Protein AF-0000000065949671 (afdb_homodimer)

pLDDT: mean 96.46, std 5.72, range [44.88, 98.94]

Nearest PDB structures (foldseek):
  2g3f-assembly1_A  TM=9.979E-01  e=2.773E-88  Bacillus subtilis
  2puz-assembly1_A  TM=9.348E-01  e=3.755E-49  Agrobacterium fabrum str. C58
  2oof-assembly1_A  TM=9.135E-01  e=3.862E-46  unidentified
  6ijm-assembly1_A  TM=6.997E-01  e=2.876E-08  Arabidopsis thaliana
  6j4t-assembly1_A  TM=5.969E-01  e=3.590E-09  Arabidopsis thaliana

Sequence (842 aa):
MPKQIDTILINIGQLLTMESSGPRAGKSMQDLHVIEDAVVGIHEQKIVFAGQKGAEAGYEADEIIDCSGRLVTPGLVDPHTHLVFGGSREKEMNLKLQGISYLDILAQGGGILSTVKDTRAASEEELLQKAHFHLQRMLSYGTTTAEVKSGYGLEKETELKQLRVAKKLHESQPVDLVSTFMGAHAIPPEYQNDPDDFLDQMLSLLPEIKEQELASFADIFTETGVFTVSQSRRYLQKAAEAGFGLKIHADEIDPLGGAELAGKLKAVSADHLVGTSDEGIKKLAEAGTIAVLLPGTTFYLGKSTYARARAMIDEGVCVSLATDFNPGSSPTENIQLIMSIAALHLKMTAEEIWHAVTVNAAYAIGKGEEAGQLKAGRSADLVIWQAPNYMYIPYHYGVNHVHQVMKNGTIVVNREGAILGMPKQIDTILINIGQLLTMESSGPRAGKSMQDLHVIEDAVVGIHEQKIVFAGQKGAEAGYEADEIIDCSGRLVTPGLVDPHTHLVFGGSREKEMNLKLQGISYLDILAQGGGILSTVKDTRAASEEELLQKAHFHLQRMLSYGTTTAEVKSGYGLEKETELKQLRVAKKLHESQPVDLVSTFMGAHAIPPEYQNDPDDFLDQMLSLLPEIKEQELASFADIFTETGVFTVSQSRRYLQKAAEAGFGLKIHADEIDPLGGAELAGKLKAVSADHLVGTSDEGIKKLAEAGTIAVLLPGTTFYLGKSTYARARAMIDEGVCVSLATDFNPGSSPTENIQLIMSIAALHLKMTAEEIWHAVTVNAAYAIGKGEEAGQLKAGRSADLVIWQAPNYMYIPYHYGVNHVHQVMKNGTIVVNREGAILG

InterPro domains:
  IPR005920 Imidazolonepropionase [MF_00372] (6-412)
  IPR005920 Imidazolonepropionase [PTHR42752] (4-414)
  IPR005920 Imidazolonepropionase [TIGR01224] (35-411)
  IPR005920 Imidazolonepropionase [cd01296] (40-409)
  IPR006680 Amidohydrolase-related [PF01979] (71-412)
  IPR011059 Metal-dependent hydrolase, composite domain superfamily [G3DSA:2.30.40.10] (29-409)
  IPR011059 Metal-dependent hydrolase, composite domain superfamily [SSF51338] (3-72)
  IPR011059 Metal-dependent hydrolase, composite domain superfamily [SSF51338] (355-415)
  IPR032466 Metal-dependent hydrolase [SSF51556] (74-372)

Solvent-accessible surface area (backbone atoms only — not comparable to full-atom values): 40038 Å² total; per-residue (Å²): 129,62,44,78,33,48,35,30,42,35,52,21,29,25,34,39,35,56,78,68,96,62,70,42,33,32,72,56,25,57,66,65,68,76,36,60,49,15,33,38,34,30,39,93,30,15,23,63,43,71,39,44,61,68,69,58,67,61,53,43,55,77,36,80,44,78,45,79,39,15,21,35,34,33,18,28,22,32,48,37,25,41,58,48,58,26,81,76,46,42,79,49,52,60,47,47,59,71,65,52,46,73,69,54,35,39,73,71,57,30,59,67,52,47,34,21,54,35,28,58,70,44,49,65,66,55,33,37,54,52,30,49,54,53,50,38,25,24,36,36,51,32,35,42,31,34,28,35,29,37,31,39,36,64,42,71,70,39,30,51,45,36,29,50,37,50,53,51,44,36,75,70,48,88,44,43,62,41,35,28,43,16,47,48,52,61,69,49,81,94,28,67,91,38,56,65,60,47,52,50,55,50,56,68,44,49,64,58,34,53,76,66,65,41,40,57,30,36,36,38,38,34,39,90,94,58,33,49,62,69,56,46,50,57,53,50,52,54,39,43,73,72,67,33,46,39,37,33,41,13,6,61,76,52,62,74,50,34,38,37,50,30,16,75,68,50,15,47,24,35,27,41,36,37,29,52,48,73,66,18,45,51,32,18,24,74,48,64,15,24,39,35,33,32,62,40,32,36,54,60,67,57,51,87,71,56,35,58,47,48,62,32,27,74,64,37,18,27,49,21,38,24,28,41,22,26,68,78,48,16,35,25,62,39,48,49,34,37,42,19,47,35,38,57,65,29,54,40,52,61,44,34,46,54,37,8,28,10,33,27,11,15,45,44,62,76,30,50,90,66,39,21,37,53,43,65,74,32,56,27,36,28,25,40,33,67,33,64,40,80,47,39,54,43,47,46,31,42,53,62,49,54,34,32,28,29,52,55,61,36,77,76,39,76,43,77,90,47,76,53,61,128,63,45,80,34,48,35,31,40,33,52,21,29,25,32,40,33,56,78,70,96,60,71,41,34,33,71,54,26,58,66,66,68,76,35,59,50,15,31,37,33,30,38,92,31,15,24,64,43,70,39,44,63,68,70,58,68,60,52,41,55,77,36,78,44,77,46,78,38,15,20,33,34,33,19,28,21,32,49,36,25,42,58,49,58,24,79,78,48,41,79,49,53,62,45,46,59,71,64,52,47,72,68,56,36,38,73,72,58,30,58,65,52,47,36,20,55,32,28,58,70,45,49,66,65,54,32,36,54,53,29,49,54,52,49,39,23,23,36,36,49,32,34,42,32,34,28,36,28,36,31,39,34,62,42,71,69,39,30,51,44,35,29,49,39,50,53,51,46,37,75,70,47,87,44,44,60,42,35,29,44,16,47,48,51,60,71,49,80,94,29,68,92,38,57,65,61,48,53,51,55,50,55,68,44,49,65,59,34,53,74,67,66,40,40,57,29,38,35,37,39,34,38,90,96,59,32,49,62,69,56,45,50,56,52,50,52,54,39,44,73,72,68,32,47,41,37,33,41,12,7,62,77,51,63,75,50,34,38,38,49,30,16,74,68,49,15,45,24,34,27,40,37,36,29,51,48,72,66,17,46,51,31,18,24,76,46,64,14,23,38,36,32,31,63,39,31,36,56,59,68,57,50,88,70,55,35,59,48,49,60,32,27,73,64,37,18,28,50,21,38,24,31,41,24,26,67,78,51,15,36,26,62,39,49,49,33,36,42,18,47,35,38,57,65,29,53,39,50,60,41,34,46,55,37,8,29,10,35,26,11,15,45,46,61,76,31,50,91,64,39,20,36,54,44,65,74,32,54,27,34,28,26,40,32,67,35,66,40,79,48,40,53,42,49,44,29,43,52,64,48,54,33,30,27,29,52,54,62,35,80,75,38,76,43,78,90,46,75,52,62

Radius of gyration: 26.97 Å; Cα contacts (8 Å, |Δi|>4): 2179; chains: 2; bounding box: 63×76×69 Å

Structure (mmCIF, N/CA/C/O backbone):
data_AF-0000000065949671-model_v1
#
loop_
_entity.id
_entity.type
_entity.pdbx_description
1 polymer Imidazolonepropionase
#
loop_
_atom_site.group_PDB
_atom_site.id
_atom_site.type_symbol
_atom_site.label_atom_id
_atom_site.label_alt_id
_atom_site.label_comp_id
_atom_site.label_asym_id
_atom_site.label_entity_id
_atom_site.label_seq_id
_atom_site.pdbx_PDB_ins_code
_atom_site.Cartn_x
_atom_site.Cartn_y
_atom_site.Cartn_z
_atom_site.occupancy
_atom_site.B_iso_or_equiv
_atom_site.auth_seq_id
_atom_site.auth_comp_id
_atom_site.auth_asym_id
_atom_site.auth_atom_id
_atom_site.pdbx_PDB_model_num
ATOM 1 N N . MET A 1 1 ? 31.812 13.422 35.625 1 80.94 1 MET A N 1
ATOM 2 C CA . MET A 1 1 ? 30.922 12.266 35.625 1 80.94 1 MET A CA 1
ATOM 3 C C . MET A 1 1 ? 29.984 12.32 34.406 1 80.94 1 MET A C 1
ATOM 5 O O . MET A 1 1 ? 29.531 13.398 34.031 1 80.94 1 MET A O 1
ATOM 9 N N . PRO A 1 2 ? 29.844 11.125 33.812 1 88.12 2 PRO A N 1
ATOM 10 C CA . PRO A 1 2 ? 28.938 11.172 32.656 1 88.12 2 PRO A CA 1
ATOM 11 C C . PRO A 1 2 ? 27.516 11.562 33.031 1 88.12 2 PRO A C 1
ATOM 13 O O . PRO A 1 2 ? 27.078 11.289 34.156 1 88.12 2 PRO A O 1
ATOM 16 N N . LYS A 1 3 ? 26.938 12.383 32.188 1 94.88 3 LYS A N 1
ATOM 17 C CA . LYS A 1 3 ? 25.531 12.742 32.375 1 94.88 3 LYS A CA 1
ATOM 18 C C . LYS A 1 3 ? 24.625 11.562 32.062 1 94.88 3 LYS A C 1
ATOM 20 O O . LYS A 1 3 ? 24.781 10.898 31.047 1 94.88 3 LYS A O 1
ATOM 25 N N . GLN A 1 4 ? 23.688 11.359 32.938 1 96.56 4 GLN A N 1
ATOM 26 C CA . GLN A 1 4 ? 22.766 10.227 32.781 1 96.56 4 GLN A CA 1
ATOM 27 C C . GLN A 1 4 ? 21.578 10.594 31.906 1 96.56 4 GLN A C 1
ATOM 29 O O . GLN A 1 4 ? 20.984 11.656 32.062 1 96.56 4 GLN A O 1
ATOM 34 N N . ILE A 1 5 ? 21.312 9.711 30.953 1 98.19 5 ILE A N 1
ATOM 35 C CA . ILE A 1 5 ? 20.109 9.867 30.141 1 98.19 5 ILE A CA 1
ATOM 36 C C . ILE A 1 5 ? 19.328 8.562 30.141 1 98.19 5 ILE A C 1
ATOM 38 O O . ILE A 1 5 ? 19.797 7.539 30.641 1 98.19 5 ILE A O 1
ATOM 42 N N . ASP A 1 6 ? 18.125 8.594 29.656 1 98.38 6 ASP A N 1
ATOM 43 C CA . ASP A 1 6 ? 17.219 7.449 29.75 1 98.38 6 ASP A CA 1
ATOM 44 C C . ASP A 1 6 ? 17.547 6.406 28.688 1 98.38 6 ASP A C 1
ATOM 46 O O . ASP A 1 6 ? 17.672 5.219 29 1 98.38 6 ASP A O 1
ATOM 50 N N . THR A 1 7 ? 17.641 6.836 27.453 1 98.62 7 THR A N 1
ATOM 51 C CA . THR A 1 7 ? 17.781 5.918 26.328 1 98.62 7 THR A CA 1
ATOM 52 C C . THR A 1 7 ? 18.781 6.453 25.312 1 98.62 7 THR A C 1
ATOM 54 O O . THR A 1 7 ? 18.859 7.664 25.078 1 98.62 7 THR A O 1
ATOM 57 N N . ILE A 1 8 ? 19.609 5.594 24.766 1 98.69 8 ILE A N 1
ATOM 58 C CA . ILE A 1 8 ? 20.453 5.961 23.625 1 98.69 8 ILE A CA 1
ATOM 59 C C . ILE A 1 8 ? 20.234 4.988 22.484 1 98.69 8 ILE A C 1
ATOM 61 O O . ILE A 1 8 ? 20.109 3.777 22.688 1 98.69 8 ILE A O 1
ATOM 65 N N . LEU A 1 9 ? 19.953 5.504 21.297 1 98.88 9 LEU A N 1
ATOM 66 C CA . LEU A 1 9 ? 19.969 4.719 20.062 1 98.88 9 LEU A CA 1
ATOM 67 C C . LEU A 1 9 ? 21.375 4.684 19.453 1 98.88 9 LEU A C 1
ATOM 69 O O . LEU A 1 9 ? 21.969 5.73 19.219 1 98.88 9 LEU A O 1
ATOM 73 N N . ILE A 1 10 ? 21.859 3.494 19.188 1 98.69 10 ILE A N 1
ATOM 74 C CA . ILE A 1 10 ? 23.203 3.354 18.609 1 98.69 10 ILE A CA 1
ATOM 75 C C . ILE A 1 10 ? 23.125 2.578 17.297 1 98.69 10 ILE A C 1
ATOM 77 O O . ILE A 1 10 ? 22.094 1.985 16.984 1 98.69 10 ILE A O 1
ATOM 81 N N . ASN A 1 11 ? 24.266 2.607 16.516 1 98.62 11 ASN A N 1
ATOM 82 C CA . ASN A 1 11 ? 24.391 1.899 15.25 1 98.62 11 ASN A CA 1
ATOM 83 C C . ASN A 1 11 ? 23.281 2.305 14.266 1 98.62 11 ASN A C 1
ATOM 85 O O . ASN A 1 11 ? 22.703 1.453 13.594 1 98.62 11 ASN A O 1
ATOM 89 N N . ILE A 1 12 ? 22.922 3.574 14.352 1 98.88 12 ILE A N 1
ATOM 90 C CA . ILE A 1 12 ? 22.047 4.121 13.32 1 98.88 12 ILE A CA 1
ATOM 91 C C . ILE A 1 12 ? 22.797 4.211 11.992 1 98.88 12 ILE A C 1
ATOM 93 O O . ILE A 1 12 ? 23.859 4.848 11.906 1 98.88 12 ILE A O 1
ATOM 97 N N . GLY A 1 13 ? 22.297 3.537 10.945 1 98.81 13 GLY A N 1
ATOM 98 C CA . GLY A 1 13 ? 22.938 3.629 9.648 1 98.81 13 GLY A CA 1
ATOM 99 C C . GLY A 1 13 ? 22.844 5.016 9.031 1 98.81 13 GLY A C 1
ATOM 100 O O . GLY A 1 13 ? 23.875 5.633 8.742 1 98.81 13 GLY A O 1
ATOM 101 N N . GLN A 1 14 ? 21.656 5.48 8.836 1 98.88 14 GLN A N 1
ATOM 102 C CA . GLN A 1 14 ? 21.375 6.844 8.398 1 98.88 14 GLN A CA 1
ATOM 103 C C . GLN A 1 14 ? 20.406 7.535 9.352 1 98.88 14 GLN A C 1
ATOM 105 O O . GLN A 1 14 ? 19.422 6.938 9.789 1 98.88 14 GLN A O 1
ATOM 110 N N . LEU A 1 15 ? 20.766 8.75 9.695 1 98.88 15 LEU A N 1
ATOM 111 C CA . LEU A 1 15 ? 19.906 9.594 10.516 1 98.88 15 LEU A CA 1
ATOM 112 C C . LEU A 1 15 ? 19.5 10.844 9.758 1 98.88 15 LEU A C 1
ATOM 114 O O . LEU A 1 15 ? 20.344 11.562 9.219 1 98.88 15 LEU A O 1
ATOM 118 N N . LEU A 1 16 ? 18.219 11.055 9.641 1 98.94 16 LEU A N 1
ATOM 119 C CA . LEU A 1 16 ? 17.672 12.336 9.18 1 98.94 16 LEU A CA 1
ATOM 120 C C . LEU A 1 16 ? 17.125 13.148 10.359 1 98.94 16 LEU A C 1
ATOM 122 O O . LEU A 1 16 ? 16.141 12.758 10.977 1 98.94 16 LEU A O 1
ATOM 126 N N . THR A 1 17 ? 17.734 14.25 10.633 1 98.69 17 THR A N 1
ATOM 127 C CA . THR A 1 17 ? 17.219 15.086 11.711 1 98.69 17 THR A CA 1
ATOM 128 C C . THR A 1 17 ? 16.156 16.047 11.195 1 98.69 17 THR A C 1
ATOM 130 O O . THR A 1 17 ? 15.344 16.562 11.969 1 98.69 17 THR A O 1
ATOM 133 N N . MET A 1 18 ? 16.219 16.406 9.938 1 98.5 18 MET A N 1
ATOM 134 C CA . MET A 1 18 ? 15.305 17.297 9.234 1 98.5 18 MET A CA 1
ATOM 135 C C . MET A 1 18 ? 15.328 18.703 9.836 1 98.5 18 MET A C 1
ATOM 137 O O . MET A 1 18 ? 14.289 19.359 9.938 1 98.5 18 MET A O 1
ATOM 141 N N . GLU A 1 19 ? 16.375 19.078 10.266 1 95.44 19 GLU A N 1
ATOM 142 C CA . GLU A 1 19 ? 16.484 20.375 10.922 1 95.44 19 GLU A CA 1
ATOM 143 C C . GLU A 1 19 ? 16.125 21.516 9.969 1 95.44 19 GLU A C 1
ATOM 145 O O . GLU A 1 19 ? 16.625 21.578 8.844 1 95.44 19 GLU A O 1
ATOM 150 N N . SER A 1 20 ? 15.258 22.375 10.438 1 96.06 20 SER A N 1
ATOM 151 C CA . SER A 1 20 ? 14.797 23.516 9.648 1 96.06 20 SER A CA 1
ATOM 152 C C . SER A 1 20 ? 14.25 24.625 10.539 1 96.06 20 SER A C 1
ATOM 154 O O . SER A 1 20 ? 13.672 24.344 11.594 1 96.06 20 SER A O 1
ATOM 156 N N . SER A 1 21 ? 14.414 25.859 10.141 1 95.62 21 SER A N 1
ATOM 157 C CA . SER A 1 21 ? 13.906 27 10.891 1 95.62 21 SER A CA 1
ATOM 158 C C . SER A 1 21 ? 12.539 27.453 10.375 1 95.62 21 SER A C 1
ATOM 160 O O . SER A 1 21 ? 11.922 28.359 10.938 1 95.62 21 SER A O 1
ATOM 162 N N . GLY A 1 22 ? 12.023 26.859 9.398 1 97.5 22 GLY A N 1
ATOM 163 C CA . GLY A 1 22 ? 10.742 27.141 8.766 1 97.5 22 GLY A CA 1
ATOM 164 C C . GLY A 1 22 ? 10.398 26.141 7.664 1 97.5 22 GLY A C 1
ATOM 165 O O . GLY A 1 22 ? 11.156 25.203 7.414 1 97.5 22 GLY A O 1
ATOM 166 N N . PRO A 1 23 ? 9.234 26.344 7.051 1 98.19 23 PRO A N 1
ATOM 167 C CA . PRO A 1 23 ? 8.914 25.484 5.914 1 98.19 23 PRO A CA 1
ATOM 168 C C . PRO A 1 23 ? 9.938 25.594 4.781 1 98.19 23 PRO A C 1
ATOM 170 O O . PRO A 1 23 ? 10.516 26.672 4.582 1 98.19 23 PRO A O 1
ATOM 173 N N . ARG A 1 24 ? 10.133 24.516 4.078 1 98.38 24 ARG A N 1
ATOM 174 C CA . ARG A 1 24 ? 11.117 24.469 2.998 1 98.38 24 ARG A CA 1
ATOM 175 C C . ARG A 1 24 ? 10.438 24.609 1.64 1 98.38 24 ARG A C 1
ATOM 177 O O . ARG A 1 24 ? 9.359 24.047 1.416 1 98.38 24 ARG A O 1
ATOM 184 N N . ALA A 1 25 ? 11.094 25.406 0.73 1 98 25 ALA A N 1
ATOM 185 C CA . ALA A 1 25 ? 10.57 25.641 -0.611 1 98 25 ALA A CA 1
ATOM 186 C C . ALA A 1 25 ? 11.68 25.562 -1.657 1 98 25 ALA A C 1
ATOM 188 O O . ALA A 1 25 ? 12.859 25.719 -1.334 1 98 25 ALA A O 1
ATOM 189 N N . GLY A 1 26 ? 11.289 25.281 -2.896 1 95.75 26 GLY A N 1
ATOM 190 C CA . GLY A 1 26 ? 12.25 25.297 -3.99 1 95.75 26 GLY A CA 1
ATOM 191 C C . GLY A 1 26 ? 13.422 24.375 -3.766 1 95.75 26 GLY A C 1
ATOM 192 O O . GLY A 1 26 ? 13.242 23.219 -3.354 1 95.75 26 GLY A O 1
ATOM 193 N N . LYS A 1 27 ? 14.562 24.875 -3.963 1 95.69 27 LYS A N 1
ATOM 194 C CA . LYS A 1 27 ? 15.781 24.078 -3.902 1 95.69 27 LYS A CA 1
ATOM 195 C C . LYS A 1 27 ? 16.047 23.594 -2.48 1 95.69 27 LYS A C 1
ATOM 197 O O . LYS A 1 27 ? 16.672 22.547 -2.285 1 95.69 27 LYS A O 1
ATOM 202 N N . SER A 1 28 ? 15.539 24.375 -1.555 1 97.19 28 SER A N 1
ATOM 203 C CA . SER A 1 28 ? 15.797 23.984 -0.169 1 97.19 28 SER A CA 1
ATOM 204 C C . SER A 1 28 ? 15.117 22.672 0.178 1 97.19 28 SER A C 1
ATOM 206 O O . SER A 1 28 ? 15.523 21.984 1.112 1 97.19 28 SER A O 1
ATOM 208 N N . MET A 1 29 ? 14.109 22.344 -0.52 1 97.44 29 MET A N 1
ATOM 209 C CA . MET A 1 29 ? 13.445 21.078 -0.282 1 97.44 29 MET A CA 1
ATOM 210 C C . MET A 1 29 ? 14.344 19.906 -0.688 1 97.44 29 MET A C 1
ATOM 212 O O . MET A 1 29 ? 14.109 18.766 -0.286 1 97.44 29 MET A O 1
ATOM 216 N N . GLN A 1 30 ? 15.352 20.141 -1.486 1 95.44 30 GLN A N 1
ATOM 217 C CA . GLN A 1 30 ? 16.266 19.094 -1.93 1 95.44 30 GLN A CA 1
ATOM 218 C C . GLN A 1 30 ? 17.469 18.984 -1.006 1 95.44 30 GLN A C 1
ATOM 220 O O . GLN A 1 30 ? 18.25 18.031 -1.091 1 95.44 30 GLN A O 1
ATOM 225 N N . ASP A 1 31 ? 17.562 19.922 -0.109 1 96.5 31 ASP A N 1
ATOM 226 C CA . ASP A 1 31 ? 18.688 19.953 0.822 1 96.5 31 ASP A CA 1
ATOM 227 C C . ASP A 1 31 ? 18.422 19.047 2.023 1 96.5 31 ASP A C 1
ATOM 229 O O . ASP A 1 31 ? 17.938 19.5 3.057 1 96.5 31 ASP A O 1
ATOM 233 N N . LEU A 1 32 ? 18.828 17.781 1.865 1 97.06 32 LEU A N 1
ATOM 234 C CA . LEU A 1 32 ? 18.641 16.797 2.924 1 97.06 32 LEU A CA 1
ATOM 235 C C . LEU A 1 32 ? 19.969 16.438 3.576 1 97.06 32 LEU A C 1
ATOM 237 O O . LEU A 1 32 ? 20.875 15.906 2.918 1 97.06 32 LEU A O 1
ATOM 241 N N . HIS A 1 33 ? 20.125 16.766 4.789 1 97.12 33 HIS A N 1
ATOM 242 C CA . HIS A 1 33 ? 21.328 16.406 5.539 1 97.12 33 HIS A CA 1
ATOM 243 C C . HIS A 1 33 ? 21.234 14.992 6.094 1 97.12 33 HIS A C 1
ATOM 245 O O . HIS A 1 33 ? 20.438 14.727 7 1 97.12 33 HIS A O 1
ATOM 251 N N . VAL A 1 34 ? 22.078 14.102 5.566 1 98.5 34 VAL A N 1
ATOM 252 C CA . VAL A 1 34 ? 22.109 12.703 5.98 1 98.5 34 VAL A CA 1
ATOM 253 C C . VAL A 1 34 ? 23.328 12.438 6.863 1 98.5 34 VAL A C 1
ATOM 255 O O . VAL A 1 34 ? 24.469 12.68 6.449 1 98.5 34 VAL A O 1
ATOM 258 N N . ILE A 1 35 ? 23.078 11.969 8.102 1 98.69 35 ILE A N 1
ATOM 259 C CA . ILE A 1 35 ? 24.172 11.648 9.008 1 98.69 35 ILE A CA 1
ATOM 260 C C . ILE A 1 35 ? 24.406 10.141 9.023 1 98.69 35 ILE A C 1
ATOM 262 O O . ILE A 1 35 ? 23.5 9.375 9.391 1 98.69 35 ILE A O 1
ATOM 266 N N . GLU A 1 36 ? 25.578 9.68 8.648 1 98.5 36 GLU A N 1
ATOM 267 C CA . GLU A 1 36 ? 25.938 8.266 8.688 1 98.5 36 GLU A CA 1
ATOM 268 C C . GLU A 1 36 ? 26.5 7.879 10.055 1 98.5 36 GLU A C 1
ATOM 270 O O . GLU A 1 36 ? 27.141 8.695 10.719 1 98.5 36 GLU A O 1
ATOM 275 N N . ASP A 1 37 ? 26.266 6.629 10.422 1 98.38 37 ASP A N 1
ATOM 276 C CA . ASP A 1 37 ? 26.812 6.121 11.68 1 98.38 37 ASP A CA 1
ATOM 277 C C . ASP A 1 37 ? 26.5 7.07 12.836 1 98.38 37 ASP A C 1
ATOM 279 O O . ASP A 1 37 ? 27.422 7.645 13.438 1 98.38 37 ASP A O 1
ATOM 283 N N . ALA A 1 38 ? 25.188 7.094 13.195 1 98.81 38 ALA A N 1
ATOM 284 C CA . ALA A 1 38 ? 24.703 8.156 14.062 1 98.81 38 ALA A CA 1
ATOM 285 C C . ALA A 1 38 ? 24.203 7.59 15.398 1 98.81 38 ALA A C 1
ATOM 287 O O . ALA A 1 38 ? 24.156 6.375 15.578 1 98.81 38 ALA A O 1
ATOM 288 N N . VAL A 1 39 ? 24 8.453 16.359 1 98.81 39 VAL A N 1
ATOM 289 C CA . VAL A 1 39 ? 23.438 8.164 17.672 1 98.81 39 VAL A CA 1
ATOM 290 C C . VAL A 1 39 ? 22.406 9.227 18.031 1 98.81 39 VAL A C 1
ATOM 292 O O . VAL A 1 39 ? 22.453 10.352 17.531 1 98.81 39 VAL A O 1
ATOM 295 N N . VAL A 1 40 ? 21.438 8.883 18.859 1 98.88 40 VAL A N 1
ATOM 296 C CA . VAL A 1 40 ? 20.438 9.789 19.422 1 98.88 40 VAL A CA 1
ATOM 297 C C . VAL A 1 40 ? 20.297 9.523 20.922 1 98.88 40 VAL A C 1
ATOM 299 O O . VAL A 1 40 ? 20.188 8.367 21.344 1 98.88 40 VAL A O 1
ATOM 302 N N . GLY A 1 41 ? 20.359 10.562 21.719 1 98.81 41 GLY A N 1
ATOM 303 C CA . GLY A 1 41 ? 20.156 10.461 23.156 1 98.81 41 GLY A CA 1
ATOM 304 C C . GLY A 1 41 ? 18.859 11.094 23.609 1 98.81 41 GLY A C 1
ATOM 305 O O . GLY A 1 41 ? 18.484 12.172 23.141 1 98.81 41 GLY A O 1
ATOM 306 N N . ILE A 1 42 ? 18.156 10.398 24.5 1 98.81 42 ILE A N 1
ATOM 307 C CA . ILE A 1 42 ? 16.844 10.836 24.969 1 98.81 42 ILE A CA 1
ATOM 308 C C . ILE A 1 42 ? 16.828 10.867 26.5 1 98.81 42 ILE A C 1
ATOM 310 O O . ILE A 1 42 ? 17.312 9.938 27.156 1 98.81 42 ILE A O 1
ATOM 314 N N . HIS A 1 43 ? 16.312 11.93 27.016 1 98.5 43 HIS A N 1
ATOM 315 C CA . HIS A 1 43 ? 16.141 12.078 28.453 1 98.5 43 HIS A CA 1
ATOM 316 C C . HIS A 1 43 ? 14.852 12.805 28.797 1 98.5 43 HIS A C 1
ATOM 318 O O . HIS A 1 43 ? 14.562 13.859 28.219 1 98.5 43 HIS A O 1
ATOM 324 N N . GLU A 1 44 ? 14.109 12.227 29.672 1 98 44 GLU A N 1
ATOM 325 C CA . GLU A 1 44 ? 12.859 12.836 30.109 1 98 44 GLU A CA 1
ATOM 326 C C . GLU A 1 44 ? 11.984 13.219 28.922 1 98 44 GLU A C 1
ATOM 328 O O . GLU A 1 44 ? 11.555 14.375 28.812 1 98 44 GLU A O 1
ATOM 333 N N . GLN A 1 45 ? 11.852 12.344 27.969 1 98.12 45 GLN A N 1
ATOM 334 C CA . GLN A 1 45 ? 10.93 12.391 26.828 1 98.12 45 GLN A CA 1
ATOM 335 C C . GLN A 1 45 ? 11.469 13.281 25.719 1 98.12 45 GLN A C 1
ATOM 337 O O . GLN A 1 45 ? 10.844 13.406 24.656 1 98.12 45 GLN A O 1
ATOM 342 N N . LYS A 1 46 ? 12.664 13.828 25.938 1 98.38 46 LYS A N 1
ATOM 343 C CA . LYS A 1 46 ? 13.18 14.812 25 1 98.38 46 LYS A CA 1
ATOM 344 C C . LYS A 1 46 ? 14.492 14.336 24.375 1 98.38 46 LYS A C 1
ATOM 346 O O . LYS A 1 46 ? 15.234 13.57 24.984 1 98.38 46 LYS A O 1
ATOM 351 N N . ILE A 1 47 ? 14.75 14.82 23.219 1 98.5 47 ILE A N 1
ATOM 352 C CA . ILE A 1 47 ? 16.031 14.594 22.562 1 98.5 47 ILE A CA 1
ATOM 353 C C . ILE A 1 47 ? 17.109 15.414 23.25 1 98.5 47 ILE A C 1
ATOM 355 O O . ILE A 1 47 ? 16.953 16.625 23.469 1 98.5 47 ILE A O 1
ATOM 359 N N . VAL A 1 48 ? 18.141 14.789 23.594 1 98.44 48 VAL A N 1
ATOM 360 C CA . VAL A 1 48 ? 19.281 15.477 24.203 1 98.44 48 VAL A CA 1
ATOM 361 C C . VAL A 1 48 ? 20.328 15.773 23.141 1 98.44 48 VAL A C 1
ATOM 363 O O . VAL A 1 48 ? 20.891 16.875 23.109 1 98.44 48 VAL A O 1
ATOM 366 N N . PHE A 1 49 ? 20.625 14.82 22.297 1 98 49 PHE A N 1
ATOM 367 C CA . PHE A 1 49 ? 21.484 14.984 21.125 1 98 49 PHE A CA 1
ATOM 368 C C . PHE A 1 49 ? 21.094 14.031 20.016 1 98 49 PHE A C 1
ATOM 370 O O . PHE A 1 49 ? 20.469 12.992 20.266 1 98 49 PHE A O 1
ATOM 377 N N . ALA A 1 50 ? 21.359 14.406 18.828 1 98.5 50 ALA A N 1
ATOM 378 C CA . ALA A 1 50 ? 21.219 13.625 17.594 1 98.5 50 ALA A CA 1
ATOM 379 C C . ALA A 1 50 ? 22.328 13.961 16.609 1 98.5 50 ALA A C 1
ATOM 381 O O . ALA A 1 50 ? 22.406 15.094 16.109 1 98.5 50 ALA A O 1
ATOM 382 N N . GLY A 1 51 ? 23.172 13.047 16.438 1 98 51 GLY A N 1
ATOM 383 C CA . GLY A 1 51 ? 24.312 13.352 15.586 1 98 51 GLY A CA 1
ATOM 384 C C . GLY A 1 51 ? 25.188 12.141 15.312 1 98 51 GLY A C 1
ATOM 385 O O . GLY A 1 51 ? 24.781 11 15.523 1 98 51 GLY A O 1
ATOM 386 N N . GLN A 1 52 ? 26.312 12.414 14.734 1 98 52 GLN A N 1
ATOM 387 C CA . GLN A 1 52 ? 27.266 11.359 14.398 1 98 52 GLN A CA 1
ATOM 388 C C . GLN A 1 52 ? 27.781 10.656 15.648 1 98 52 GLN A C 1
ATOM 390 O O . GLN A 1 52 ? 27.844 11.258 16.719 1 98 52 GLN A O 1
ATOM 395 N N . LYS A 1 53 ? 28.094 9.383 15.445 1 97.5 53 LYS A N 1
ATOM 396 C CA . LYS A 1 53 ? 28.75 8.641 16.531 1 97.5 53 LYS A CA 1
ATOM 397 C C . LYS A 1 53 ? 29.812 9.492 17.219 1 97.5 53 LYS A C 1
ATOM 399 O O . LYS A 1 53 ? 30.609 10.156 16.547 1 97.5 53 LYS A O 1
ATOM 404 N N . GLY A 1 54 ? 29.859 9.516 18.453 1 96.62 54 GLY A N 1
ATOM 405 C CA . GLY A 1 54 ? 30.734 10.383 19.234 1 96.62 54 GLY A CA 1
ATOM 406 C C . GLY A 1 54 ? 29.969 11.469 19.984 1 96.62 54 GLY A C 1
ATOM 407 O O . GLY A 1 54 ? 30.438 11.945 21.016 1 96.62 54 GLY A O 1
ATOM 408 N N . ALA A 1 55 ? 28.797 11.82 19.422 1 94.5 55 ALA A N 1
ATOM 409 C CA . ALA A 1 55 ? 27.969 12.852 20.047 1 94.5 55 ALA A CA 1
ATOM 410 C C . ALA A 1 55 ? 27.562 12.445 21.453 1 94.5 55 ALA A C 1
ATOM 412 O O . ALA A 1 55 ? 27.188 13.289 22.266 1 94.5 55 ALA A O 1
ATOM 413 N N . GLU A 1 56 ? 27.594 11.164 21.781 1 94.88 56 GLU A N 1
ATOM 414 C CA . GLU A 1 56 ? 27.156 10.641 23.078 1 94.88 56 GLU A CA 1
ATOM 415 C C . GLU A 1 56 ? 28.266 10.773 24.125 1 94.88 56 GLU A C 1
ATOM 417 O O . GLU A 1 56 ? 28.047 10.422 25.297 1 94.88 56 GLU A O 1
ATOM 422 N N . ALA A 1 57 ? 29.391 11.273 23.688 1 94.88 57 ALA A N 1
ATOM 423 C CA . ALA A 1 57 ? 30.484 11.398 24.641 1 94.88 57 ALA A CA 1
ATOM 424 C C . ALA A 1 57 ? 30.047 12.109 25.906 1 94.88 57 ALA A C 1
ATOM 426 O O . ALA A 1 57 ? 29.391 13.156 25.844 1 94.88 57 ALA A O 1
ATOM 427 N N . GLY A 1 58 ? 30.359 11.57 27.016 1 95.5 58 GLY A N 1
ATOM 428 C CA . GLY A 1 58 ? 30.047 12.188 28.281 1 95.5 58 GLY A CA 1
ATOM 429 C C . GLY A 1 58 ? 28.688 11.766 28.828 1 95.5 58 GLY A C 1
ATOM 430 O O . GLY A 1 58 ? 28.281 12.219 29.891 1 95.5 58 GLY A O 1
ATOM 431 N N . TYR A 1 59 ? 28 10.922 28.078 1 96.69 59 TYR A N 1
ATOM 432 C CA . TYR A 1 59 ? 26.688 10.477 28.531 1 96.69 59 TYR A CA 1
ATOM 433 C C . TYR A 1 59 ? 26.688 8.977 28.812 1 96.69 59 TYR A C 1
ATOM 435 O O . TYR A 1 59 ? 27.484 8.234 28.234 1 96.69 59 TYR A O 1
ATOM 443 N N . GLU A 1 60 ? 25.812 8.617 29.734 1 97 60 GLU A N 1
ATOM 444 C CA . GLU A 1 60 ? 25.469 7.23 30.016 1 97 60 GLU A CA 1
ATOM 445 C C . GLU A 1 60 ? 23.953 7.02 29.984 1 97 60 GLU A C 1
ATOM 447 O O . GLU A 1 60 ? 23.203 7.871 30.469 1 97 60 GLU A O 1
ATOM 452 N N . ALA A 1 61 ? 23.594 5.914 29.406 1 97.62 61 ALA A N 1
ATOM 453 C CA . ALA A 1 61 ? 22.156 5.699 29.25 1 97.62 61 ALA A CA 1
ATOM 454 C C . ALA A 1 61 ? 21.688 4.48 30.047 1 97.62 61 ALA A C 1
ATOM 456 O O . ALA A 1 61 ? 22.422 3.494 30.156 1 97.62 61 ALA A O 1
ATOM 457 N N . ASP A 1 62 ? 20.5 4.559 30.531 1 97.69 62 ASP A N 1
ATOM 458 C CA . ASP A 1 62 ? 19.891 3.428 31.219 1 97.69 62 ASP A CA 1
ATOM 459 C C . ASP A 1 62 ? 19.516 2.316 30.234 1 97.69 62 ASP A C 1
ATOM 461 O O . ASP A 1 62 ? 19.625 1.133 30.562 1 97.69 62 ASP A O 1
ATOM 465 N N . GLU A 1 63 ? 19.047 2.672 29.125 1 97.88 63 GLU A N 1
ATOM 466 C CA . GLU A 1 63 ? 18.625 1.733 28.078 1 97.88 63 GLU A CA 1
ATOM 467 C C . GLU A 1 63 ? 19.359 2.002 26.766 1 97.88 63 GLU A C 1
ATOM 469 O O . GLU A 1 63 ? 19.547 3.158 26.375 1 97.88 63 GLU A O 1
ATOM 474 N N . ILE A 1 64 ? 19.797 0.942 26.156 1 98.19 64 ILE A N 1
ATOM 475 C CA . ILE A 1 64 ? 20.453 1.041 24.859 1 98.19 64 ILE A CA 1
ATOM 476 C C . ILE A 1 64 ? 19.609 0.346 23.797 1 98.19 64 ILE A C 1
ATOM 478 O O . ILE A 1 64 ? 19.234 -0.817 23.953 1 98.19 64 ILE A O 1
ATOM 482 N N . ILE A 1 65 ? 19.25 1.031 22.75 1 98.12 65 ILE A N 1
ATOM 483 C CA . ILE A 1 65 ? 18.562 0.463 21.594 1 98.12 65 ILE A CA 1
ATOM 484 C C . ILE A 1 65 ? 19.531 0.358 20.422 1 98.12 65 ILE A C 1
ATOM 486 O O . ILE A 1 65 ? 20.062 1.371 19.938 1 98.12 65 ILE A O 1
ATOM 490 N N . ASP A 1 66 ? 19.859 -0.813 19.938 1 98.25 66 ASP A N 1
ATOM 491 C CA . ASP A 1 66 ? 20.688 -1.055 18.766 1 98.25 66 ASP A CA 1
ATOM 492 C C . ASP A 1 66 ? 19.859 -0.984 17.484 1 98.25 66 ASP A C 1
ATOM 494 O O . ASP A 1 66 ? 19.031 -1.854 17.234 1 98.25 66 ASP A O 1
ATOM 498 N N . CYS A 1 67 ? 20.172 -0.047 16.625 1 98.31 67 CYS A N 1
ATOM 499 C CA . CYS A 1 67 ? 19.375 0.175 15.414 1 98.31 67 CYS A CA 1
ATOM 500 C C . CYS A 1 67 ? 19.875 -0.688 14.266 1 98.31 67 CYS A C 1
ATOM 502 O O . CYS A 1 67 ? 19.266 -0.728 13.195 1 98.31 67 CYS A O 1
ATOM 504 N N . SER A 1 68 ? 20.969 -1.337 14.414 1 97.81 68 SER A N 1
ATOM 505 C CA . SER A 1 68 ? 21.469 -2.357 13.5 1 97.81 68 SER A CA 1
ATOM 506 C C . SER A 1 68 ? 21.625 -1.805 12.086 1 97.81 68 SER A C 1
ATOM 508 O O . SER A 1 68 ? 21.266 -2.469 11.109 1 97.81 68 SER A O 1
ATOM 510 N N . GLY A 1 69 ? 22.078 -0.54 11.961 1 98.44 69 GLY A N 1
ATOM 511 C CA . GLY A 1 69 ? 22.391 0.051 10.672 1 98.44 69 GLY A CA 1
ATOM 512 C C . GLY A 1 69 ? 21.156 0.603 9.969 1 98.44 69 GLY A C 1
ATOM 513 O O . GLY A 1 69 ? 21.234 0.982 8.797 1 98.44 69 GLY A O 1
ATOM 514 N N . ARG A 1 70 ? 20.078 0.775 10.633 1 98.44 70 ARG A N 1
ATOM 515 C CA . ARG A 1 70 ? 18.797 1.146 10.031 1 98.44 70 ARG A CA 1
ATOM 516 C C . ARG A 1 70 ? 18.656 2.66 9.93 1 98.44 70 ARG A C 1
ATOM 518 O O . ARG A 1 70 ? 19.406 3.402 10.57 1 98.44 70 ARG A O 1
ATOM 525 N N . LEU A 1 71 ? 17.734 3.043 9.094 1 98.88 71 LEU A N 1
ATOM 526 C CA . LEU A 1 71 ? 17.328 4.438 8.961 1 98.88 71 LEU A CA 1
ATOM 527 C C . LEU A 1 71 ? 16.516 4.887 10.172 1 98.88 71 LEU A C 1
ATOM 529 O O . LEU A 1 71 ? 15.641 4.152 10.641 1 98.88 71 LEU A O 1
ATOM 533 N N . VAL A 1 72 ? 16.828 6.086 10.703 1 98.94 72 VAL A N 1
ATOM 534 C CA . VAL A 1 72 ? 16.062 6.711 11.766 1 98.94 72 VAL A CA 1
ATOM 535 C C . VAL A 1 72 ? 15.656 8.125 11.352 1 98.94 72 VAL A C 1
ATOM 537 O O . VAL A 1 72 ? 16.484 8.883 10.828 1 98.94 72 VAL A O 1
ATOM 540 N N . THR A 1 73 ? 14.43 8.5 11.516 1 98.94 73 THR A N 1
ATOM 541 C CA . THR A 1 73 ? 13.883 9.805 11.148 1 98.94 73 THR A CA 1
ATOM 542 C C . THR A 1 73 ? 12.93 10.32 12.219 1 98.94 73 THR A C 1
ATOM 544 O O . THR A 1 73 ? 12.57 9.586 13.141 1 98.94 73 THR A O 1
ATOM 547 N N . PRO A 1 74 ? 12.555 11.656 12.125 1 98.94 74 PRO A N 1
ATOM 548 C CA . PRO A 1 74 ? 11.414 12.07 12.945 1 98.94 74 PRO A CA 1
ATOM 549 C C . PRO A 1 74 ? 10.148 11.273 12.641 1 98.94 74 PRO A C 1
ATOM 551 O O . PRO A 1 74 ? 10.023 10.703 11.555 1 98.94 74 PRO A O 1
ATOM 554 N N . GLY A 1 75 ? 9.266 11.195 13.633 1 98.88 75 GLY A N 1
ATOM 555 C CA . GLY A 1 75 ? 7.93 10.703 13.312 1 98.88 75 GLY A CA 1
ATOM 556 C C . GLY A 1 75 ? 7.281 11.453 12.164 1 98.88 75 GLY A C 1
ATOM 557 O O . GLY A 1 75 ? 7.449 12.664 12.031 1 98.88 75 GLY A O 1
ATOM 558 N N . LEU A 1 76 ? 6.539 10.766 11.352 1 98.94 76 LEU A N 1
ATOM 559 C CA . LEU A 1 76 ? 5.895 11.391 10.203 1 98.94 76 LEU A CA 1
ATOM 560 C C . LEU A 1 76 ? 4.695 12.227 10.641 1 98.94 76 LEU A C 1
ATOM 562 O O . LEU A 1 76 ? 4.117 11.977 11.695 1 98.94 76 LEU A O 1
ATOM 566 N N . VAL A 1 77 ? 4.402 13.227 9.867 1 98.94 77 VAL A N 1
ATOM 567 C CA . VAL A 1 77 ? 3.24 14.094 10.07 1 98.94 77 VAL A CA 1
ATOM 568 C C . VAL A 1 77 ? 2.268 13.938 8.906 1 98.94 77 VAL A C 1
ATOM 570 O O . VAL A 1 77 ? 2.662 14.039 7.742 1 98.94 77 VAL A O 1
ATOM 573 N N . ASP A 1 78 ? 1.027 13.578 9.188 1 98.94 78 ASP A N 1
ATOM 574 C CA . ASP A 1 78 ? -0.042 13.547 8.195 1 98.94 78 ASP A CA 1
ATOM 575 C C . ASP A 1 78 ? -0.938 14.781 8.32 1 98.94 78 ASP A C 1
ATOM 577 O O . ASP A 1 78 ? -1.854 14.805 9.148 1 98.94 78 ASP A O 1
ATOM 581 N N . PRO A 1 79 ? -0.773 15.734 7.438 1 98.94 79 PRO A N 1
ATOM 582 C CA . PRO A 1 79 ? -1.389 17.031 7.691 1 98.94 79 PRO A CA 1
ATOM 583 C C . PRO A 1 79 ? -2.787 17.156 7.09 1 98.94 79 PRO A C 1
ATOM 585 O O . PRO A 1 79 ? -3.34 18.25 7.02 1 98.94 79 PRO A O 1
ATOM 588 N N . HIS A 1 80 ? -3.406 16.062 6.637 1 98.94 80 HIS A N 1
ATOM 589 C CA . HIS A 1 80 ? -4.746 16.109 6.062 1 98.94 80 HIS A CA 1
ATOM 590 C C . HIS A 1 80 ? -5.422 14.734 6.137 1 98.94 80 HIS A C 1
ATOM 592 O O . HIS A 1 80 ? -5.184 13.875 5.293 1 98.94 80 HIS A O 1
ATOM 598 N N . THR A 1 81 ? -6.34 14.539 7.113 1 98.94 81 THR A N 1
ATOM 599 C CA . THR A 1 81 ? -7.152 13.336 7.203 1 98.94 81 THR A CA 1
ATOM 600 C C . THR A 1 81 ? -8.586 13.68 7.602 1 98.94 81 THR A C 1
ATOM 602 O O . THR A 1 81 ? -8.836 14.727 8.195 1 98.94 81 THR A O 1
ATOM 605 N N . HIS A 1 82 ? -9.477 12.883 7.191 1 98.88 82 HIS A N 1
ATOM 606 C CA . HIS A 1 82 ? -10.852 12.852 7.668 1 98.88 82 HIS A CA 1
ATOM 607 C C . HIS A 1 82 ? -11.117 11.602 8.516 1 98.88 82 HIS A C 1
ATOM 609 O O . HIS A 1 82 ? -11.883 10.727 8.109 1 98.88 82 HIS A O 1
ATOM 615 N N . LEU A 1 83 ? -10.594 11.609 9.75 1 98.81 83 LEU A N 1
ATOM 616 C CA . LEU A 1 83 ? -10.398 10.406 10.555 1 98.81 83 LEU A CA 1
ATOM 617 C C . LEU A 1 83 ? -11.719 9.945 11.172 1 98.81 83 LEU A C 1
ATOM 619 O O . LEU A 1 83 ? -11.938 8.742 11.336 1 98.81 83 LEU A O 1
ATOM 623 N N . VAL A 1 84 ? -12.594 10.898 11.516 1 98.94 84 VAL A N 1
ATOM 624 C CA . VAL A 1 84 ? -13.766 10.578 12.312 1 98.94 84 VAL A CA 1
ATOM 625 C C . VAL A 1 84 ? -15 10.5 11.414 1 98.94 84 VAL A C 1
ATOM 627 O O . VAL A 1 84 ? -15.555 11.531 11.016 1 98.94 84 VAL A O 1
ATOM 630 N N . PHE A 1 85 ? -15.469 9.312 11.117 1 98.88 85 PHE A N 1
ATOM 631 C CA . PHE A 1 85 ? -16.656 9.109 10.281 1 98.88 85 PHE A CA 1
ATOM 632 C C . PHE A 1 85 ? -17.312 7.777 10.594 1 98.88 85 PHE A C 1
ATOM 634 O O . PHE A 1 85 ? -16.703 6.898 11.203 1 98.88 85 PHE A O 1
ATOM 641 N N . GLY A 1 86 ? -18.594 7.68 10.266 1 98.62 86 GLY A N 1
ATOM 642 C CA . GLY A 1 86 ? -19.328 6.43 10.367 1 98.62 86 GLY A CA 1
ATOM 643 C C . GLY A 1 86 ? -19.422 5.676 9.055 1 98.62 86 GLY A C 1
ATOM 644 O O . GLY A 1 86 ? -19.25 6.266 7.984 1 98.62 86 GLY A O 1
ATOM 645 N N . GLY A 1 87 ? -19.547 4.402 9.141 1 97.12 87 GLY A N 1
ATOM 646 C CA . GLY A 1 87 ? -19.797 3.566 7.98 1 97.12 87 GLY A CA 1
ATOM 647 C C . GLY A 1 87 ? -18.578 3.375 7.102 1 97.12 87 GLY A C 1
ATOM 648 O O . GLY A 1 87 ? -17.438 3.521 7.566 1 97.12 87 GLY A O 1
ATOM 649 N N . SER A 1 88 ? -18.703 2.783 5.945 1 96.56 88 SER A N 1
ATOM 650 C CA . SER A 1 88 ? -17.734 2.559 4.887 1 96.56 88 SER A CA 1
ATOM 651 C C . SER A 1 88 ? -18.391 2.553 3.514 1 96.56 88 SER A C 1
ATOM 653 O O . SER A 1 88 ? -19.625 2.582 3.414 1 96.56 88 SER A O 1
ATOM 655 N N . ARG A 1 89 ? -17.625 2.646 2.508 1 95.94 89 ARG A N 1
ATOM 656 C CA . ARG A 1 89 ? -18.234 2.885 1.202 1 95.94 89 ARG A CA 1
ATOM 657 C C . ARG A 1 89 ? -17.781 1.847 0.186 1 95.94 89 ARG A C 1
ATOM 659 O O . ARG A 1 89 ? -17.672 2.141 -1.008 1 95.94 89 ARG A O 1
ATOM 666 N N . GLU A 1 90 ? -17.359 0.605 0.599 1 95.25 90 GLU A N 1
ATOM 667 C CA . GLU A 1 90 ? -16.859 -0.408 -0.321 1 95.25 90 GLU A CA 1
ATOM 668 C C . GLU A 1 90 ? -17.922 -0.821 -1.331 1 95.25 90 GLU A C 1
ATOM 670 O O . GLU A 1 90 ? -17.594 -1.261 -2.438 1 95.25 90 GLU A O 1
ATOM 675 N N . LYS A 1 91 ? -19.188 -0.614 -1.02 1 90.81 91 LYS A N 1
ATOM 676 C CA . LYS A 1 91 ? -20.266 -1.017 -1.923 1 90.81 91 LYS A CA 1
ATOM 677 C C . LYS A 1 91 ? -20.359 -0.077 -3.121 1 90.81 91 LYS A C 1
ATOM 679 O O . LYS A 1 91 ? -20.969 -0.413 -4.133 1 90.81 91 LYS A O 1
ATOM 684 N N . GLU A 1 92 ? -19.719 1.073 -2.975 1 91 92 GLU A N 1
ATOM 685 C CA . GLU A 1 92 ? -19.734 2.041 -4.07 1 91 92 GLU A CA 1
ATOM 686 C C . GLU A 1 92 ? -18.734 1.664 -5.152 1 91 92 GLU A C 1
ATOM 688 O O . GLU A 1 92 ? -18.766 2.211 -6.258 1 91 92 GLU A O 1
ATOM 693 N N . MET A 1 93 ? -17.812 0.723 -4.906 1 87.44 93 MET A N 1
ATOM 694 C CA . MET A 1 93 ? -16.781 0.36 -5.863 1 87.44 93 MET A CA 1
ATOM 695 C C . MET A 1 93 ? -17.391 -0.11 -7.18 1 87.44 93 MET A C 1
ATOM 697 O O . MET A 1 93 ? -16.844 0.155 -8.25 1 87.44 93 MET A O 1
ATOM 701 N N . ASN A 1 94 ? -18.531 -0.775 -7.031 1 83.06 94 ASN A N 1
ATOM 702 C CA . ASN A 1 94 ? -19.203 -1.259 -8.234 1 83.06 94 ASN A CA 1
ATOM 703 C C . ASN A 1 94 ? -19.688 -0.106 -9.102 1 83.06 94 ASN A C 1
ATOM 705 O O . ASN A 1 94 ? -19.703 -0.21 -10.336 1 83.06 94 ASN A O 1
ATOM 709 N N . LEU A 1 95 ? -20.109 0.969 -8.461 1 82.88 95 LEU A N 1
ATOM 710 C CA . LEU A 1 95 ? -20.531 2.15 -9.203 1 82.88 95 LEU A CA 1
ATOM 711 C C . LEU A 1 95 ? -19.359 2.77 -9.961 1 82.88 95 LEU A C 1
ATOM 713 O O . LEU A 1 95 ? -19.5 3.158 -11.117 1 82.88 95 LEU A O 1
ATOM 717 N N . LYS A 1 96 ? -18.297 2.76 -9.383 1 82.88 96 LYS A N 1
ATOM 718 C CA . LYS A 1 96 ? -17.078 3.277 -10.008 1 82.88 96 LYS A CA 1
ATOM 719 C C . LYS A 1 96 ? -16.672 2.428 -11.211 1 82.88 96 LYS A C 1
ATOM 721 O O . LYS A 1 96 ? -16.25 2.959 -12.234 1 82.88 96 LYS A O 1
ATOM 726 N N . LEU A 1 97 ? -16.875 1.178 -11.062 1 83.5 97 LEU A N 1
ATOM 727 C CA . LEU A 1 97 ? -16.562 0.243 -12.141 1 83.5 97 LEU A CA 1
ATOM 728 C C . LEU A 1 97 ? -17.438 0.519 -13.367 1 83.5 97 LEU A C 1
ATOM 730 O O . LEU A 1 97 ? -17 0.29 -14.5 1 83.5 97 LEU A O 1
ATOM 734 N N . GLN A 1 98 ? -18.578 1.04 -13.031 1 82.5 98 GLN A N 1
ATOM 735 C CA . GLN A 1 98 ? -19.516 1.336 -14.109 1 82.5 98 GLN A CA 1
ATOM 736 C C . GLN A 1 98 ? -19.234 2.701 -14.734 1 82.5 98 GLN A C 1
ATOM 738 O O . GLN A 1 98 ? -19.922 3.127 -15.656 1 82.5 98 GLN A O 1
ATOM 743 N N . GLY A 1 99 ? -18.281 3.371 -14.219 1 82.25 99 GLY A N 1
ATOM 744 C CA . GLY A 1 99 ? -17.844 4.625 -14.82 1 82.25 99 GLY A CA 1
ATOM 745 C C . GLY A 1 99 ? -18.578 5.832 -14.258 1 82.25 99 GLY A C 1
ATOM 746 O O . GLY A 1 99 ? -18.453 6.938 -14.797 1 82.25 99 GLY A O 1
ATOM 747 N N . ILE A 1 100 ? -19.312 5.629 -13.211 1 84.5 100 ILE A N 1
ATOM 748 C CA . ILE A 1 100 ? -19.984 6.77 -12.594 1 84.5 100 ILE A CA 1
ATOM 749 C C . ILE A 1 100 ? -18.969 7.59 -11.797 1 84.5 100 ILE A C 1
ATOM 751 O O . ILE A 1 100 ? -18.25 7.051 -10.953 1 84.5 100 ILE A O 1
ATOM 755 N N . SER A 1 101 ? -18.938 8.859 -12.125 1 82.81 101 SER A N 1
ATOM 756 C CA . SER A 1 101 ? -17.906 9.711 -11.516 1 82.81 101 SER A CA 1
ATOM 757 C C . SER A 1 101 ? -18.25 10.031 -10.07 1 82.81 101 SER A C 1
ATOM 759 O O . SER A 1 101 ? -19.406 9.883 -9.641 1 82.81 101 SER A O 1
ATOM 761 N N . TYR A 1 102 ? -17.25 10.539 -9.352 1 83.12 102 TYR A N 1
ATOM 762 C CA . TYR A 1 102 ? -17.391 10.953 -7.957 1 83.12 102 TYR A CA 1
ATOM 763 C C . TYR A 1 102 ? -18.484 11.992 -7.805 1 83.12 102 TYR A C 1
ATOM 765 O O . TYR A 1 102 ? -19.344 11.867 -6.93 1 83.12 102 TYR A O 1
ATOM 773 N N . LEU A 1 103 ? -18.5 12.953 -8.617 1 82 103 LEU A N 1
ATOM 774 C CA . LEU A 1 103 ? -19.469 14.039 -8.531 1 82 103 LEU A CA 1
ATOM 775 C C . LEU A 1 103 ? -20.859 13.555 -8.922 1 82 103 LEU A C 1
ATOM 777 O O . LEU A 1 103 ? -21.859 14.023 -8.375 1 82 103 LEU A O 1
ATOM 781 N N . ASP A 1 104 ? -20.891 12.539 -9.828 1 84.75 104 ASP A N 1
ATOM 782 C CA . ASP A 1 104 ? -22.172 11.961 -10.211 1 84.75 104 ASP A CA 1
ATOM 783 C C . ASP A 1 104 ? -22.766 11.148 -9.062 1 84.75 104 ASP A C 1
ATOM 785 O O . ASP A 1 104 ? -23.984 11.203 -8.812 1 84.75 104 ASP A O 1
ATOM 789 N N . ILE A 1 105 ? -21.906 10.477 -8.398 1 84.31 105 ILE A N 1
ATOM 790 C CA . ILE A 1 105 ? -22.359 9.688 -7.258 1 84.31 105 ILE A CA 1
ATOM 791 C C . ILE A 1 105 ? -22.906 10.617 -6.172 1 84.31 105 ILE A C 1
ATOM 793 O O . ILE A 1 105 ? -23.953 10.344 -5.582 1 84.31 105 ILE A O 1
ATOM 797 N N . LEU A 1 106 ? -22.25 11.711 -5.949 1 81.56 106 LEU A N 1
ATOM 798 C CA . LEU A 1 106 ? -22.703 12.711 -4.984 1 81.56 106 LEU A CA 1
ATOM 799 C C . LEU A 1 106 ? -24.047 13.289 -5.387 1 81.56 106 LEU A C 1
ATOM 801 O O . LEU A 1 106 ? -24.953 13.398 -4.555 1 81.56 106 LEU A O 1
ATOM 805 N N . ALA A 1 107 ? -24.25 13.531 -6.617 1 82 107 ALA A N 1
ATOM 806 C CA . ALA A 1 107 ? -25.469 14.141 -7.129 1 82 107 ALA A CA 1
ATOM 807 C C . ALA A 1 107 ? -26.656 13.195 -6.996 1 82 107 ALA A C 1
ATOM 809 O O . ALA A 1 107 ? -27.797 13.633 -6.859 1 82 107 ALA A O 1
ATOM 810 N N . GLN A 1 108 ? -26.266 11.906 -6.93 1 81.69 108 GLN A N 1
ATOM 811 C CA . GLN A 1 108 ? -27.312 10.891 -6.84 1 81.69 108 GLN A CA 1
ATOM 812 C C . GLN A 1 108 ? -27.641 10.57 -5.387 1 81.69 108 GLN A C 1
ATOM 814 O O . GLN A 1 108 ? -28.453 9.688 -5.109 1 81.69 108 GLN A O 1
ATOM 819 N N . GLY A 1 109 ? -27 11.242 -4.57 1 78.31 109 GLY A N 1
ATOM 820 C CA . GLY A 1 109 ? -27.297 11.078 -3.158 1 78.31 109 GLY A CA 1
ATOM 821 C C . GLY A 1 109 ? -26.406 10.047 -2.48 1 78.31 109 GLY A C 1
ATOM 822 O O . GLY A 1 109 ? -26.656 9.664 -1.336 1 78.31 109 GLY A O 1
ATOM 823 N N . GLY A 1 110 ? -25.469 9.641 -3.178 1 85.31 110 GLY A N 1
ATOM 824 C CA . GLY A 1 110 ? -24.469 8.734 -2.617 1 85.31 110 GLY A CA 1
ATOM 825 C C . GLY A 1 110 ? -23.188 9.43 -2.211 1 85.31 110 GLY A C 1
ATOM 826 O O . GLY A 1 110 ? -23.219 10.555 -1.713 1 85.31 110 GLY A O 1
ATOM 827 N N . GLY A 1 111 ? -22.125 8.734 -2.221 1 91.12 111 GLY A N 1
ATOM 828 C CA . GLY A 1 111 ? -20.828 9.336 -1.903 1 91.12 111 GLY A CA 1
ATOM 829 C C . GLY A 1 111 ? -20.766 9.883 -0.489 1 91.12 111 GLY A C 1
ATOM 830 O O . GLY A 1 111 ? -21.078 9.172 0.47 1 91.12 111 GLY A O 1
ATOM 831 N N . ILE A 1 112 ? -20.453 11.086 -0.388 1 93.75 112 ILE A N 1
ATOM 832 C CA . ILE A 1 112 ? -20.219 11.695 0.917 1 93.75 112 ILE A CA 1
ATOM 833 C C . ILE A 1 112 ? -21.516 11.711 1.721 1 93.75 112 ILE A C 1
ATOM 835 O O . ILE A 1 112 ? -21.484 11.609 2.949 1 93.75 112 ILE A O 1
ATOM 839 N N . LEU A 1 113 ? -22.672 11.805 1.068 1 95.19 113 LEU A N 1
ATOM 840 C CA . LEU A 1 113 ? -23.938 11.867 1.777 1 95.19 113 LEU A CA 1
ATOM 841 C C . LEU A 1 113 ? -24.25 10.547 2.465 1 95.19 113 LEU A C 1
ATOM 843 O O . LEU A 1 113 ? -24.891 10.523 3.514 1 95.19 113 LEU A O 1
ATOM 847 N N . SER A 1 114 ? -23.75 9.477 1.853 1 95.25 114 SER A N 1
ATOM 848 C CA . SER A 1 114 ? -23.859 8.188 2.531 1 95.25 114 SER A CA 1
ATOM 849 C C . SER A 1 114 ? -23.062 8.172 3.826 1 95.25 114 SER A C 1
ATOM 851 O O . SER A 1 114 ? -23.547 7.711 4.859 1 95.25 114 SER A O 1
ATOM 853 N N . THR A 1 115 ? -21.891 8.688 3.832 1 98 115 THR A N 1
ATOM 854 C CA . THR A 1 115 ? -21.047 8.781 5.02 1 98 115 THR A CA 1
ATOM 855 C C . THR A 1 115 ? -21.672 9.719 6.051 1 98 115 THR A C 1
ATOM 857 O O . THR A 1 115 ? -21.594 9.469 7.254 1 98 115 THR A O 1
ATOM 860 N N . VAL A 1 116 ? -22.25 10.805 5.535 1 98.19 116 VAL A N 1
ATOM 861 C CA . VAL A 1 116 ? -22.906 11.758 6.414 1 98.19 116 VAL A CA 1
ATOM 862 C C . VAL A 1 116 ? -24.031 11.062 7.18 1 98.19 116 VAL A C 1
ATOM 864 O O . VAL A 1 116 ? -24.141 11.195 8.398 1 98.19 116 VAL A O 1
ATOM 867 N N . LYS A 1 117 ? -24.844 10.32 6.434 1 97.62 117 LYS A N 1
ATOM 868 C CA . LYS A 1 117 ? -25.953 9.594 7.059 1 97.62 117 LYS A CA 1
ATOM 869 C C . LYS A 1 117 ? -25.438 8.633 8.133 1 97.62 117 LYS A C 1
ATOM 871 O O . LYS A 1 117 ? -25.969 8.594 9.242 1 97.62 117 LYS A O 1
ATOM 876 N N . ASP A 1 118 ? -24.406 7.914 7.859 1 98.38 118 ASP A N 1
ATOM 877 C CA . ASP A 1 118 ? -23.828 6.941 8.789 1 98.38 118 ASP A CA 1
ATOM 878 C C . ASP A 1 118 ? -23.203 7.641 9.992 1 98.38 118 ASP A C 1
ATOM 880 O O . ASP A 1 118 ? -23.281 7.133 11.117 1 98.38 118 ASP A O 1
ATOM 884 N N . THR A 1 119 ? -22.562 8.766 9.789 1 98.88 119 THR A N 1
ATOM 885 C CA . THR A 1 119 ? -21.906 9.5 10.867 1 98.88 119 THR A CA 1
ATOM 886 C C . THR A 1 119 ? -22.953 10.094 11.82 1 98.88 119 THR A C 1
ATOM 888 O O . THR A 1 119 ? -22.781 10.047 13.039 1 98.88 119 THR A O 1
ATOM 891 N N . ARG A 1 120 ? -24.031 10.68 11.242 1 98.62 120 ARG A N 1
ATOM 892 C CA . ARG A 1 120 ? -25.125 11.203 12.062 1 98.62 120 ARG A CA 1
ATOM 893 C C . ARG A 1 120 ? -25.734 10.109 12.93 1 98.62 120 ARG A C 1
ATOM 895 O O . ARG A 1 120 ? -26.094 10.352 14.078 1 98.62 120 ARG A O 1
ATOM 902 N N . ALA A 1 121 ? -25.812 8.922 12.414 1 98.62 121 ALA A N 1
ATOM 903 C CA . ALA A 1 121 ? -26.484 7.816 13.086 1 98.62 121 ALA A CA 1
ATOM 904 C C . ALA A 1 121 ? -25.594 7.195 14.148 1 98.62 121 ALA A C 1
ATOM 906 O O . ALA A 1 121 ? -26.078 6.574 15.102 1 98.62 121 ALA A O 1
ATOM 907 N N . ALA A 1 122 ? -24.297 7.312 14.078 1 98.75 122 ALA A N 1
ATOM 908 C CA . ALA A 1 122 ? -23.344 6.684 15 1 98.75 122 ALA A CA 1
ATOM 909 C C . ALA A 1 122 ? -23.281 7.441 16.328 1 98.75 122 ALA A C 1
ATOM 911 O O . ALA A 1 122 ? -23.344 8.672 16.344 1 98.75 122 ALA A O 1
ATOM 912 N N . SER A 1 123 ? -23.094 6.727 17.406 1 98.75 123 SER A N 1
ATOM 913 C CA . SER A 1 123 ? -22.844 7.352 18.703 1 98.75 123 SER A CA 1
ATOM 914 C C . SER A 1 123 ? -21.422 7.891 18.797 1 98.75 123 SER A C 1
ATOM 916 O O . SER A 1 123 ? -20.562 7.535 17.984 1 98.75 123 SER A O 1
ATOM 918 N N . GLU A 1 124 ? -21.25 8.789 19.719 1 98.69 124 GLU A N 1
ATOM 919 C CA . GLU A 1 124 ? -19.922 9.312 19.969 1 98.69 124 GLU A CA 1
ATOM 920 C C . GLU A 1 124 ? -18.938 8.195 20.281 1 98.69 124 GLU A C 1
ATOM 922 O O . GLU A 1 124 ? -17.797 8.219 19.812 1 98.69 124 GLU A O 1
ATOM 927 N N . GLU A 1 125 ? -19.391 7.199 21 1 98.69 125 GLU A N 1
ATOM 928 C CA . GLU A 1 125 ? -18.547 6.074 21.375 1 98.69 125 GLU A CA 1
ATOM 929 C C . GLU A 1 125 ? -18.172 5.227 20.156 1 98.69 125 GLU A C 1
ATOM 931 O O . GLU A 1 125 ? -17.031 4.77 20.031 1 98.69 125 GLU A O 1
ATOM 936 N N . GLU A 1 126 ? -19.125 5.02 19.312 1 98.69 126 GLU A N 1
ATOM 937 C CA . GLU A 1 126 ? -18.859 4.266 18.094 1 98.69 126 GLU A CA 1
ATOM 938 C C . GLU A 1 126 ? -17.828 4.977 17.219 1 98.69 126 GLU A C 1
ATOM 940 O O . GLU A 1 126 ? -16.922 4.344 16.688 1 98.69 126 GLU A O 1
ATOM 945 N N . LEU A 1 127 ? -17.969 6.266 17.078 1 98.94 127 LEU A N 1
ATOM 946 C CA . LEU A 1 127 ? -17.016 7.051 16.297 1 98.94 127 LEU A CA 1
ATOM 947 C C . LEU A 1 127 ? -15.641 7.023 16.938 1 98.94 127 LEU A C 1
ATOM 949 O O . LEU A 1 127 ? -14.625 6.949 16.234 1 98.94 127 LEU A O 1
ATOM 953 N N . LEU A 1 128 ? -15.641 7.074 18.266 1 98.81 128 LEU A N 1
ATOM 954 C CA . LEU A 1 128 ? -14.391 7.051 19 1 98.81 128 LEU A CA 1
ATOM 955 C C . LEU A 1 128 ? -13.641 5.742 18.766 1 98.81 128 LEU A C 1
ATOM 957 O O . LEU A 1 128 ? -12.445 5.746 18.484 1 98.81 128 LEU A O 1
ATOM 961 N N . GLN A 1 129 ? -14.312 4.652 18.844 1 98.12 129 GLN A N 1
ATOM 962 C CA . GLN A 1 129 ? -13.703 3.338 18.688 1 98.12 129 GLN A CA 1
ATOM 963 C C . GLN A 1 129 ? -13.18 3.146 17.266 1 98.12 129 GLN A C 1
ATOM 965 O O . GLN A 1 129 ? -12.07 2.652 17.062 1 98.12 129 GLN A O 1
ATOM 970 N N . LYS A 1 130 ? -13.977 3.535 16.344 1 98.19 130 LYS A N 1
ATOM 971 C CA . LYS A 1 130 ? -13.57 3.385 14.953 1 98.19 130 LYS A CA 1
ATOM 972 C C . LYS A 1 130 ? -12.367 4.266 14.633 1 98.19 130 LYS A C 1
ATOM 974 O O . LYS A 1 130 ? -11.414 3.811 13.992 1 98.19 130 LYS A O 1
ATOM 979 N N . ALA A 1 131 ? -12.445 5.52 15.031 1 98.75 131 ALA A N 1
ATOM 980 C CA . ALA A 1 131 ? -11.344 6.445 14.789 1 98.75 131 ALA A CA 1
ATOM 981 C C . ALA A 1 131 ? -10.062 5.98 15.477 1 98.75 131 ALA A C 1
ATOM 983 O O . ALA A 1 131 ? -8.969 6.125 14.938 1 98.75 131 ALA A O 1
ATOM 984 N N . HIS A 1 132 ? -10.219 5.441 16.672 1 98 132 HIS A N 1
ATOM 985 C CA . HIS A 1 132 ? -9.07 4.934 17.406 1 98 132 HIS A CA 1
ATOM 986 C C . HIS A 1 132 ? -8.383 3.805 16.641 1 98 132 HIS A C 1
ATOM 988 O O . HIS A 1 132 ? -7.152 3.748 16.578 1 98 132 HIS A O 1
ATOM 994 N N . PHE A 1 133 ? -9.133 2.949 16.094 1 96.5 133 PHE A N 1
ATOM 995 C CA . PHE A 1 133 ? -8.602 1.852 15.289 1 96.5 133 PHE A CA 1
ATOM 996 C C . PHE A 1 133 ? -7.754 2.381 14.141 1 96.5 133 PHE A C 1
ATOM 998 O O . PHE A 1 133 ? -6.621 1.938 13.938 1 96.5 133 PHE A O 1
ATOM 1005 N N . HIS A 1 134 ? -8.305 3.322 13.398 1 97.81 134 HIS A N 1
ATOM 1006 C CA . HIS A 1 134 ? -7.594 3.871 12.25 1 97.81 134 HIS A CA 1
ATOM 1007 C C . HIS A 1 134 ? -6.367 4.66 12.688 1 97.81 134 HIS A C 1
ATOM 1009 O O . HIS A 1 134 ? -5.344 4.66 12 1 97.81 134 HIS A O 1
ATOM 1015 N N . LEU A 1 135 ? -6.488 5.32 13.789 1 97.81 135 LEU A N 1
ATOM 1016 C CA . LEU A 1 135 ? -5.367 6.098 14.305 1 97.81 135 LEU A CA 1
ATOM 1017 C C . LEU A 1 135 ? -4.215 5.184 14.703 1 97.81 135 LEU A C 1
ATOM 1019 O O . LEU A 1 135 ? -3.047 5.52 14.484 1 97.81 135 LEU A O 1
ATOM 1023 N N . GLN A 1 136 ? -4.5 4.051 15.297 1 96.81 136 GLN A N 1
ATOM 1024 C CA . GLN A 1 136 ? -3.477 3.062 15.617 1 96.81 136 GLN A CA 1
ATOM 1025 C C . GLN A 1 136 ? -2.787 2.555 14.352 1 96.81 136 GLN A C 1
ATOM 1027 O O . GLN A 1 136 ? -1.575 2.328 14.344 1 96.81 136 GLN A O 1
ATOM 1032 N N . ARG A 1 137 ? -3.537 2.391 13.344 1 97 137 ARG A N 1
ATOM 1033 C CA . ARG A 1 137 ? -2.943 1.982 12.07 1 97 137 ARG A CA 1
ATOM 1034 C C . ARG A 1 137 ? -2.031 3.072 11.516 1 97 137 ARG A C 1
ATOM 1036 O O . ARG A 1 137 ? -0.936 2.787 11.031 1 97 137 ARG A O 1
ATOM 1043 N N . MET A 1 138 ? -2.51 4.344 11.539 1 98.31 138 MET A N 1
ATOM 1044 C CA . MET A 1 138 ? -1.656 5.453 11.117 1 98.31 138 MET A CA 1
ATOM 1045 C C . MET A 1 138 ? -0.333 5.438 11.875 1 98.31 138 MET A C 1
ATOM 1047 O O . MET A 1 138 ? 0.733 5.59 11.273 1 98.31 138 MET A O 1
ATOM 1051 N N . LEU A 1 139 ? -0.424 5.207 13.156 1 98.12 139 LEU A N 1
ATOM 1052 C CA . LEU A 1 139 ? 0.754 5.152 14.016 1 98.12 139 LEU A CA 1
ATOM 1053 C C . LEU A 1 139 ? 1.683 4.02 13.594 1 98.12 139 LEU A C 1
ATOM 1055 O O . LEU A 1 139 ? 2.904 4.188 13.57 1 98.12 139 LEU A O 1
ATOM 1059 N N . SER A 1 140 ? 1.14 2.9 13.25 1 96.69 140 SER A N 1
ATOM 1060 C CA . SER A 1 140 ? 1.927 1.739 12.852 1 96.69 140 SER A CA 1
ATOM 1061 C C . SER A 1 140 ? 2.686 2.006 11.555 1 96.69 140 SER A C 1
ATOM 1063 O O . SER A 1 140 ? 3.662 1.315 11.25 1 96.69 140 SER A O 1
ATOM 1065 N N . TYR A 1 141 ? 2.254 3.016 10.812 1 97.75 141 TYR A N 1
ATOM 1066 C CA . TYR A 1 141 ? 2.949 3.396 9.594 1 97.75 141 TYR A CA 1
ATOM 1067 C C . TYR A 1 141 ? 3.912 4.551 9.844 1 97.75 141 TYR A C 1
ATOM 1069 O O . TYR A 1 141 ? 4.52 5.078 8.914 1 97.75 141 TYR A O 1
ATOM 1077 N N . GLY A 1 142 ? 4.023 5.012 11.094 1 98.38 142 GLY A N 1
ATOM 1078 C CA . GLY A 1 142 ? 5.062 5.961 11.461 1 98.38 142 GLY A CA 1
ATOM 1079 C C . GLY A 1 142 ? 4.531 7.359 11.711 1 98.38 142 GLY A C 1
ATOM 1080 O O . GLY A 1 142 ? 5.301 8.273 12.023 1 98.38 142 GLY A O 1
ATOM 1081 N N . THR A 1 143 ? 3.188 7.562 11.586 1 98.81 143 THR A N 1
ATOM 1082 C CA . THR A 1 143 ? 2.6 8.875 11.828 1 98.81 143 THR A CA 1
ATOM 1083 C C . THR A 1 143 ? 2.498 9.156 13.32 1 98.81 143 THR A C 1
ATOM 1085 O O . THR A 1 143 ? 1.827 8.43 14.055 1 98.81 143 THR A O 1
ATOM 1088 N N . THR A 1 144 ? 3.148 10.195 13.773 1 98.81 144 THR A N 1
ATOM 1089 C CA . THR A 1 144 ? 3.102 10.531 15.188 1 98.81 144 THR A CA 1
ATOM 1090 C C . THR A 1 144 ? 2.299 11.805 15.414 1 98.81 144 THR A C 1
ATOM 1092 O O . THR A 1 144 ? 1.938 12.125 16.547 1 98.81 144 THR A O 1
ATOM 1095 N N . THR A 1 145 ? 2.031 12.547 14.375 1 98.94 145 THR A N 1
ATOM 1096 C CA . THR A 1 145 ? 1.214 13.758 14.406 1 98.94 145 THR A CA 1
ATOM 1097 C C . THR A 1 145 ? 0.301 13.82 13.188 1 98.94 145 THR A C 1
ATOM 1099 O O . THR A 1 145 ? 0.717 13.484 12.07 1 98.94 145 THR A O 1
ATOM 1102 N N . ALA A 1 146 ? -0.979 14.234 13.406 1 98.94 146 ALA A N 1
ATOM 1103 C CA . ALA A 1 146 ? -1.89 14.266 12.266 1 98.94 146 ALA A CA 1
ATOM 1104 C C . ALA A 1 146 ? -2.938 15.367 12.438 1 98.94 146 ALA A C 1
ATOM 1106 O O . ALA A 1 146 ? -3.229 15.781 13.562 1 98.94 146 ALA A O 1
ATOM 1107 N N . GLU A 1 147 ? -3.375 15.828 11.312 1 98.94 147 GLU A N 1
ATOM 1108 C CA . GLU A 1 147 ? -4.562 16.688 11.289 1 98.94 147 GLU A CA 1
ATOM 1109 C C . GLU A 1 147 ? -5.824 15.859 11.055 1 98.94 147 GLU A C 1
ATOM 1111 O O . GLU A 1 147 ? -5.836 14.945 10.227 1 98.94 147 GLU A O 1
ATOM 1116 N N . VAL A 1 148 ? -6.859 16.203 11.789 1 98.81 148 VAL A N 1
ATOM 1117 C CA . VAL A 1 148 ? -8.156 15.555 11.656 1 98.81 148 VAL A CA 1
ATOM 1118 C C . VAL A 1 148 ? -9.234 16.594 11.367 1 98.81 148 VAL A C 1
ATOM 1120 O O . VAL A 1 148 ? -9.352 17.594 12.094 1 98.81 148 VAL A O 1
ATOM 1123 N N . LYS A 1 149 ? -9.977 16.359 10.328 1 98.88 149 LYS A N 1
ATOM 1124 C CA . LYS A 1 149 ? -11.039 17.297 9.953 1 98.88 149 LYS A CA 1
ATOM 1125 C C . LYS A 1 149 ? -12.414 16.688 10.242 1 98.88 149 LYS A C 1
ATOM 1127 O O . LYS A 1 149 ? -12.641 15.5 10.031 1 98.88 149 LYS A O 1
ATOM 1132 N N . SER A 1 150 ? -13.336 17.578 10.773 1 98.88 150 SER A N 1
ATOM 1133 C CA . SER A 1 150 ? -14.742 17.188 10.742 1 98.88 150 SER A CA 1
ATOM 1134 C C . SER A 1 150 ? -15.297 17.266 9.32 1 98.88 150 SER A C 1
ATOM 1136 O O . SER A 1 150 ? -14.539 17.234 8.352 1 98.88 150 SER A O 1
ATOM 1138 N N . GLY A 1 151 ? -16.562 17.297 9.172 1 98.69 151 GLY A N 1
ATOM 1139 C CA . GLY A 1 151 ? -17.078 17.547 7.836 1 98.69 151 GLY A CA 1
ATOM 1140 C C . GLY A 1 151 ? -18 16.438 7.344 1 98.69 151 GLY A C 1
ATOM 1141 O O . GLY A 1 151 ? -18.531 16.516 6.238 1 98.69 151 GLY A O 1
ATOM 1142 N N . TYR A 1 152 ? -18.219 15.438 8.227 1 98.62 152 TYR A N 1
ATOM 1143 C CA . TYR A 1 152 ? -19.141 14.375 7.82 1 98.62 152 TYR A CA 1
ATOM 1144 C C . TYR A 1 152 ? -20.438 14.445 8.625 1 98.62 152 TYR A C 1
ATOM 1146 O O . TYR A 1 152 ? -21.219 13.5 8.617 1 98.62 152 TYR A O 1
ATOM 1154 N N . GLY A 1 153 ? -20.641 15.5 9.367 1 98.56 153 GLY A N 1
ATOM 1155 C CA . GLY A 1 153 ? -21.906 15.766 10.023 1 98.56 153 GLY A CA 1
ATOM 1156 C C . GLY A 1 153 ? -22.828 16.656 9.219 1 98.56 153 GLY A C 1
ATOM 1157 O O . GLY A 1 153 ? -24 16.328 9.016 1 98.56 153 GLY A O 1
ATOM 1158 N N . LEU A 1 154 ? -22.359 17.797 8.82 1 98.25 154 LEU A N 1
ATOM 1159 C CA . LEU A 1 154 ? -23.047 18.844 8.07 1 98.25 154 LEU A CA 1
ATOM 1160 C C . LEU A 1 154 ? -24.219 19.391 8.852 1 98.25 154 LEU A C 1
ATOM 1162 O O . LEU A 1 154 ? -25.188 19.875 8.258 1 98.25 154 LEU A O 1
ATOM 1166 N N . GLU A 1 155 ? -24.219 19.219 10.023 1 98.06 155 GLU A N 1
ATOM 1167 C CA . GLU A 1 155 ? -25.125 19.812 11.008 1 98.06 155 GLU A CA 1
ATOM 1168 C C . GLU A 1 155 ? -24.438 19.984 12.352 1 98.06 155 GLU A C 1
ATOM 1170 O O . GLU A 1 155 ? -23.422 19.344 12.625 1 98.06 155 GLU A O 1
ATOM 1175 N N . LYS A 1 156 ? -24.969 20.875 13.148 1 98.31 156 LYS A N 1
ATOM 1176 C CA . LYS A 1 156 ? -24.328 21.312 14.383 1 98.31 156 LYS A CA 1
ATOM 1177 C C . LYS A 1 156 ? -23.953 20.125 15.266 1 98.31 156 LYS A C 1
ATOM 1179 O O . LYS A 1 156 ? -22.781 19.938 15.602 1 98.31 156 LYS A O 1
ATOM 1184 N N . GLU A 1 157 ? -24.859 19.297 15.594 1 98.5 157 GLU A N 1
ATOM 1185 C CA . GLU A 1 157 ? -24.672 18.234 16.578 1 98.5 157 GLU A CA 1
ATOM 1186 C C . GLU A 1 157 ? -23.578 17.266 16.156 1 98.5 157 GLU A C 1
ATOM 1188 O O . GLU A 1 157 ? -22.688 16.953 16.953 1 98.5 157 GLU A O 1
ATOM 1193 N N . THR A 1 158 ? -23.594 16.859 14.984 1 98.75 158 THR A N 1
ATOM 1194 C CA . THR A 1 158 ? -22.672 15.844 14.516 1 98.75 158 THR A CA 1
ATOM 1195 C C . THR A 1 158 ? -21.297 16.438 14.25 1 98.75 158 THR A C 1
ATOM 1197 O O . THR A 1 158 ? -20.266 15.789 14.477 1 98.75 158 THR A O 1
ATOM 1200 N N . GLU A 1 159 ? -21.234 17.672 13.719 1 98.88 159 GLU A N 1
ATOM 1201 C CA . GLU A 1 159 ? -19.938 18.328 13.555 1 98.88 159 GLU A CA 1
ATOM 1202 C C . GLU A 1 159 ? -19.219 18.469 14.891 1 98.88 159 GLU A C 1
ATOM 1204 O O . GLU A 1 159 ? -18.031 18.156 15 1 98.88 159 GLU A O 1
ATOM 1209 N N . LEU A 1 160 ? -19.984 18.922 15.883 1 98.88 160 LEU A N 1
ATOM 1210 C CA . LEU A 1 160 ? -19.391 19.062 17.203 1 98.88 160 LEU A CA 1
ATOM 1211 C C . LEU A 1 160 ? -19 17.703 17.781 1 98.88 160 LEU A C 1
ATOM 1213 O O . LEU A 1 160 ? -17.969 17.578 18.438 1 98.88 160 LEU A O 1
ATOM 1217 N N . LYS A 1 161 ? -19.844 16.703 17.547 1 98.88 161 LYS A N 1
ATOM 1218 C CA . LYS A 1 161 ? -19.547 15.336 17.969 1 98.88 161 LYS A CA 1
ATOM 1219 C C . LYS A 1 161 ? -18.219 14.852 17.391 1 98.88 161 LYS A C 1
ATOM 1221 O O . LYS A 1 161 ? -17.406 14.258 18.109 1 98.88 161 LYS A O 1
ATOM 1226 N N . GLN A 1 162 ? -17.938 15.086 16.141 1 98.94 162 GLN A N 1
ATOM 1227 C CA . GLN A 1 162 ? -16.688 14.695 15.508 1 98.94 162 GLN A CA 1
ATOM 1228 C C . GLN A 1 162 ? -15.5 15.383 16.172 1 98.94 162 GLN A C 1
ATOM 1230 O O . GLN A 1 162 ? -14.469 14.75 16.406 1 98.94 162 GLN A O 1
ATOM 1235 N N . LEU A 1 163 ? -15.672 16.672 16.406 1 98.94 163 LEU A N 1
ATOM 1236 C CA . LEU A 1 163 ? -14.578 17.438 16.984 1 98.94 163 LEU A CA 1
ATOM 1237 C C . LEU A 1 163 ? -14.305 17 18.422 1 98.94 163 LEU A C 1
ATOM 1239 O O . LEU A 1 163 ? -13.156 16.953 18.859 1 98.94 163 LEU A O 1
ATOM 1243 N N . ARG A 1 164 ? -15.344 16.641 19.156 1 98.88 164 ARG A N 1
ATOM 1244 C CA . ARG A 1 164 ? -15.164 16.109 20.516 1 98.88 164 ARG A CA 1
ATOM 1245 C C . ARG A 1 164 ? -14.445 14.773 20.484 1 98.88 164 ARG A C 1
ATOM 1247 O O . ARG A 1 164 ? -13.594 14.508 21.344 1 98.88 164 ARG A O 1
ATOM 1254 N N . VAL A 1 165 ? -14.75 13.945 19.562 1 98.94 165 VAL A N 1
ATOM 1255 C CA . VAL A 1 165 ? -14.078 12.656 19.406 1 98.94 165 VAL A CA 1
ATOM 1256 C C . VAL A 1 165 ? -12.594 12.883 19.125 1 98.94 165 VAL A C 1
ATOM 1258 O O . VAL A 1 165 ? -11.742 12.227 19.734 1 98.94 165 VAL A O 1
ATOM 1261 N N . ALA A 1 166 ? -12.305 13.805 18.266 1 98.88 166 ALA A N 1
ATOM 1262 C CA . ALA A 1 166 ? -10.914 14.117 17.953 1 98.88 166 ALA A CA 1
ATOM 1263 C C . ALA A 1 166 ? -10.172 14.594 19.203 1 98.88 166 ALA A C 1
ATOM 1265 O O . ALA A 1 166 ? -9.031 14.195 19.438 1 98.88 166 ALA A O 1
ATOM 1266 N N . LYS A 1 167 ? -10.805 15.445 19.938 1 98.81 167 LYS A N 1
ATOM 1267 C CA . LYS A 1 167 ? -10.203 15.953 21.156 1 98.81 167 LYS A CA 1
ATOM 1268 C C . LYS A 1 167 ? -9.945 14.828 22.156 1 98.81 167 LYS A C 1
ATOM 1270 O O . LYS A 1 167 ? -8.867 14.75 22.75 1 98.81 167 LYS A O 1
ATOM 1275 N N . LYS A 1 168 ? -10.938 13.961 22.328 1 98.75 168 LYS A N 1
ATOM 1276 C CA . LYS A 1 168 ? -10.781 12.82 23.219 1 98.75 168 LYS A CA 1
ATOM 1277 C C . LYS A 1 168 ? -9.625 11.93 22.781 1 98.75 168 LYS A C 1
ATOM 1279 O O . LYS A 1 168 ? -8.852 11.453 23.625 1 98.75 168 LYS A O 1
ATOM 1284 N N . LEU A 1 169 ? -9.484 11.695 21.531 1 98.75 169 LEU A N 1
ATOM 1285 C CA . LEU A 1 169 ? -8.406 10.875 21.016 1 98.75 169 LEU A CA 1
ATOM 1286 C C . LEU A 1 169 ? -7.051 11.539 21.25 1 98.75 169 LEU A C 1
ATOM 1288 O O . LEU A 1 169 ? -6.082 10.875 21.609 1 98.75 169 LEU A O 1
ATOM 1292 N N . HIS A 1 170 ? -6.996 12.812 21.016 1 98.38 170 HIS A N 1
ATOM 1293 C CA . HIS A 1 170 ? -5.762 13.547 21.266 1 98.38 170 HIS A CA 1
ATOM 1294 C C . HIS A 1 170 ? -5.277 13.336 22.703 1 98.38 170 HIS A C 1
ATOM 1296 O O . HIS A 1 170 ? -4.074 13.227 22.938 1 98.38 170 HIS A O 1
ATOM 1302 N N . GLU A 1 171 ? -6.18 13.188 23.578 1 97.69 171 GLU A N 1
ATOM 1303 C CA . GLU A 1 171 ? -5.867 13.141 25.016 1 97.69 171 GLU A CA 1
ATOM 1304 C C . GLU A 1 171 ? -5.664 11.703 25.484 1 97.69 171 GLU A C 1
ATOM 1306 O O . GLU A 1 171 ? -5.105 11.469 26.562 1 97.69 171 GLU A O 1
ATOM 1311 N N . SER A 1 172 ? -6.02 10.703 24.625 1 97.06 172 SER A N 1
ATOM 1312 C CA . SER A 1 172 ? -6.133 9.359 25.188 1 97.06 172 SER A CA 1
ATOM 1313 C C . SER A 1 172 ? -5.184 8.391 24.5 1 97.06 172 SER A C 1
ATOM 1315 O O . SER A 1 172 ? -5.078 7.227 24.906 1 97.06 172 SER A O 1
ATOM 1317 N N . GLN A 1 173 ? -4.539 8.789 23.516 1 96.38 173 GLN A N 1
ATOM 1318 C CA . GLN A 1 173 ? -3.627 7.938 22.766 1 96.38 173 GLN A CA 1
ATOM 1319 C C . GLN A 1 173 ? -2.408 8.719 22.281 1 96.38 173 GLN A C 1
ATOM 1321 O O . GLN A 1 173 ? -2.371 9.945 22.391 1 96.38 173 GLN A O 1
ATOM 1326 N N . PRO A 1 174 ? -1.354 8.109 21.781 1 96.44 174 PRO A N 1
ATOM 1327 C CA . PRO A 1 174 ? -0.035 8.727 21.641 1 96.44 174 PRO A CA 1
ATOM 1328 C C . PRO A 1 174 ? 0.021 9.734 20.5 1 96.44 174 PRO A C 1
ATOM 1330 O O . PRO A 1 174 ? 0.79 10.695 20.547 1 96.44 174 PRO A O 1
ATOM 1333 N N . VAL A 1 175 ? -0.719 9.625 19.438 1 98.38 175 VAL A N 1
ATOM 1334 C CA . VAL A 1 175 ? -0.599 10.492 18.266 1 98.38 175 VAL A CA 1
ATOM 1335 C C . VAL A 1 175 ? -1.134 11.883 18.594 1 98.38 175 VAL A C 1
ATOM 1337 O O . VAL A 1 175 ? -2.246 12.023 19.109 1 98.38 175 VAL A O 1
ATOM 1340 N N . ASP A 1 176 ? -0.38 12.891 18.344 1 98.75 176 ASP A N 1
ATOM 1341 C CA . ASP A 1 176 ? -0.857 14.266 18.516 1 98.75 176 ASP A CA 1
ATOM 1342 C C . ASP A 1 176 ? -1.802 14.656 17.391 1 98.75 176 ASP A C 1
ATOM 1344 O O . ASP A 1 176 ? -1.478 14.477 16.219 1 98.75 176 ASP A O 1
ATOM 1348 N N . LEU A 1 177 ? -2.941 15.195 17.812 1 98.88 177 LEU A N 1
ATOM 1349 C CA . LEU A 1 177 ? -3.93 15.547 16.797 1 98.88 177 LEU A CA 1
ATOM 1350 C C . LEU A 1 177 ? -4.188 17.047 16.781 1 98.88 177 LEU A C 1
ATOM 1352 O O . LEU A 1 177 ? -4.246 17.672 17.844 1 98.88 177 LEU A O 1
ATOM 1356 N N . VAL A 1 178 ? -4.207 17.609 15.586 1 98.88 178 VAL A N 1
ATOM 1357 C CA . VAL A 1 178 ? -4.688 18.969 15.352 1 98.88 178 VAL A CA 1
ATOM 1358 C C . VAL A 1 178 ? -6.031 18.922 14.625 1 98.88 178 VAL A C 1
ATOM 1360 O O . VAL A 1 178 ? -6.148 18.297 13.57 1 98.88 178 VAL A O 1
ATOM 1363 N N . SER A 1 179 ? -7.027 19.594 15.172 1 98.88 179 SER A N 1
ATOM 1364 C CA . SER A 1 179 ? -8.367 19.5 14.609 1 98.88 179 SER A CA 1
ATOM 1365 C C . SER A 1 179 ? -8.688 20.688 13.719 1 98.88 179 SER A C 1
ATOM 1367 O O . SER A 1 179 ? -8.312 21.828 14.031 1 98.88 179 SER A O 1
ATOM 1369 N N . THR A 1 180 ? -9.336 20.422 12.641 1 98.94 180 THR A N 1
ATOM 1370 C CA . THR A 1 180 ? -9.844 21.406 11.703 1 98.94 180 THR A CA 1
ATOM 1371 C C . THR A 1 180 ? -11.359 21.281 11.547 1 98.94 180 THR A C 1
ATOM 1373 O O . THR A 1 180 ? -11.867 20.188 11.328 1 98.94 180 THR A O 1
ATOM 1376 N N . PHE A 1 181 ? -12.094 22.391 11.758 1 98.94 181 PHE A N 1
ATOM 1377 C CA . PHE A 1 181 ? -13.523 22.422 11.492 1 98.94 181 PHE A CA 1
ATOM 1378 C C . PHE A 1 181 ? -13.797 22.562 10 1 98.94 181 PHE A C 1
ATOM 1380 O O . PHE A 1 181 ? -13.445 23.578 9.391 1 98.94 181 PHE A O 1
ATOM 1387 N N . MET A 1 182 ? -14.406 21.5 9.43 1 98.88 182 MET A N 1
ATOM 1388 C CA . MET A 1 182 ? -14.758 21.531 8.008 1 98.88 182 MET A CA 1
ATOM 1389 C C . MET A 1 182 ? -16.234 21.266 7.805 1 98.88 182 MET A C 1
ATOM 1391 O O . MET A 1 182 ? -16.625 20.406 7.008 1 98.88 182 MET A O 1
ATOM 1395 N N . GLY A 1 183 ? -17 22.031 8.555 1 98.62 183 GLY A N 1
ATOM 1396 C CA . GLY A 1 183 ? -18.438 21.922 8.352 1 98.62 183 GLY A CA 1
ATOM 1397 C C . GLY A 1 183 ? -18.859 22.172 6.914 1 98.62 183 GLY A C 1
ATOM 1398 O O . GLY A 1 183 ? -19.844 21.609 6.445 1 98.62 183 GLY A O 1
ATOM 1399 N N . ALA A 1 184 ? -18.141 23 6.199 1 98.56 184 ALA A N 1
ATOM 1400 C CA . ALA A 1 184 ? -18.406 23.344 4.805 1 98.56 184 ALA A CA 1
ATOM 1401 C C . ALA A 1 184 ? -17.766 22.328 3.863 1 98.56 184 ALA A C 1
ATOM 1403 O O . ALA A 1 184 ? -17.016 22.703 2.953 1 98.56 184 ALA A O 1
ATOM 1404 N N . HIS A 1 185 ? -18.094 21.062 4.039 1 98.06 185 HIS A N 1
ATOM 1405 C CA . HIS A 1 185 ? -17.5 19.969 3.271 1 98.06 185 HIS A CA 1
ATOM 1406 C C . HIS A 1 185 ? -18.359 19.609 2.068 1 98.06 185 HIS A C 1
ATOM 1408 O O . HIS A 1 185 ? -17.844 19.188 1.033 1 98.06 185 HIS A O 1
ATOM 1414 N N . ALA A 1 186 ? -19.672 19.703 2.174 1 96.56 186 ALA A N 1
ATOM 1415 C CA . ALA A 1 186 ? -20.703 19.469 1.158 1 96.56 186 ALA A CA 1
ATOM 1416 C C . ALA A 1 186 ? -22 20.188 1.512 1 96.56 186 ALA A C 1
ATOM 1418 O O . ALA A 1 186 ? -22.156 20.688 2.625 1 96.56 186 ALA A O 1
ATOM 1419 N N . ILE A 1 187 ? -22.859 20.281 0.533 1 96.25 187 ILE A N 1
ATOM 1420 C CA . ILE A 1 187 ? -24.172 20.844 0.791 1 96.25 187 ILE A CA 1
ATOM 1421 C C . ILE A 1 187 ? -25.156 19.734 1.141 1 96.25 187 ILE A C 1
ATOM 1423 O O . ILE A 1 187 ? -25.438 18.859 0.315 1 96.25 187 ILE A O 1
ATOM 1427 N N . PRO A 1 188 ? -25.625 19.719 2.4 1 95.62 188 PRO A N 1
ATOM 1428 C CA . PRO A 1 188 ? -26.609 18.688 2.727 1 95.62 188 PRO A CA 1
ATOM 1429 C C . PRO A 1 188 ? -27.922 18.859 1.981 1 95.62 188 PRO A C 1
ATOM 1431 O O . PRO A 1 188 ? -28.25 19.969 1.558 1 95.62 188 PRO A O 1
ATOM 1434 N N . PRO A 1 189 ? -28.703 17.797 1.871 1 92.62 189 PRO A N 1
ATOM 1435 C CA . PRO A 1 189 ? -29.938 17.844 1.085 1 92.62 189 PRO A CA 1
ATOM 1436 C C . PRO A 1 189 ? -30.891 18.938 1.563 1 92.62 189 PRO A C 1
ATOM 1438 O O . PRO A 1 189 ? -31.547 19.594 0.747 1 92.62 189 PRO A O 1
ATOM 1441 N N . GLU A 1 190 ? -30.938 19.141 2.754 1 94.25 190 GLU A N 1
ATOM 1442 C CA . GLU A 1 190 ? -31.891 20.094 3.332 1 94.25 190 GLU A CA 1
ATOM 1443 C C . GLU 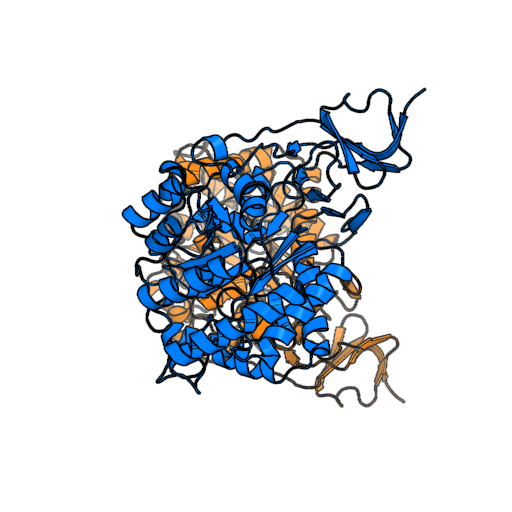A 1 190 ? -31.531 21.531 2.949 1 94.25 190 GLU A C 1
ATOM 1445 O O . GLU A 1 190 ? -32.375 22.422 3.088 1 94.25 190 GLU A O 1
ATOM 1450 N N . TYR A 1 191 ? -30.312 21.766 2.4 1 95.56 191 TYR A N 1
ATOM 1451 C CA . TYR A 1 191 ? -29.875 23.125 2.055 1 95.56 191 TYR A CA 1
ATOM 1452 C C . TYR A 1 191 ? -29.5 23.203 0.582 1 95.56 191 TYR A C 1
ATOM 1454 O O . TYR A 1 191 ? -28.828 24.156 0.166 1 95.56 191 TYR A O 1
ATOM 1462 N N . GLN A 1 192 ? -29.891 22.312 -0.227 1 91.44 192 GLN A N 1
ATOM 1463 C CA . GLN A 1 192 ? -29.516 22.234 -1.635 1 91.44 192 GLN A CA 1
ATOM 1464 C C . GLN A 1 192 ? -29.891 23.516 -2.375 1 91.44 192 GLN A C 1
ATOM 1466 O O . GLN A 1 192 ? -29.188 23.922 -3.301 1 91.44 192 GLN A O 1
ATOM 1471 N N . ASN A 1 193 ? -30.953 24.172 -1.946 1 93.75 193 ASN A N 1
ATOM 1472 C CA . ASN A 1 193 ? -31.453 25.359 -2.631 1 93.75 193 ASN A CA 1
ATOM 1473 C C . ASN A 1 193 ? -31 26.641 -1.931 1 93.75 193 ASN A C 1
ATOM 1475 O O . ASN A 1 193 ? -31.344 27.734 -2.352 1 93.75 193 ASN A O 1
ATOM 1479 N N . ASP A 1 194 ? -30.219 26.484 -0.909 1 96.12 194 ASP A N 1
ATOM 1480 C CA . ASP A 1 194 ? -29.75 27.656 -0.179 1 96.12 194 ASP A CA 1
ATOM 1481 C C . ASP A 1 194 ? -28.406 27.391 0.482 1 96.12 194 ASP A C 1
ATOM 1483 O O . ASP A 1 194 ? -28.281 27.422 1.709 1 96.12 194 ASP A O 1
ATOM 1487 N N . PRO A 1 195 ? -27.406 27.266 -0.255 1 97.31 195 PRO A N 1
ATOM 1488 C CA . PRO A 1 195 ? -26.078 26.969 0.288 1 97.31 195 PRO A CA 1
ATOM 1489 C C . PRO A 1 195 ? -25.531 28.094 1.171 1 97.31 195 PRO A C 1
ATOM 1491 O O . PRO A 1 195 ? -24.766 27.828 2.105 1 97.31 195 PRO A O 1
ATOM 1494 N N . ASP A 1 196 ? -25.969 29.297 0.954 1 98.06 196 ASP A N 1
ATOM 1495 C CA . ASP A 1 196 ? -25.5 30.422 1.749 1 98.06 196 ASP A CA 1
ATOM 1496 C C . ASP A 1 196 ? -26.016 30.344 3.184 1 98.06 196 ASP A C 1
ATOM 1498 O O . ASP A 1 196 ? -25.281 30.641 4.129 1 98.06 196 ASP A O 1
ATOM 1502 N N . ASP A 1 197 ? -27.266 29.953 3.289 1 98.12 197 ASP A N 1
ATOM 1503 C CA . ASP A 1 197 ? -27.812 29.766 4.625 1 98.12 197 ASP A CA 1
ATOM 1504 C C . ASP A 1 197 ? -27.094 28.656 5.375 1 98.12 197 ASP A C 1
ATOM 1506 O O . ASP A 1 197 ? -26.875 28.75 6.582 1 98.12 197 ASP A O 1
ATOM 1510 N N . PHE A 1 198 ? -26.766 27.656 4.707 1 98.38 198 PHE A N 1
ATOM 1511 C CA . PHE A 1 198 ? -26 26.547 5.285 1 98.38 198 PHE A CA 1
ATOM 1512 C C . PHE A 1 198 ? -24.656 27.047 5.793 1 98.38 198 PHE A C 1
ATOM 1514 O O . PHE A 1 198 ? -24.266 26.734 6.922 1 98.38 198 PHE A O 1
ATOM 1521 N N . LEU A 1 199 ? -23.922 27.797 4.98 1 98.75 199 LEU A N 1
ATOM 1522 C CA . LEU A 1 199 ? -22.625 28.328 5.363 1 98.75 199 LEU A CA 1
ATOM 1523 C C . LEU A 1 199 ? -22.734 29.219 6.594 1 98.75 199 LEU A C 1
ATOM 1525 O O . LEU A 1 199 ? -21.859 29.203 7.465 1 98.75 199 LEU A O 1
ATOM 1529 N N . ASP A 1 200 ? -23.844 29.969 6.641 1 98.44 200 ASP A N 1
ATOM 1530 C CA . ASP A 1 200 ? -24.078 30.812 7.805 1 98.44 200 ASP A CA 1
ATOM 1531 C C . ASP A 1 200 ? -24.281 29.969 9.062 1 98.44 200 ASP A C 1
ATOM 1533 O O . ASP A 1 200 ? -23.812 30.344 10.148 1 98.44 200 ASP A O 1
ATOM 1537 N N . GLN A 1 201 ? -24.984 28.922 8.914 1 98.31 201 GLN A N 1
ATOM 1538 C CA . GLN A 1 201 ? -25.172 28.016 10.039 1 98.31 201 GLN A CA 1
ATOM 1539 C C . GLN A 1 201 ? -23.844 27.438 10.516 1 98.31 201 GLN A C 1
ATOM 1541 O O . GLN A 1 201 ? -23.594 27.344 11.719 1 98.31 201 GLN A O 1
ATOM 1546 N N . MET A 1 202 ? -23.031 27.031 9.617 1 98.75 202 MET A N 1
ATOM 1547 C CA . MET A 1 202 ? -21.719 26.5 9.984 1 98.75 202 MET A CA 1
ATOM 1548 C C . MET A 1 202 ? -20.875 27.562 10.672 1 98.75 202 MET A C 1
ATOM 1550 O O . MET A 1 202 ? -20.188 27.281 11.664 1 98.75 202 MET A O 1
ATOM 1554 N N . LEU A 1 203 ? -20.953 28.781 10.141 1 98.75 203 LEU A N 1
ATOM 1555 C CA . LEU A 1 203 ? -20.188 29.875 10.719 1 98.75 203 LEU A CA 1
ATOM 1556 C C . LEU A 1 203 ? -20.656 30.156 12.148 1 98.75 203 LEU A C 1
ATOM 1558 O O . LEU A 1 203 ? -19.844 30.547 13 1 98.75 203 LEU A O 1
ATOM 1562 N N . SER A 1 204 ? -21.906 29.969 12.391 1 98.62 204 SER A N 1
ATOM 1563 C CA . SER A 1 204 ? -22.484 30.25 13.711 1 98.62 204 SER A CA 1
ATOM 1564 C C . SER A 1 204 ? -21.922 29.312 14.766 1 98.62 204 SER A C 1
ATOM 1566 O O . SER A 1 204 ? -22.047 29.578 15.969 1 98.62 204 SER A O 1
ATOM 1568 N N . LEU A 1 205 ? -21.203 28.219 14.367 1 98.75 205 LEU A N 1
ATOM 1569 C CA . LEU A 1 205 ? -20.641 27.25 15.297 1 98.75 205 LEU A CA 1
ATOM 1570 C C . LEU A 1 205 ? -19.266 27.703 15.789 1 98.75 205 LEU A C 1
ATOM 1572 O O . LEU A 1 205 ? -18.75 27.156 16.781 1 98.75 205 LEU A O 1
ATOM 1576 N N . LEU A 1 206 ? -18.625 28.656 15.125 1 98.75 206 LEU A N 1
ATOM 1577 C CA . LEU A 1 206 ? -17.219 28.984 15.336 1 98.75 206 LEU A CA 1
ATOM 1578 C C . LEU A 1 206 ? -17 29.484 16.766 1 98.75 206 LEU A C 1
ATOM 1580 O O . LEU A 1 206 ? -16.016 29.094 17.406 1 98.75 206 LEU A O 1
ATOM 1584 N N . PRO A 1 207 ? -17.922 30.312 17.344 1 98.38 207 PRO A N 1
ATOM 1585 C CA . PRO A 1 207 ? -17.688 30.75 18.734 1 98.38 207 PRO A CA 1
ATOM 1586 C C . PRO A 1 207 ? -17.672 29.594 19.719 1 98.38 207 PRO A C 1
ATOM 1588 O O . PRO A 1 207 ? -16.812 29.547 20.609 1 98.38 207 PRO A O 1
ATOM 1591 N N . GLU A 1 208 ? -18.562 28.672 19.562 1 98.56 208 GLU A N 1
ATOM 1592 C CA . GLU A 1 208 ? -18.609 27.5 20.453 1 98.56 208 GLU A CA 1
ATOM 1593 C C . GLU A 1 208 ? -17.375 26.625 20.266 1 98.56 208 GLU A C 1
ATOM 1595 O O . GLU A 1 208 ? -16.812 26.125 21.25 1 98.56 208 GLU A O 1
ATOM 1600 N N . ILE A 1 209 ? -16.938 26.422 19.078 1 98.88 209 ILE A N 1
ATOM 1601 C CA . ILE A 1 209 ? -15.758 25.609 18.766 1 98.88 209 ILE A CA 1
ATOM 1602 C C . ILE A 1 209 ? -14.516 26.25 19.391 1 98.88 209 ILE A C 1
ATOM 1604 O O . ILE A 1 209 ? -13.688 25.547 19.969 1 98.88 209 ILE A O 1
ATOM 1608 N N . LYS A 1 210 ? -14.445 27.562 19.281 1 98.19 210 LYS A N 1
ATOM 1609 C CA . LYS A 1 210 ? -13.32 28.281 19.859 1 98.19 210 LYS A CA 1
ATOM 1610 C C . LYS A 1 210 ? -13.336 28.203 21.391 1 98.19 210 LYS A C 1
ATOM 1612 O O . LYS A 1 210 ? -12.312 27.922 22.016 1 98.19 210 LYS A O 1
ATOM 1617 N N . GLU A 1 211 ? -14.508 28.422 21.953 1 98.06 211 GLU A N 1
ATOM 1618 C CA . GLU A 1 211 ? -14.664 28.406 23.406 1 98.06 211 GLU A CA 1
ATOM 1619 C C . GLU A 1 211 ? -14.281 27.047 24 1 98.06 211 GLU A C 1
ATOM 1621 O O . GLU A 1 211 ? -13.617 26.984 25.031 1 98.06 211 GLU A O 1
ATOM 1626 N N . GLN A 1 212 ? -14.633 26.047 23.281 1 98.31 212 GLN A N 1
ATOM 1627 C CA . GLN A 1 212 ? -14.398 24.688 23.781 1 98.31 212 GLN A CA 1
ATOM 1628 C C . GLN A 1 212 ? -13.062 24.156 23.281 1 98.31 212 GLN A C 1
ATOM 1630 O O . GLN A 1 212 ? -12.711 23 23.547 1 98.31 212 GLN A O 1
ATOM 1635 N N . GLU A 1 213 ? -12.312 24.906 22.516 1 98.12 213 GLU A N 1
ATOM 1636 C CA . GLU A 1 213 ? -11 24.547 21.984 1 98.12 213 GLU A CA 1
ATOM 1637 C C . GLU A 1 213 ? -11.07 23.25 21.188 1 98.12 213 GLU A C 1
ATOM 1639 O O . GLU A 1 213 ? -10.266 22.344 21.391 1 98.12 213 GLU A O 1
ATOM 1644 N N . LEU A 1 214 ? -12.039 23.203 20.281 1 98.81 214 LEU A N 1
ATOM 1645 C CA . LEU A 1 214 ? -12.297 21.984 19.531 1 98.81 214 LEU A CA 1
ATOM 1646 C C . LEU A 1 214 ? -11.531 21.969 18.219 1 98.81 214 LEU A C 1
ATOM 1648 O O . LEU A 1 214 ? -11.312 20.891 17.641 1 98.81 214 LEU A O 1
ATOM 1652 N N . ALA A 1 215 ? -11.125 23.125 17.734 1 98.81 215 ALA A N 1
ATOM 1653 C CA . ALA A 1 215 ? -10.391 23.188 16.469 1 98.81 215 ALA A CA 1
ATOM 1654 C C . ALA A 1 215 ? -9.547 24.438 16.391 1 98.81 215 ALA A C 1
ATOM 1656 O O . ALA A 1 215 ? -9.891 25.469 16.984 1 98.81 215 ALA A O 1
ATOM 1657 N N . SER A 1 216 ? -8.484 24.312 15.625 1 98.44 216 SER A N 1
ATOM 1658 C CA . SER A 1 216 ? -7.578 25.438 15.445 1 98.44 216 SER A CA 1
ATOM 1659 C C . SER A 1 216 ? -7.75 26.078 14.062 1 98.44 216 SER A C 1
ATOM 1661 O O . SER A 1 216 ? -7.355 27.219 13.844 1 98.44 216 SER A O 1
ATOM 1663 N N . PHE A 1 217 ? -8.32 25.312 13.141 1 98.88 217 PHE A N 1
ATOM 1664 C CA . PHE A 1 217 ? -8.438 25.75 11.758 1 98.88 217 PHE A CA 1
ATOM 1665 C C . PHE A 1 217 ? -9.875 25.609 11.266 1 98.88 217 PHE A C 1
ATOM 1667 O O . PHE A 1 217 ? -10.656 24.859 11.844 1 98.88 217 PHE A O 1
ATOM 1674 N N . ALA A 1 218 ? -10.258 26.375 10.305 1 98.94 218 ALA A N 1
ATOM 1675 C CA . ALA A 1 218 ? -11.484 26.234 9.523 1 98.94 218 ALA A CA 1
ATOM 1676 C C . ALA A 1 218 ? -11.18 25.984 8.055 1 98.94 218 ALA A C 1
ATOM 1678 O O . ALA A 1 218 ? -10.234 26.547 7.5 1 98.94 218 ALA A O 1
ATOM 1679 N N . ASP A 1 219 ? -11.945 25.125 7.418 1 98.94 219 ASP A N 1
ATOM 1680 C CA . ASP A 1 219 ? -11.727 24.672 6.047 1 98.94 219 ASP A CA 1
ATOM 1681 C C . ASP A 1 219 ? -13.023 24.688 5.242 1 98.94 219 ASP A C 1
ATOM 1683 O O . ASP A 1 219 ? -14.117 24.75 5.816 1 98.94 219 ASP A O 1
ATOM 1687 N N . ILE A 1 220 ? -12.922 24.734 3.941 1 98.81 220 ILE A N 1
ATOM 1688 C CA . ILE A 1 220 ? -14.078 24.719 3.051 1 98.81 220 ILE A CA 1
ATOM 1689 C C . ILE A 1 220 ? -13.719 24 1.752 1 98.81 220 ILE A C 1
ATOM 1691 O O . ILE A 1 220 ? -12.602 24.141 1.247 1 98.81 220 ILE A O 1
ATOM 1695 N N . PHE A 1 221 ? -14.641 23.203 1.239 1 97.94 221 PHE A N 1
ATOM 1696 C CA . PHE A 1 221 ? -14.469 22.516 -0.034 1 97.94 221 PHE A CA 1
ATOM 1697 C C . PHE A 1 221 ? -14.945 23.391 -1.19 1 97.94 221 PHE A C 1
ATOM 1699 O O . PHE A 1 221 ? -16.141 23.469 -1.458 1 97.94 221 PHE A O 1
ATOM 1706 N N . THR A 1 222 ? -14.047 23.984 -1.937 1 97.81 222 THR A N 1
ATOM 1707 C CA . THR A 1 222 ? -14.336 24.859 -3.07 1 97.81 222 THR A CA 1
ATOM 1708 C C . THR A 1 222 ? -14.25 24.078 -4.383 1 97.81 222 THR A C 1
ATOM 1710 O O . THR A 1 222 ? -13.156 23.875 -4.918 1 97.81 222 THR A O 1
ATOM 1713 N N . GLU A 1 223 ? -15.336 23.719 -4.902 1 93.44 223 GLU A N 1
ATOM 1714 C CA . GLU A 1 223 ? -15.398 22.859 -6.078 1 93.44 223 GLU A CA 1
ATOM 1715 C C . GLU A 1 223 ? -16.703 23.047 -6.84 1 93.44 223 GLU A C 1
ATOM 1717 O O . GLU A 1 223 ? -17.703 23.484 -6.258 1 93.44 223 GLU A O 1
ATOM 1722 N N . THR A 1 224 ? -16.625 22.75 -8.148 1 90.75 224 THR A N 1
ATOM 1723 C CA . THR A 1 224 ? -17.844 22.781 -8.953 1 90.75 224 THR A CA 1
ATOM 1724 C C . THR A 1 224 ? -18.938 21.906 -8.336 1 90.75 224 THR A C 1
ATOM 1726 O O . THR A 1 224 ? -18.688 20.734 -8.031 1 90.75 224 THR A O 1
ATOM 1729 N N . GLY A 1 225 ? -20.016 22.484 -8.141 1 87.12 225 GLY A N 1
ATOM 1730 C CA . GLY A 1 225 ? -21.141 21.719 -7.625 1 87.12 225 GLY A CA 1
ATOM 1731 C C . GLY A 1 225 ? -21.219 21.734 -6.109 1 87.12 225 GLY A C 1
ATOM 1732 O O . GLY A 1 225 ? -22.156 21.172 -5.531 1 87.12 225 GLY A O 1
ATOM 1733 N N . VAL A 1 226 ? -20.25 22.391 -5.445 1 93.94 226 VAL A N 1
ATOM 1734 C CA . VAL A 1 226 ? -20.281 22.484 -3.992 1 93.94 226 VAL A CA 1
ATOM 1735 C C . VAL A 1 226 ? -20.297 23.953 -3.578 1 93.94 226 VAL A C 1
ATOM 1737 O O . VAL A 1 226 ? -21.312 24.641 -3.684 1 93.94 226 VAL A O 1
ATOM 1740 N N . PHE A 1 227 ? -19.156 24.547 -3.285 1 97.44 227 PHE A N 1
ATOM 1741 C CA . PHE A 1 227 ? -19.156 25.953 -2.943 1 97.44 227 PHE A CA 1
ATOM 1742 C C . PHE A 1 227 ? -18.312 26.75 -3.941 1 97.44 227 PHE A C 1
ATOM 1744 O O . PHE A 1 227 ? -17.25 26.297 -4.363 1 97.44 227 PHE A O 1
ATOM 1751 N N . THR A 1 228 ? -18.797 27.922 -4.348 1 97.25 228 THR A N 1
ATOM 1752 C CA . THR A 1 228 ? -18.094 28.781 -5.297 1 97.25 228 THR A CA 1
ATOM 1753 C C . THR A 1 228 ? -16.938 29.516 -4.617 1 97.25 228 THR A C 1
ATOM 1755 O O . THR A 1 228 ? -16.859 29.531 -3.387 1 97.25 228 THR A O 1
ATOM 1758 N N . VAL A 1 229 ? -16.078 30.094 -5.441 1 98.12 229 VAL A N 1
ATOM 1759 C CA . VAL A 1 229 ? -14.961 30.875 -4.93 1 98.12 229 VAL A CA 1
ATOM 1760 C C . VAL A 1 229 ? -15.477 32.062 -4.105 1 98.12 229 VAL A C 1
ATOM 1762 O O . VAL A 1 229 ? -14.914 32.375 -3.062 1 98.12 229 VAL A O 1
ATOM 1765 N N . SER A 1 230 ? -16.562 32.656 -4.543 1 98.12 230 SER A N 1
ATOM 1766 C CA . SER A 1 230 ? -17.141 33.781 -3.832 1 98.12 230 SER A CA 1
ATOM 1767 C C . SER A 1 230 ? -17.688 33.375 -2.471 1 98.12 230 SER A C 1
ATOM 1769 O O . SER A 1 230 ? -17.484 34.062 -1.473 1 98.12 230 SER A O 1
ATOM 1771 N N . GLN A 1 231 ? -18.359 32.281 -2.434 1 98.44 231 GLN A N 1
ATOM 1772 C CA . GLN A 1 231 ? -18.875 31.75 -1.177 1 98.44 231 GLN A CA 1
ATOM 1773 C C . GLN A 1 231 ? -17.734 31.391 -0.23 1 98.44 231 GLN A C 1
ATOM 1775 O O . GLN A 1 231 ? -17.797 31.688 0.965 1 98.44 231 GLN A O 1
ATOM 1780 N N . SER A 1 232 ? -16.75 30.781 -0.76 1 98.81 232 SER A N 1
ATOM 1781 C CA . SER A 1 232 ? -15.586 30.391 0.022 1 98.81 232 SER A CA 1
ATOM 1782 C C . SER A 1 232 ? -14.867 31.594 0.601 1 98.81 232 SER A C 1
ATOM 1784 O O . SER A 1 232 ? -14.422 31.578 1.751 1 98.81 232 SER A O 1
ATOM 1786 N N . ARG A 1 233 ? -14.727 32.625 -0.219 1 98.75 233 ARG A N 1
ATOM 1787 C CA . ARG A 1 233 ? -14.094 33.844 0.244 1 98.75 233 ARG A CA 1
ATOM 1788 C C . ARG A 1 233 ? -14.82 34.438 1.458 1 98.75 233 ARG A C 1
ATOM 1790 O O . ARG A 1 233 ? -14.195 34.75 2.475 1 98.75 233 ARG A O 1
ATOM 1797 N N . ARG A 1 234 ? -16.109 34.531 1.349 1 98.62 234 ARG A N 1
ATOM 1798 C CA . ARG A 1 234 ? -16.922 35.062 2.441 1 98.62 234 ARG A CA 1
ATOM 1799 C C . ARG A 1 234 ? -16.781 34.219 3.689 1 98.62 234 ARG A C 1
ATOM 1801 O O . ARG A 1 234 ? -16.594 34.719 4.793 1 98.62 234 ARG A O 1
ATOM 1808 N N . TYR A 1 235 ? -16.891 32.938 3.5 1 98.81 235 TYR A N 1
ATOM 1809 C CA . TYR A 1 235 ? -16.828 31.969 4.598 1 98.81 235 TYR A CA 1
ATOM 1810 C C . TYR A 1 235 ? -15.492 32.062 5.316 1 98.81 235 TYR A C 1
ATOM 1812 O O . TYR A 1 235 ? -15.445 32.156 6.543 1 98.81 235 TYR A O 1
ATOM 1820 N N . LEU A 1 236 ? -14.383 32.062 4.59 1 98.88 236 LEU A N 1
ATOM 1821 C CA . LEU A 1 236 ? -13.039 32.031 5.16 1 98.88 236 LEU A CA 1
ATOM 1822 C C . LEU A 1 236 ? -12.695 33.344 5.824 1 98.88 236 LEU A C 1
ATOM 1824 O O . LEU A 1 236 ? -12.008 33.375 6.844 1 98.88 236 LEU A O 1
ATOM 1828 N N . GLN A 1 237 ? -13.156 34.438 5.27 1 98.81 237 GLN A N 1
ATOM 1829 C CA . GLN A 1 237 ? -12.922 35.719 5.895 1 98.81 237 GLN A CA 1
ATOM 1830 C C . GLN A 1 237 ? -13.578 35.781 7.273 1 98.81 237 GLN A C 1
ATOM 1832 O O . GLN A 1 237 ? -12.977 36.281 8.227 1 98.81 237 GLN A O 1
ATOM 1837 N N . LYS A 1 238 ? -14.812 35.281 7.336 1 98.75 238 LYS A N 1
ATOM 1838 C CA . LYS A 1 238 ? -15.516 35.281 8.617 1 98.75 238 LYS A CA 1
ATOM 1839 C C . LYS A 1 238 ? -14.82 34.344 9.609 1 98.75 238 LYS A C 1
ATOM 1841 O O . LYS A 1 238 ? -14.75 34.625 10.805 1 98.75 238 LYS A O 1
ATOM 1846 N N . ALA A 1 239 ? -14.32 33.219 9.148 1 98.81 239 ALA A N 1
ATOM 1847 C CA . ALA A 1 239 ? -13.57 32.312 10.008 1 98.81 239 ALA A CA 1
ATOM 1848 C C . ALA A 1 239 ? -12.305 32.969 10.539 1 98.81 239 ALA A C 1
ATOM 1850 O O . ALA A 1 239 ? -11.945 32.812 11.703 1 98.81 239 ALA A O 1
ATOM 1851 N N . ALA A 1 240 ? -11.625 33.719 9.68 1 98.69 240 ALA A N 1
ATOM 1852 C CA . ALA A 1 240 ? -10.438 34.469 10.094 1 98.69 240 ALA A CA 1
ATOM 1853 C C . ALA A 1 240 ? -10.766 35.469 11.188 1 98.69 240 ALA A C 1
ATOM 1855 O O . ALA A 1 240 ? -10.023 35.594 12.164 1 98.69 240 ALA A O 1
ATOM 1856 N N . GLU A 1 241 ? -11.859 36.188 10.961 1 98.31 241 GLU A N 1
ATOM 1857 C CA . GLU A 1 241 ? -12.305 37.156 11.945 1 98.31 241 GLU A CA 1
ATOM 1858 C C . GLU A 1 241 ? -12.578 36.5 13.297 1 98.31 241 GLU A C 1
ATOM 1860 O O . GLU A 1 241 ? -12.383 37.125 14.344 1 98.31 241 GLU A O 1
ATOM 1865 N N . ALA A 1 242 ? -12.984 35.281 13.234 1 98.25 242 ALA A N 1
ATOM 1866 C CA . ALA A 1 242 ? -13.297 34.531 14.453 1 98.25 242 ALA A CA 1
ATOM 1867 C C . ALA A 1 242 ? -12.031 33.938 15.078 1 98.25 242 ALA A C 1
ATOM 1869 O O . ALA A 1 242 ? -12.078 33.344 16.156 1 98.25 242 ALA A O 1
ATOM 1870 N N . GLY A 1 243 ? -10.875 34.031 14.414 1 97.94 243 GLY A N 1
ATOM 1871 C CA . GLY A 1 243 ? -9.602 33.688 15.008 1 97.94 243 GLY A CA 1
ATOM 1872 C C . GLY A 1 243 ? -9.102 32.312 14.578 1 97.94 243 GLY A C 1
ATOM 1873 O O . GLY A 1 243 ? -8.164 31.781 15.172 1 97.94 243 GLY A O 1
ATOM 1874 N N . PHE A 1 244 ? -9.633 31.75 13.578 1 98.75 244 PHE A N 1
ATOM 1875 C CA . PHE A 1 244 ? -9.211 30.438 13.102 1 98.75 244 PHE A CA 1
ATOM 1876 C C . PHE A 1 244 ? -8.148 30.562 12.016 1 98.75 244 PHE A C 1
ATOM 1878 O O . PHE A 1 244 ? -8.164 31.531 11.242 1 98.75 244 PHE A O 1
ATOM 1885 N N . GLY A 1 245 ? -7.129 29.656 12.031 1 98.75 245 GLY A N 1
ATOM 1886 C CA . GLY A 1 245 ? -6.32 29.5 10.828 1 98.75 245 GLY A CA 1
ATOM 1887 C C . GLY A 1 245 ? -7.121 29.016 9.633 1 98.75 245 GLY A C 1
ATOM 1888 O O . GLY A 1 245 ? -8.109 28.297 9.789 1 98.75 245 GLY A O 1
ATOM 1889 N N . LEU A 1 246 ? -6.723 29.406 8.445 1 98.88 246 LEU A N 1
ATOM 1890 C CA . LEU A 1 246 ? -7.531 29.141 7.262 1 98.88 246 LEU A CA 1
ATOM 1891 C C . LEU A 1 246 ? -6.922 28 6.434 1 98.88 246 LEU A C 1
ATOM 1893 O O . LEU A 1 246 ? -5.707 27.953 6.246 1 98.88 246 LEU A O 1
ATOM 1897 N N . LYS A 1 247 ? -7.754 27.109 6.008 1 98.88 247 LYS A N 1
ATOM 1898 C CA . LYS A 1 247 ? -7.441 26.062 5.027 1 98.88 247 LYS A CA 1
ATOM 1899 C C . LYS A 1 247 ? -8.508 26 3.936 1 98.88 247 LYS A C 1
ATOM 1901 O O . LYS A 1 247 ? -9.633 26.453 4.133 1 98.88 247 LYS A O 1
ATOM 1906 N N . ILE A 1 248 ? -8.125 25.453 2.779 1 98.88 248 ILE A N 1
ATOM 1907 C CA . ILE A 1 248 ? -9.094 25.391 1.687 1 98.88 248 ILE A CA 1
ATOM 1908 C C . ILE A 1 248 ? -8.812 24.156 0.83 1 98.88 248 ILE A C 1
ATOM 1910 O O . ILE A 1 248 ? -7.668 23.891 0.455 1 98.88 248 ILE A O 1
ATOM 1914 N N . HIS A 1 249 ? -9.805 23.25 0.671 1 98.62 249 HIS A N 1
ATOM 1915 C CA . HIS A 1 249 ? -9.781 22.297 -0.426 1 98.62 249 HIS A CA 1
ATOM 1916 C C . HIS A 1 249 ? -9.984 22.984 -1.77 1 98.62 249 HIS A C 1
ATOM 1918 O O . HIS A 1 249 ? -11.078 23.469 -2.062 1 98.62 249 HIS A O 1
ATOM 1924 N N . ALA A 1 250 ? -8.961 22.938 -2.566 1 97 250 ALA A N 1
ATOM 1925 C CA . ALA A 1 250 ? -8.977 23.781 -3.754 1 97 250 ALA A CA 1
ATOM 1926 C C . ALA A 1 250 ? -8.625 22.984 -5.004 1 97 250 ALA A C 1
ATOM 1928 O O . ALA A 1 250 ? -7.723 22.141 -4.98 1 97 250 ALA A O 1
ATOM 1929 N N . ASP A 1 251 ? -9.375 23.203 -6.105 1 95.69 251 ASP A N 1
ATOM 1930 C CA . ASP A 1 251 ? -9.016 22.781 -7.457 1 95.69 251 ASP A CA 1
ATOM 1931 C C . ASP A 1 251 ? -8.742 21.281 -7.516 1 95.69 251 ASP A C 1
ATOM 1933 O O . ASP A 1 251 ? -7.738 20.844 -8.086 1 95.69 251 ASP A O 1
ATOM 1937 N N . GLU A 1 252 ? -9.531 20.516 -6.824 1 90.88 252 GLU A N 1
ATOM 1938 C CA . GLU A 1 252 ? -9.344 19.062 -6.805 1 90.88 252 GLU A CA 1
ATOM 1939 C C . GLU A 1 252 ? -9.625 18.453 -8.172 1 90.88 252 GLU A C 1
ATOM 1941 O O . GLU A 1 252 ? -8.883 17.594 -8.641 1 90.88 252 GLU A O 1
ATOM 1946 N N . ILE A 1 253 ? -10.672 18.891 -8.711 1 83.94 253 ILE A N 1
ATOM 1947 C CA . ILE A 1 253 ? -11.094 18.359 -10 1 83.94 253 ILE A CA 1
ATOM 1948 C C . ILE A 1 253 ? -11.039 19.453 -11.062 1 83.94 253 ILE A C 1
ATOM 1950 O O . ILE A 1 253 ? -10.367 19.312 -12.086 1 83.94 253 ILE A O 1
ATOM 1954 N N . ASP A 1 254 ? -11.695 20.594 -10.742 1 86.19 254 ASP A N 1
ATOM 1955 C CA . ASP A 1 254 ? -11.773 21.719 -11.672 1 86.19 254 ASP A CA 1
ATOM 1956 C C . ASP A 1 254 ? -10.93 22.891 -11.188 1 86.19 254 ASP A C 1
ATOM 1958 O O . ASP A 1 254 ? -10.828 23.141 -9.984 1 86.19 254 ASP A O 1
ATOM 1962 N N . PRO A 1 255 ? -10.359 23.594 -12.086 1 92.31 255 PRO A N 1
ATOM 1963 C CA . PRO A 1 255 ? -9.625 24.812 -11.727 1 92.31 255 PRO A CA 1
ATOM 1964 C C . PRO A 1 255 ? -10.539 26 -11.469 1 92.31 255 PRO A C 1
ATOM 1966 O O . PRO A 1 255 ? -10.68 26.875 -12.328 1 92.31 255 PRO A O 1
ATOM 1969 N N . LEU A 1 256 ? -11.055 26.25 -10.312 1 94.62 256 LEU A N 1
ATOM 1970 C CA . LEU A 1 256 ? -12.047 27.266 -10 1 94.62 256 LEU A CA 1
ATOM 1971 C C . LEU A 1 256 ? -11.375 28.547 -9.523 1 94.62 256 LEU A C 1
ATOM 1973 O O . LEU A 1 256 ? -12 29.609 -9.5 1 94.62 256 LEU A O 1
ATOM 1977 N N . GLY A 1 257 ? -10.133 28.406 -9.133 1 97.25 257 GLY A N 1
ATOM 1978 C CA . GLY A 1 257 ? -9.469 29.562 -8.57 1 97.25 257 GLY A CA 1
ATOM 1979 C C . GLY A 1 257 ? -9.281 29.469 -7.062 1 97.25 257 GLY A C 1
ATOM 1980 O O . GLY A 1 257 ? -9.008 30.484 -6.406 1 97.25 257 GLY A O 1
ATOM 1981 N N . GLY A 1 258 ? -9.453 28.312 -6.547 1 98.12 258 GLY A N 1
ATOM 1982 C CA . GLY A 1 258 ? -9.289 28.109 -5.117 1 98.12 258 GLY A CA 1
ATOM 1983 C C . GLY A 1 258 ? -7.887 28.406 -4.625 1 98.12 258 GLY A C 1
ATOM 1984 O O . GLY A 1 258 ? -7.707 28.938 -3.529 1 98.12 258 GLY A O 1
ATOM 1985 N N . ALA A 1 259 ? -6.91 28.062 -5.391 1 98.5 259 ALA A N 1
ATOM 1986 C CA . ALA A 1 259 ? -5.523 28.328 -5.02 1 98.5 259 ALA A CA 1
ATOM 1987 C C . ALA A 1 259 ? -5.25 29.828 -4.953 1 98.5 259 ALA A C 1
ATOM 1989 O O . ALA A 1 259 ? -4.551 30.297 -4.051 1 98.5 259 ALA A O 1
ATOM 1990 N N . GLU A 1 260 ? -5.777 30.578 -5.938 1 98.5 260 GLU A N 1
ATOM 1991 C CA . GLU A 1 260 ? -5.648 32.031 -5.926 1 98.5 260 GLU A CA 1
ATOM 1992 C C . GLU A 1 260 ? -6.262 32.625 -4.66 1 98.5 260 GLU A C 1
ATOM 1994 O O . GLU A 1 260 ? -5.66 33.5 -4.023 1 98.5 260 GLU A O 1
ATOM 1999 N N . LEU A 1 261 ? -7.414 32.125 -4.332 1 98.75 261 LEU A N 1
ATOM 2000 C CA . LEU A 1 261 ? -8.094 32.594 -3.135 1 98.75 261 LEU A CA 1
ATOM 2001 C C . LEU A 1 261 ? -7.281 32.281 -1.885 1 98.75 261 LEU A C 1
ATOM 2003 O O . LEU A 1 261 ? -7.168 33.125 -0.989 1 98.75 261 LEU A O 1
ATOM 2007 N N . ALA A 1 262 ? -6.715 31.078 -1.801 1 98.81 262 ALA A N 1
ATOM 2008 C CA . ALA A 1 262 ? -5.891 30.672 -0.663 1 98.81 262 ALA A CA 1
ATOM 2009 C C . ALA A 1 262 ? -4.719 31.641 -0.468 1 98.81 262 ALA A C 1
ATOM 2011 O O . ALA A 1 262 ? -4.43 32.062 0.657 1 98.81 262 ALA A O 1
ATOM 2012 N N . GLY A 1 263 ? -4.059 31.922 -1.554 1 98.56 263 GLY A N 1
ATOM 2013 C CA . GLY A 1 263 ? -2.965 32.875 -1.485 1 98.56 263 GLY A CA 1
ATOM 2014 C C . GLY A 1 263 ? -3.4 34.25 -1.017 1 98.56 263 GLY A C 1
ATOM 2015 O O . GLY A 1 263 ? -2.752 34.875 -0.159 1 98.56 263 GLY A O 1
ATOM 2016 N N . LYS A 1 264 ? -4.484 34.719 -1.594 1 98.25 264 LYS A N 1
ATOM 2017 C CA . LYS A 1 264 ? -4.984 36.031 -1.285 1 98.25 264 LYS A CA 1
ATOM 2018 C C . LYS A 1 264 ? -5.332 36.156 0.196 1 98.25 264 LYS A C 1
ATOM 2020 O O . LYS A 1 264 ? -5.09 37.219 0.808 1 98.25 264 LYS A O 1
ATOM 2025 N N . LEU A 1 265 ? -5.887 35.125 0.758 1 98.69 265 LEU A N 1
ATOM 2026 C CA . LEU A 1 265 ? -6.336 35.156 2.146 1 98.69 265 LEU A CA 1
ATOM 2027 C C . LEU A 1 265 ? -5.227 34.688 3.086 1 98.69 265 LEU A C 1
ATOM 2029 O O . LEU A 1 265 ? -5.418 34.656 4.305 1 98.69 265 LEU A O 1
ATOM 2033 N N . LYS A 1 266 ? -4.094 34.312 2.518 1 98.19 266 LYS A N 1
ATOM 2034 C CA . LYS A 1 266 ? -2.955 33.812 3.287 1 98.19 266 LYS A CA 1
ATOM 2035 C C . LYS A 1 266 ? -3.348 32.625 4.141 1 98.19 266 LYS A C 1
ATOM 2037 O O . LYS A 1 266 ? -3.066 32.594 5.34 1 98.19 266 LYS A O 1
ATOM 2042 N N . ALA A 1 267 ? -4.074 31.734 3.48 1 98.81 267 ALA A N 1
ATOM 2043 C CA . ALA A 1 267 ? -4.391 30.484 4.148 1 98.81 267 ALA A CA 1
ATOM 2044 C C . ALA A 1 267 ? -3.121 29.734 4.547 1 98.81 267 ALA A C 1
ATOM 2046 O O . ALA A 1 267 ? -2.086 29.859 3.885 1 98.81 267 ALA A O 1
ATOM 2047 N N . VAL A 1 268 ? -3.209 29 5.633 1 98.75 268 VAL A N 1
ATOM 2048 C CA . VAL A 1 268 ? -2.074 28.203 6.078 1 98.75 268 VAL A CA 1
ATOM 2049 C C . VAL A 1 268 ? -1.755 27.125 5.035 1 98.75 268 VAL A C 1
ATOM 2051 O O . VAL A 1 268 ? -0.586 26.891 4.727 1 98.75 268 VAL A O 1
ATOM 2054 N N . SER A 1 269 ? -2.84 26.484 4.523 1 98.88 269 SER A N 1
ATOM 2055 C CA . SER A 1 269 ? -2.631 25.484 3.492 1 98.88 269 SER A CA 1
ATOM 2056 C C . SER A 1 269 ? -3.762 25.5 2.467 1 98.88 269 SER A C 1
ATOM 2058 O O . SER A 1 269 ? -4.867 25.953 2.764 1 98.88 269 SER A O 1
ATOM 2060 N N . ALA A 1 270 ? -3.463 25.125 1.283 1 98.88 270 ALA A N 1
ATOM 2061 C CA . ALA A 1 270 ? -4.387 24.734 0.224 1 98.88 270 ALA A CA 1
ATOM 2062 C C . ALA A 1 270 ? -4.176 23.266 -0.165 1 98.88 270 ALA A C 1
ATOM 2064 O O . ALA A 1 270 ? -3.039 22.812 -0.294 1 98.88 270 ALA A O 1
ATOM 2065 N N . ASP A 1 271 ? -5.262 22.578 -0.327 1 98.81 271 ASP A N 1
ATOM 2066 C CA . ASP A 1 271 ? -5.145 21.125 -0.404 1 98.81 271 ASP A CA 1
ATOM 2067 C C . ASP A 1 271 ? -5.656 20.609 -1.746 1 98.81 271 ASP A C 1
ATOM 2069 O O . ASP A 1 271 ? -6.484 21.25 -2.395 1 98.81 271 ASP A O 1
ATOM 2073 N N . HIS A 1 272 ? -5.223 19.422 -2.223 1 98.5 272 HIS A N 1
ATOM 2074 C CA . HIS A 1 272 ? -5.461 18.734 -3.484 1 98.5 272 HIS A CA 1
ATOM 2075 C C . HIS A 1 272 ? -4.695 19.391 -4.625 1 98.5 272 HIS A C 1
ATOM 2077 O O . HIS A 1 272 ? -3.645 18.906 -5.039 1 98.5 272 HIS A O 1
ATOM 2083 N N . LEU A 1 273 ? -5.25 20.453 -5.184 1 98.56 273 LEU A N 1
ATOM 2084 C CA . LEU A 1 273 ? -4.574 21.375 -6.082 1 98.56 273 LEU A CA 1
ATOM 2085 C C . LEU A 1 273 ? -4.262 20.719 -7.418 1 98.56 273 LEU A C 1
ATOM 2087 O O . LEU A 1 273 ? -3.281 21.062 -8.078 1 98.56 273 LEU A O 1
ATOM 2091 N N . VAL A 1 274 ? -4.98 19.734 -7.855 1 97.88 274 VAL A N 1
ATOM 2092 C CA . VAL A 1 274 ? -4.75 19 -9.094 1 97.88 274 VAL A CA 1
ATOM 2093 C C . VAL A 1 274 ? -4.98 19.922 -10.289 1 97.88 274 VAL A C 1
ATOM 2095 O O . VAL A 1 274 ? -4.195 19.922 -11.242 1 97.88 274 VAL A O 1
ATOM 2098 N N . GLY A 1 275 ? -5.992 20.781 -10.234 1 96.5 275 GLY A N 1
ATOM 2099 C CA . GLY A 1 275 ? -6.348 21.656 -11.344 1 96.5 275 GLY A CA 1
ATOM 2100 C C . GLY A 1 275 ? -5.863 23.078 -11.156 1 96.5 275 GLY A C 1
ATOM 2101 O O . GLY A 1 275 ? -6.375 24 -11.797 1 96.5 275 GLY A O 1
ATOM 2102 N N . THR A 1 276 ? -4.91 23.281 -10.336 1 97.31 276 THR A N 1
ATOM 2103 C CA . THR A 1 276 ? -4.477 24.625 -10.008 1 97.31 276 THR A CA 1
ATOM 2104 C C . THR A 1 276 ? -3.816 25.297 -11.211 1 97.31 276 THR A C 1
ATOM 2106 O O . THR A 1 276 ? -3.047 24.656 -11.93 1 97.31 276 THR A O 1
ATOM 2109 N N . SER A 1 277 ? -4.117 26.562 -11.461 1 96.94 277 SER A N 1
ATOM 2110 C CA . SER A 1 277 ? -3.549 27.344 -12.555 1 96.94 277 SER A CA 1
ATOM 2111 C C . SER A 1 277 ? -2.133 27.812 -12.234 1 96.94 277 SER A C 1
ATOM 2113 O O . SER A 1 277 ? -1.693 27.719 -11.086 1 96.94 277 SER A O 1
ATOM 2115 N N . ASP A 1 278 ? -1.43 28.312 -13.289 1 97.81 278 ASP A N 1
ATOM 2116 C CA . ASP A 1 278 ? -0.118 28.906 -13.078 1 97.81 278 ASP A CA 1
ATOM 2117 C C . ASP A 1 278 ? -0.21 30.109 -12.125 1 97.81 278 ASP A C 1
ATOM 2119 O O . ASP A 1 278 ? 0.661 30.297 -11.273 1 97.81 278 ASP A O 1
ATOM 2123 N N . GLU A 1 279 ? -1.213 30.859 -12.336 1 97.88 279 GLU A N 1
ATOM 2124 C CA . GLU A 1 279 ? -1.423 31.984 -11.438 1 97.88 279 GLU A CA 1
ATOM 2125 C C . GLU A 1 279 ? -1.651 31.531 -10 1 97.88 279 GLU A C 1
ATOM 2127 O O . GLU A 1 279 ? -1.152 32.156 -9.062 1 97.88 279 GLU A O 1
ATOM 2132 N N . GLY A 1 280 ? -2.416 30.516 -9.805 1 98.31 280 GLY A N 1
ATOM 2133 C CA . GLY A 1 280 ? -2.619 29.953 -8.477 1 98.31 280 GLY A CA 1
ATOM 2134 C C . GLY A 1 280 ? -1.327 29.516 -7.812 1 98.31 280 GLY A C 1
ATOM 2135 O O . GLY A 1 280 ? -1.114 29.781 -6.629 1 98.31 280 GLY A O 1
ATOM 2136 N N . ILE A 1 281 ? -0.512 28.859 -8.562 1 98.56 281 ILE A N 1
ATOM 2137 C CA . ILE A 1 281 ? 0.781 28.406 -8.055 1 98.56 281 ILE A CA 1
ATOM 2138 C C . ILE A 1 281 ? 1.602 29.609 -7.598 1 98.56 281 ILE A C 1
ATOM 2140 O O . ILE A 1 281 ? 2.184 29.594 -6.512 1 98.56 281 ILE A O 1
ATOM 2144 N N . LYS A 1 282 ? 1.634 30.625 -8.398 1 98.38 282 LYS A N 1
ATOM 2145 C CA . LYS A 1 282 ? 2.375 31.844 -8.07 1 98.38 282 LYS A CA 1
ATOM 2146 C C . LYS A 1 282 ? 1.843 32.469 -6.793 1 98.38 282 LYS A C 1
ATOM 2148 O O . LYS A 1 282 ? 2.619 32.938 -5.945 1 98.38 282 LYS A O 1
ATOM 2153 N N . LYS A 1 283 ? 0.555 32.531 -6.664 1 98.44 283 LYS A N 1
ATOM 2154 C CA . LYS A 1 283 ? -0.067 33.156 -5.5 1 98.44 283 LYS A CA 1
ATOM 2155 C C . LYS A 1 283 ? 0.243 32.375 -4.227 1 98.44 283 LYS A C 1
ATOM 2157 O O . LYS A 1 283 ? 0.441 32.969 -3.162 1 98.44 283 LYS A O 1
ATOM 2162 N N . LEU A 1 284 ? 0.219 31.047 -4.297 1 98.75 284 LEU A N 1
ATOM 2163 C CA . LEU A 1 284 ? 0.59 30.234 -3.148 1 98.75 284 LEU A CA 1
ATOM 2164 C C . LEU A 1 284 ? 2.021 30.531 -2.711 1 98.75 284 LEU A C 1
ATOM 2166 O O . LEU A 1 284 ? 2.291 30.688 -1.519 1 98.75 284 LEU A O 1
ATOM 2170 N N . ALA A 1 285 ? 2.916 30.594 -3.686 1 98.56 285 ALA A N 1
ATOM 2171 C CA . ALA A 1 285 ? 4.324 30.844 -3.398 1 98.56 285 ALA A CA 1
ATOM 2172 C C . ALA A 1 285 ? 4.508 32.219 -2.725 1 98.56 285 ALA A C 1
ATOM 2174 O O . ALA A 1 285 ? 5.215 32.312 -1.722 1 98.56 285 ALA A O 1
ATOM 2175 N N . GLU A 1 286 ? 3.871 33.188 -3.266 1 98.31 286 GLU A N 1
ATOM 2176 C CA . GLU A 1 286 ? 3.994 34.562 -2.766 1 98.31 286 GLU A CA 1
ATOM 2177 C C . GLU A 1 286 ? 3.48 34.656 -1.332 1 98.31 286 GLU A C 1
ATOM 2179 O O . GLU A 1 286 ? 4.059 35.375 -0.516 1 98.31 286 GLU A O 1
ATOM 2184 N N . ALA A 1 287 ? 2.422 33.938 -1.038 1 98.38 287 ALA A N 1
ATOM 2185 C CA . ALA A 1 287 ? 1.752 34.062 0.255 1 98.38 287 ALA A CA 1
ATOM 2186 C C . ALA A 1 287 ? 2.436 33.188 1.306 1 98.38 287 ALA A C 1
ATOM 2188 O O . ALA A 1 287 ? 2.232 33.375 2.506 1 98.38 287 ALA A O 1
ATOM 2189 N N . GLY A 1 288 ? 3.186 32.188 0.851 1 98.19 288 GLY A N 1
ATOM 2190 C CA . GLY A 1 288 ? 3.75 31.219 1.774 1 98.19 288 GLY A CA 1
ATOM 2191 C C . GLY A 1 288 ? 2.758 30.156 2.201 1 98.19 288 GLY A C 1
ATOM 2192 O O . GLY A 1 288 ? 2.977 29.469 3.193 1 98.19 288 GLY A O 1
ATOM 2193 N N . THR A 1 289 ? 1.631 30.109 1.472 1 98.81 289 THR A N 1
ATOM 2194 C CA . THR A 1 289 ? 0.652 29.047 1.709 1 98.81 289 THR A CA 1
ATOM 2195 C C . THR A 1 289 ? 1.227 27.688 1.337 1 98.81 289 THR A C 1
ATOM 2197 O O . THR A 1 289 ? 1.785 27.516 0.251 1 98.81 289 THR A O 1
ATOM 2200 N N . ILE A 1 290 ? 1.138 26.734 2.232 1 98.94 290 ILE A N 1
ATOM 2201 C CA . ILE A 1 290 ? 1.694 25.406 1.985 1 98.94 290 ILE A CA 1
ATOM 2202 C C . ILE A 1 290 ? 0.736 24.594 1.112 1 98.94 290 ILE A C 1
ATOM 2204 O O . ILE A 1 290 ? -0.461 24.516 1.398 1 98.94 290 ILE A O 1
ATOM 2208 N N . ALA A 1 291 ? 1.212 24.078 -0.003 1 98.94 291 ALA A N 1
ATOM 2209 C CA . ALA A 1 291 ? 0.442 23.156 -0.841 1 98.94 291 ALA A CA 1
ATOM 2210 C C . ALA A 1 291 ? 0.457 21.734 -0.268 1 98.94 291 ALA A C 1
ATOM 2212 O O . ALA A 1 291 ? 1.498 21.078 -0.257 1 98.94 291 ALA A O 1
ATOM 2213 N N . VAL A 1 292 ? -0.647 21.266 0.256 1 98.94 292 VAL A N 1
ATOM 2214 C CA . VAL A 1 292 ? -0.772 19.891 0.714 1 98.94 292 VAL A CA 1
ATOM 2215 C C . VAL A 1 292 ? -1.356 19.031 -0.401 1 98.94 292 VAL A C 1
ATOM 2217 O O . VAL A 1 292 ? -2.562 19.062 -0.654 1 98.94 292 VAL A O 1
ATOM 2220 N N . LEU A 1 293 ? -0.5 18.297 -1.024 1 98.94 293 LEU A N 1
ATOM 2221 C CA . LEU A 1 293 ? -0.916 17.469 -2.148 1 98.94 293 LEU A CA 1
ATOM 2222 C C . LEU A 1 293 ? -1.403 16.109 -1.667 1 98.94 293 LEU A C 1
ATOM 2224 O O . LEU A 1 293 ? -0.856 15.547 -0.713 1 98.94 293 LEU A O 1
ATOM 2228 N N . LEU A 1 294 ? -2.43 15.633 -2.301 1 98.88 294 LEU A N 1
ATOM 2229 C CA . LEU A 1 294 ? -3.127 14.414 -1.903 1 98.88 294 LEU A CA 1
ATOM 2230 C C . LEU A 1 294 ? -3.172 13.414 -3.053 1 98.88 294 LEU A C 1
ATOM 2232 O O . LEU A 1 294 ? -4.25 13.078 -3.551 1 98.88 294 LEU A O 1
ATOM 2236 N N . PRO A 1 295 ? -2.023 12.852 -3.406 1 98.62 295 PRO A N 1
ATOM 2237 C CA . PRO A 1 295 ? -1.965 12.016 -4.609 1 98.62 295 PRO A CA 1
ATOM 2238 C C . PRO A 1 295 ? -2.715 10.695 -4.453 1 98.62 295 PRO A C 1
ATOM 2240 O O . PRO A 1 295 ? -3.092 10.078 -5.453 1 98.62 295 PRO A O 1
ATOM 2243 N N . GLY A 1 296 ? -2.916 10.219 -3.213 1 98.44 296 GLY A N 1
ATOM 2244 C CA . GLY A 1 296 ? -3.738 9.039 -3.01 1 98.44 296 GLY A CA 1
ATOM 2245 C C . GLY A 1 296 ? -5.152 9.195 -3.539 1 98.44 296 GLY A C 1
ATOM 2246 O O . GLY A 1 296 ? -5.738 8.234 -4.047 1 98.44 296 GLY A O 1
ATOM 2247 N N . THR A 1 297 ? -5.73 10.383 -3.412 1 97.81 297 THR A N 1
ATOM 2248 C CA . THR A 1 297 ? -7.059 10.68 -3.936 1 97.81 297 THR A CA 1
ATOM 2249 C C . THR A 1 297 ? -7.09 10.531 -5.453 1 97.81 297 THR A C 1
ATOM 2251 O O . THR A 1 297 ? -7.984 9.875 -6 1 97.81 297 THR A O 1
ATOM 2254 N N . THR A 1 298 ? -6.117 11.164 -6.105 1 96.19 298 THR A N 1
ATOM 2255 C CA . THR A 1 298 ? -6.027 11.086 -7.559 1 96.19 298 THR A CA 1
ATOM 2256 C C . THR A 1 298 ? -5.91 9.633 -8.016 1 96.19 298 THR A C 1
ATOM 2258 O O . THR A 1 298 ? -6.617 9.211 -8.93 1 96.19 298 THR A O 1
ATOM 2261 N N . PHE A 1 299 ? -5.051 8.875 -7.348 1 96.31 299 PHE A N 1
ATOM 2262 C CA . PHE A 1 299 ? -4.844 7.461 -7.641 1 96.31 299 PHE A CA 1
ATOM 2263 C C . PHE A 1 299 ? -6.148 6.684 -7.508 1 96.31 299 PHE A C 1
ATOM 2265 O O . PHE A 1 299 ? -6.523 5.934 -8.414 1 96.31 299 PHE A O 1
ATOM 2272 N N . TYR A 1 300 ? -6.824 6.879 -6.422 1 96.12 300 TYR A N 1
ATOM 2273 C CA . TYR A 1 300 ? -7.996 6.086 -6.066 1 96.12 300 TYR A CA 1
ATOM 2274 C C . TYR A 1 300 ? -9.18 6.43 -6.965 1 96.12 300 TYR A C 1
ATOM 2276 O O . TYR A 1 300 ? -10.008 5.57 -7.258 1 96.12 300 TYR A O 1
ATOM 2284 N N . LEU A 1 301 ? -9.211 7.676 -7.418 1 92.94 301 LEU A N 1
ATOM 2285 C CA . LEU A 1 301 ? -10.312 8.109 -8.281 1 92.94 301 LEU A CA 1
ATOM 2286 C C . LEU A 1 301 ? -10.039 7.738 -9.734 1 92.94 301 LEU A C 1
ATOM 2288 O O . LEU A 1 301 ? -10.836 8.047 -10.617 1 92.94 301 LEU A O 1
ATOM 2292 N N . GLY A 1 302 ? -8.891 7.125 -9.984 1 89.38 302 GLY A N 1
ATOM 2293 C CA . GLY A 1 302 ? -8.578 6.609 -11.312 1 89.38 302 GLY A CA 1
ATOM 2294 C C . GLY A 1 302 ? -8.172 7.691 -12.289 1 89.38 302 GLY A C 1
ATOM 2295 O O . GLY A 1 302 ? -8.344 7.535 -13.5 1 89.38 302 GLY A O 1
ATOM 2296 N N . LYS A 1 303 ? -7.668 8.766 -11.758 1 88.44 303 LYS A N 1
ATOM 2297 C CA . LYS A 1 303 ? -7.246 9.867 -12.617 1 88.44 303 LYS A CA 1
ATOM 2298 C C . LYS A 1 303 ? -5.773 9.734 -12.992 1 88.44 303 LYS A C 1
ATOM 2300 O O . LYS A 1 303 ? -4.973 9.203 -12.227 1 88.44 303 LYS A O 1
ATOM 2305 N N . SER A 1 304 ? -5.434 10.219 -14.172 1 87.56 304 SER A N 1
ATOM 2306 C CA . SER A 1 304 ? -4.059 10.109 -14.656 1 87.56 304 SER A CA 1
ATOM 2307 C C . SER A 1 304 ? -3.316 11.438 -14.523 1 87.56 304 SER A C 1
ATOM 2309 O O . SER A 1 304 ? -2.098 11.484 -14.695 1 87.56 304 SER A O 1
ATOM 2311 N N . THR A 1 305 ? -4.055 12.477 -14.242 1 92.62 305 THR A N 1
ATOM 2312 C CA . THR A 1 305 ? -3.422 13.773 -14.055 1 92.62 305 THR A CA 1
ATOM 2313 C C . THR A 1 305 ? -3.301 14.109 -12.57 1 92.62 305 THR A C 1
ATOM 2315 O O . THR A 1 305 ? -4.305 14.188 -11.859 1 92.62 305 THR A O 1
ATOM 2318 N N . TYR A 1 306 ? -2.107 14.305 -12.164 1 96.88 306 TYR A N 1
ATOM 2319 C CA . TYR A 1 306 ? -1.818 14.609 -10.766 1 96.88 306 TYR A CA 1
ATOM 2320 C C . TYR A 1 306 ? -1.513 16.094 -10.594 1 96.88 306 TYR A C 1
ATOM 2322 O O . TYR A 1 306 ? -1.334 16.812 -11.57 1 96.88 306 TYR A O 1
ATOM 2330 N N . ALA A 1 307 ? -1.523 16.547 -9.312 1 98.38 307 ALA A N 1
ATOM 2331 C CA . ALA A 1 307 ? -1.078 17.906 -9 1 98.38 307 ALA A CA 1
ATOM 2332 C C . ALA A 1 307 ? 0.337 18.141 -9.516 1 98.38 307 ALA A C 1
ATOM 2334 O O . ALA A 1 307 ? 1.177 17.234 -9.5 1 98.38 307 ALA A O 1
ATOM 2335 N N . ARG A 1 308 ? 0.615 19.422 -9.984 1 98 308 ARG A N 1
ATOM 2336 C CA . ARG A 1 308 ? 1.888 19.75 -10.609 1 98 308 ARG A CA 1
ATOM 2337 C C . ARG A 1 308 ? 2.938 20.109 -9.562 1 98 308 ARG A C 1
ATOM 2339 O O . ARG A 1 308 ? 3.434 21.234 -9.531 1 98 308 ARG A O 1
ATOM 2346 N N . ALA A 1 309 ? 3.346 19.078 -8.727 1 98.56 309 ALA A N 1
ATOM 2347 C CA . ALA A 1 309 ? 4.281 19.266 -7.625 1 98.56 309 ALA A CA 1
ATOM 2348 C C . ALA A 1 309 ? 5.598 19.859 -8.117 1 98.56 309 ALA A C 1
ATOM 2350 O O . ALA A 1 309 ? 6.152 20.766 -7.492 1 98.56 309 ALA A O 1
ATOM 2351 N N . ARG A 1 310 ? 6.125 19.328 -9.219 1 96.69 310 ARG A N 1
ATOM 2352 C CA . ARG A 1 310 ? 7.383 19.828 -9.773 1 96.69 310 ARG A CA 1
ATOM 2353 C C . ARG A 1 310 ? 7.297 21.312 -10.07 1 96.69 310 ARG A C 1
ATOM 2355 O O . ARG A 1 310 ? 8.188 22.078 -9.688 1 96.69 310 ARG A O 1
ATOM 2362 N N . ALA A 1 311 ? 6.246 21.734 -10.727 1 97.62 311 ALA A N 1
ATOM 2363 C CA . ALA A 1 311 ? 6.051 23.141 -11.047 1 97.62 311 ALA A CA 1
ATOM 2364 C C . ALA A 1 311 ? 5.926 23.984 -9.773 1 97.62 311 ALA A C 1
ATOM 2366 O O . ALA A 1 311 ? 6.465 25.094 -9.695 1 97.62 311 ALA A O 1
ATOM 2367 N N . MET A 1 312 ? 5.219 23.484 -8.828 1 98.81 312 MET A N 1
ATOM 2368 C CA . MET A 1 312 ? 5.023 24.203 -7.562 1 98.81 312 MET A CA 1
ATOM 2369 C C . MET A 1 312 ? 6.355 24.391 -6.844 1 98.81 312 MET A C 1
ATOM 2371 O O . MET A 1 312 ? 6.672 25.516 -6.41 1 98.81 312 MET A O 1
ATOM 2375 N N . ILE A 1 313 ? 7.098 23.312 -6.715 1 98.62 313 ILE A N 1
ATOM 2376 C CA . ILE A 1 313 ? 8.383 23.391 -6.023 1 98.62 313 ILE A CA 1
ATOM 2377 C C . ILE A 1 313 ? 9.312 24.359 -6.75 1 98.62 313 ILE A C 1
ATOM 2379 O O . ILE A 1 313 ? 9.938 25.219 -6.121 1 98.62 313 ILE A O 1
ATOM 2383 N N . ASP A 1 314 ? 9.359 24.266 -8.055 1 97.69 314 ASP A N 1
ATOM 2384 C CA . ASP A 1 314 ? 10.227 25.125 -8.859 1 97.69 314 ASP A CA 1
ATOM 2385 C C . ASP A 1 314 ? 9.836 26.594 -8.703 1 97.69 314 ASP A C 1
ATOM 2387 O O . ASP A 1 314 ? 10.688 27.484 -8.781 1 97.69 314 ASP A O 1
ATOM 2391 N N . GLU A 1 315 ? 8.547 26.844 -8.477 1 98.31 315 GLU A N 1
ATOM 2392 C CA . GLU A 1 315 ? 8.047 28.203 -8.352 1 98.31 315 GLU A CA 1
ATOM 2393 C C . GLU A 1 315 ? 8.188 28.719 -6.922 1 98.31 315 GLU A C 1
ATOM 2395 O O . GLU A 1 315 ? 7.871 29.875 -6.637 1 98.31 315 GLU A O 1
ATOM 2400 N N . GLY A 1 316 ? 8.578 27.859 -6.07 1 98.44 316 GLY A N 1
ATOM 2401 C CA . GLY A 1 316 ? 8.867 28.297 -4.719 1 98.44 316 GLY A CA 1
ATOM 2402 C C . GLY A 1 316 ? 7.746 28.031 -3.738 1 98.44 316 GLY A C 1
ATOM 2403 O O . GLY A 1 316 ? 7.711 28.594 -2.646 1 98.44 316 GLY A O 1
ATOM 2404 N N . VAL A 1 317 ? 6.824 27.234 -4.09 1 98.81 317 VAL A N 1
ATOM 2405 C CA . VAL A 1 317 ? 5.762 26.844 -3.172 1 98.81 317 VAL A CA 1
ATOM 2406 C C . VAL A 1 317 ? 6.309 25.828 -2.17 1 98.81 317 VAL A C 1
ATOM 2408 O O . VAL A 1 317 ? 7.078 24.938 -2.535 1 98.81 317 VAL A O 1
ATOM 2411 N N . CYS A 1 318 ? 6.012 25.922 -0.873 1 98.75 318 CYS A N 1
ATOM 2412 C CA . CYS A 1 318 ? 6.23 24.859 0.101 1 98.75 318 CYS A CA 1
ATOM 2413 C C . CYS A 1 318 ? 5.25 23.719 -0.109 1 98.75 318 CYS A C 1
ATOM 2415 O O . CYS A 1 318 ? 4.039 23.906 0.019 1 98.75 318 CYS A O 1
ATOM 2417 N N . VAL A 1 319 ? 5.789 22.562 -0.407 1 98.94 319 VAL A N 1
ATOM 2418 C CA . VAL A 1 319 ? 4.922 21.438 -0.763 1 98.94 319 VAL A CA 1
ATOM 2419 C C . VAL A 1 319 ? 4.926 20.406 0.358 1 98.94 319 VAL A C 1
ATOM 2421 O O . VAL A 1 319 ? 5.984 20.078 0.907 1 98.94 319 VAL A O 1
ATOM 2424 N N . SER A 1 320 ? 3.77 19.938 0.721 1 98.94 320 SER A N 1
ATOM 2425 C CA . SER A 1 320 ? 3.568 18.844 1.663 1 98.94 320 SER A CA 1
ATOM 2426 C C . SER A 1 320 ? 2.736 17.719 1.041 1 98.94 320 SER A C 1
ATOM 2428 O O . SER A 1 320 ? 2.197 17.875 -0.056 1 98.94 320 SER A O 1
ATOM 2430 N N . LEU A 1 321 ? 2.736 16.547 1.698 1 98.94 321 LEU A N 1
ATOM 2431 C CA . LEU A 1 321 ? 1.989 15.359 1.284 1 98.94 321 LEU A CA 1
ATOM 2432 C C . LEU A 1 321 ? 1.139 14.828 2.432 1 98.94 321 LEU A C 1
ATOM 2434 O O . LEU A 1 321 ? 1.532 14.914 3.596 1 98.94 321 LEU A O 1
ATOM 2438 N N . ALA A 1 322 ? 0.041 14.281 2.121 1 98.94 322 ALA A N 1
ATOM 2439 C CA . ALA A 1 322 ? -0.827 13.672 3.127 1 98.94 322 ALA A CA 1
ATOM 2440 C C . ALA A 1 322 ? -1.627 12.516 2.535 1 98.94 322 ALA A C 1
ATOM 2442 O O . ALA A 1 322 ? -1.707 12.367 1.312 1 98.94 322 ALA A O 1
ATOM 2443 N N . THR A 1 323 ? -2.205 11.727 3.408 1 98.94 323 THR A N 1
ATOM 2444 C CA . THR A 1 323 ? -2.953 10.555 2.963 1 98.94 323 THR A CA 1
ATOM 2445 C C . THR A 1 323 ? -4.328 10.961 2.441 1 98.94 323 THR A C 1
ATOM 2447 O O . THR A 1 323 ? -4.871 10.312 1.539 1 98.94 323 THR A O 1
ATOM 2450 N N . ASP A 1 324 ? -4.867 12.055 3.074 1 98.88 324 ASP A N 1
ATOM 2451 C CA . ASP A 1 324 ? -6.285 12.359 2.893 1 98.88 324 ASP A CA 1
ATOM 2452 C C . ASP A 1 324 ? -7.16 11.18 3.311 1 98.88 324 ASP A C 1
ATOM 2454 O O . ASP A 1 324 ? -8.188 10.906 2.684 1 98.88 324 ASP A O 1
ATOM 2458 N N . PHE A 1 325 ? -6.746 10.383 4.316 1 98.94 325 PHE A N 1
ATOM 2459 C CA . PHE A 1 325 ? -7.547 9.242 4.742 1 98.94 325 PHE A CA 1
ATOM 2460 C C . PHE A 1 325 ? -9 9.641 4.938 1 98.94 325 PHE A C 1
ATOM 2462 O O . PHE A 1 325 ? -9.305 10.539 5.73 1 98.94 325 PHE A O 1
ATOM 2469 N N . ASN A 1 326 ? -9.852 9.086 4.219 1 98.62 326 ASN A N 1
ATOM 2470 C CA . ASN A 1 326 ? -11.305 9.242 4.262 1 98.62 326 ASN A CA 1
ATOM 2471 C C . ASN A 1 326 ? -12.016 8.031 3.656 1 98.62 326 ASN A C 1
ATOM 2473 O O . ASN A 1 326 ? -11.375 7.176 3.041 1 98.62 326 ASN A O 1
ATOM 2477 N N . PRO A 1 327 ? -13.266 7.883 3.801 1 97.75 327 PRO A N 1
ATOM 2478 C CA . PRO A 1 327 ? -13.938 6.641 3.408 1 97.75 327 PRO A CA 1
ATOM 2479 C C . PRO A 1 327 ? -14.25 6.586 1.914 1 97.75 327 PRO A C 1
ATOM 2481 O O . PRO A 1 327 ? -14.68 5.547 1.407 1 97.75 327 PRO A O 1
ATOM 2484 N N . GLY A 1 328 ? -14.016 7.664 1.177 1 95.31 328 GLY A N 1
ATOM 2485 C CA . GLY A 1 328 ? -14.594 7.691 -0.156 1 95.31 328 GLY A CA 1
ATOM 2486 C C . GLY A 1 328 ? -13.562 7.871 -1.254 1 95.31 328 GLY A C 1
ATOM 2487 O O . GLY A 1 328 ? -13.586 7.152 -2.254 1 95.31 328 GLY A O 1
ATOM 2488 N N . SER A 1 329 ? -12.656 8.773 -1.128 1 95.31 329 SER A N 1
ATOM 2489 C CA . SER A 1 329 ? -11.758 9.125 -2.221 1 95.31 329 SER A CA 1
ATOM 2490 C C . SER A 1 329 ? -10.328 8.68 -1.919 1 95.31 329 SER A C 1
ATOM 2492 O O . SER A 1 329 ? -9.484 8.648 -2.814 1 95.31 329 SER A O 1
ATOM 2494 N N . SER A 1 330 ? -10.07 8.383 -0.68 1 97.94 330 SER A N 1
ATOM 2495 C CA . SER A 1 330 ? -8.734 7.906 -0.338 1 97.94 330 SER A CA 1
ATOM 2496 C C . SER A 1 330 ? -8.766 7.055 0.927 1 97.94 330 SER A C 1
ATOM 2498 O O . SER A 1 330 ? -8.172 7.422 1.943 1 97.94 330 SER A O 1
ATOM 2500 N N . PRO A 1 331 ? -9.367 5.902 0.909 1 98.44 331 PRO A N 1
ATOM 2501 C CA . PRO A 1 331 ? -9.406 5.031 2.086 1 98.44 331 PRO A CA 1
ATOM 2502 C C . PRO A 1 331 ? -8.086 4.316 2.338 1 98.44 331 PRO A C 1
ATOM 2504 O O . PRO A 1 331 ? -7.996 3.094 2.188 1 98.44 331 PRO A O 1
ATOM 2507 N N . THR A 1 332 ? -7.035 5.066 2.809 1 98.88 332 THR A N 1
ATOM 2508 C CA . THR A 1 332 ? -5.738 4.5 3.154 1 98.88 332 THR A CA 1
ATOM 2509 C C . THR A 1 332 ? -5.07 5.312 4.258 1 98.88 332 THR A C 1
ATOM 2511 O O . THR A 1 332 ? -5.098 6.543 4.234 1 98.88 332 THR A O 1
ATOM 2514 N N . GLU A 1 333 ? -4.551 4.625 5.258 1 98.56 333 GLU A N 1
ATOM 2515 C CA . GLU A 1 333 ? -3.766 5.242 6.32 1 98.56 333 GLU A CA 1
ATOM 2516 C C . GLU A 1 333 ? -2.273 5.188 6.008 1 98.56 333 GLU A C 1
ATOM 2518 O O . GLU A 1 333 ? -1.448 5.637 6.805 1 98.56 333 GLU A O 1
ATOM 2523 N N . ASN A 1 334 ? -1.896 4.664 4.832 1 98.69 334 ASN A N 1
ATOM 2524 C CA . ASN A 1 334 ? -0.516 4.344 4.484 1 98.69 334 ASN A CA 1
ATOM 2525 C C . ASN A 1 334 ? 0.209 5.551 3.896 1 98.69 334 ASN A C 1
ATOM 2527 O O . ASN A 1 334 ? 0.31 5.688 2.676 1 98.69 334 ASN A O 1
ATOM 2531 N N . ILE A 1 335 ? 0.815 6.34 4.758 1 98.88 335 ILE A N 1
ATOM 2532 C CA . ILE A 1 335 ? 1.513 7.551 4.344 1 98.88 335 ILE A CA 1
ATOM 2533 C C . ILE A 1 335 ? 2.758 7.18 3.539 1 98.88 335 ILE A C 1
ATOM 2535 O O . ILE A 1 335 ? 3.195 7.941 2.672 1 98.88 335 ILE A O 1
ATOM 2539 N N . GLN A 1 336 ? 3.35 5.977 3.758 1 98.88 336 GLN A N 1
ATOM 2540 C CA . GLN A 1 336 ? 4.504 5.52 2.992 1 98.88 336 GLN A CA 1
ATOM 2541 C C . GLN A 1 336 ? 4.141 5.301 1.526 1 98.88 336 GLN A C 1
ATOM 2543 O O . GLN A 1 336 ? 4.941 5.578 0.633 1 98.88 336 GLN A O 1
ATOM 2548 N N . LEU A 1 337 ? 2.916 4.797 1.307 1 98.88 337 LEU A N 1
ATOM 2549 C CA . LEU A 1 337 ? 2.453 4.645 -0.068 1 98.88 337 LEU A CA 1
ATOM 2550 C C . LEU A 1 337 ? 2.301 6.004 -0.746 1 98.88 337 LEU A C 1
ATOM 2552 O O . LEU A 1 337 ? 2.613 6.148 -1.93 1 98.88 337 LEU A O 1
ATOM 2556 N N . ILE A 1 338 ? 1.853 6.988 -0.026 1 98.94 338 ILE A N 1
ATOM 2557 C CA . ILE A 1 338 ? 1.752 8.344 -0.55 1 98.94 338 ILE A CA 1
ATOM 2558 C C . ILE A 1 338 ? 3.133 8.836 -0.98 1 98.94 338 ILE A C 1
ATOM 2560 O O . ILE A 1 338 ? 3.275 9.469 -2.031 1 98.94 338 ILE A O 1
ATOM 2564 N N . MET A 1 339 ? 4.164 8.539 -0.204 1 98.81 339 MET A N 1
ATOM 2565 C CA . MET A 1 339 ? 5.539 8.883 -0.548 1 98.81 339 MET A CA 1
ATOM 2566 C C . MET A 1 339 ? 5.941 8.258 -1.882 1 98.81 339 MET A C 1
ATOM 2568 O O . MET A 1 339 ? 6.559 8.922 -2.719 1 98.81 339 MET A O 1
ATOM 2572 N N . SER A 1 340 ? 5.57 7.012 -2.068 1 98.38 340 SER A N 1
ATOM 2573 C CA . SER A 1 340 ? 5.898 6.316 -3.309 1 98.38 340 SER A CA 1
ATOM 2574 C C . SER A 1 340 ? 5.184 6.945 -4.5 1 98.38 340 SER A C 1
ATOM 2576 O O . SER A 1 340 ? 5.785 7.141 -5.559 1 98.38 340 SER A O 1
ATOM 2578 N N . ILE A 1 341 ? 3.906 7.258 -4.32 1 98.19 341 ILE A N 1
ATOM 2579 C CA . ILE A 1 341 ? 3.139 7.863 -5.402 1 98.19 341 ILE A CA 1
ATOM 2580 C C . ILE A 1 341 ? 3.74 9.219 -5.77 1 98.19 341 ILE A C 1
ATOM 2582 O O . ILE A 1 341 ? 3.824 9.57 -6.949 1 98.19 341 ILE A O 1
ATOM 2586 N N . ALA A 1 342 ? 4.152 9.93 -4.785 1 98.31 342 ALA A N 1
ATOM 2587 C CA . ALA A 1 342 ? 4.773 11.227 -5.035 1 98.31 342 ALA A CA 1
ATOM 2588 C C . ALA A 1 342 ? 6.031 11.078 -5.883 1 98.31 342 ALA A C 1
ATOM 2590 O O . ALA A 1 342 ? 6.262 11.867 -6.805 1 98.31 342 ALA A O 1
ATOM 2591 N N . ALA A 1 343 ? 6.832 10.086 -5.57 1 97 343 ALA A N 1
ATOM 2592 C CA . ALA A 1 343 ? 8.055 9.844 -6.336 1 97 343 ALA A CA 1
ATOM 2593 C C . ALA A 1 343 ? 7.73 9.461 -7.773 1 97 343 ALA A C 1
ATOM 2595 O O . ALA A 1 343 ? 8.352 9.961 -8.711 1 97 343 ALA A O 1
ATOM 2596 N N . LEU A 1 344 ? 6.742 8.656 -7.934 1 94.81 344 LEU A N 1
ATOM 2597 C CA . LEU A 1 344 ? 6.449 8.031 -9.219 1 94.81 344 LEU A CA 1
ATOM 2598 C C . LEU A 1 344 ? 5.652 8.969 -10.109 1 94.81 344 LEU A C 1
ATOM 2600 O O . LEU A 1 344 ? 5.855 9 -11.328 1 94.81 344 LEU A O 1
ATOM 2604 N N . HIS A 1 345 ? 4.773 9.781 -9.469 1 94.19 345 HIS A N 1
ATOM 2605 C CA . HIS A 1 345 ? 3.768 10.422 -10.305 1 94.19 345 HIS A CA 1
ATOM 2606 C C . HIS A 1 345 ? 3.787 11.938 -10.133 1 94.19 345 HIS A C 1
ATOM 2608 O O . HIS A 1 345 ? 3.211 12.664 -10.945 1 94.19 345 HIS A O 1
ATOM 2614 N N . LEU A 1 346 ? 4.434 12.414 -9.102 1 96.69 346 LEU A N 1
ATOM 2615 C CA . LEU A 1 346 ? 4.504 13.852 -8.898 1 96.69 346 LEU A CA 1
ATOM 2616 C C . LEU A 1 346 ? 5.902 14.375 -9.211 1 96.69 346 LEU A C 1
ATOM 2618 O O . LEU A 1 346 ? 6.172 15.57 -9.062 1 96.69 346 LEU A O 1
ATOM 2622 N N . LYS A 1 347 ? 6.84 13.461 -9.555 1 94.44 347 LYS A N 1
ATOM 2623 C CA . LYS A 1 347 ? 8.211 13.781 -9.938 1 94.44 347 LYS A CA 1
ATOM 2624 C C . LYS A 1 347 ? 8.953 14.469 -8.797 1 94.44 347 LYS A C 1
ATOM 2626 O O . LYS A 1 347 ? 9.656 15.453 -9.023 1 94.44 347 LYS A O 1
ATOM 2631 N N . MET A 1 348 ? 8.695 14.07 -7.66 1 97.38 348 MET A N 1
ATOM 2632 C CA . MET A 1 348 ? 9.414 14.578 -6.496 1 97.38 348 MET A CA 1
ATOM 2633 C C . MET A 1 348 ? 10.609 13.695 -6.168 1 97.38 348 MET A C 1
ATOM 2635 O O . MET A 1 348 ? 10.531 12.469 -6.277 1 97.38 348 MET A O 1
ATOM 2639 N N . THR A 1 349 ? 11.703 14.273 -5.766 1 96.94 349 THR A N 1
ATOM 2640 C CA . THR A 1 349 ? 12.859 13.508 -5.305 1 96.94 349 THR A CA 1
ATOM 2641 C C . THR A 1 349 ? 12.633 12.977 -3.895 1 96.94 349 THR A C 1
ATOM 2643 O O . THR A 1 349 ? 11.742 13.445 -3.186 1 96.94 349 THR A O 1
ATOM 2646 N N . ALA A 1 350 ? 13.43 11.992 -3.523 1 97.75 350 ALA A N 1
ATOM 2647 C CA . ALA A 1 350 ? 13.328 11.445 -2.172 1 97.75 350 ALA A CA 1
ATOM 2648 C C . ALA A 1 350 ? 13.531 12.539 -1.126 1 97.75 350 ALA A C 1
ATOM 2650 O O . ALA A 1 350 ? 12.836 12.57 -0.108 1 97.75 350 ALA A O 1
ATOM 2651 N N . GLU A 1 351 ? 14.492 13.43 -1.365 1 97.88 351 GLU A N 1
ATOM 2652 C CA . GLU A 1 351 ? 14.773 14.539 -0.452 1 97.88 351 GLU A CA 1
ATOM 2653 C C . GLU A 1 351 ? 13.547 15.422 -0.258 1 97.88 351 GLU A C 1
ATOM 2655 O O . GLU A 1 351 ? 13.172 15.742 0.875 1 97.88 351 GLU A O 1
ATOM 2660 N N . GLU A 1 352 ? 12.945 15.781 -1.35 1 98.44 352 GLU A N 1
ATOM 2661 C CA . GLU A 1 352 ? 11.742 16.609 -1.314 1 98.44 352 GLU A CA 1
ATOM 2662 C C . GLU A 1 352 ? 10.609 15.922 -0.57 1 98.44 352 GLU A C 1
ATOM 2664 O O . GLU A 1 352 ? 9.891 16.547 0.203 1 98.44 352 GLU A O 1
ATOM 2669 N N . ILE A 1 353 ? 10.453 14.648 -0.776 1 98.81 353 ILE A N 1
ATOM 2670 C CA . ILE A 1 353 ? 9.375 13.859 -0.186 1 98.81 353 ILE A CA 1
ATOM 2671 C C . ILE A 1 353 ? 9.539 13.812 1.332 1 98.81 353 ILE A C 1
ATOM 2673 O O . ILE A 1 353 ? 8.57 13.969 2.072 1 98.81 353 ILE A O 1
ATOM 2677 N N . TRP A 1 354 ? 10.711 13.633 1.835 1 98.88 354 TRP A N 1
ATOM 2678 C CA . TRP A 1 354 ? 10.945 13.578 3.275 1 98.88 354 TRP A CA 1
ATOM 2679 C C . TRP A 1 354 ? 10.617 14.914 3.93 1 98.88 354 TRP A C 1
ATOM 2681 O O . TRP A 1 354 ? 10.047 14.953 5.02 1 98.88 354 TRP A O 1
ATOM 2691 N N . HIS A 1 355 ? 10.969 16.016 3.275 1 98.88 355 HIS A N 1
ATOM 2692 C CA . HIS A 1 355 ? 10.555 17.328 3.793 1 98.88 355 HIS A CA 1
ATOM 2693 C C . HIS A 1 355 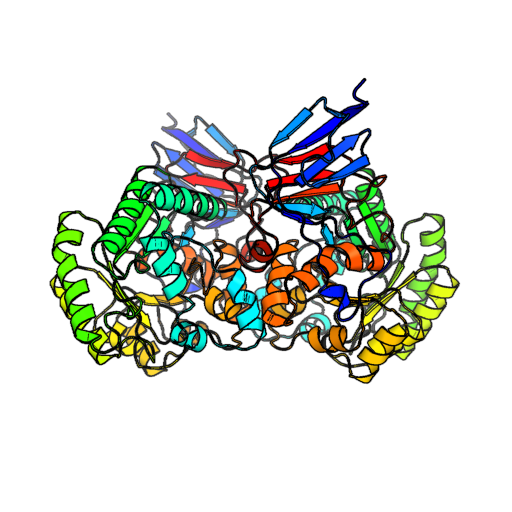? 9.031 17.453 3.775 1 98.88 355 HIS A C 1
ATOM 2695 O O . HIS A 1 355 ? 8.453 18.047 4.691 1 98.88 355 HIS A O 1
ATOM 2701 N N . ALA A 1 356 ? 8.414 16.875 2.787 1 98.94 356 ALA A N 1
ATOM 2702 C CA . ALA A 1 356 ? 6.98 17.031 2.561 1 98.94 356 ALA A CA 1
ATOM 2703 C C . ALA A 1 356 ? 6.176 16.281 3.613 1 98.94 356 ALA A C 1
ATOM 2705 O O . ALA A 1 356 ? 5.02 16.609 3.879 1 98.94 356 ALA A O 1
ATOM 2706 N N . VAL A 1 357 ? 6.77 15.242 4.266 1 98.94 357 VAL A N 1
ATOM 2707 C CA . VAL A 1 357 ? 6 14.438 5.207 1 98.94 357 VAL A CA 1
ATOM 2708 C C . VAL A 1 357 ? 6.504 14.672 6.629 1 98.94 357 VAL A C 1
ATOM 2710 O O . VAL A 1 357 ? 6.121 13.961 7.559 1 98.94 357 VAL A O 1
ATOM 2713 N N . THR A 1 358 ? 7.426 15.641 6.844 1 98.88 358 THR A N 1
ATOM 2714 C CA . THR A 1 358 ? 7.914 15.977 8.172 1 98.88 358 THR A CA 1
ATOM 2715 C C . THR A 1 358 ? 7.809 17.469 8.422 1 98.88 358 THR A C 1
ATOM 2717 O O . THR A 1 358 ? 6.766 17.969 8.859 1 98.88 358 THR A O 1
ATOM 2720 N N . VAL A 1 359 ? 8.797 18.234 7.883 1 98.81 359 VAL A N 1
ATOM 2721 C CA . VAL A 1 359 ? 8.914 19.656 8.195 1 98.81 359 VAL A CA 1
ATOM 2722 C C . VAL A 1 359 ? 7.711 20.406 7.637 1 98.81 359 VAL A C 1
ATOM 2724 O O . VAL A 1 359 ? 6.961 21.031 8.391 1 98.81 359 VAL A O 1
ATOM 2727 N N . ASN A 1 360 ? 7.543 20.297 6.305 1 98.94 360 ASN A N 1
ATOM 2728 C CA . ASN A 1 360 ? 6.465 21.062 5.68 1 98.94 360 ASN A CA 1
ATOM 2729 C C . ASN A 1 360 ? 5.098 20.625 6.191 1 98.94 360 ASN A C 1
ATOM 2731 O O . ASN A 1 360 ? 4.199 21.453 6.367 1 98.94 360 ASN A O 1
ATOM 2735 N N . ALA A 1 361 ? 4.973 19.344 6.43 1 98.94 361 ALA A N 1
ATOM 2736 C CA . ALA A 1 361 ? 3.717 18.828 6.965 1 98.94 361 ALA A CA 1
ATOM 2737 C C . ALA A 1 361 ? 3.434 19.406 8.344 1 98.94 361 ALA A C 1
ATOM 2739 O O . ALA A 1 361 ? 2.297 19.781 8.648 1 98.94 361 ALA A O 1
ATOM 2740 N N . ALA A 1 362 ? 4.41 19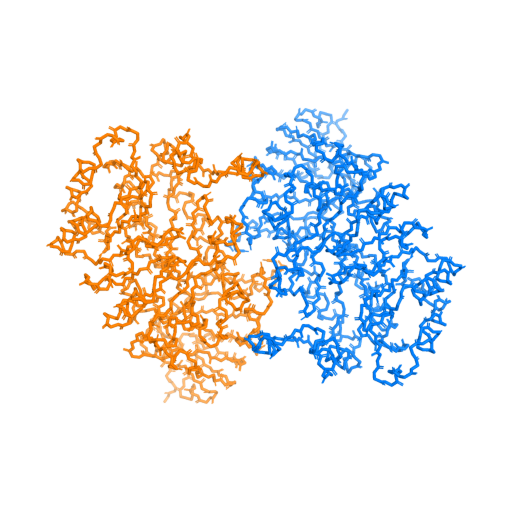.469 9.172 1 98.88 362 ALA A N 1
ATOM 2741 C CA . ALA A 1 362 ? 4.25 20.016 10.516 1 98.88 362 ALA A CA 1
ATOM 2742 C C . ALA A 1 362 ? 3.824 21.484 10.453 1 98.88 362 ALA A C 1
ATOM 2744 O O . ALA A 1 362 ? 2.898 21.906 11.156 1 98.88 362 ALA A O 1
ATOM 2745 N N . TYR A 1 363 ? 4.43 22.25 9.609 1 98.81 363 TYR A N 1
ATOM 2746 C CA . TYR A 1 363 ? 4.098 23.672 9.477 1 98.81 363 TYR A CA 1
ATOM 2747 C C . TYR A 1 363 ? 2.705 23.844 8.883 1 98.81 363 TYR A C 1
ATOM 2749 O O . TYR A 1 363 ? 2.004 24.812 9.211 1 98.81 363 TYR A O 1
ATOM 2757 N N . ALA A 1 364 ? 2.24 22.891 8.109 1 98.94 364 ALA A N 1
ATOM 2758 C CA . ALA A 1 364 ? 0.927 22.969 7.473 1 98.94 364 ALA A CA 1
ATOM 2759 C C . ALA A 1 364 ? -0.19 22.859 8.508 1 98.94 364 ALA A C 1
ATOM 2761 O O . ALA A 1 364 ? -1.345 23.188 8.219 1 98.94 364 ALA A O 1
ATOM 2762 N N . ILE A 1 365 ? 0.188 22.422 9.734 1 98.88 365 ILE A N 1
ATOM 2763 C CA . ILE A 1 365 ? -0.865 22.25 10.734 1 98.88 365 ILE A CA 1
ATOM 2764 C C . ILE A 1 365 ? -0.493 23 12.008 1 98.88 365 ILE A C 1
ATOM 2766 O O . ILE A 1 365 ? -0.984 22.688 13.094 1 98.88 365 ILE A O 1
ATOM 2770 N N . GLY A 1 366 ? 0.428 23.906 11.914 1 98.25 366 GLY A N 1
ATOM 2771 C CA . GLY A 1 366 ? 0.778 24.781 13.016 1 98.25 366 GLY A CA 1
ATOM 2772 C C . GLY A 1 366 ? 1.628 24.109 14.07 1 98.25 366 GLY A C 1
ATOM 2773 O O . GLY A 1 366 ? 1.655 24.547 15.227 1 98.25 366 GLY A O 1
ATOM 2774 N N . LYS A 1 367 ? 2.299 23.047 13.68 1 98.38 367 LYS A N 1
ATOM 2775 C CA . LYS A 1 367 ? 3.102 22.297 14.641 1 98.38 367 LYS A CA 1
ATOM 2776 C C . LYS A 1 367 ? 4.574 22.281 14.242 1 98.38 367 LYS A C 1
ATOM 2778 O O . LYS A 1 367 ? 5.332 21.406 14.656 1 98.38 367 LYS A O 1
ATOM 2783 N N . GLY A 1 368 ? 4.984 23.25 13.445 1 97.69 368 GLY A N 1
ATOM 2784 C CA . GLY A 1 368 ? 6.34 23.328 12.922 1 97.69 368 GLY A CA 1
ATOM 2785 C C . GLY A 1 368 ? 7.398 23.344 14.016 1 97.69 368 GLY A C 1
ATOM 2786 O O . GLY A 1 368 ? 8.516 22.875 13.812 1 97.69 368 GLY A O 1
ATOM 2787 N N . GLU A 1 369 ? 7.031 23.844 15.164 1 95.75 369 GLU A N 1
ATOM 2788 C CA . GLU A 1 369 ? 7.988 23.938 16.25 1 95.75 369 GLU A CA 1
ATOM 2789 C C . GLU A 1 369 ? 7.93 22.719 17.156 1 95.75 369 GLU A C 1
ATOM 2791 O O . GLU A 1 369 ? 8.742 22.578 18.078 1 95.75 369 GLU A O 1
ATOM 2796 N N . GLU A 1 370 ? 7.109 21.828 16.828 1 96.94 370 GLU A N 1
ATOM 2797 C CA . GLU A 1 370 ? 6.875 20.734 17.766 1 96.94 370 GLU A CA 1
ATOM 2798 C C . GLU A 1 370 ? 7.113 19.375 17.094 1 96.94 370 GLU A C 1
ATOM 2800 O O . GLU A 1 370 ? 7.488 18.406 17.75 1 96.94 370 GLU A O 1
ATOM 2805 N N . ALA A 1 371 ? 6.863 19.297 15.828 1 98.19 371 ALA A N 1
ATOM 2806 C CA . ALA A 1 371 ? 6.891 18.016 15.141 1 98.19 371 ALA A CA 1
ATOM 2807 C C . ALA A 1 371 ? 7.734 18.094 13.867 1 98.19 371 ALA A C 1
ATOM 2809 O O . ALA A 1 371 ? 8.047 19.188 13.391 1 98.19 371 ALA A O 1
ATOM 2810 N N . GLY A 1 372 ? 8.18 16.969 13.398 1 98.44 372 GLY A N 1
ATOM 2811 C CA . GLY A 1 372 ? 8.766 16.844 12.07 1 98.44 372 GLY A CA 1
ATOM 2812 C C . GLY A 1 372 ? 10.273 17.016 12.07 1 98.44 372 GLY A C 1
ATOM 2813 O O . GLY A 1 372 ? 10.906 16.969 11.008 1 98.44 372 GLY A O 1
ATOM 2814 N N . GLN A 1 373 ? 10.891 17.234 13.258 1 98.56 373 GLN A N 1
ATOM 2815 C CA . GLN A 1 373 ? 12.336 17.375 13.352 1 98.56 373 GLN A CA 1
ATOM 2816 C C . GLN A 1 373 ? 12.883 16.672 14.594 1 98.56 373 GLN A C 1
ATOM 2818 O O . GLN A 1 373 ? 12.188 16.531 15.594 1 98.56 373 GLN A O 1
ATOM 2823 N N . LEU A 1 374 ? 14.117 16.188 14.5 1 98.56 374 LEU A N 1
ATOM 2824 C CA . LEU A 1 374 ? 14.867 15.742 15.664 1 98.56 374 LEU A CA 1
ATOM 2825 C C . LEU A 1 374 ? 15.867 16.797 16.109 1 98.56 374 LEU A C 1
ATOM 2827 O O . LEU A 1 374 ? 16.953 16.922 15.531 1 98.56 374 LEU A O 1
ATOM 2831 N N . LYS A 1 375 ? 15.445 17.484 17.062 1 96.31 375 LYS A N 1
ATOM 2832 C CA . LYS A 1 375 ? 16.234 18.594 17.578 1 96.31 375 LYS A CA 1
ATOM 2833 C C . LYS A 1 375 ? 16.297 18.531 19.109 1 96.31 375 LYS A C 1
ATOM 2835 O O . LYS A 1 375 ? 15.32 18.188 19.766 1 96.31 375 LYS A O 1
ATOM 2840 N N . ALA A 1 376 ? 17.547 18.891 19.594 1 97.25 376 ALA A N 1
ATOM 2841 C CA . ALA A 1 376 ? 17.688 18.938 21.047 1 97.25 376 ALA A CA 1
ATOM 2842 C C . ALA A 1 376 ? 16.578 19.766 21.688 1 97.25 376 ALA A C 1
ATOM 2844 O O . ALA A 1 376 ? 16.266 20.859 21.203 1 97.25 376 ALA A O 1
ATOM 2845 N N . GLY A 1 377 ? 15.961 19.219 22.703 1 97.31 377 GLY A N 1
ATOM 2846 C CA . GLY A 1 377 ? 14.914 19.922 23.422 1 97.31 377 GLY A CA 1
ATOM 2847 C C . GLY A 1 377 ? 13.516 19.531 22.969 1 97.31 377 GLY A C 1
ATOM 2848 O O . GLY A 1 377 ? 12.547 19.734 23.703 1 97.31 377 GLY A O 1
ATOM 2849 N N . ARG A 1 378 ? 13.367 18.953 21.828 1 97.62 378 ARG A N 1
ATOM 2850 C CA . ARG A 1 378 ? 12.07 18.547 21.312 1 97.62 378 ARG A CA 1
ATOM 2851 C C . ARG A 1 378 ? 11.703 17.141 21.812 1 97.62 378 ARG A C 1
ATOM 2853 O O . ARG A 1 378 ? 12.57 16.391 22.266 1 97.62 378 ARG A O 1
ATOM 2860 N N . SER A 1 379 ? 10.422 16.906 21.781 1 97.94 379 SER A N 1
ATOM 2861 C CA . SER A 1 379 ? 9.945 15.57 22.141 1 97.94 379 SER A CA 1
ATOM 2862 C C . SER A 1 379 ? 10.586 14.5 21.266 1 97.94 379 SER A C 1
ATOM 2864 O O . SER A 1 379 ? 10.766 14.711 20.062 1 97.94 379 SER A O 1
ATOM 2866 N N . ALA A 1 380 ? 10.938 13.383 21.891 1 98.56 380 ALA A N 1
ATOM 2867 C CA . ALA A 1 380 ? 11.531 12.273 21.156 1 98.56 380 ALA A CA 1
ATOM 2868 C C . ALA A 1 380 ? 10.469 11.477 20.406 1 98.56 380 ALA A C 1
ATOM 2870 O O . ALA A 1 380 ? 10.055 10.406 20.859 1 98.56 380 ALA A O 1
ATOM 2871 N N . ASP A 1 381 ? 10.047 11.992 19.328 1 98.75 381 ASP A N 1
ATOM 2872 C CA . ASP A 1 381 ? 9.172 11.328 18.375 1 98.75 381 ASP A CA 1
ATOM 2873 C C . ASP A 1 381 ? 9.953 10.883 17.141 1 98.75 381 ASP A C 1
ATOM 2875 O O . ASP A 1 381 ? 10.289 11.703 16.281 1 98.75 381 ASP A O 1
ATOM 2879 N N . LEU A 1 382 ? 10.203 9.586 17.031 1 98.75 382 LEU A N 1
ATOM 2880 C CA . LEU A 1 382 ? 11.023 9.148 15.914 1 98.75 382 LEU A CA 1
ATOM 2881 C C . LEU A 1 382 ? 10.609 7.754 15.445 1 98.75 382 LEU A C 1
ATOM 2883 O O . LEU A 1 382 ? 9.828 7.078 16.125 1 98.75 382 LEU A O 1
ATOM 2887 N N . VAL A 1 383 ? 11.031 7.387 14.273 1 98.88 383 VAL A N 1
ATOM 2888 C CA . VAL A 1 383 ? 10.773 6.078 13.68 1 98.88 383 VAL A CA 1
ATOM 2889 C C . VAL A 1 383 ? 12.102 5.395 13.359 1 98.88 383 VAL A C 1
ATOM 2891 O O . VAL A 1 383 ? 13 6.008 12.781 1 98.88 383 VAL A O 1
ATOM 2894 N N . ILE A 1 384 ? 12.312 4.207 13.844 1 98.75 384 ILE A N 1
ATOM 2895 C CA . ILE A 1 384 ? 13.344 3.299 13.359 1 98.75 384 ILE A CA 1
ATOM 2896 C C . ILE A 1 384 ? 12.781 2.418 12.25 1 98.75 384 ILE A C 1
ATOM 2898 O O . ILE A 1 384 ? 11.836 1.659 12.469 1 98.75 384 ILE A O 1
ATOM 2902 N N . TRP A 1 385 ? 13.367 2.523 11.078 1 98.56 385 TRP A N 1
ATOM 2903 C CA . TRP A 1 385 ? 12.805 1.885 9.891 1 98.56 385 TRP A CA 1
ATOM 2904 C C . TRP A 1 385 ? 13.508 0.562 9.602 1 98.56 385 TRP A C 1
ATOM 2906 O O . TRP A 1 385 ? 14.711 0.422 9.844 1 98.56 385 TRP A O 1
ATOM 2916 N N . GLN A 1 386 ? 12.781 -0.39 9.086 1 96.88 386 GLN A N 1
ATOM 2917 C CA . GLN A 1 386 ? 13.383 -1.556 8.445 1 96.88 386 GLN A CA 1
ATOM 2918 C C . GLN A 1 386 ? 13.859 -1.222 7.035 1 96.88 386 GLN A C 1
ATOM 2920 O O . GLN A 1 386 ? 13.359 -1.771 6.055 1 96.88 386 GLN A O 1
ATOM 2925 N N . ALA A 1 387 ? 14.789 -0.334 6.918 1 97.81 387 ALA A N 1
ATOM 2926 C CA . ALA A 1 387 ? 15.367 0.174 5.676 1 97.81 387 ALA A CA 1
ATOM 2927 C C . ALA A 1 387 ? 16.797 0.67 5.895 1 97.81 387 ALA A C 1
ATOM 2929 O O . ALA A 1 387 ? 17.109 1.233 6.945 1 97.81 387 ALA A O 1
ATOM 2930 N N . PRO A 1 388 ? 17.609 0.544 4.891 1 97.5 388 PRO A N 1
ATOM 2931 C CA . PRO A 1 388 ? 19.016 0.921 5.051 1 97.5 388 PRO A CA 1
ATOM 2932 C C . PRO A 1 388 ? 19.266 2.412 4.824 1 97.5 388 PRO A C 1
ATOM 2934 O O . PRO A 1 388 ? 20.266 2.955 5.281 1 97.5 388 PRO A O 1
ATOM 2937 N N . ASN A 1 389 ? 18.375 3.07 4.082 1 98 389 ASN A N 1
ATOM 2938 C CA . ASN A 1 389 ? 18.562 4.469 3.715 1 98 389 ASN A CA 1
ATOM 2939 C C . ASN A 1 389 ? 17.25 5.141 3.367 1 98 389 ASN A C 1
ATOM 2941 O O . ASN A 1 389 ? 16.219 4.469 3.209 1 98 389 ASN A O 1
ATOM 2945 N N . TYR A 1 390 ? 17.297 6.457 3.197 1 98.12 390 TYR A N 1
ATOM 2946 C CA . TYR A 1 390 ? 16.078 7.246 3.072 1 98.12 390 TYR A CA 1
ATOM 2947 C C . TYR A 1 390 ? 15.438 7.039 1.706 1 98.12 390 TYR A C 1
ATOM 2949 O O . TYR A 1 390 ? 14.234 7.258 1.541 1 98.12 390 TYR A O 1
ATOM 2957 N N . MET A 1 391 ? 16.156 6.641 0.696 1 98.06 391 MET A N 1
ATOM 2958 C CA . MET A 1 391 ? 15.617 6.453 -0.648 1 98.06 391 MET A CA 1
ATOM 2959 C C . MET A 1 391 ? 14.805 5.168 -0.73 1 98.06 391 MET A C 1
ATOM 2961 O O . MET A 1 391 ? 13.984 5.004 -1.637 1 98.06 391 MET A O 1
ATOM 2965 N N . TYR A 1 392 ? 15.008 4.246 0.199 1 98.44 392 TYR A N 1
ATOM 2966 C CA . TYR A 1 392 ? 14.422 2.91 0.138 1 98.44 392 TYR A CA 1
ATOM 2967 C C . TYR A 1 392 ? 12.922 2.957 0.381 1 98.44 392 TYR A C 1
ATOM 2969 O O . TYR A 1 392 ? 12.164 2.191 -0.221 1 98.44 392 TYR A O 1
ATOM 2977 N N . ILE A 1 393 ? 12.477 3.867 1.178 1 98.19 393 ILE A N 1
ATOM 2978 C CA . ILE A 1 393 ? 11.086 3.91 1.605 1 98.19 393 ILE A CA 1
ATOM 2979 C C . ILE A 1 393 ? 10.188 4.25 0.415 1 98.19 393 ILE A C 1
ATOM 2981 O O . ILE A 1 393 ? 9.258 3.508 0.099 1 98.19 393 ILE A O 1
ATOM 2985 N N . PRO A 1 394 ? 10.477 5.355 -0.304 1 97.88 394 PRO A N 1
ATOM 2986 C CA . PRO A 1 394 ? 9.617 5.621 -1.462 1 97.88 394 PRO A CA 1
ATOM 2987 C C . PRO A 1 394 ? 9.812 4.602 -2.584 1 97.88 394 PRO A C 1
ATOM 2989 O O . PRO A 1 394 ? 8.93 4.434 -3.428 1 97.88 394 PRO A O 1
ATOM 2992 N N . TYR A 1 395 ? 10.914 3.873 -2.59 1 97.75 395 TYR A N 1
ATOM 2993 C CA . TYR A 1 395 ? 11.258 2.9 -3.619 1 97.75 395 TYR A CA 1
ATOM 2994 C C . TYR A 1 39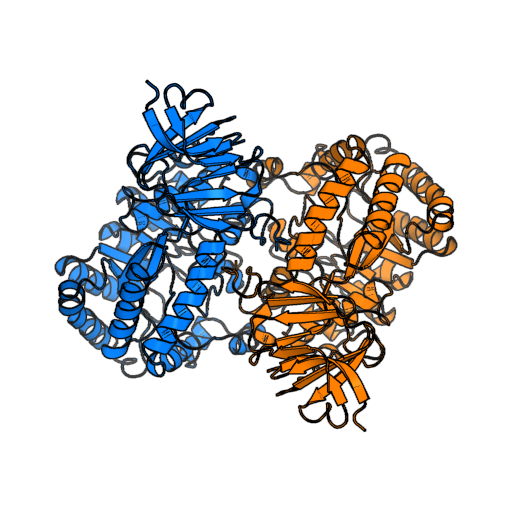5 ? 10.445 1.621 -3.455 1 97.75 395 TYR A C 1
ATOM 2996 O O . TYR A 1 395 ? 9.812 1.156 -4.402 1 97.75 395 TYR A O 1
ATOM 3004 N N . HIS A 1 396 ? 10.547 1.043 -2.289 1 98.56 396 HIS A N 1
ATOM 3005 C CA . HIS A 1 396 ? 9.844 -0.2 -1.988 1 98.56 396 HIS A CA 1
ATOM 3006 C C . HIS A 1 396 ? 8.414 0.071 -1.528 1 98.56 396 HIS A C 1
ATOM 3008 O O . HIS A 1 396 ? 8.172 0.265 -0.335 1 98.56 396 HIS A O 1
ATOM 3014 N N . TYR A 1 397 ? 7.453 -0.014 -2.451 1 98.44 397 TYR A N 1
ATOM 3015 C CA . TYR A 1 397 ? 6.176 0.675 -2.287 1 98.44 397 TYR A CA 1
ATOM 3016 C C . TYR A 1 397 ? 5.125 -0.256 -1.697 1 98.44 397 TYR A C 1
ATOM 3018 O O . TYR A 1 397 ? 5.199 -1.476 -1.867 1 98.44 397 TYR A O 1
ATOM 3026 N N . GLY A 1 398 ? 4.211 0.321 -0.996 1 98.31 398 GLY A N 1
ATOM 3027 C CA . GLY A 1 398 ? 2.963 -0.322 -0.609 1 98.31 398 GLY A CA 1
ATOM 3028 C C . GLY A 1 398 ? 3.082 -1.138 0.664 1 98.31 398 GLY A C 1
ATOM 3029 O O . GLY A 1 398 ? 2.074 -1.53 1.253 1 98.31 398 GLY A O 1
ATOM 3030 N N . VAL A 1 399 ? 4.301 -1.383 1.13 1 97.81 399 VAL A N 1
ATOM 3031 C CA . VAL A 1 399 ? 4.48 -2.182 2.338 1 97.81 399 VAL A CA 1
ATOM 3032 C C . VAL A 1 399 ? 4.812 -1.269 3.516 1 97.81 399 VAL A C 1
ATOM 3034 O O . VAL A 1 399 ? 4.965 -0.056 3.346 1 97.81 399 VAL A O 1
ATOM 3037 N N . ASN A 1 400 ? 4.789 -1.804 4.715 1 96.88 400 ASN A N 1
ATOM 3038 C CA . ASN A 1 400 ? 5.098 -1.051 5.93 1 96.88 400 ASN A CA 1
ATOM 3039 C C . ASN A 1 400 ? 6.535 -1.284 6.379 1 96.88 400 ASN A C 1
ATOM 3041 O O . ASN A 1 400 ? 6.887 -2.387 6.809 1 96.88 400 ASN A O 1
ATOM 3045 N N . HIS A 1 401 ? 7.348 -0.256 6.379 1 97.62 401 HIS A N 1
ATOM 3046 C CA . HIS A 1 401 ? 8.773 -0.379 6.66 1 97.62 401 HIS A CA 1
ATOM 3047 C C . HIS A 1 401 ? 9.078 -0.059 8.117 1 97.62 401 HIS A C 1
ATOM 3049 O O . HIS A 1 401 ? 10.242 -0.053 8.531 1 97.62 401 HIS A O 1
ATOM 3055 N N . VAL A 1 402 ? 8.078 0.197 8.914 1 97.19 402 VAL A N 1
ATOM 3056 C CA . VAL A 1 402 ? 8.328 0.573 10.297 1 97.19 402 VAL A CA 1
ATOM 3057 C C . VAL A 1 402 ? 8.883 -0.625 11.07 1 97.19 402 VAL A C 1
ATOM 3059 O O . VAL A 1 402 ? 8.32 -1.72 11.016 1 97.19 402 VAL A O 1
ATOM 3062 N N . HIS A 1 403 ? 9.977 -0.403 11.711 1 96.75 403 HIS A N 1
ATOM 3063 C CA . HIS A 1 403 ? 10.5 -1.351 12.688 1 96.75 403 HIS A CA 1
ATOM 3064 C C . HIS A 1 403 ? 10.016 -1.016 14.094 1 96.75 403 HIS A C 1
ATOM 3066 O O . HIS A 1 403 ? 9.469 -1.876 14.789 1 96.75 403 HIS A O 1
ATOM 3072 N N . GLN A 1 404 ? 10.18 0.267 14.477 1 97.06 404 GLN A N 1
ATOM 3073 C CA . GLN A 1 404 ? 9.68 0.776 15.75 1 97.06 404 GLN A CA 1
ATOM 3074 C C . GLN A 1 404 ? 9.281 2.244 15.633 1 97.06 404 GLN A C 1
ATOM 3076 O O . GLN A 1 404 ? 9.852 2.988 14.836 1 97.06 404 GLN A O 1
ATOM 3081 N N . VAL A 1 405 ? 8.312 2.643 16.484 1 98.06 405 VAL A N 1
ATOM 3082 C CA . VAL A 1 405 ? 7.945 4.047 16.641 1 98.06 405 VAL A CA 1
ATOM 3083 C C . VAL A 1 405 ? 8.117 4.473 18.094 1 98.06 405 VAL A C 1
ATOM 3085 O O . VAL A 1 405 ? 7.656 3.783 19 1 98.06 405 VAL A O 1
ATOM 3088 N N . MET A 1 406 ? 8.82 5.5 18.266 1 98.25 406 MET A N 1
ATOM 3089 C CA . MET A 1 406 ? 8.977 6.121 19.578 1 98.25 406 MET A CA 1
ATOM 3090 C C . MET A 1 406 ? 8.164 7.41 19.656 1 98.25 406 MET A C 1
ATOM 3092 O O . MET A 1 406 ? 8.211 8.242 18.75 1 98.25 406 MET A O 1
ATOM 3096 N N . LYS A 1 407 ? 7.383 7.535 20.703 1 98.25 407 LYS A N 1
ATOM 3097 C CA . LYS A 1 407 ? 6.633 8.75 21.016 1 98.25 407 LYS A CA 1
ATOM 3098 C C . LYS A 1 407 ? 6.949 9.242 22.422 1 98.25 407 LYS A C 1
ATOM 3100 O O . LYS A 1 407 ? 6.824 8.492 23.391 1 98.25 407 LYS A O 1
ATOM 3105 N N . ASN A 1 408 ? 7.406 10.492 22.5 1 97.69 408 ASN A N 1
ATOM 3106 C CA . ASN A 1 408 ? 7.777 11.055 23.797 1 97.69 408 ASN A CA 1
ATOM 3107 C C . ASN A 1 408 ? 8.781 10.172 24.531 1 97.69 408 ASN A C 1
ATOM 3109 O O . ASN A 1 408 ? 8.633 9.922 25.734 1 97.69 408 ASN A O 1
ATOM 3113 N N . GLY A 1 409 ? 9.633 9.586 23.797 1 97.88 409 GLY A N 1
ATOM 3114 C CA . GLY A 1 409 ? 10.734 8.836 24.375 1 97.88 409 GLY A CA 1
ATOM 3115 C C . GLY A 1 409 ? 10.359 7.41 24.734 1 97.88 409 GLY A C 1
ATOM 3116 O O . GLY A 1 409 ? 11.172 6.668 25.281 1 97.88 409 GLY A O 1
ATOM 3117 N N . THR A 1 410 ? 9.195 7.027 24.375 1 97.25 410 THR A N 1
ATOM 3118 C CA . THR A 1 410 ? 8.727 5.68 24.688 1 97.25 410 THR A CA 1
ATOM 3119 C C . THR A 1 410 ? 8.391 4.922 23.406 1 97.25 410 THR A C 1
ATOM 3121 O O . THR A 1 410 ? 7.723 5.457 22.516 1 97.25 410 THR A O 1
ATOM 3124 N N . ILE A 1 411 ? 8.844 3.613 23.328 1 96.44 411 ILE A N 1
ATOM 3125 C CA . ILE A 1 411 ? 8.492 2.783 22.188 1 96.44 411 ILE A CA 1
ATOM 3126 C C . ILE A 1 411 ? 7.012 2.418 22.25 1 96.44 411 ILE A C 1
ATOM 3128 O O . ILE A 1 411 ? 6.566 1.776 23.203 1 96.44 411 ILE A O 1
ATOM 3132 N N . VAL A 1 412 ? 6.273 2.828 21.234 1 96.38 412 VAL A N 1
ATOM 3133 C CA . VAL A 1 412 ? 4.832 2.609 21.25 1 96.38 412 VAL A CA 1
ATOM 3134 C C . VAL A 1 412 ? 4.441 1.618 20.156 1 96.38 412 VAL A C 1
ATOM 3136 O O . VAL A 1 412 ? 3.34 1.063 20.172 1 96.38 412 VAL A O 1
ATOM 3139 N N . VAL A 1 413 ? 5.227 1.392 19.141 1 95.62 413 VAL A N 1
ATOM 3140 C CA . VAL A 1 413 ? 5.137 0.332 18.141 1 95.62 413 VAL A CA 1
ATOM 3141 C C . VAL A 1 413 ? 6.449 -0.448 18.094 1 95.62 413 VAL A C 1
ATOM 3143 O O . VAL A 1 413 ? 7.527 0.145 18.016 1 95.62 413 VAL A O 1
ATOM 3146 N N . ASN A 1 414 ? 6.375 -1.7 18.188 1 93.75 414 ASN A N 1
ATOM 3147 C CA . ASN A 1 414 ? 7.547 -2.566 18.141 1 93.75 414 ASN A CA 1
ATOM 3148 C C . ASN A 1 414 ? 7.297 -3.805 17.297 1 93.75 414 ASN A C 1
ATOM 3150 O O . ASN A 1 414 ? 6.477 -4.652 17.641 1 93.75 414 ASN A O 1
ATOM 3154 N N . ARG A 1 415 ? 8.008 -3.947 16.219 1 89.38 415 ARG A N 1
ATOM 3155 C CA . ARG A 1 415 ? 7.812 -5.074 15.32 1 89.38 415 ARG A CA 1
ATOM 3156 C C . ARG A 1 415 ? 9 -6.031 15.367 1 89.38 415 ARG A C 1
ATOM 3158 O O . ARG A 1 415 ? 9.18 -6.859 14.477 1 89.38 415 ARG A O 1
ATOM 3165 N N . GLU A 1 416 ? 9.758 -5.879 16.344 1 79.25 416 GLU A N 1
ATOM 3166 C CA . GLU A 1 416 ? 10.867 -6.809 16.531 1 79.25 416 GLU A CA 1
ATOM 3167 C C . GLU A 1 416 ? 10.367 -8.234 16.719 1 79.25 416 GLU A C 1
ATOM 3169 O O . GLU A 1 416 ? 9.461 -8.477 17.531 1 79.25 416 GLU A O 1
ATOM 3174 N N . GLY A 1 417 ? 10.867 -9.18 15.961 1 70.56 417 GLY A N 1
ATOM 3175 C CA . GLY A 1 417 ? 10.523 -10.586 16.078 1 70.56 417 GLY A CA 1
ATOM 3176 C C . GLY A 1 417 ? 9.203 -10.938 15.438 1 70.56 417 GLY A C 1
ATOM 3177 O O . GLY A 1 417 ? 8.828 -12.109 15.367 1 70.56 417 GLY A O 1
ATOM 3178 N N . ALA A 1 418 ? 8.492 -9.867 15.078 1 68.31 418 ALA A N 1
ATOM 3179 C CA . ALA A 1 418 ? 7.191 -10.133 14.469 1 68.31 418 ALA A CA 1
ATOM 3180 C C . ALA A 1 418 ? 7.348 -10.523 13 1 68.31 418 ALA A C 1
ATOM 3182 O O . ALA A 1 418 ? 8.32 -10.133 12.352 1 68.31 418 ALA A O 1
ATOM 3183 N N . ILE A 1 419 ? 6.695 -11.656 12.656 1 53.44 419 ILE A N 1
ATOM 3184 C CA . ILE A 1 419 ? 6.59 -11.875 11.219 1 53.44 419 ILE A CA 1
ATOM 3185 C C . ILE A 1 419 ? 5.965 -10.656 10.555 1 53.44 419 ILE A C 1
ATOM 3187 O O . ILE A 1 419 ? 4.816 -10.305 10.836 1 53.44 419 ILE A O 1
ATOM 3191 N N . LEU A 1 420 ? 6.812 -9.711 10.055 1 53.12 420 LEU A N 1
ATOM 3192 C CA . LEU A 1 420 ? 6.566 -8.352 9.586 1 53.12 420 LEU A CA 1
ATOM 3193 C C . LEU A 1 420 ? 5.906 -8.367 8.211 1 53.12 420 LEU A C 1
ATOM 3195 O O . LEU A 1 420 ? 6.32 -9.117 7.328 1 53.12 420 LEU A O 1
ATOM 3199 N N . GLY A 1 421 ? 4.402 -8.211 8.023 1 44.88 421 GLY A N 1
ATOM 3200 C CA . GLY A 1 421 ? 3.84 -7.508 6.879 1 44.88 421 GLY A CA 1
ATOM 3201 C C . GLY A 1 421 ? 3.383 -6.098 7.211 1 44.88 421 GLY A C 1
ATOM 3202 O O . GLY A 1 421 ? 3.217 -5.754 8.383 1 44.88 421 GLY A O 1
ATOM 3203 N N . MET B 1 1 ? -21.125 -40.188 19.828 1 80.75 1 MET B N 1
ATOM 3204 C CA . MET B 1 1 ? -20.141 -39.312 20.438 1 80.75 1 MET B CA 1
ATOM 3205 C C . MET B 1 1 ? -19.594 -38.312 19.422 1 80.75 1 MET B C 1
ATOM 3207 O O . MET B 1 1 ? -19.438 -38.656 18.234 1 80.75 1 MET B O 1
ATOM 3211 N N . PRO B 1 2 ? -19.484 -37.062 19.891 1 88.25 2 PRO B N 1
ATOM 3212 C CA . PRO B 1 2 ? -18.969 -36.094 18.922 1 88.25 2 PRO B CA 1
ATOM 3213 C C . PRO B 1 2 ? -17.562 -36.438 18.422 1 88.25 2 PRO B C 1
ATOM 3215 O O . PRO B 1 2 ? -16.797 -37.062 19.156 1 88.25 2 PRO B O 1
ATOM 3218 N N . LYS B 1 3 ? -17.375 -36.25 17.141 1 94.81 3 LYS B N 1
ATOM 3219 C CA . LYS B 1 3 ? -16.047 -36.406 16.578 1 94.81 3 LYS B CA 1
ATOM 3220 C C . LYS B 1 3 ? -15.109 -35.312 17.016 1 94.81 3 LYS B C 1
ATOM 3222 O O . LYS B 1 3 ? -15.477 -34.125 16.953 1 94.81 3 LYS B O 1
ATOM 3227 N N . GLN B 1 4 ? -13.945 -35.688 17.406 1 96.62 4 GLN B N 1
ATOM 3228 C CA . GLN B 1 4 ? -12.969 -34.75 17.906 1 96.62 4 GLN B CA 1
ATOM 3229 C C . GLN B 1 4 ? -12.148 -34.125 16.766 1 96.62 4 GLN B C 1
ATOM 3231 O O . GLN B 1 4 ? -11.68 -34.875 15.891 1 96.62 4 GLN B O 1
ATOM 3236 N N . ILE B 1 5 ? -12.055 -32.844 16.812 1 98.19 5 ILE B N 1
ATOM 3237 C CA . ILE B 1 5 ? -11.18 -32.156 15.859 1 98.19 5 ILE B CA 1
ATOM 3238 C C . ILE B 1 5 ? -10.25 -31.203 16.609 1 98.19 5 ILE B C 1
ATOM 3240 O O . ILE B 1 5 ? -10.406 -31 17.828 1 98.19 5 ILE B O 1
ATOM 3244 N N . ASP B 1 6 ? -9.242 -30.688 15.961 1 98.44 6 ASP B N 1
ATOM 3245 C CA . ASP B 1 6 ? -8.203 -29.906 16.609 1 98.44 6 ASP B CA 1
ATOM 3246 C C . ASP B 1 6 ? -8.68 -28.484 16.875 1 98.44 6 ASP B C 1
ATOM 3248 O O . ASP B 1 6 ? -8.555 -27.969 18 1 98.44 6 ASP B O 1
ATOM 3252 N N . THR B 1 7 ? -9.195 -27.828 15.859 1 98.62 7 THR B N 1
ATOM 3253 C CA . THR B 1 7 ? -9.531 -26.406 15.938 1 98.62 7 THR B CA 1
ATOM 3254 C C . THR B 1 7 ? -10.852 -26.125 15.234 1 98.62 7 THR B C 1
ATOM 3256 O O . THR B 1 7 ? -11.156 -26.719 14.203 1 98.62 7 THR B O 1
ATOM 3259 N N . ILE B 1 8 ? -11.68 -25.266 15.797 1 98.69 8 ILE B N 1
ATOM 3260 C CA . ILE B 1 8 ? -12.859 -24.766 15.109 1 98.69 8 ILE B CA 1
ATOM 3261 C C . ILE B 1 8 ? -12.844 -23.25 15.102 1 98.69 8 ILE B C 1
ATOM 3263 O O . ILE B 1 8 ? -12.508 -22.609 16.109 1 98.69 8 ILE B O 1
ATOM 3267 N N . LEU B 1 9 ? -13 -22.641 13.945 1 98.88 9 LEU B N 1
ATOM 3268 C CA . LEU B 1 9 ? -13.266 -21.219 13.82 1 98.88 9 LEU B CA 1
ATOM 3269 C C . LEU B 1 9 ? -14.758 -20.922 13.906 1 98.88 9 LEU B C 1
ATOM 3271 O O . LEU B 1 9 ? -15.547 -21.5 13.148 1 98.88 9 LEU B O 1
ATOM 3275 N N . ILE B 1 10 ? -15.141 -20.016 14.781 1 98.69 10 ILE B N 1
ATOM 3276 C CA . ILE B 1 10 ? -16.547 -19.688 14.945 1 98.69 10 ILE B CA 1
ATOM 3277 C C . ILE B 1 10 ? -16.75 -18.188 14.75 1 98.69 10 ILE B C 1
ATOM 3279 O O . ILE B 1 10 ? -15.789 -17.422 14.695 1 98.69 10 ILE B O 1
ATOM 3283 N N . ASN B 1 11 ? -18.062 -17.781 14.594 1 98.62 11 ASN B N 1
ATOM 3284 C CA . ASN B 1 11 ? -18.453 -16.375 14.43 1 98.62 11 ASN B CA 1
ATOM 3285 C C . ASN B 1 11 ? -17.75 -15.742 13.227 1 98.62 11 ASN B C 1
ATOM 3287 O O . ASN B 1 11 ? -17.281 -14.609 13.305 1 98.62 11 ASN B O 1
ATOM 3291 N N . ILE B 1 12 ? -17.562 -16.562 12.203 1 98.88 12 ILE B N 1
ATOM 3292 C CA . ILE B 1 12 ? -17.109 -16.016 10.938 1 98.88 12 ILE B CA 1
ATOM 3293 C C . ILE B 1 12 ? -18.219 -15.172 10.312 1 98.88 12 ILE B C 1
ATOM 3295 O O . ILE B 1 12 ? -19.328 -15.664 10.086 1 98.88 12 ILE B O 1
ATOM 3299 N N . GLY B 1 13 ? -17.953 -13.875 10.07 1 98.81 13 GLY B N 1
ATOM 3300 C CA . GLY B 1 13 ? -18.953 -13.031 9.422 1 98.81 13 GLY B CA 1
ATOM 3301 C C . GLY B 1 13 ? -19.25 -13.445 7.992 1 98.81 13 GLY B C 1
ATOM 3302 O O . GLY B 1 13 ? -20.391 -13.758 7.652 1 98.81 13 GLY B O 1
ATOM 3303 N N . GLN B 1 14 ? -18.25 -13.438 7.176 1 98.88 14 GLN B N 1
ATOM 3304 C CA . GLN B 1 14 ? -18.297 -13.938 5.805 1 98.88 14 GLN B CA 1
ATOM 3305 C C . GLN B 1 14 ? -17.203 -14.969 5.559 1 98.88 14 GLN B C 1
ATOM 3307 O O . GLN B 1 14 ? -16.062 -14.781 5.977 1 98.88 14 GLN B O 1
ATOM 3312 N N . LEU B 1 15 ? -17.609 -16.047 4.949 1 98.88 15 LEU B N 1
ATOM 3313 C CA . LEU B 1 15 ? -16.672 -17.094 4.539 1 98.88 15 LEU B CA 1
ATOM 3314 C C . LEU B 1 15 ? -16.688 -17.266 3.023 1 98.88 15 LEU B C 1
ATOM 3316 O O . LEU B 1 15 ? -17.75 -17.438 2.42 1 98.88 15 LEU B O 1
ATOM 3320 N N . LEU B 1 16 ? -15.539 -17.125 2.418 1 98.94 16 LEU B N 1
ATOM 3321 C CA . LEU B 1 16 ? -15.336 -17.531 1.028 1 98.94 16 LEU B CA 1
ATOM 3322 C C . LEU B 1 16 ? -14.594 -18.859 0.947 1 98.94 16 LEU B C 1
ATOM 3324 O O . LEU B 1 16 ? -13.422 -18.953 1.322 1 98.94 16 LEU B O 1
ATOM 3328 N N . THR B 1 17 ? -15.234 -19.859 0.449 1 98.69 17 THR B N 1
ATOM 3329 C CA . THR B 1 17 ? -14.555 -21.141 0.298 1 98.69 17 THR B CA 1
ATOM 3330 C C . THR B 1 17 ? -13.836 -21.219 -1.044 1 98.69 17 THR B C 1
ATOM 3332 O O . THR B 1 17 ? -12.914 -22.016 -1.214 1 98.69 17 THR B O 1
ATOM 3335 N N . MET B 1 18 ? -14.32 -20.484 -2.029 1 98.5 18 MET B N 1
ATOM 3336 C CA . MET B 1 18 ? -13.781 -20.406 -3.385 1 98.5 18 MET B CA 1
ATOM 3337 C C . MET B 1 18 ? -13.82 -21.766 -4.078 1 98.5 18 MET B C 1
ATOM 3339 O O . MET B 1 18 ? -12.898 -22.109 -4.812 1 98.5 18 MET B O 1
ATOM 3343 N N . GLU B 1 19 ? -14.734 -22.469 -3.816 1 95.44 19 GLU B N 1
ATOM 3344 C CA . GLU B 1 19 ? -14.828 -23.812 -4.379 1 95.44 19 GLU B CA 1
ATOM 3345 C C . GLU B 1 19 ? -14.922 -23.766 -5.902 1 95.44 19 GLU B C 1
ATOM 3347 O O . GLU B 1 19 ? -15.734 -23.031 -6.461 1 95.44 19 GLU B O 1
ATOM 3352 N N . SER B 1 20 ? -14.094 -24.547 -6.535 1 96.12 20 SER B N 1
ATOM 3353 C CA . SER B 1 20 ? -14.047 -24.609 -7.992 1 96.12 20 SER B CA 1
ATOM 3354 C C . SER B 1 20 ? -13.422 -25.922 -8.469 1 96.12 20 SER B C 1
ATOM 3356 O O . SER B 1 20 ? -12.531 -26.469 -7.816 1 96.12 20 SER B O 1
ATOM 3358 N N . SER B 1 21 ? -13.859 -26.422 -9.594 1 95.56 21 SER B N 1
ATOM 3359 C CA . SER B 1 21 ? -13.328 -27.656 -10.164 1 95.56 21 SER B CA 1
ATOM 3360 C C . SER B 1 21 ? -12.25 -27.359 -11.211 1 95.56 21 SER B C 1
ATOM 3362 O O . SER B 1 21 ? -11.633 -28.281 -11.75 1 95.56 21 SER B O 1
ATOM 3364 N N . GLY B 1 22 ? -11.961 -26.188 -11.5 1 97.5 22 GLY B N 1
ATOM 3365 C CA . GLY B 1 22 ? -10.969 -25.703 -12.445 1 97.5 22 GLY B CA 1
ATOM 3366 C C . GLY B 1 22 ? -10.836 -24.188 -12.445 1 97.5 22 GLY B C 1
ATOM 3367 O O . GLY B 1 22 ? -11.477 -23.5 -11.648 1 97.5 22 GLY B O 1
ATOM 3368 N N . PRO B 1 23 ? -9.938 -23.688 -13.289 1 98.19 23 PRO B N 1
ATOM 3369 C CA . PRO B 1 23 ? -9.852 -22.234 -13.391 1 98.19 23 PRO B CA 1
ATOM 3370 C C . PRO B 1 23 ? -11.164 -21.594 -13.844 1 98.19 23 PRO B C 1
ATOM 3372 O O . PRO B 1 23 ? -11.93 -22.203 -14.594 1 98.19 23 PRO B O 1
ATOM 3375 N N . ARG B 1 24 ? -11.406 -20.406 -13.383 1 98.38 24 ARG B N 1
ATOM 3376 C CA . ARG B 1 24 ? -12.641 -19.688 -13.695 1 98.38 24 ARG B CA 1
ATOM 3377 C C . ARG B 1 24 ? -12.414 -18.641 -14.789 1 98.38 24 ARG B C 1
ATOM 3379 O O . ARG B 1 24 ? -11.383 -17.969 -14.805 1 98.38 24 ARG B O 1
ATOM 3386 N N . ALA B 1 25 ? -13.414 -18.562 -15.734 1 98.06 25 ALA B N 1
ATOM 3387 C CA . ALA B 1 25 ? -13.344 -17.625 -16.859 1 98.06 25 ALA B CA 1
ATOM 3388 C C . ALA B 1 25 ? -14.688 -16.938 -17.078 1 98.06 25 ALA B C 1
ATOM 3390 O O . ALA B 1 25 ? -15.734 -17.453 -16.656 1 98.06 25 ALA B O 1
ATOM 3391 N N . GLY B 1 26 ? -14.641 -15.781 -17.719 1 95.81 26 GLY B N 1
ATOM 3392 C CA . GLY B 1 26 ? -15.867 -15.094 -18.078 1 95.81 26 GLY B CA 1
ATOM 3393 C C . GLY B 1 26 ? -16.781 -14.828 -16.906 1 95.81 26 GLY B C 1
ATOM 3394 O O . GLY B 1 26 ? -16.344 -14.375 -15.852 1 95.81 26 GLY B O 1
ATOM 3395 N N . LYS B 1 27 ? -17.984 -15.164 -17.062 1 95.81 27 LYS B N 1
ATOM 3396 C CA . LYS B 1 27 ? -19.016 -14.867 -16.078 1 95.81 27 LYS B CA 1
ATOM 3397 C C . LYS B 1 27 ? -18.797 -15.672 -14.797 1 95.81 27 LYS B C 1
ATOM 3399 O O . LYS B 1 27 ? -19.172 -15.242 -13.703 1 95.81 27 LYS B O 1
ATOM 3404 N N . SER B 1 28 ? -18.141 -16.812 -14.984 1 97.25 28 SER B N 1
ATOM 3405 C CA . SER B 1 28 ? -17.922 -17.656 -13.812 1 97.25 28 SER B CA 1
ATOM 3406 C C . SER B 1 28 ? -17 -16.969 -12.812 1 97.25 28 SER B C 1
ATOM 3408 O O . SER B 1 28 ? -17.016 -17.297 -11.625 1 97.25 28 SER B O 1
ATOM 3410 N N . MET B 1 29 ? -16.203 -16.094 -13.273 1 97.44 29 MET B N 1
ATOM 3411 C CA . MET B 1 29 ? -15.328 -15.367 -12.359 1 97.44 29 MET B CA 1
ATOM 3412 C C . MET B 1 29 ? -16.141 -14.438 -11.461 1 97.44 29 MET B C 1
ATOM 3414 O O . MET B 1 29 ? -15.641 -13.977 -10.43 1 97.44 29 MET B O 1
ATOM 3418 N N . GLN B 1 30 ? -17.359 -14.117 -11.797 1 95.44 30 GLN B N 1
ATOM 3419 C CA . GLN B 1 30 ? -18.203 -13.234 -11 1 95.44 30 GLN B CA 1
ATOM 3420 C C . GLN B 1 30 ? -19.062 -14.031 -10.016 1 95.44 30 GLN B C 1
ATOM 3422 O O . GLN B 1 30 ? -19.688 -13.461 -9.117 1 95.44 30 GLN B O 1
ATOM 3427 N N . ASP B 1 31 ? -19.016 -15.328 -10.18 1 96.5 31 ASP B N 1
ATOM 3428 C CA . ASP B 1 31 ? -19.812 -16.203 -9.32 1 96.5 31 ASP B CA 1
ATOM 3429 C C . ASP B 1 31 ? -19.078 -16.5 -8.016 1 96.5 31 ASP B C 1
ATOM 3431 O O . ASP B 1 31 ? -18.375 -17.5 -7.902 1 96.5 31 ASP B O 1
ATOM 3435 N N . LEU B 1 32 ? -19.328 -15.633 -7.027 1 97.06 32 LEU B N 1
ATOM 3436 C CA . LEU B 1 32 ? -18.703 -15.773 -5.719 1 97.06 32 LEU B CA 1
ATOM 3437 C C . LEU B 1 32 ? -19.734 -16.219 -4.676 1 97.06 32 LEU B C 1
ATOM 3439 O O . LEU B 1 32 ? -20.703 -15.508 -4.398 1 97.06 32 LEU B O 1
ATOM 3443 N N . HIS B 1 33 ? -19.562 -17.375 -4.164 1 97.19 33 HIS B N 1
ATOM 3444 C CA . HIS B 1 33 ? -20.438 -17.875 -3.102 1 97.19 33 HIS B CA 1
ATOM 3445 C C . HIS B 1 33 ? -19.984 -17.375 -1.735 1 97.19 33 HIS B C 1
ATOM 3447 O O . HIS B 1 33 ? -18.922 -17.781 -1.241 1 97.19 33 HIS B O 1
ATOM 3453 N N . VAL B 1 34 ? -20.812 -16.531 -1.122 1 98.5 34 VAL B N 1
ATOM 3454 C CA . VAL B 1 34 ? -20.516 -15.945 0.183 1 98.5 34 VAL B CA 1
ATOM 3455 C C . VAL B 1 34 ? -21.375 -16.625 1.254 1 98.5 34 VAL B C 1
ATOM 3457 O O . VAL B 1 34 ? -22.609 -16.609 1.166 1 98.5 34 VAL B O 1
ATOM 3460 N N . ILE B 1 35 ? -20.719 -17.219 2.254 1 98.69 35 ILE B N 1
ATOM 3461 C CA . ILE B 1 35 ? -21.438 -17.859 3.352 1 98.69 35 ILE B CA 1
ATOM 3462 C C . ILE B 1 35 ? -21.438 -16.938 4.57 1 98.69 35 ILE B C 1
ATOM 3464 O O . ILE B 1 35 ? -20.375 -16.609 5.102 1 98.69 35 ILE B O 1
ATOM 3468 N N . GLU B 1 36 ? -22.594 -16.516 5.035 1 98.56 36 GLU B N 1
ATOM 3469 C CA . GLU B 1 36 ? -22.734 -15.695 6.23 1 98.56 36 GLU B CA 1
ATOM 3470 C C . GLU B 1 36 ? -22.812 -16.562 7.488 1 98.56 36 GLU B C 1
ATOM 3472 O O . GLU B 1 36 ? -23.344 -17.672 7.453 1 98.56 36 GLU B O 1
ATOM 3477 N N . ASP B 1 37 ? -22.297 -16 8.586 1 98.44 37 ASP B N 1
ATOM 3478 C CA . ASP B 1 37 ? -22.375 -16.703 9.867 1 98.44 37 ASP B CA 1
ATOM 3479 C C . ASP B 1 37 ? -21.875 -18.141 9.734 1 98.44 37 ASP B C 1
ATOM 3481 O O . ASP B 1 37 ? -22.656 -19.078 9.898 1 98.44 37 ASP B O 1
ATOM 3485 N N . ALA B 1 38 ? -20.531 -18.25 9.547 1 98.81 38 ALA B N 1
ATOM 3486 C CA . ALA B 1 38 ? -19.969 -19.531 9.109 1 98.81 38 ALA B CA 1
ATOM 3487 C C . ALA B 1 38 ? -19.031 -20.109 10.164 1 98.81 38 ALA B C 1
ATOM 3489 O O . ALA B 1 38 ? -18.766 -19.453 11.18 1 98.81 38 ALA B O 1
ATOM 3490 N N . VAL B 1 39 ? -18.672 -21.344 10.008 1 98.81 39 VAL B N 1
ATOM 3491 C CA . VAL B 1 39 ? -17.719 -22.078 10.828 1 98.81 39 VAL B CA 1
ATOM 3492 C C . VAL B 1 39 ? -16.781 -22.891 9.938 1 98.81 39 VAL B C 1
ATOM 3494 O O . VAL B 1 39 ? -17.141 -23.234 8.805 1 98.81 39 VAL B O 1
ATOM 3497 N N . VAL B 1 40 ? -15.586 -23.156 10.398 1 98.88 40 VAL B N 1
ATOM 3498 C CA . VAL B 1 40 ? -14.609 -24.031 9.75 1 98.88 40 VAL B CA 1
ATOM 3499 C C . VAL B 1 40 ? -13.992 -24.969 10.789 1 98.88 40 VAL B C 1
ATOM 3501 O O . VAL B 1 40 ? -13.602 -24.531 11.875 1 98.88 40 VAL B O 1
ATOM 3504 N N . GLY B 1 41 ? -13.977 -26.234 10.492 1 98.81 41 GLY B N 1
ATOM 3505 C CA . GLY B 1 41 ? -13.344 -27.234 11.344 1 98.81 41 GLY B CA 1
ATOM 3506 C C . GLY B 1 41 ? -12.07 -27.812 10.758 1 98.81 41 GLY B C 1
ATOM 3507 O O . GLY B 1 41 ? -12.008 -28.094 9.555 1 98.81 41 GLY B O 1
ATOM 3508 N N . ILE B 1 42 ? -11.055 -27.953 11.594 1 98.81 42 ILE B N 1
ATOM 3509 C CA . ILE B 1 42 ? -9.742 -28.406 11.156 1 98.81 42 ILE B CA 1
ATOM 3510 C C . ILE B 1 42 ? -9.281 -29.578 12.023 1 98.81 42 ILE B C 1
ATOM 3512 O O . ILE B 1 42 ? -9.414 -29.531 13.25 1 98.81 42 ILE B O 1
ATOM 3516 N N . HIS B 1 43 ? -8.781 -30.562 11.367 1 98.5 43 HIS B N 1
ATOM 3517 C CA . HIS B 1 43 ? -8.227 -31.734 12.055 1 98.5 43 HIS B CA 1
ATOM 3518 C C . HIS B 1 43 ? -7.008 -32.281 11.32 1 98.5 43 HIS B C 1
ATOM 3520 O O . HIS B 1 43 ? -7.047 -32.469 10.102 1 98.5 43 HIS B O 1
ATOM 3526 N N . GLU B 1 44 ? -5.969 -32.469 12.047 1 98 44 GLU B N 1
ATOM 3527 C CA . GLU B 1 44 ? -4.742 -33 11.477 1 98 44 GLU B CA 1
ATOM 3528 C C . GLU B 1 44 ? -4.312 -32.25 10.234 1 98 44 GLU B C 1
ATOM 3530 O O . GLU B 1 44 ? -4.105 -32.812 9.172 1 98 44 GLU B O 1
ATOM 3535 N N . GLN B 1 45 ? -4.355 -30.922 10.305 1 98.12 45 GLN B N 1
ATOM 3536 C CA . GLN B 1 45 ? -3.822 -29.969 9.344 1 98.12 45 GLN B CA 1
ATOM 3537 C C . GLN B 1 45 ? -4.781 -29.766 8.172 1 98.12 45 GLN B C 1
ATOM 3539 O O . GLN B 1 45 ? -4.52 -28.969 7.273 1 98.12 45 GLN B O 1
ATOM 3544 N N . LYS B 1 46 ? -5.93 -30.453 8.242 1 98.38 46 LYS B N 1
ATOM 3545 C CA . LYS B 1 46 ? -6.832 -30.438 7.094 1 98.38 46 LYS B CA 1
ATOM 3546 C C . LYS B 1 46 ? -8.188 -29.859 7.469 1 98.38 46 LYS B C 1
ATOM 3548 O O . LYS B 1 46 ? -8.609 -29.938 8.625 1 98.38 46 LYS B O 1
ATOM 3553 N N . ILE B 1 47 ? -8.828 -29.328 6.496 1 98.5 47 ILE B N 1
ATOM 3554 C CA . ILE B 1 47 ? -10.203 -28.859 6.656 1 98.5 47 ILE B CA 1
ATOM 3555 C C . ILE B 1 47 ? -11.141 -30.062 6.762 1 98.5 47 ILE B C 1
ATOM 3557 O O . ILE B 1 47 ? -11.094 -30.969 5.918 1 98.5 47 ILE B O 1
ATOM 3561 N N . VAL B 1 48 ? -11.914 -30.078 7.746 1 98.44 48 VAL B N 1
ATOM 3562 C CA . VAL B 1 48 ? -12.914 -31.125 7.918 1 98.44 48 VAL B CA 1
ATOM 3563 C C . VAL B 1 48 ? -14.258 -30.656 7.375 1 98.44 48 VAL B C 1
ATOM 3565 O O . VAL B 1 48 ? -14.961 -31.406 6.688 1 98.44 48 VAL B O 1
ATOM 3568 N N . PHE B 1 49 ? -14.648 -29.438 7.676 1 98 49 PHE B N 1
ATOM 3569 C CA . PHE B 1 49 ? -15.828 -28.781 7.129 1 98 49 PHE B CA 1
ATOM 3570 C C . PHE B 1 49 ? -15.641 -27.281 7.07 1 98 49 PHE B C 1
ATOM 3572 O O . PHE B 1 49 ? -14.844 -26.719 7.824 1 98 49 PHE B O 1
ATOM 3579 N N . ALA B 1 50 ? -16.297 -26.656 6.176 1 98.5 50 ALA B N 1
ATOM 3580 C CA . ALA B 1 50 ? -16.422 -25.219 6.012 1 98.5 50 ALA B CA 1
ATOM 3581 C C . ALA B 1 50 ? -17.797 -24.828 5.5 1 98.5 50 ALA B C 1
ATOM 3583 O O . ALA B 1 50 ? -18.172 -25.188 4.383 1 98.5 50 ALA B O 1
ATOM 3584 N N . GLY B 1 51 ? -18.531 -24.234 6.352 1 98 51 GLY B N 1
ATOM 3585 C CA . GLY B 1 51 ? -19.891 -23.938 5.961 1 98 51 GLY B CA 1
ATOM 3586 C C . GLY B 1 51 ? -20.641 -23.094 6.969 1 98 51 GLY B C 1
ATOM 3587 O O . GLY B 1 51 ? -20.016 -22.453 7.832 1 98 51 GLY B O 1
ATOM 3588 N N . GLN B 1 52 ? -21.906 -22.984 6.762 1 98.06 52 GLN B N 1
ATOM 3589 C CA . GLN B 1 52 ? -22.75 -22.172 7.637 1 98.06 52 GLN B CA 1
ATOM 3590 C C . GLN B 1 52 ? -22.781 -22.75 9.055 1 98.06 52 GLN B C 1
ATOM 3592 O O . GLN B 1 52 ? -22.609 -23.953 9.242 1 98.06 52 GLN B O 1
ATOM 3597 N N . LYS B 1 53 ? -22.953 -21.828 9.992 1 97.56 53 LYS B N 1
ATOM 3598 C CA . LYS B 1 53 ? -23.141 -22.266 11.367 1 97.56 53 LYS B CA 1
ATOM 3599 C C . LYS B 1 53 ? -24.078 -23.469 11.438 1 97.56 53 LYS B C 1
ATOM 3601 O O . LYS B 1 53 ? -25.109 -23.5 10.781 1 97.56 53 LYS B O 1
ATOM 3606 N N . GLY B 1 54 ? -23.766 -24.438 12.156 1 96.75 54 GLY B N 1
ATOM 3607 C CA . GLY B 1 54 ? -24.484 -25.703 12.211 1 96.75 54 GLY B CA 1
ATOM 3608 C C . GLY B 1 54 ? -23.703 -26.844 11.609 1 96.75 54 GLY B C 1
ATOM 3609 O O . GLY B 1 54 ? -23.891 -28 11.984 1 96.75 54 GLY B O 1
ATOM 3610 N N . ALA B 1 55 ? -22.797 -26.484 10.656 1 94.69 55 ALA B N 1
ATOM 3611 C CA . ALA B 1 55 ? -21.984 -27.5 10.008 1 94.69 55 ALA B CA 1
ATOM 3612 C C . ALA B 1 55 ? -21.125 -28.25 11.023 1 94.69 55 ALA B C 1
ATOM 3614 O O . ALA B 1 55 ? -20.641 -29.359 10.742 1 94.69 55 ALA B O 1
ATOM 3615 N N . GLU B 1 56 ? -20.875 -27.688 12.195 1 94.94 56 GLU B N 1
ATOM 3616 C CA . GLU B 1 56 ? -20.016 -28.266 13.219 1 94.94 56 GLU B CA 1
ATOM 3617 C C . GLU B 1 56 ? -20.766 -29.297 14.055 1 94.94 56 GLU B C 1
ATOM 3619 O O . GLU B 1 56 ? -20.188 -29.938 14.938 1 94.94 56 GLU B O 1
ATOM 3624 N N . ALA B 1 57 ? -22.031 -29.453 13.75 1 94.94 57 ALA B N 1
ATOM 3625 C CA . ALA B 1 57 ? -22.812 -30.406 14.539 1 94.94 57 ALA B CA 1
ATOM 3626 C C . ALA B 1 57 ? -22.109 -31.766 14.602 1 94.94 57 ALA B C 1
ATOM 3628 O O . ALA B 1 57 ? -21.672 -32.281 13.578 1 94.94 57 ALA B O 1
ATOM 3629 N N . GLY B 1 58 ? -22.031 -32.312 15.734 1 95.56 58 GLY B N 1
ATOM 3630 C CA . GLY B 1 58 ? -21.438 -33.625 15.914 1 95.56 58 GLY B CA 1
ATOM 3631 C C . GLY B 1 58 ? -19.938 -33.562 16.156 1 95.56 58 GLY B C 1
ATOM 3632 O O . GLY B 1 58 ? -19.297 -34.625 16.297 1 95.56 58 GLY B O 1
ATOM 3633 N N . TYR B 1 59 ? -19.375 -32.375 16.156 1 96.69 59 TYR B N 1
ATOM 3634 C CA . TYR B 1 59 ? -17.953 -32.25 16.375 1 96.69 59 TYR B CA 1
ATOM 3635 C C . TYR B 1 59 ? -17.656 -31.5 17.672 1 96.69 59 TYR B C 1
ATOM 3637 O O . TYR B 1 59 ? -18.469 -30.703 18.141 1 96.69 59 TYR B O 1
ATOM 3645 N N . GLU B 1 60 ? -16.516 -31.828 18.234 1 97 60 GLU B N 1
ATOM 3646 C CA . GLU B 1 60 ? -15.914 -31.109 19.344 1 97 60 GLU B CA 1
ATOM 3647 C C . GLU B 1 60 ? -14.461 -30.75 19.047 1 97 60 GLU B C 1
ATOM 3649 O O . GLU B 1 60 ? -13.727 -31.547 18.469 1 97 60 GLU B O 1
ATOM 3654 N N . ALA B 1 61 ? -14.125 -29.547 19.438 1 97.62 61 ALA B N 1
ATOM 3655 C CA . ALA B 1 61 ? -12.781 -29.094 19.078 1 97.62 61 ALA B CA 1
ATOM 3656 C C . ALA B 1 61 ? -11.945 -28.859 20.328 1 97.62 61 ALA B C 1
ATOM 3658 O O . ALA B 1 61 ? -12.469 -28.422 21.359 1 97.62 61 ALA B O 1
ATOM 3659 N N . ASP B 1 62 ? -10.695 -29.094 20.219 1 97.69 62 ASP B N 1
ATOM 3660 C CA . ASP B 1 62 ? -9.75 -28.812 21.297 1 97.69 62 ASP B CA 1
ATOM 3661 C C . ASP B 1 62 ? -9.547 -27.312 21.469 1 97.69 62 ASP B C 1
ATOM 3663 O O . ASP B 1 62 ? -9.383 -26.812 22.578 1 97.69 62 ASP B O 1
ATOM 3667 N N . GLU B 1 63 ? -9.461 -26.625 20.391 1 97.94 63 GLU B N 1
ATOM 3668 C CA . GLU B 1 63 ? -9.234 -25.188 20.375 1 97.94 63 GLU B CA 1
ATOM 3669 C C . GLU B 1 63 ? -10.344 -24.453 19.609 1 97.94 63 GLU B C 1
ATOM 3671 O O . GLU B 1 63 ? -10.805 -24.938 18.578 1 97.94 63 GLU B O 1
ATOM 3676 N N . ILE B 1 64 ? -10.812 -23.375 20.188 1 98.19 64 ILE B N 1
ATOM 3677 C CA . ILE B 1 64 ? -11.828 -22.547 19.547 1 98.19 64 ILE B CA 1
ATOM 3678 C C . ILE B 1 64 ? -11.242 -21.188 19.203 1 98.19 64 ILE B C 1
ATOM 3680 O O . ILE B 1 64 ? -10.672 -20.516 20.062 1 98.19 64 ILE B O 1
ATOM 3684 N N . ILE B 1 65 ? -11.289 -20.781 17.969 1 98.19 65 ILE B N 1
ATOM 3685 C CA . ILE B 1 65 ? -10.898 -19.453 17.516 1 98.19 65 ILE B CA 1
ATOM 3686 C C . ILE B 1 65 ? -12.148 -18.641 17.188 1 98.19 65 ILE B C 1
ATOM 3688 O O . ILE B 1 65 ? -12.922 -19 16.297 1 98.19 65 ILE B O 1
ATOM 3692 N N . ASP B 1 66 ? -12.422 -17.578 17.891 1 98.25 66 ASP B N 1
ATOM 3693 C CA . ASP B 1 66 ? -13.523 -16.641 17.641 1 98.25 66 ASP B CA 1
ATOM 3694 C C . ASP B 1 66 ? -13.125 -15.609 16.594 1 98.25 66 ASP B C 1
ATOM 3696 O O . ASP B 1 66 ? -12.289 -14.742 16.859 1 98.25 66 ASP B O 1
ATOM 3700 N N . CYS B 1 67 ? -13.789 -15.602 15.469 1 98.31 67 CYS B N 1
ATOM 3701 C CA . CYS B 1 67 ? -13.422 -14.719 14.359 1 98.31 67 CYS B CA 1
ATOM 3702 C C . CYS B 1 67 ? -14.117 -13.367 14.492 1 98.31 67 CYS B C 1
ATOM 3704 O O . CYS B 1 67 ? -13.852 -12.453 13.703 1 98.31 67 CYS B O 1
ATOM 3706 N N . SER B 1 68 ? -15.008 -13.195 15.383 1 97.81 68 SER B N 1
ATOM 3707 C CA . SER B 1 68 ? -15.602 -11.922 15.766 1 97.81 68 SER B CA 1
ATOM 3708 C C . SER B 1 68 ? -16.25 -11.234 14.57 1 97.81 68 SER B C 1
ATOM 3710 O O . SER B 1 68 ? -16.094 -10.016 14.391 1 97.81 68 SER B O 1
ATOM 3712 N N . GLY B 1 69 ? -16.891 -12.008 13.68 1 98.44 69 GLY B N 1
ATOM 3713 C CA . GLY B 1 69 ? -17.641 -11.453 12.57 1 98.44 69 GLY B CA 1
ATOM 3714 C C . GLY B 1 69 ? -16.766 -11.102 11.383 1 98.44 69 GLY B C 1
ATOM 3715 O O . GLY B 1 69 ? -17.219 -10.461 10.43 1 98.44 69 GLY B O 1
ATOM 3716 N N . ARG B 1 70 ? -15.57 -11.57 11.312 1 98.44 70 ARG B N 1
ATOM 3717 C CA . ARG B 1 70 ? -14.586 -11.172 10.305 1 98.44 70 ARG B CA 1
ATOM 3718 C C . ARG B 1 70 ? -14.703 -12.047 9.062 1 98.44 70 ARG B C 1
ATOM 3720 O O . ARG B 1 70 ? -15.32 -13.109 9.094 1 98.44 70 ARG B O 1
ATOM 3727 N N . LEU B 1 71 ? -14.117 -11.531 8.016 1 98.88 71 LEU B N 1
ATOM 3728 C CA . LEU B 1 71 ? -13.969 -12.266 6.766 1 98.88 71 LEU B CA 1
ATOM 3729 C C . LEU B 1 71 ? -12.906 -13.352 6.895 1 98.88 71 LEU B C 1
ATOM 3731 O O . LEU B 1 71 ? -11.844 -13.117 7.469 1 98.88 71 LEU B O 1
ATOM 3735 N N . VAL B 1 72 ? -13.227 -14.57 6.395 1 98.94 72 VAL B N 1
ATOM 3736 C CA . VAL B 1 72 ? -12.266 -15.672 6.312 1 98.94 72 VAL B CA 1
ATOM 3737 C C . VAL B 1 72 ? -12.211 -16.203 4.883 1 98.94 72 VAL B C 1
ATOM 3739 O O . VAL B 1 72 ? -13.25 -16.391 4.246 1 98.94 72 VAL B O 1
ATOM 3742 N N . THR B 1 73 ? -11.047 -16.391 4.34 1 98.94 73 THR B N 1
ATOM 3743 C CA . THR B 1 73 ? -10.828 -16.859 2.979 1 98.94 73 THR B CA 1
ATOM 3744 C C . THR B 1 73 ? -9.68 -17.875 2.939 1 98.94 73 THR B C 1
ATOM 3746 O O . THR B 1 73 ? -8.969 -18.047 3.928 1 98.94 73 THR B O 1
ATOM 3749 N N . PRO B 1 74 ? -9.547 -18.609 1.763 1 98.94 74 PRO B N 1
ATOM 3750 C CA . PRO B 1 74 ? -8.281 -19.328 1.591 1 98.94 74 PRO B CA 1
ATOM 3751 C C . PRO B 1 74 ? -7.062 -18.422 1.649 1 98.94 74 PRO B C 1
ATOM 3753 O O . PRO B 1 74 ? -7.18 -17.219 1.416 1 98.94 74 PRO B O 1
ATOM 3756 N N . GLY B 1 75 ? -5.914 -19 2.027 1 98.88 75 GLY B N 1
ATOM 3757 C CA . GLY B 1 75 ? -4.68 -18.25 1.823 1 98.88 75 GLY B CA 1
ATOM 3758 C C . GLY B 1 75 ? -4.504 -17.766 0.396 1 98.88 75 GLY B C 1
ATOM 3759 O O . GLY B 1 75 ? -4.875 -18.469 -0.551 1 98.88 75 GLY B O 1
ATOM 3760 N N . LEU B 1 76 ? -3.955 -16.609 0.217 1 98.94 76 LEU B N 1
ATOM 3761 C CA . LEU B 1 76 ? -3.768 -16.047 -1.116 1 98.94 76 LEU B CA 1
ATOM 3762 C C . LEU B 1 76 ? -2.621 -16.75 -1.844 1 98.94 76 LEU B C 1
ATOM 3764 O O . LEU B 1 76 ? -1.729 -17.312 -1.207 1 98.94 76 LEU B O 1
ATOM 3768 N N . VAL B 1 77 ? -2.709 -16.75 -3.135 1 98.94 77 VAL B N 1
ATOM 3769 C CA . VAL B 1 77 ? -1.672 -17.297 -4.004 1 98.94 77 VAL B CA 1
ATOM 3770 C C . VAL B 1 77 ? -1.071 -16.188 -4.855 1 98.94 77 VAL B C 1
ATOM 3772 O O . VAL B 1 77 ? -1.8 -15.43 -5.5 1 98.94 77 VAL B O 1
ATOM 3775 N N . ASP B 1 78 ? 0.233 -16 -4.785 1 98.94 78 ASP B N 1
ATOM 3776 C CA . ASP B 1 78 ? 0.957 -15.078 -5.66 1 98.94 78 ASP B CA 1
ATOM 3777 C C . ASP B 1 78 ? 1.668 -15.836 -6.781 1 98.94 78 ASP B C 1
ATOM 3779 O O . ASP B 1 78 ? 2.768 -16.359 -6.582 1 98.94 78 ASP B O 1
ATOM 3783 N N . PRO B 1 79 ? 1.13 -15.805 -7.969 1 98.94 79 PRO B N 1
ATOM 3784 C CA . PRO B 1 79 ? 1.605 -16.75 -8.984 1 98.94 79 PRO B CA 1
ATOM 3785 C C . PRO B 1 79 ? 2.732 -16.172 -9.836 1 98.94 79 PRO B C 1
ATOM 3787 O O . PRO B 1 79 ? 3.08 -16.734 -10.875 1 98.94 79 PRO B O 1
ATOM 3790 N N . HIS B 1 80 ? 3.344 -15.039 -9.453 1 98.94 80 HIS B N 1
ATOM 3791 C CA . HIS B 1 80 ? 4.438 -14.438 -10.211 1 98.94 80 HIS B CA 1
ATOM 3792 C C . HIS B 1 80 ? 5.289 -13.531 -9.336 1 98.94 80 HIS B C 1
ATOM 3794 O O . HIS B 1 80 ? 4.938 -12.375 -9.102 1 98.94 80 HIS B O 1
ATOM 3800 N N . THR B 1 81 ? 6.465 -14.023 -8.883 1 98.94 81 THR B N 1
ATOM 3801 C CA . THR B 1 81 ? 7.43 -13.203 -8.148 1 98.94 81 THR B CA 1
ATOM 3802 C C . THR B 1 81 ? 8.852 -13.523 -8.594 1 98.94 81 THR B C 1
ATOM 3804 O O . THR B 1 81 ? 9.117 -14.609 -9.117 1 98.94 81 THR B O 1
ATOM 3807 N N . HIS B 1 82 ? 9.688 -12.586 -8.5 1 98.88 82 HIS B N 1
ATOM 3808 C CA . HIS B 1 82 ? 11.141 -12.734 -8.602 1 98.88 82 HIS B CA 1
ATOM 3809 C C . HIS B 1 82 ? 11.805 -12.547 -7.242 1 98.88 82 HIS B C 1
ATOM 3811 O O . HIS B 1 82 ? 12.547 -11.578 -7.039 1 98.88 82 HIS B O 1
ATOM 3817 N N . LEU B 1 83 ? 11.664 -13.555 -6.363 1 98.88 83 LEU B N 1
ATOM 3818 C CA . LEU B 1 83 ? 11.883 -13.43 -4.926 1 98.88 83 LEU B CA 1
ATOM 3819 C C . LEU B 1 83 ? 13.375 -13.414 -4.602 1 98.88 83 LEU B C 1
ATOM 3821 O O . LEU B 1 83 ? 13.805 -12.742 -3.658 1 98.88 83 LEU B O 1
ATOM 3825 N N . VAL B 1 84 ? 14.172 -14.164 -5.379 1 98.94 84 VAL B N 1
ATOM 3826 C CA . VAL B 1 84 ? 15.562 -14.398 -5.012 1 98.94 84 VAL B CA 1
ATOM 3827 C C . VAL B 1 84 ? 16.469 -13.5 -5.84 1 98.94 84 VAL B C 1
ATOM 3829 O O . VAL B 1 84 ? 16.75 -13.781 -7.008 1 98.94 84 VAL B O 1
ATOM 3832 N N . PHE B 1 85 ? 17 -12.453 -5.254 1 98.88 85 PHE B N 1
ATOM 3833 C CA . PHE B 1 85 ? 17.891 -11.523 -5.938 1 98.88 85 PHE B CA 1
ATOM 3834 C C . PHE B 1 85 ? 18.812 -10.82 -4.938 1 98.88 85 PHE B C 1
ATOM 3836 O O . PHE B 1 85 ? 18.531 -10.805 -3.738 1 98.88 85 PHE B O 1
ATOM 3843 N N . GLY B 1 86 ? 19.938 -10.328 -5.434 1 98.62 86 GLY B N 1
ATOM 3844 C CA . GLY B 1 86 ? 20.828 -9.5 -4.641 1 98.62 86 GLY B CA 1
ATOM 3845 C C . GLY B 1 86 ? 20.641 -8.016 -4.871 1 98.62 86 GLY B C 1
ATOM 3846 O O . GLY B 1 86 ? 20.094 -7.605 -5.902 1 98.62 86 GLY B O 1
ATOM 3847 N N . GLY B 1 87 ? 20.953 -7.25 -3.895 1 97.12 87 GLY B N 1
ATOM 3848 C CA . GLY B 1 87 ? 20.984 -5.801 -4.023 1 97.12 87 GLY B CA 1
ATOM 3849 C C . GLY B 1 87 ? 19.594 -5.188 -4.027 1 97.12 87 GLY B C 1
ATOM 3850 O O . GLY B 1 87 ? 18.641 -5.793 -3.541 1 97.12 87 GLY B O 1
ATOM 3851 N N . SER B 1 88 ? 19.453 -3.906 -4.289 1 96.56 88 SER B N 1
ATOM 3852 C CA . SER B 1 88 ? 18.25 -3.098 -4.453 1 96.56 88 SER B CA 1
ATOM 3853 C C . SER B 1 88 ? 18.484 -1.963 -5.445 1 96.56 88 SER B C 1
ATOM 3855 O O . SER B 1 88 ? 19.609 -1.73 -5.883 1 96.56 88 SER B O 1
ATOM 3857 N N . ARG B 1 89 ? 17.453 -1.365 -5.879 1 95.94 89 ARG B N 1
ATOM 3858 C CA . ARG B 1 89 ? 17.609 -0.446 -7 1 95.94 89 ARG B CA 1
ATOM 3859 C C . ARG B 1 89 ? 17.016 0.922 -6.676 1 95.94 89 ARG B C 1
ATOM 3861 O O . ARG B 1 89 ? 16.531 1.62 -7.566 1 95.94 89 ARG B O 1
ATOM 3868 N N . GLU B 1 90 ? 16.922 1.348 -5.375 1 95.31 90 GLU B N 1
ATOM 3869 C CA . GLU B 1 90 ? 16.312 2.621 -4.996 1 95.31 90 GLU B CA 1
ATOM 3870 C C . GLU B 1 90 ? 17.094 3.797 -5.59 1 95.31 90 GLU B C 1
ATOM 3872 O O . GLU B 1 90 ? 16.516 4.871 -5.809 1 95.31 90 GLU B O 1
ATOM 3877 N N . LYS B 1 91 ? 18.344 3.604 -5.93 1 90.88 91 LYS B N 1
ATOM 3878 C CA . LYS B 1 91 ? 19.156 4.691 -6.469 1 90.88 91 LYS B CA 1
ATOM 3879 C C . LYS B 1 91 ? 18.766 5.012 -7.906 1 90.88 91 LYS B C 1
ATOM 3881 O O . LYS B 1 91 ? 19.109 6.078 -8.43 1 90.88 91 LYS B O 1
ATOM 3886 N N . GLU B 1 92 ? 18.047 4.078 -8.516 1 91.12 92 GLU B N 1
ATOM 3887 C CA . GLU B 1 92 ? 17.594 4.289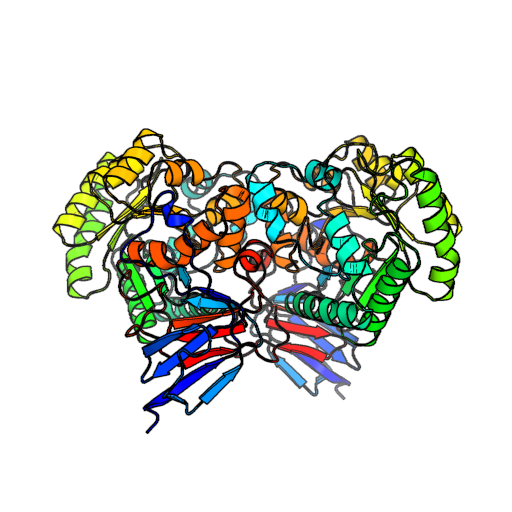 -9.891 1 91.12 92 GLU B CA 1
ATOM 3888 C C . GLU B 1 92 ? 16.391 5.211 -9.945 1 91.12 92 GLU B C 1
ATOM 3890 O O . GLU B 1 92 ? 16.016 5.695 -11.016 1 91.12 92 GLU B O 1
ATOM 3895 N N . MET B 1 93 ? 15.734 5.512 -8.812 1 87.56 93 MET B N 1
ATOM 3896 C CA . MET B 1 93 ? 14.523 6.324 -8.789 1 87.56 93 MET B CA 1
ATOM 3897 C C . MET B 1 93 ? 14.781 7.703 -9.391 1 87.56 93 MET B C 1
ATOM 3899 O O . MET B 1 93 ? 13.914 8.266 -10.055 1 87.56 93 MET B O 1
ATOM 3903 N N . ASN B 1 94 ? 15.992 8.18 -9.133 1 83.12 94 ASN B N 1
ATOM 3904 C CA . ASN B 1 94 ? 16.344 9.484 -9.672 1 83.12 94 ASN B CA 1
ATOM 3905 C C . ASN B 1 94 ? 16.391 9.477 -11.195 1 83.12 94 ASN B C 1
ATOM 3907 O O . ASN B 1 94 ? 16.047 10.469 -11.844 1 83.12 94 ASN B O 1
ATOM 3911 N N . LEU B 1 95 ? 16.828 8.359 -11.758 1 83.25 95 LEU B N 1
ATOM 3912 C CA . LEU B 1 95 ? 16.844 8.219 -13.211 1 83.25 95 LEU B CA 1
ATOM 3913 C C . LEU B 1 95 ? 15.43 8.234 -13.773 1 83.25 95 LEU B C 1
ATOM 3915 O O . LEU B 1 95 ? 15.172 8.875 -14.797 1 83.25 95 LEU B O 1
ATOM 3919 N N . LYS B 1 96 ? 14.602 7.648 -13.117 1 83.25 96 LYS B N 1
ATOM 3920 C CA . LYS B 1 96 ? 13.195 7.621 -13.523 1 83.25 96 LYS B CA 1
ATOM 3921 C C . LYS B 1 96 ? 12.586 9.016 -13.469 1 83.25 96 LYS B C 1
ATOM 3923 O O . LYS B 1 96 ? 11.805 9.391 -14.344 1 83.25 96 LYS B O 1
ATOM 3928 N N . LEU B 1 97 ? 12.984 9.742 -12.484 1 83.81 97 LEU B N 1
ATOM 3929 C CA . LEU B 1 97 ? 12.508 11.109 -12.32 1 83.81 97 LEU B CA 1
ATOM 3930 C C . LEU B 1 97 ? 12.93 11.977 -13.5 1 83.81 97 LEU B C 1
ATOM 3932 O O . LEU B 1 97 ? 12.227 12.922 -13.867 1 83.81 97 LEU B O 1
ATOM 3936 N N . GLN B 1 98 ? 14.039 11.547 -14.039 1 82.88 98 GLN B N 1
ATOM 3937 C CA . GLN B 1 98 ? 14.57 12.305 -15.172 1 82.88 98 GLN B CA 1
ATOM 3938 C C . GLN B 1 98 ? 13.93 11.859 -16.484 1 82.88 98 GLN B C 1
ATOM 3940 O O . GLN B 1 98 ? 14.25 12.383 -17.547 1 82.88 98 GLN B O 1
ATOM 3945 N N . GLY B 1 99 ? 13.086 10.906 -16.406 1 82.56 99 GLY B N 1
ATOM 3946 C CA . GLY B 1 99 ? 12.32 10.492 -17.578 1 82.56 99 GLY B CA 1
ATOM 3947 C C . GLY B 1 99 ? 13.008 9.406 -18.375 1 82.56 99 GLY B C 1
ATOM 3948 O O . GLY B 1 99 ? 12.586 9.086 -19.484 1 82.56 99 GLY B O 1
ATOM 3949 N N . ILE B 1 100 ? 14.047 8.852 -17.828 1 84.88 100 ILE B N 1
ATOM 3950 C CA . ILE B 1 100 ? 14.695 7.746 -18.516 1 84.88 100 ILE B CA 1
ATOM 3951 C C . ILE B 1 100 ? 13.852 6.48 -18.375 1 84.88 100 ILE B C 1
ATOM 3953 O O . ILE B 1 100 ? 13.492 6.082 -17.266 1 84.88 100 ILE B O 1
ATOM 3957 N N . SER B 1 101 ? 13.547 5.902 -19.516 1 83.19 101 SER B N 1
ATOM 3958 C CA . SER B 1 101 ? 12.641 4.754 -19.5 1 83.19 101 SER B CA 1
ATOM 3959 C C . SER B 1 101 ? 13.352 3.502 -18.984 1 83.19 101 SER B C 1
ATOM 3961 O O . SER B 1 101 ? 14.578 3.441 -18.969 1 83.19 101 SER B O 1
ATOM 3963 N N . TYR B 1 102 ? 12.531 2.502 -18.656 1 83.25 102 TYR B N 1
ATOM 3964 C CA . TYR B 1 102 ? 13.016 1.205 -18.203 1 83.25 102 TYR B CA 1
ATOM 3965 C C . TYR B 1 102 ? 13.961 0.576 -19.219 1 83.25 102 TYR B C 1
ATOM 3967 O O . TYR B 1 102 ? 15.047 0.11 -18.859 1 83.25 102 TYR B O 1
ATOM 3975 N N . LEU B 1 103 ? 13.602 0.574 -20.422 1 82.31 103 LEU B N 1
ATOM 3976 C CA . LEU B 1 103 ? 14.391 -0.048 -21.484 1 82.31 103 LEU B CA 1
ATOM 3977 C C . LEU B 1 103 ? 15.656 0.751 -21.75 1 82.31 103 LEU B C 1
ATOM 3979 O O . LEU B 1 103 ? 16.703 0.179 -22.078 1 82.31 103 LEU B O 1
ATOM 3983 N N . ASP B 1 104 ? 15.555 2.086 -21.531 1 85.19 104 ASP B N 1
ATOM 3984 C CA . ASP B 1 104 ? 16.734 2.922 -21.703 1 85.19 104 ASP B CA 1
ATOM 3985 C C . ASP B 1 104 ? 17.75 2.658 -20.578 1 85.19 104 ASP B C 1
ATOM 3987 O O . ASP B 1 104 ? 18.953 2.605 -20.844 1 85.19 104 ASP B O 1
ATOM 3991 N N . ILE B 1 105 ? 17.234 2.473 -19.422 1 84.56 105 ILE B N 1
ATOM 3992 C CA . ILE B 1 105 ? 18.109 2.182 -18.297 1 84.56 105 ILE B CA 1
ATOM 3993 C C . ILE B 1 105 ? 18.797 0.84 -18.516 1 84.56 105 ILE B C 1
ATOM 3995 O O . ILE B 1 105 ? 20 0.711 -18.266 1 84.56 105 ILE B O 1
ATOM 3999 N N . LEU B 1 106 ? 18.094 -0.117 -19.031 1 82.12 106 LEU B N 1
ATOM 4000 C CA . LEU B 1 106 ? 18.656 -1.425 -19.344 1 82.12 106 LEU B CA 1
ATOM 4001 C C . LEU B 1 106 ? 19.75 -1.305 -20.422 1 82.12 106 LEU B C 1
ATOM 4003 O O . LEU B 1 106 ? 20.828 -1.868 -20.266 1 82.12 106 LEU B O 1
ATOM 4007 N N . ALA B 1 107 ? 19.5 -0.535 -21.375 1 81.88 107 ALA B N 1
ATOM 4008 C CA . ALA B 1 107 ? 20.422 -0.369 -22.5 1 81.88 107 ALA B CA 1
ATOM 4009 C C . ALA B 1 107 ? 21.719 0.307 -22.047 1 81.88 107 ALA B C 1
ATOM 4011 O O . ALA B 1 107 ? 22.781 0.074 -22.625 1 81.88 107 ALA B O 1
ATOM 4012 N N . GLN B 1 108 ? 21.562 1.05 -20.938 1 82.12 108 GLN B N 1
ATOM 4013 C CA . GLN B 1 108 ? 22.719 1.778 -20.422 1 82.12 108 GLN B CA 1
ATOM 4014 C C . GLN B 1 108 ? 23.5 0.935 -19.422 1 82.12 108 GLN B C 1
ATOM 4016 O O . GLN B 1 108 ? 24.484 1.404 -18.844 1 82.12 108 GLN B O 1
ATOM 4021 N N . GLY B 1 109 ? 23.047 -0.204 -19.266 1 78.5 109 GLY B N 1
ATOM 4022 C CA . GLY B 1 109 ? 23.766 -1.124 -18.406 1 78.5 109 GLY B CA 1
ATOM 4023 C C . GLY B 1 109 ? 23.281 -1.1 -16.969 1 78.5 109 GLY B C 1
ATOM 4024 O O . GLY B 1 109 ? 23.906 -1.684 -16.078 1 78.5 109 GLY B O 1
ATOM 4025 N N . GLY B 1 110 ? 22.234 -0.442 -16.797 1 85.38 110 GLY B N 1
ATOM 4026 C CA . GLY B 1 110 ? 21.594 -0.424 -15.492 1 85.38 110 GLY B CA 1
ATOM 4027 C C . GLY B 1 110 ? 20.391 -1.35 -15.406 1 85.38 110 GLY B C 1
ATOM 4028 O O . GLY B 1 110 ? 20.406 -2.445 -15.969 1 85.38 110 GLY B O 1
ATOM 4029 N N . GLY B 1 111 ? 19.469 -1.044 -14.562 1 91.25 111 GLY B N 1
ATOM 4030 C CA . GLY B 1 111 ? 18.266 -1.845 -14.453 1 91.25 111 GLY B CA 1
ATOM 4031 C C . GLY B 1 111 ? 18.531 -3.271 -14.016 1 91.25 111 GLY B C 1
ATOM 4032 O O . GLY B 1 111 ? 19.203 -3.5 -13.008 1 91.25 111 GLY B O 1
ATOM 4033 N N . ILE B 1 112 ? 18.094 -4.16 -14.781 1 93.81 112 ILE B N 1
ATOM 4034 C CA . ILE B 1 112 ? 18.172 -5.57 -14.406 1 93.81 112 ILE B CA 1
ATOM 4035 C C . ILE B 1 112 ? 19.625 -6.012 -14.328 1 93.81 112 ILE B C 1
ATOM 4037 O O . ILE B 1 112 ? 19.969 -6.875 -13.523 1 93.81 112 ILE B O 1
ATOM 4041 N N . LEU B 1 113 ? 20.516 -5.418 -15.109 1 95.19 113 LEU B N 1
ATOM 4042 C CA . LEU B 1 113 ? 21.922 -5.82 -15.125 1 95.19 113 LEU B CA 1
ATOM 4043 C C . LEU B 1 113 ? 22.594 -5.449 -13.812 1 95.19 113 LEU B C 1
ATOM 4045 O O . LEU B 1 113 ? 23.531 -6.133 -13.367 1 95.19 113 LEU B O 1
ATOM 4049 N N . SER B 1 114 ? 22.109 -4.375 -13.219 1 95.31 114 SER B N 1
ATOM 4050 C CA . SER B 1 114 ? 22.594 -4.051 -11.875 1 95.31 114 SER B CA 1
ATOM 4051 C C . SER B 1 114 ? 22.203 -5.133 -10.875 1 95.31 114 SER B C 1
ATOM 4053 O O . SER B 1 114 ? 23.031 -5.555 -10.062 1 95.31 114 SER B O 1
ATOM 4055 N N . THR B 1 115 ? 21.031 -5.637 -10.914 1 98 115 THR B N 1
ATOM 4056 C CA . THR B 1 115 ? 20.562 -6.711 -10.047 1 98 115 THR B CA 1
ATOM 4057 C C . THR B 1 115 ? 21.328 -8.008 -10.336 1 98 115 THR B C 1
ATOM 4059 O O . THR B 1 115 ? 21.641 -8.766 -9.422 1 98 115 THR B O 1
ATOM 4062 N N . VAL B 1 116 ? 21.562 -8.227 -11.633 1 98.25 116 VAL B N 1
ATOM 4063 C CA . VAL B 1 116 ? 22.312 -9.406 -12.031 1 98.25 116 VAL B CA 1
ATOM 4064 C C . VAL B 1 116 ? 23.703 -9.391 -11.391 1 98.25 116 VAL B C 1
ATOM 4066 O O . VAL B 1 116 ? 24.141 -10.383 -10.805 1 98.25 116 VAL B O 1
ATOM 4069 N N . LYS B 1 117 ? 24.359 -8.234 -11.5 1 97.69 117 LYS B N 1
ATOM 4070 C CA . LYS B 1 117 ? 25.688 -8.086 -10.898 1 97.69 117 LYS B CA 1
ATOM 4071 C C . LYS B 1 117 ? 25.641 -8.359 -9.398 1 97.69 117 LYS B C 1
ATOM 4073 O O . LYS B 1 117 ? 26.484 -9.102 -8.875 1 97.69 117 LYS B O 1
ATOM 4078 N N . ASP B 1 118 ? 24.688 -7.84 -8.711 1 98.38 118 ASP B N 1
ATOM 4079 C CA . ASP B 1 118 ? 24.547 -8 -7.266 1 98.38 118 ASP B CA 1
ATOM 4080 C C . ASP B 1 118 ? 24.219 -9.445 -6.902 1 98.38 118 ASP B C 1
ATOM 4082 O O . ASP B 1 118 ? 24.688 -9.961 -5.887 1 98.38 118 ASP B O 1
ATOM 4086 N N . THR B 1 119 ? 23.406 -10.109 -7.684 1 98.88 119 THR B N 1
ATOM 4087 C CA . THR B 1 119 ? 23 -11.484 -7.422 1 98.88 119 THR B CA 1
ATOM 4088 C C . THR B 1 119 ? 24.172 -12.438 -7.617 1 98.88 119 THR B C 1
ATOM 4090 O O . THR B 1 119 ? 24.375 -13.352 -6.816 1 98.88 119 THR B O 1
ATOM 4093 N N . ARG B 1 120 ? 24.953 -12.219 -8.711 1 98.69 120 ARG B N 1
ATOM 4094 C CA . ARG B 1 120 ? 26.156 -13.023 -8.953 1 98.69 120 ARG B CA 1
ATOM 4095 C C . ARG B 1 120 ? 27.141 -12.891 -7.797 1 98.69 120 ARG B C 1
ATOM 4097 O O . ARG B 1 120 ? 27.781 -13.867 -7.414 1 98.69 120 ARG B O 1
ATOM 4104 N N . ALA B 1 121 ? 27.219 -11.727 -7.234 1 98.62 121 ALA B N 1
ATOM 4105 C CA . ALA B 1 121 ? 28.203 -11.43 -6.199 1 98.62 121 ALA B CA 1
ATOM 4106 C C . ALA B 1 121 ? 27.766 -11.969 -4.844 1 98.62 121 ALA B C 1
ATOM 4108 O O . ALA B 1 121 ? 28.594 -12.219 -3.965 1 98.62 121 ALA B O 1
ATOM 4109 N N . ALA B 1 122 ? 26.5 -12.18 -4.59 1 98.75 122 ALA B N 1
ATOM 4110 C CA . ALA B 1 122 ? 25.953 -12.602 -3.303 1 98.75 122 ALA B CA 1
ATOM 4111 C C . ALA B 1 122 ? 26.172 -14.102 -3.082 1 98.75 122 ALA B C 1
ATOM 4113 O O . ALA B 1 122 ? 26.078 -14.891 -4.02 1 98.75 122 ALA B O 1
ATOM 4114 N N . SER B 1 123 ? 26.406 -14.484 -1.847 1 98.75 123 SER B N 1
ATOM 4115 C CA . SER B 1 123 ? 26.469 -15.898 -1.491 1 98.75 123 SER B CA 1
ATOM 4116 C C . SER B 1 123 ? 25.078 -16.516 -1.425 1 98.75 123 SER B C 1
ATOM 4118 O O . SER B 1 123 ? 24.078 -15.797 -1.377 1 98.75 123 SER B O 1
ATOM 4120 N N . GLU B 1 124 ? 25.062 -17.828 -1.516 1 98.69 124 GLU B N 1
ATOM 4121 C CA . GLU B 1 124 ? 23.812 -18.531 -1.378 1 98.69 124 GLU B CA 1
ATOM 4122 C C . GLU B 1 124 ? 23.109 -18.188 -0.06 1 98.69 124 GLU B C 1
ATOM 4124 O O . GLU B 1 124 ? 21.906 -18 -0.019 1 98.69 124 GLU B O 1
ATOM 4129 N N . GLU B 1 125 ? 23.906 -18.031 0.976 1 98.69 125 GLU B N 1
ATOM 4130 C CA . GLU B 1 125 ? 23.359 -17.719 2.297 1 98.69 125 GLU B CA 1
ATOM 4131 C C . GLU B 1 125 ? 22.781 -16.312 2.334 1 98.69 125 GLU B C 1
ATOM 4133 O O . GLU B 1 125 ? 21.734 -16.078 2.938 1 98.69 125 GLU B O 1
ATOM 4138 N N . GLU B 1 126 ? 23.453 -15.398 1.718 1 98.69 126 GLU B N 1
ATOM 4139 C CA . GLU B 1 126 ? 22.953 -14.031 1.651 1 98.69 126 GLU B CA 1
ATOM 4140 C C . GLU B 1 126 ? 21.625 -13.969 0.901 1 98.69 126 GLU B C 1
ATOM 4142 O O . GLU B 1 126 ? 20.703 -13.289 1.335 1 98.69 126 GLU B O 1
ATOM 4147 N N . LEU B 1 127 ? 21.547 -14.656 -0.201 1 98.94 127 LEU B N 1
ATOM 4148 C CA . LEU B 1 127 ? 20.297 -14.703 -0.974 1 98.94 127 LEU B CA 1
ATOM 4149 C C . LEU B 1 127 ? 19.188 -15.359 -0.174 1 98.94 127 LEU B C 1
ATOM 4151 O O . LEU B 1 127 ? 18.031 -14.922 -0.236 1 98.94 127 LEU B O 1
ATOM 4155 N N . LEU B 1 128 ? 19.562 -16.406 0.56 1 98.81 128 LEU B N 1
ATOM 4156 C CA . LEU B 1 128 ? 18.594 -17.125 1.379 1 98.81 128 LEU B CA 1
ATOM 4157 C C . LEU B 1 128 ? 18 -16.203 2.447 1 98.81 128 LEU B C 1
ATOM 4159 O O . LEU B 1 128 ? 16.781 -16.156 2.629 1 98.81 128 LEU B O 1
ATOM 4163 N N . GLN B 1 129 ? 18.828 -15.477 3.133 1 98.12 129 GLN B N 1
ATOM 4164 C CA . GLN B 1 129 ? 18.375 -14.602 4.211 1 98.12 129 GLN B CA 1
ATOM 4165 C C . GLN B 1 129 ? 17.5 -13.469 3.676 1 98.12 129 GLN B C 1
ATOM 4167 O O . GLN B 1 129 ? 16.453 -13.156 4.258 1 98.12 129 GLN B O 1
ATOM 4172 N N . LYS B 1 130 ? 17.938 -12.922 2.617 1 98.19 130 LYS B N 1
ATOM 4173 C CA . LYS B 1 130 ? 17.172 -11.82 2.031 1 98.19 130 LYS B CA 1
ATOM 4174 C C . LYS B 1 130 ? 15.812 -12.305 1.527 1 98.19 130 LYS B C 1
ATOM 4176 O O . LYS B 1 130 ? 14.789 -11.664 1.773 1 98.19 130 LYS B O 1
ATOM 4181 N N . ALA B 1 131 ? 15.82 -13.406 0.792 1 98.75 131 ALA B N 1
ATOM 4182 C CA . ALA B 1 131 ? 14.57 -13.961 0.267 1 98.75 131 ALA B CA 1
ATOM 4183 C C . ALA B 1 131 ? 13.633 -14.367 1.398 1 98.75 131 ALA B C 1
ATOM 4185 O O . ALA B 1 131 ? 12.414 -14.195 1.293 1 98.75 131 ALA B O 1
ATOM 4186 N N . HIS B 1 132 ? 14.203 -14.906 2.447 1 98.06 132 HIS B N 1
ATOM 4187 C CA . HIS B 1 132 ? 13.398 -15.297 3.6 1 98.06 132 HIS B CA 1
ATOM 4188 C C . HIS B 1 132 ? 12.688 -14.102 4.211 1 98.06 132 HIS B C 1
ATOM 4190 O O . HIS B 1 132 ? 11.516 -14.188 4.582 1 98.06 132 HIS B O 1
ATOM 4196 N N . PHE B 1 133 ? 13.367 -13.023 4.32 1 96.62 133 PHE B N 1
ATOM 4197 C CA . PHE B 1 133 ? 12.781 -11.797 4.844 1 96.62 133 PHE B CA 1
ATOM 4198 C C . PHE B 1 133 ? 11.57 -11.383 4.02 1 96.62 133 PHE B C 1
ATOM 4200 O O . PHE B 1 133 ? 10.5 -11.102 4.57 1 96.62 133 PHE B O 1
ATOM 4207 N N . HIS B 1 134 ? 11.734 -11.344 2.711 1 97.88 134 HIS B N 1
ATOM 4208 C CA . HIS B 1 134 ? 10.648 -10.922 1.835 1 97.88 134 HIS B CA 1
ATOM 4209 C C . HIS B 1 134 ? 9.5 -11.938 1.851 1 97.88 134 HIS B C 1
ATOM 4211 O O . HIS B 1 134 ? 8.336 -11.555 1.749 1 97.88 134 HIS B O 1
ATOM 4217 N N . LEU B 1 135 ? 9.844 -13.172 1.956 1 97.88 135 LEU B N 1
ATOM 4218 C CA . LEU B 1 135 ? 8.828 -14.219 2.004 1 97.88 135 LEU B CA 1
ATOM 4219 C C . LEU B 1 135 ? 7.98 -14.094 3.264 1 97.88 135 LEU B C 1
ATOM 4221 O O . LEU B 1 135 ? 6.766 -14.297 3.221 1 97.88 135 LEU B O 1
ATOM 4225 N N . GLN B 1 136 ? 8.586 -13.773 4.379 1 96.81 136 GLN B N 1
ATOM 4226 C CA . GLN B 1 136 ? 7.848 -13.531 5.613 1 96.81 136 GLN B CA 1
ATOM 4227 C C . GLN B 1 136 ? 6.898 -12.344 5.461 1 96.81 136 GLN B C 1
ATOM 4229 O O . GLN B 1 136 ? 5.781 -12.367 5.984 1 96.81 136 GLN B O 1
ATOM 4234 N N . ARG B 1 137 ? 7.34 -11.367 4.773 1 96.94 137 ARG B N 1
ATOM 4235 C CA . ARG B 1 137 ? 6.461 -10.234 4.516 1 96.94 137 ARG B CA 1
ATOM 4236 C C . ARG B 1 137 ? 5.285 -10.633 3.635 1 96.94 137 ARG B C 1
ATOM 4238 O O . ARG B 1 137 ? 4.145 -10.242 3.893 1 96.94 137 ARG B O 1
ATOM 4245 N N . MET B 1 138 ? 5.559 -11.398 2.551 1 98.38 138 MET B N 1
ATOM 4246 C CA . MET B 1 138 ? 4.473 -11.898 1.717 1 98.38 138 MET B CA 1
ATOM 4247 C C . MET B 1 138 ? 3.445 -12.648 2.557 1 98.38 138 MET B C 1
ATOM 4249 O O . MET B 1 138 ? 2.24 -12.445 2.404 1 98.38 138 MET B O 1
ATOM 4253 N N . LEU B 1 139 ? 3.941 -13.469 3.451 1 98.12 139 LEU B N 1
ATOM 4254 C CA . LEU B 1 139 ? 3.084 -14.25 4.336 1 98.12 139 LEU B CA 1
ATOM 4255 C C . LEU B 1 139 ? 2.24 -13.336 5.223 1 98.12 139 LEU B C 1
ATOM 4257 O O . LEU B 1 139 ? 1.054 -13.586 5.43 1 98.12 139 LEU B O 1
ATOM 4261 N N . SER B 1 140 ? 2.812 -12.281 5.707 1 96.62 140 SER B N 1
ATOM 4262 C CA . SER B 1 140 ? 2.113 -11.344 6.586 1 96.62 140 SER B CA 1
ATOM 4263 C C . SER B 1 140 ? 0.982 -10.633 5.848 1 96.62 140 SER B C 1
ATOM 4265 O O . SER B 1 140 ? 0.068 -10.094 6.477 1 96.62 140 SER B O 1
ATOM 4267 N N . TYR B 1 141 ? 1.034 -10.664 4.527 1 97.75 141 TYR B N 1
ATOM 4268 C CA . TYR B 1 141 ? -0.033 -10.078 3.73 1 97.75 141 TYR B CA 1
ATOM 4269 C C . TYR B 1 141 ? -1.031 -11.141 3.285 1 97.75 141 TYR B C 1
ATOM 4271 O O . TYR B 1 141 ? -1.952 -10.852 2.516 1 97.75 141 TYR B O 1
ATOM 4279 N N . GLY B 1 142 ? -0.84 -12.391 3.695 1 98.38 142 GLY B N 1
ATOM 4280 C CA . GLY B 1 142 ? -1.85 -13.414 3.498 1 98.38 142 GLY B CA 1
ATOM 4281 C C . GLY B 1 142 ? -1.471 -14.43 2.432 1 98.38 142 GLY B C 1
ATOM 4282 O O . GLY B 1 142 ? -2.23 -15.359 2.152 1 98.38 142 GLY B O 1
ATOM 4283 N N . THR B 1 143 ? -0.271 -14.281 1.807 1 98.88 143 THR B N 1
ATOM 4284 C CA . THR B 1 143 ? 0.17 -15.219 0.781 1 98.88 143 THR B CA 1
ATOM 4285 C C . THR B 1 143 ? 0.662 -16.516 1.413 1 98.88 143 THR B C 1
ATOM 4287 O O . THR B 1 143 ? 1.607 -16.516 2.203 1 98.88 143 THR B O 1
ATOM 4290 N N . THR B 1 144 ? 0.044 -17.609 1.079 1 98.81 144 THR B N 1
ATOM 4291 C CA . THR B 1 144 ? 0.455 -18.891 1.639 1 98.81 144 THR B CA 1
ATOM 4292 C C . THR B 1 144 ? 1.099 -19.766 0.567 1 98.81 144 THR B C 1
ATOM 4294 O O . THR B 1 144 ? 1.723 -20.781 0.88 1 98.81 144 THR B O 1
ATOM 4297 N N . THR B 1 145 ? 0.943 -19.422 -0.674 1 98.94 145 THR B N 1
ATOM 4298 C CA . THR B 1 145 ? 1.556 -20.094 -1.812 1 98.94 145 THR B CA 1
ATOM 4299 C C . THR B 1 145 ? 2.055 -19.078 -2.84 1 98.94 145 THR B C 1
ATOM 4301 O O . THR B 1 145 ? 1.384 -18.078 -3.111 1 98.94 145 THR B O 1
ATOM 4304 N N . ALA B 1 146 ? 3.268 -19.328 -3.4 1 98.94 146 ALA B N 1
ATOM 4305 C CA . ALA B 1 146 ? 3.789 -18.375 -4.363 1 98.94 146 ALA B CA 1
ATOM 4306 C C . ALA B 1 146 ? 4.676 -19.047 -5.398 1 98.94 146 ALA B C 1
ATOM 4308 O O . ALA B 1 146 ? 5.223 -20.125 -5.145 1 98.94 146 ALA B O 1
ATOM 4309 N N . GLU B 1 147 ? 4.703 -18.438 -6.531 1 98.94 147 GLU B N 1
ATOM 4310 C CA . GLU B 1 147 ? 5.699 -18.797 -7.535 1 98.94 147 GLU B CA 1
ATOM 4311 C C . GLU B 1 147 ? 6.945 -17.922 -7.41 1 98.94 147 GLU B C 1
ATOM 4313 O O . GLU B 1 147 ? 6.844 -16.719 -7.207 1 98.94 147 GLU B O 1
ATOM 4318 N N . VAL B 1 148 ? 8.086 -18.562 -7.551 1 98.81 148 VAL B N 1
ATOM 4319 C CA . VAL B 1 148 ? 9.367 -17.875 -7.512 1 98.81 148 VAL B CA 1
ATOM 4320 C C . VAL B 1 148 ? 10.156 -18.172 -8.789 1 98.81 148 VAL B C 1
ATOM 4322 O O . VAL B 1 148 ? 10.336 -19.328 -9.148 1 98.81 148 VAL B O 1
ATOM 4325 N N . LYS B 1 149 ? 10.586 -17.125 -9.438 1 98.88 149 LYS B N 1
ATOM 4326 C CA . LYS B 1 149 ? 11.352 -17.281 -10.672 1 98.88 149 LYS B CA 1
ATOM 4327 C C . LYS B 1 149 ? 12.82 -16.922 -10.453 1 98.88 149 LYS B C 1
ATOM 4329 O O . LYS B 1 149 ? 13.133 -15.969 -9.734 1 98.88 149 LYS B O 1
ATOM 4334 N N . SER B 1 150 ? 13.719 -17.766 -11.062 1 98.88 150 SER B N 1
ATOM 4335 C CA . SER B 1 150 ? 15.094 -17.297 -11.219 1 98.88 150 SER B CA 1
ATOM 4336 C C . SER B 1 150 ? 15.195 -16.203 -12.266 1 98.88 150 SER B C 1
ATOM 4338 O O . SER B 1 150 ? 14.203 -15.555 -12.594 1 98.88 150 SER B O 1
ATOM 4340 N N . GLY B 1 151 ? 16.344 -15.922 -12.734 1 98.69 151 GLY B N 1
ATOM 4341 C CA . GLY B 1 151 ? 16.422 -15 -13.859 1 98.69 151 GLY B CA 1
ATOM 4342 C C . GLY B 1 151 ? 17.297 -13.797 -13.586 1 98.69 151 GLY B C 1
ATOM 4343 O O . GLY B 1 151 ? 17.469 -12.938 -14.453 1 98.69 151 GLY B O 1
ATOM 4344 N N . TYR B 1 152 ? 17.891 -13.781 -12.383 1 98.62 152 TYR B N 1
ATOM 4345 C CA . TYR B 1 152 ? 18.797 -12.672 -12.086 1 98.62 152 TYR B CA 1
ATOM 4346 C C . TYR B 1 152 ? 20.234 -13.133 -12.047 1 98.62 152 TYR B C 1
ATOM 4348 O O . TYR B 1 152 ? 21.125 -12.414 -11.57 1 98.62 152 TYR B O 1
ATOM 4356 N N . GLY B 1 153 ? 20.5 -14.352 -12.461 1 98.56 153 GLY B N 1
ATOM 4357 C CA . GLY B 1 153 ? 21.859 -14.836 -12.641 1 98.56 153 GLY B CA 1
ATOM 4358 C C . GLY B 1 153 ? 22.359 -14.672 -14.062 1 98.56 153 GLY B C 1
ATOM 4359 O O . GLY B 1 153 ? 23.469 -14.148 -14.281 1 98.56 153 GLY B O 1
ATOM 4360 N N . LEU B 1 154 ? 21.656 -15.156 -15.008 1 98.25 154 LEU B N 1
ATOM 4361 C CA . LEU B 1 154 ? 21.922 -15.164 -16.438 1 98.25 154 LEU B CA 1
ATOM 4362 C C . LEU B 1 154 ? 23.203 -15.945 -16.75 1 98.25 154 LEU B C 1
ATOM 4364 O O . LEU B 1 154 ? 23.891 -15.664 -17.734 1 98.25 154 LEU B O 1
ATOM 4368 N N . GLU B 1 155 ? 23.578 -16.719 -15.938 1 98.06 155 GLU B N 1
ATOM 4369 C CA . GLU B 1 155 ? 24.625 -17.719 -16.078 1 98.06 155 GLU B CA 1
ATOM 4370 C C . GLU B 1 155 ? 24.344 -18.938 -15.219 1 98.06 155 GLU B C 1
ATOM 4372 O O . GLU B 1 155 ? 23.562 -18.875 -14.266 1 98.06 155 GLU B O 1
ATOM 4377 N N . LYS B 1 156 ? 24.953 -20.047 -15.586 1 98.31 156 LYS B N 1
ATOM 4378 C CA . LYS B 1 156 ? 24.641 -21.359 -15.008 1 98.31 156 LYS B CA 1
ATOM 4379 C C . LYS B 1 156 ? 24.719 -21.312 -13.484 1 98.31 156 LYS B C 1
ATOM 4381 O O . LYS B 1 156 ? 23.734 -21.609 -12.797 1 98.31 156 LYS B O 1
ATOM 4386 N N . GLU B 1 157 ? 25.797 -20.906 -12.938 1 98.5 157 GLU B N 1
ATOM 4387 C CA . GLU B 1 157 ? 26.062 -21.016 -11.508 1 98.5 157 GLU B CA 1
ATOM 4388 C C . GLU B 1 157 ? 25.031 -20.219 -10.703 1 98.5 157 GLU B C 1
ATOM 4390 O O . GLU B 1 157 ? 24.469 -20.734 -9.727 1 98.5 157 GLU B O 1
ATOM 4395 N N . THR B 1 158 ? 24.766 -19.078 -11.086 1 98.81 158 THR B N 1
ATOM 4396 C CA . THR B 1 158 ? 23.906 -18.188 -10.312 1 98.81 158 THR B CA 1
ATOM 4397 C C . THR B 1 158 ? 22.438 -18.562 -10.523 1 98.81 158 THR B C 1
ATOM 4399 O O . THR B 1 158 ? 21.625 -18.469 -9.594 1 98.81 158 THR B O 1
ATOM 4402 N N . GLU B 1 159 ? 22.047 -18.953 -11.734 1 98.88 159 GLU B N 1
ATOM 4403 C CA . GLU B 1 159 ? 20.688 -19.438 -11.945 1 98.88 159 GLU B CA 1
ATOM 4404 C C . GLU B 1 159 ? 20.375 -20.641 -11.062 1 98.88 159 GLU B C 1
ATOM 4406 O O . GLU B 1 159 ? 19.328 -20.688 -10.422 1 98.88 159 GLU B O 1
ATOM 4411 N N . LEU B 1 160 ? 21.312 -21.562 -11.055 1 98.88 160 LEU B N 1
ATOM 4412 C CA . LEU B 1 160 ? 21.125 -22.734 -10.211 1 98.88 160 LEU B CA 1
ATOM 4413 C C . LEU B 1 160 ? 21.109 -22.359 -8.734 1 98.88 160 LEU B C 1
ATOM 4415 O O . LEU B 1 160 ? 20.359 -22.922 -7.949 1 98.88 160 LEU B O 1
ATOM 4419 N N . LYS B 1 161 ? 21.984 -21.422 -8.359 1 98.88 161 LYS B N 1
ATOM 4420 C CA . LYS B 1 161 ? 22.031 -20.906 -6.996 1 98.88 161 LYS B CA 1
ATOM 4421 C C . LYS B 1 161 ? 20.672 -20.344 -6.578 1 98.88 161 LYS B C 1
ATOM 4423 O O . LYS B 1 161 ? 20.188 -20.625 -5.477 1 98.88 161 LYS B O 1
ATOM 4428 N N . GLN B 1 162 ? 20 -19.594 -7.406 1 98.94 162 GLN B N 1
ATOM 4429 C CA . GLN B 1 162 ? 18.688 -19.031 -7.117 1 98.94 162 GLN B CA 1
ATOM 4430 C C . GLN B 1 162 ? 17.656 -20.141 -6.902 1 98.94 162 GLN B C 1
ATOM 4432 O O . GLN B 1 162 ? 16.844 -20.062 -5.977 1 98.94 162 GLN B O 1
ATOM 4437 N N . LEU B 1 163 ? 17.703 -21.125 -7.789 1 98.94 163 LEU B N 1
ATOM 4438 C CA . LEU B 1 163 ? 16.734 -22.203 -7.703 1 98.94 163 LEU B CA 1
ATOM 4439 C C . LEU B 1 163 ? 16.953 -23.047 -6.449 1 98.94 163 LEU B C 1
ATOM 4441 O O . LEU B 1 163 ? 16 -23.5 -5.824 1 98.94 163 LEU B O 1
ATOM 4445 N N . ARG B 1 164 ? 18.203 -23.234 -6.059 1 98.88 164 ARG B N 1
ATOM 4446 C CA . ARG B 1 164 ? 18.5 -23.938 -4.82 1 98.88 164 ARG B CA 1
ATOM 4447 C C . ARG B 1 164 ? 18 -23.172 -3.607 1 98.88 164 ARG B C 1
ATOM 4449 O O . ARG B 1 164 ? 17.484 -23.766 -2.66 1 98.88 164 ARG B O 1
ATOM 4456 N N . VAL B 1 165 ? 18.141 -21.891 -3.613 1 98.94 165 VAL B N 1
ATOM 4457 C CA . VAL B 1 165 ? 17.641 -21.047 -2.535 1 98.94 165 VAL B CA 1
ATOM 4458 C C . VAL B 1 165 ? 16.125 -21.188 -2.428 1 98.94 165 VAL B C 1
ATOM 4460 O O . VAL B 1 165 ? 15.586 -21.344 -1.329 1 98.94 165 VAL B O 1
ATOM 4463 N N . ALA B 1 166 ? 15.469 -21.172 -3.551 1 98.88 166 ALA B N 1
ATOM 4464 C CA . ALA B 1 166 ? 14.016 -21.328 -3.562 1 98.88 166 ALA B CA 1
ATOM 4465 C C . ALA B 1 166 ? 13.609 -22.672 -2.977 1 98.88 166 ALA B C 1
ATOM 4467 O O . ALA B 1 166 ? 12.656 -22.766 -2.197 1 98.88 166 ALA B O 1
ATOM 4468 N N . LYS B 1 167 ? 14.297 -23.672 -3.377 1 98.81 167 LYS B N 1
ATOM 4469 C CA . LYS B 1 167 ? 14.016 -25.016 -2.869 1 98.81 167 LYS B CA 1
ATOM 4470 C C . LYS B 1 167 ? 14.219 -25.078 -1.358 1 98.81 167 LYS B C 1
ATOM 4472 O O . LYS B 1 167 ? 13.383 -25.641 -0.642 1 98.81 167 LYS B O 1
ATOM 4477 N N . LYS B 1 168 ? 15.32 -24.531 -0.896 1 98.75 168 LYS B N 1
ATOM 4478 C CA . LYS B 1 168 ? 15.602 -24.5 0.537 1 98.75 168 LYS B CA 1
ATOM 4479 C C . LYS B 1 168 ? 14.5 -23.766 1.295 1 98.75 168 LYS B C 1
ATOM 4481 O O . LYS B 1 168 ? 14.078 -24.188 2.369 1 98.75 168 LYS B O 1
ATOM 4486 N N . LEU B 1 169 ? 14.047 -22.672 0.785 1 98.75 169 LEU B N 1
ATOM 4487 C CA . LEU B 1 169 ? 12.984 -21.906 1.415 1 98.75 169 LEU B CA 1
ATOM 4488 C C . LEU B 1 169 ? 11.68 -22.703 1.445 1 98.75 169 LEU B C 1
ATOM 4490 O O . LEU B 1 169 ? 10.961 -22.672 2.447 1 98.75 169 LEU B O 1
ATOM 4494 N N . HIS B 1 170 ? 11.383 -23.344 0.358 1 98.44 170 HIS B N 1
ATOM 4495 C CA . HIS B 1 170 ? 10.188 -24.172 0.315 1 98.44 170 HIS B CA 1
ATOM 4496 C C . HIS B 1 170 ? 10.18 -25.203 1.45 1 98.44 170 HIS B C 1
ATOM 4498 O O . HIS B 1 170 ? 9.125 -25.484 2.029 1 98.44 170 HIS B O 1
ATOM 4504 N N . GLU B 1 171 ? 11.312 -25.641 1.809 1 97.69 171 GLU B N 1
ATOM 4505 C CA . GLU B 1 171 ? 11.438 -26.734 2.771 1 97.69 171 GLU B CA 1
ATOM 4506 C C . GLU B 1 171 ? 11.586 -26.203 4.195 1 97.69 171 GLU B C 1
ATOM 4508 O O . GLU B 1 171 ? 11.398 -26.953 5.16 1 97.69 171 GLU B O 1
ATOM 4513 N N . SER B 1 172 ? 11.812 -24.875 4.355 1 97.06 172 SER B N 1
ATOM 4514 C CA . SER B 1 172 ? 12.273 -24.438 5.664 1 97.06 172 SER B CA 1
ATOM 4515 C C . SER B 1 172 ? 11.312 -23.422 6.277 1 97.06 172 SER B C 1
ATOM 4517 O O . SER B 1 172 ? 11.492 -23 7.426 1 97.06 172 SER B O 1
ATOM 4519 N N . GLN B 1 173 ? 10.359 -23.031 5.582 1 96.38 173 GLN B N 1
ATOM 4520 C CA . GLN B 1 173 ? 9.398 -22.031 6.059 1 96.38 173 GLN B CA 1
ATOM 4521 C C . GLN B 1 173 ? 7.992 -22.344 5.535 1 96.38 173 GLN B C 1
ATOM 4523 O O . GLN B 1 173 ? 7.816 -23.203 4.684 1 96.38 173 GLN B O 1
ATOM 4528 N N . PRO B 1 174 ? 6.938 -21.719 6.023 1 96.44 174 PRO B N 1
ATOM 4529 C CA . PRO B 1 174 ? 5.562 -22.188 5.852 1 96.44 174 PRO B CA 1
ATOM 4530 C C . PRO B 1 174 ? 5.031 -21.969 4.438 1 96.44 174 PRO B C 1
ATOM 4532 O O . PRO B 1 174 ? 4.184 -22.734 3.965 1 96.44 174 PRO B O 1
ATOM 4535 N N . VAL B 1 175 ? 5.43 -20.984 3.697 1 98.38 175 VAL B N 1
ATOM 4536 C CA . VAL B 1 175 ? 4.855 -20.672 2.395 1 98.38 175 VAL B CA 1
ATOM 4537 C C . VAL B 1 175 ? 5.262 -21.734 1.376 1 98.38 175 VAL B C 1
ATOM 4539 O O . VAL B 1 175 ? 6.445 -22.062 1.248 1 98.38 175 VAL B O 1
ATOM 4542 N N . ASP B 1 176 ? 4.336 -22.297 0.686 1 98.75 176 ASP B N 1
ATOM 4543 C CA . ASP B 1 176 ? 4.645 -23.234 -0.392 1 98.75 176 ASP B CA 1
ATOM 4544 C C . ASP B 1 176 ? 5.152 -22.5 -1.63 1 98.75 176 ASP B C 1
ATOM 4546 O O . ASP B 1 176 ? 4.527 -21.547 -2.086 1 98.75 176 ASP B O 1
ATOM 4550 N N . LEU B 1 177 ? 6.277 -23 -2.125 1 98.88 177 LEU B N 1
ATOM 4551 C CA . LEU B 1 177 ? 6.867 -22.328 -3.275 1 98.88 177 LEU B CA 1
ATOM 4552 C C . LEU B 1 177 ? 6.895 -23.25 -4.492 1 98.88 177 LEU B C 1
ATOM 4554 O O . LEU B 1 177 ? 7.176 -24.438 -4.363 1 98.88 177 LEU B O 1
ATOM 4558 N N . VAL B 1 178 ? 6.488 -22.703 -5.625 1 98.88 178 VAL B N 1
ATOM 4559 C CA . VAL B 1 178 ? 6.684 -23.312 -6.93 1 98.88 178 VAL B CA 1
ATOM 4560 C C . VAL B 1 178 ? 7.75 -22.547 -7.715 1 98.88 178 VAL B C 1
ATOM 4562 O O . VAL B 1 178 ? 7.641 -21.344 -7.895 1 98.88 178 VAL B O 1
ATOM 4565 N N . SER B 1 179 ? 8.75 -23.266 -8.188 1 98.88 179 SER B N 1
ATOM 4566 C CA . SER B 1 179 ? 9.875 -22.578 -8.828 1 98.88 179 SER B CA 1
ATOM 4567 C C . SER B 1 179 ? 9.75 -22.625 -10.352 1 98.88 179 SER B C 1
ATOM 4569 O O . SER B 1 179 ? 9.32 -23.641 -10.914 1 98.88 179 SER B O 1
ATOM 4571 N N . THR B 1 180 ? 10.086 -21.547 -10.969 1 98.94 180 THR B N 1
ATOM 4572 C CA . THR B 1 180 ? 10.156 -21.406 -12.414 1 98.94 180 THR B CA 1
ATOM 4573 C C . THR B 1 180 ? 11.562 -20.984 -12.844 1 98.94 180 THR B C 1
ATOM 4575 O O . THR B 1 180 ? 12.133 -20.047 -12.297 1 98.94 180 THR B O 1
ATOM 4578 N N . PHE B 1 181 ? 12.156 -21.75 -13.789 1 98.94 181 PHE B N 1
ATOM 4579 C CA . PHE B 1 181 ? 13.438 -21.375 -14.375 1 98.94 181 PHE B CA 1
ATOM 4580 C C . PHE B 1 181 ? 13.242 -20.297 -15.438 1 98.94 181 PHE B C 1
ATOM 4582 O O . PHE B 1 181 ? 12.586 -20.531 -16.453 1 98.94 181 PHE B O 1
ATOM 4589 N N . MET B 1 182 ? 13.805 -19.109 -15.141 1 98.88 182 MET B N 1
ATOM 4590 C CA . MET B 1 182 ? 13.711 -18 -16.094 1 98.88 182 MET B CA 1
ATOM 4591 C C . MET B 1 182 ? 15.094 -17.469 -16.453 1 98.88 182 MET B C 1
ATOM 4593 O O . MET B 1 182 ? 15.336 -16.266 -16.375 1 98.88 182 MET B O 1
ATOM 4597 N N . GLY B 1 183 ? 15.93 -18.422 -16.812 1 98.62 183 GLY B N 1
ATOM 4598 C CA . GLY B 1 183 ? 17.25 -18 -17.281 1 98.62 183 GLY B CA 1
ATOM 4599 C C . GLY B 1 183 ? 17.188 -17.016 -18.422 1 98.62 183 GLY B C 1
ATOM 4600 O O . GLY B 1 183 ? 18.062 -16.156 -18.562 1 98.62 183 GLY B O 1
ATOM 4601 N N . ALA B 1 184 ? 16.188 -17.094 -19.266 1 98.56 184 ALA B N 1
ATOM 4602 C CA . ALA B 1 184 ? 15.977 -16.219 -20.406 1 98.56 184 ALA B CA 1
ATOM 4603 C C . ALA B 1 184 ? 15.227 -14.953 -20 1 98.56 184 ALA B C 1
ATOM 4605 O O . ALA B 1 184 ? 14.203 -14.609 -20.594 1 98.56 184 ALA B O 1
ATOM 4606 N N . HIS B 1 185 ? 15.773 -14.227 -19.031 1 98.12 185 HIS B N 1
ATOM 4607 C CA . HIS B 1 185 ? 15.133 -13.039 -18.484 1 98.12 185 HIS B CA 1
ATOM 4608 C C . HIS B 1 185 ? 15.648 -11.773 -19.156 1 98.12 185 HIS B C 1
ATOM 4610 O O . HIS B 1 185 ? 14.914 -10.789 -19.297 1 98.12 185 HIS B O 1
ATOM 4616 N N . ALA B 1 186 ? 16.906 -11.734 -19.562 1 96.5 186 ALA B N 1
ATOM 4617 C CA . ALA B 1 186 ? 17.625 -10.672 -20.281 1 96.5 186 ALA B CA 1
ATOM 4618 C C . ALA B 1 186 ? 18.844 -11.211 -21 1 96.5 186 ALA B C 1
ATOM 4620 O O . ALA B 1 186 ? 19.25 -12.359 -20.766 1 96.5 186 ALA B O 1
ATOM 4621 N N . ILE B 1 187 ? 19.359 -10.414 -21.891 1 96.19 187 ILE B N 1
ATOM 4622 C CA . ILE B 1 187 ? 20.609 -10.789 -22.547 1 96.19 187 ILE B CA 1
ATOM 4623 C C . ILE B 1 187 ? 21.797 -10.203 -21.781 1 96.19 187 ILE B C 1
ATOM 4625 O O . ILE B 1 187 ? 21.938 -8.977 -21.688 1 96.19 187 ILE B O 1
ATOM 4629 N N . PRO B 1 188 ? 22.594 -11.086 -21.188 1 95.62 188 PRO B N 1
ATOM 4630 C CA . PRO B 1 188 ? 23.766 -10.523 -20.484 1 95.62 188 PRO B CA 1
ATOM 4631 C C . PRO B 1 188 ? 24.766 -9.891 -21.438 1 95.62 188 PRO B C 1
ATOM 4633 O O . PRO B 1 188 ? 24.797 -10.227 -22.625 1 95.62 188 PRO B O 1
ATOM 4636 N N . PRO B 1 189 ? 25.625 -9.016 -20.922 1 92.62 189 PRO B N 1
ATOM 4637 C CA . PRO B 1 189 ? 26.547 -8.281 -21.781 1 92.62 189 PRO B CA 1
ATOM 4638 C C . PRO B 1 189 ? 27.453 -9.203 -22.609 1 92.62 189 PRO B C 1
ATOM 4640 O O . PRO B 1 189 ? 27.75 -8.906 -23.766 1 92.62 189 PRO B O 1
ATOM 4643 N N . GLU B 1 190 ? 27.812 -10.227 -22.078 1 94.31 190 GLU B N 1
ATOM 4644 C CA . GLU B 1 190 ? 28.75 -11.141 -22.734 1 94.31 190 GLU B CA 1
ATOM 4645 C C . GLU B 1 190 ? 28.109 -11.82 -23.938 1 94.31 190 GLU B C 1
ATOM 4647 O O . GLU B 1 190 ? 28.797 -12.391 -24.781 1 94.31 190 GLU B O 1
ATOM 4652 N N . TYR B 1 191 ? 26.766 -11.719 -24.094 1 95.5 191 TYR B N 1
ATOM 4653 C CA . TYR B 1 191 ? 26.062 -12.383 -25.188 1 95.5 191 TYR B CA 1
ATOM 4654 C C . TYR B 1 191 ? 25.266 -11.375 -26.016 1 95.5 191 TYR B C 1
ATOM 4656 O O . TYR B 1 191 ? 24.375 -11.758 -26.781 1 95.5 191 TYR B O 1
ATOM 4664 N N . GLN B 1 192 ? 25.516 -10.141 -25.922 1 91.31 192 GLN B N 1
ATOM 4665 C CA . GLN B 1 192 ? 24.75 -9.086 -26.578 1 91.31 192 GLN B CA 1
ATOM 4666 C C . GLN B 1 192 ? 24.719 -9.289 -28.094 1 91.31 192 GLN B C 1
ATOM 4668 O O . GLN B 1 192 ? 23.734 -8.953 -28.75 1 91.31 192 GLN B O 1
ATOM 4673 N N . ASN B 1 193 ? 25.766 -9.883 -28.656 1 93.62 193 ASN B N 1
ATOM 4674 C CA . ASN B 1 193 ? 25.875 -10.055 -30.094 1 93.62 193 ASN B CA 1
ATOM 4675 C C . ASN B 1 193 ? 25.469 -11.469 -30.516 1 93.62 193 ASN B C 1
ATOM 4677 O O . ASN B 1 193 ? 25.531 -11.805 -31.703 1 93.62 193 ASN B O 1
ATOM 4681 N N . ASP B 1 194 ? 25.047 -12.25 -29.578 1 96.12 194 ASP B N 1
ATOM 4682 C CA . ASP B 1 194 ? 24.656 -13.617 -29.906 1 96.12 194 ASP B CA 1
ATOM 4683 C C . ASP B 1 194 ? 23.609 -14.141 -28.922 1 96.12 194 ASP B C 1
ATOM 4685 O O . ASP B 1 194 ? 23.859 -15.102 -28.203 1 96.12 194 ASP B O 1
ATOM 4689 N N . PRO B 1 195 ? 22.469 -13.641 -28.969 1 97.25 195 PRO B N 1
ATOM 4690 C CA . PRO B 1 195 ? 21.406 -14.047 -28.047 1 97.25 195 PRO B CA 1
ATOM 4691 C C . PRO B 1 195 ? 21 -15.5 -28.219 1 97.25 195 PRO B C 1
ATOM 4693 O O . PRO B 1 195 ? 20.578 -16.156 -27.25 1 97.25 195 PRO B O 1
ATOM 4696 N N . ASP B 1 196 ? 21.156 -16.047 -29.375 1 98.06 196 ASP B N 1
ATOM 4697 C CA . ASP B 1 196 ? 20.797 -17.438 -29.625 1 98.06 196 ASP B CA 1
ATOM 4698 C C . ASP B 1 196 ? 21.703 -18.391 -28.875 1 98.06 196 ASP B C 1
ATOM 4700 O O . ASP B 1 196 ? 21.25 -19.406 -28.328 1 98.06 196 ASP B O 1
ATOM 4704 N N . ASP B 1 197 ? 22.969 -18.062 -28.891 1 98.12 197 ASP B N 1
ATOM 4705 C CA . ASP B 1 197 ? 23.922 -18.875 -28.141 1 98.12 197 ASP B CA 1
ATOM 4706 C C . ASP B 1 197 ? 23.609 -18.828 -26.641 1 98.12 197 ASP B C 1
ATOM 4708 O O . ASP B 1 197 ? 23.75 -19.844 -25.938 1 98.12 197 ASP B O 1
ATOM 4712 N N . PHE B 1 198 ? 23.25 -17.734 -26.172 1 98.38 198 PHE B N 1
ATOM 4713 C CA . PHE B 1 198 ? 22.844 -17.578 -24.781 1 98.38 198 PHE B CA 1
ATOM 4714 C C . PHE B 1 198 ? 21.656 -18.453 -24.453 1 98.38 198 PHE B C 1
ATOM 4716 O O . PHE B 1 198 ? 21.656 -19.172 -23.453 1 98.38 198 PHE B O 1
ATOM 4723 N N . LEU B 1 199 ? 20.609 -18.422 -25.281 1 98.75 199 LEU B N 1
ATOM 4724 C CA . LEU B 1 199 ? 19.422 -19.234 -25.078 1 98.75 199 LEU B CA 1
ATOM 4725 C C . LEU B 1 199 ? 19.766 -20.719 -25.078 1 98.75 199 LEU B C 1
ATOM 4727 O O . LEU B 1 199 ? 19.188 -21.484 -24.297 1 98.75 199 LEU B O 1
ATOM 4731 N N . ASP B 1 200 ? 20.719 -21.078 -25.953 1 98.44 200 ASP B N 1
ATOM 4732 C CA . ASP B 1 200 ? 21.156 -22.469 -25.969 1 98.44 200 ASP B CA 1
ATOM 4733 C C . ASP B 1 200 ? 21.828 -22.859 -24.656 1 98.44 200 ASP B C 1
ATOM 4735 O O . ASP B 1 200 ? 21.656 -23.984 -24.172 1 98.44 200 ASP B O 1
ATOM 4739 N N . GLN B 1 201 ? 22.609 -21.969 -24.156 1 98.31 201 GLN B N 1
ATOM 4740 C CA . GLN B 1 201 ? 23.25 -22.219 -22.859 1 98.31 201 GLN B CA 1
ATOM 4741 C C . GLN B 1 201 ? 22.203 -22.391 -21.766 1 98.31 201 GLN B C 1
ATOM 4743 O O . GLN B 1 201 ? 22.344 -23.281 -20.906 1 98.31 201 GLN B O 1
ATOM 4748 N N . MET B 1 202 ? 21.234 -21.562 -21.734 1 98.75 202 MET B N 1
ATOM 4749 C CA . MET B 1 202 ? 20.172 -21.688 -20.734 1 98.75 202 MET B CA 1
ATOM 4750 C C . MET B 1 202 ? 19.422 -23 -20.891 1 98.75 202 MET B C 1
ATOM 4752 O O . MET B 1 202 ? 19.109 -23.672 -19.906 1 98.75 202 MET B O 1
ATOM 4756 N N . LEU B 1 203 ? 19.172 -23.375 -22.156 1 98.75 203 LEU B N 1
ATOM 4757 C CA . LEU B 1 203 ? 18.469 -24.625 -22.422 1 98.75 203 LEU B CA 1
ATOM 4758 C C . LEU B 1 203 ? 19.281 -25.812 -21.938 1 98.75 203 LEU B C 1
ATOM 4760 O O . LEU B 1 203 ? 18.703 -26.812 -21.484 1 98.75 203 LEU B O 1
ATOM 4764 N N . SER B 1 204 ? 20.562 -25.703 -22.016 1 98.62 204 SER B N 1
ATOM 4765 C CA . SER B 1 204 ? 21.438 -26.797 -21.625 1 98.62 204 SER B CA 1
ATOM 4766 C C . SER B 1 204 ? 21.344 -27.078 -20.141 1 98.62 204 SER B C 1
ATOM 4768 O O . SER B 1 204 ? 21.781 -28.141 -19.672 1 98.62 204 SER B O 1
ATOM 4770 N N . LEU B 1 205 ? 20.719 -26.188 -19.328 1 98.75 205 LEU B N 1
ATOM 4771 C CA . LEU B 1 205 ? 20.609 -26.344 -17.891 1 98.75 205 LEU B CA 1
ATOM 4772 C C . LEU B 1 205 ? 19.391 -27.188 -17.531 1 98.75 205 LEU B C 1
ATOM 4774 O O . LEU B 1 205 ? 19.266 -27.672 -16.406 1 98.75 205 LEU B O 1
ATOM 4778 N N . LEU B 1 206 ? 18.453 -27.391 -18.453 1 98.75 206 LEU B N 1
ATOM 4779 C CA . LEU B 1 206 ? 17.141 -27.969 -18.172 1 98.75 206 LEU B CA 1
ATOM 4780 C C . LEU B 1 206 ? 17.266 -29.391 -17.641 1 98.75 206 LEU B C 1
ATOM 4782 O O . LEU B 1 206 ? 16.578 -29.75 -16.688 1 98.75 206 LEU B O 1
ATOM 4786 N N . PRO B 1 207 ? 18.188 -30.234 -18.203 1 98.38 207 PRO B N 1
ATOM 4787 C CA . PRO B 1 207 ? 18.312 -31.578 -17.656 1 98.38 207 PRO B CA 1
ATOM 4788 C C . PRO B 1 207 ? 18.75 -31.594 -16.203 1 98.38 207 PRO B C 1
ATOM 4790 O O . PRO B 1 207 ? 18.188 -32.375 -15.398 1 98.38 207 PRO B O 1
ATOM 4793 N N . GLU B 1 208 ? 19.688 -30.766 -15.852 1 98.5 208 GLU B N 1
ATOM 4794 C CA . GLU B 1 208 ? 20.141 -30.688 -14.469 1 98.5 208 GLU B CA 1
ATOM 4795 C C . GLU B 1 208 ? 19.047 -30.156 -13.547 1 98.5 208 GLU B C 1
ATOM 4797 O O . GLU B 1 208 ? 18.875 -30.656 -12.438 1 98.5 208 GLU B O 1
ATOM 4802 N N . ILE B 1 209 ? 18.312 -29.188 -13.961 1 98.88 209 ILE B N 1
ATOM 4803 C CA . ILE B 1 209 ? 17.219 -28.594 -13.203 1 98.88 209 ILE B CA 1
ATOM 4804 C C . ILE B 1 209 ? 16.141 -29.656 -12.945 1 98.88 209 ILE B C 1
ATOM 4806 O O . ILE B 1 209 ? 15.625 -29.75 -11.836 1 98.88 209 ILE B O 1
ATOM 4810 N N . LYS B 1 210 ? 15.859 -30.422 -13.977 1 98.19 210 LYS B N 1
ATOM 4811 C CA . LYS B 1 210 ? 14.859 -31.469 -13.859 1 98.19 210 LYS B CA 1
ATOM 4812 C C . LYS B 1 210 ? 15.336 -32.562 -12.914 1 98.19 210 LYS B C 1
ATOM 4814 O O . LYS B 1 210 ? 14.594 -33 -12.031 1 98.19 210 LYS B O 1
ATOM 4819 N N . GLU B 1 211 ? 16.578 -33 -13.094 1 98.06 211 GLU B N 1
ATOM 4820 C CA . GLU B 1 211 ? 17.156 -34.062 -12.281 1 98.06 211 GLU B CA 1
ATOM 4821 C C . GLU B 1 211 ? 17.156 -33.688 -10.805 1 98.06 211 GLU B C 1
ATOM 4823 O O . GLU B 1 211 ? 16.844 -34.531 -9.945 1 98.06 211 GLU B O 1
ATOM 4828 N N . GLN B 1 212 ? 17.422 -32.438 -10.555 1 98.31 212 GLN B N 1
ATOM 4829 C CA . GLN B 1 212 ? 17.531 -32 -9.172 1 98.31 212 GLN B CA 1
ATOM 4830 C C . GLN B 1 212 ? 16.203 -31.469 -8.656 1 98.31 212 GLN B C 1
ATOM 4832 O O . GLN B 1 212 ? 16.109 -30.969 -7.527 1 98.31 212 GLN B O 1
ATOM 4837 N N . GLU B 1 213 ? 15.156 -31.469 -9.453 1 98.12 213 GLU B N 1
ATOM 4838 C CA . GLU B 1 213 ? 13.812 -31.016 -9.109 1 98.12 213 GLU B CA 1
ATOM 4839 C C . GLU B 1 213 ? 13.828 -29.578 -8.617 1 98.12 213 GLU B C 1
ATOM 4841 O O . GLU B 1 213 ? 13.25 -29.266 -7.574 1 98.12 213 GLU B O 1
ATOM 4846 N N . LEU B 1 214 ? 14.484 -28.719 -9.406 1 98.81 214 LEU B N 1
ATOM 4847 C CA . LEU B 1 214 ? 14.695 -27.344 -8.984 1 98.81 214 LEU B CA 1
ATOM 4848 C C . LEU B 1 214 ? 13.586 -26.438 -9.516 1 98.81 214 LEU B C 1
ATOM 4850 O O . LEU B 1 214 ? 13.359 -25.344 -8.992 1 98.81 214 LEU B O 1
ATOM 4854 N N . ALA B 1 215 ? 12.898 -26.875 -10.555 1 98.81 215 ALA B N 1
ATOM 4855 C CA . ALA B 1 215 ? 11.828 -26.062 -11.125 1 98.81 215 ALA B CA 1
ATOM 4856 C C . ALA B 1 215 ? 10.82 -26.922 -11.883 1 98.81 215 ALA B C 1
ATOM 4858 O O . ALA B 1 215 ? 11.18 -27.984 -12.406 1 98.81 215 ALA B O 1
ATOM 4859 N N . SER B 1 216 ? 9.617 -26.406 -11.922 1 98.44 216 SER B N 1
ATOM 4860 C CA . SER B 1 216 ? 8.547 -27.109 -12.625 1 98.44 216 SER B CA 1
ATOM 4861 C C . SER B 1 216 ? 8.219 -26.453 -13.953 1 98.44 216 SER B C 1
ATOM 4863 O O . SER B 1 216 ? 7.629 -27.078 -14.836 1 98.44 216 SER B O 1
ATOM 4865 N N . PHE B 1 217 ? 8.594 -25.188 -14.078 1 98.88 217 PHE B N 1
ATOM 4866 C CA . PHE B 1 217 ? 8.242 -24.406 -15.25 1 98.88 217 PHE B CA 1
ATOM 4867 C C . PHE B 1 217 ? 9.477 -23.75 -15.852 1 98.88 217 PHE B C 1
ATOM 4869 O O . PHE B 1 217 ? 10.492 -23.594 -15.172 1 98.88 217 PHE B O 1
ATOM 4876 N N . ALA B 1 218 ? 9.438 -23.453 -17.109 1 98.94 218 ALA B N 1
ATOM 4877 C CA . ALA B 1 218 ? 10.398 -22.609 -17.828 1 98.94 218 ALA B CA 1
ATOM 4878 C C . ALA B 1 218 ? 9.719 -21.375 -18.406 1 98.94 218 ALA B C 1
ATOM 4880 O O . ALA B 1 218 ? 8.578 -21.438 -18.875 1 98.94 218 ALA B O 1
ATOM 4881 N N . ASP B 1 219 ? 10.383 -20.25 -18.359 1 98.94 219 ASP B N 1
ATOM 4882 C CA . ASP B 1 219 ? 9.836 -18.953 -18.766 1 98.94 219 ASP B CA 1
ATOM 4883 C C . ASP B 1 219 ? 10.828 -18.172 -19.625 1 98.94 219 ASP B C 1
ATOM 4885 O O . ASP B 1 219 ? 12.016 -18.5 -19.656 1 98.94 219 ASP B O 1
ATOM 4889 N N . ILE B 1 220 ? 10.336 -17.219 -20.375 1 98.81 220 ILE B N 1
ATOM 4890 C CA . ILE B 1 220 ? 11.172 -16.375 -21.219 1 98.81 220 ILE B CA 1
ATOM 4891 C C . ILE B 1 220 ? 10.555 -14.984 -21.328 1 98.81 220 ILE B C 1
ATOM 4893 O O . ILE B 1 220 ? 9.328 -14.844 -21.406 1 98.81 220 ILE B O 1
ATOM 4897 N N . PHE B 1 221 ? 11.383 -13.953 -21.281 1 97.94 221 PHE B N 1
ATOM 4898 C CA . PHE B 1 221 ? 10.938 -12.578 -21.469 1 97.94 221 PHE B CA 1
ATOM 4899 C C . PHE B 1 221 ? 10.93 -12.195 -22.938 1 97.94 221 PHE B C 1
ATOM 4901 O O . PHE B 1 221 ? 11.977 -11.891 -23.516 1 97.94 221 PHE B O 1
ATOM 4908 N N . THR B 1 222 ? 9.789 -12.117 -23.578 1 97.81 222 THR B N 1
ATOM 4909 C CA . THR B 1 222 ? 9.609 -11.781 -24.984 1 97.81 222 THR B CA 1
ATOM 4910 C C . THR B 1 222 ? 9.25 -10.312 -25.141 1 97.81 222 THR B C 1
ATOM 4912 O O . THR B 1 222 ? 8.086 -9.93 -24.984 1 97.81 222 THR B O 1
ATOM 4915 N N . GLU B 1 223 ? 10.18 -9.531 -25.469 1 93.38 223 GLU B N 1
ATOM 4916 C CA . GLU B 1 223 ? 10.016 -8.086 -25.531 1 93.38 223 GLU B CA 1
ATOM 4917 C C . GLU B 1 223 ? 11.008 -7.453 -26.5 1 93.38 223 GLU B C 1
ATOM 4919 O O . GLU B 1 223 ? 12.062 -8.023 -26.781 1 93.38 223 GLU B O 1
ATOM 4924 N N . THR B 1 224 ? 10.602 -6.277 -27.016 1 90.75 224 THR B N 1
ATOM 4925 C CA . THR B 1 224 ? 11.508 -5.52 -27.875 1 90.75 224 THR B CA 1
ATOM 4926 C C . THR B 1 224 ? 12.836 -5.273 -27.156 1 90.75 224 THR B C 1
ATOM 4928 O O . THR B 1 224 ? 12.859 -4.793 -26.031 1 90.75 224 THR B O 1
ATOM 4931 N N . GLY B 1 225 ? 13.836 -5.648 -27.797 1 87.19 225 GLY B N 1
ATOM 4932 C CA . GLY B 1 225 ? 15.156 -5.395 -27.25 1 87.19 225 GLY B CA 1
ATOM 4933 C C . GLY B 1 225 ? 15.68 -6.535 -26.391 1 87.19 225 GLY B C 1
ATOM 4934 O O . GLY B 1 225 ? 16.812 -6.488 -25.906 1 87.19 225 GLY B O 1
ATOM 4935 N N . VAL B 1 226 ? 14.867 -7.59 -26.219 1 93.94 226 VAL B N 1
ATOM 4936 C CA . VAL B 1 226 ? 15.305 -8.75 -25.469 1 93.94 226 VAL B CA 1
ATOM 4937 C C . VAL B 1 226 ? 15.227 -10.008 -26.328 1 93.94 226 VAL B C 1
ATOM 4939 O O . VAL B 1 226 ? 16.062 -10.211 -27.203 1 93.94 226 VAL B O 1
ATOM 4942 N N . PHE B 1 227 ? 14.164 -10.75 -26.266 1 97.44 227 PHE B N 1
ATOM 4943 C CA . PHE B 1 227 ? 14.055 -11.914 -27.141 1 97.44 227 PHE B CA 1
ATOM 4944 C C . PHE B 1 227 ? 12.859 -11.773 -28.078 1 97.44 227 PHE B C 1
ATOM 4946 O O . PHE B 1 227 ? 11.797 -11.312 -27.672 1 97.44 227 PHE B O 1
ATOM 4953 N N . THR B 1 228 ? 13.023 -12.148 -29.344 1 97.25 228 THR B N 1
ATOM 4954 C CA . THR B 1 228 ? 11.969 -12.078 -30.344 1 97.25 228 THR B CA 1
ATOM 4955 C C . THR B 1 228 ? 10.977 -13.219 -30.156 1 97.25 228 THR B C 1
ATOM 4957 O O . THR B 1 228 ? 11.25 -14.172 -29.422 1 97.25 228 THR B O 1
ATOM 4960 N N . VAL B 1 229 ? 9.836 -13.094 -30.844 1 98.19 229 VAL B N 1
ATOM 4961 C CA . VAL B 1 229 ? 8.812 -14.133 -30.797 1 98.19 229 VAL B CA 1
ATOM 4962 C C . VAL B 1 229 ? 9.375 -15.438 -31.359 1 98.19 229 VAL B C 1
ATOM 4964 O O . VAL B 1 229 ? 9.102 -16.516 -30.844 1 98.19 229 VAL B O 1
ATOM 4967 N N . SER B 1 230 ? 10.188 -15.344 -32.375 1 98.12 230 SER B N 1
ATOM 4968 C CA . SER B 1 230 ? 10.789 -16.516 -33 1 98.12 230 SER B CA 1
ATOM 4969 C C . SER B 1 230 ? 11.758 -17.203 -32.031 1 98.12 230 SER B C 1
ATOM 4971 O O . SER B 1 230 ? 11.766 -18.438 -31.922 1 98.12 230 SER B O 1
ATOM 4973 N N . GLN B 1 231 ? 12.562 -16.453 -31.406 1 98.44 231 GLN B N 1
ATOM 4974 C CA . GLN B 1 231 ? 13.492 -16.984 -30.406 1 98.44 231 GLN B CA 1
ATOM 4975 C C . GLN B 1 231 ? 12.734 -17.641 -29.25 1 98.44 231 GLN B C 1
ATOM 4977 O O . GLN B 1 231 ? 13.102 -18.719 -28.797 1 98.44 231 GLN B O 1
ATOM 4982 N N . SER B 1 232 ? 11.734 -16.984 -28.812 1 98.81 232 SER B N 1
ATOM 4983 C CA . SER B 1 232 ? 10.922 -17.484 -27.719 1 98.81 232 SER B CA 1
ATOM 4984 C C . SER B 1 232 ? 10.242 -18.797 -28.094 1 98.81 232 SER B C 1
ATOM 4986 O O . SER B 1 232 ? 10.156 -19.719 -27.266 1 98.81 232 SER B O 1
ATOM 4988 N N . ARG B 1 233 ? 9.719 -18.844 -29.312 1 98.75 233 ARG B N 1
ATOM 4989 C CA . ARG B 1 233 ? 9.086 -20.078 -29.781 1 98.75 233 ARG B CA 1
ATOM 4990 C C . ARG B 1 233 ? 10.047 -21.25 -29.719 1 98.75 233 ARG B C 1
ATOM 4992 O O . ARG B 1 233 ? 9.703 -22.312 -29.172 1 98.75 233 ARG B O 1
ATOM 4999 N N . ARG B 1 234 ? 11.211 -21.062 -30.234 1 98.62 234 ARG B N 1
ATOM 5000 C CA . ARG B 1 234 ? 12.219 -22.125 -30.234 1 98.62 234 ARG B CA 1
ATOM 5001 C C . ARG B 1 234 ? 12.586 -22.531 -28.812 1 98.62 234 ARG B C 1
ATOM 5003 O O . ARG B 1 234 ? 12.656 -23.719 -28.5 1 98.62 234 ARG B O 1
ATOM 5010 N N . TYR B 1 235 ? 12.812 -21.562 -27.984 1 98.81 235 TYR B N 1
ATOM 5011 C CA . TYR B 1 235 ? 13.211 -21.781 -26.609 1 98.81 235 TYR B CA 1
ATOM 5012 C C . TYR B 1 235 ? 12.141 -22.562 -25.859 1 98.81 235 TYR B C 1
ATOM 5014 O O . TYR B 1 235 ? 12.438 -23.578 -25.203 1 98.81 235 TYR B O 1
ATOM 5022 N N . LEU B 1 236 ? 10.875 -22.172 -25.953 1 98.88 236 LEU B N 1
ATOM 5023 C CA . LEU B 1 236 ? 9.773 -22.766 -25.203 1 98.88 236 LEU B CA 1
ATOM 5024 C C . LEU B 1 236 ? 9.461 -24.172 -25.719 1 98.88 236 LEU B C 1
ATOM 5026 O O . LEU B 1 236 ? 9.102 -25.047 -24.953 1 98.88 236 LEU B O 1
ATOM 5030 N N . GLN B 1 237 ? 9.578 -24.359 -27 1 98.81 237 GLN B N 1
ATOM 5031 C CA . GLN B 1 237 ? 9.367 -25.703 -27.547 1 98.81 237 GLN B CA 1
ATOM 5032 C C . GLN B 1 237 ? 10.375 -26.688 -26.984 1 98.81 237 GLN B C 1
ATOM 5034 O O . GLN B 1 237 ? 10.008 -27.812 -26.625 1 98.81 237 GLN B O 1
ATOM 5039 N N . LYS B 1 238 ? 11.633 -26.266 -26.922 1 98.75 238 LYS B N 1
ATOM 5040 C CA . LYS B 1 238 ? 12.672 -27.109 -26.359 1 98.75 238 LYS B CA 1
ATOM 5041 C C . LYS B 1 238 ? 12.43 -27.375 -24.875 1 98.75 238 LYS B C 1
ATOM 5043 O O . LYS B 1 238 ? 12.672 -28.469 -24.391 1 98.75 238 LYS B O 1
ATOM 5048 N N . ALA B 1 239 ? 11.984 -26.375 -24.172 1 98.81 239 ALA B N 1
ATOM 5049 C CA . ALA B 1 239 ? 11.648 -26.547 -22.75 1 98.81 239 ALA B CA 1
ATOM 5050 C C . ALA B 1 239 ? 10.516 -27.547 -22.562 1 98.81 239 ALA B C 1
ATOM 5052 O O . ALA B 1 239 ? 10.547 -28.375 -21.641 1 98.81 239 ALA B O 1
ATOM 5053 N N . ALA B 1 240 ? 9.516 -27.484 -23.438 1 98.69 240 ALA B N 1
ATOM 5054 C CA . ALA B 1 240 ? 8.406 -28.422 -23.391 1 98.69 240 ALA B CA 1
ATOM 5055 C C . ALA B 1 240 ? 8.898 -29.859 -23.625 1 98.69 240 ALA B C 1
ATOM 5057 O O . ALA B 1 240 ? 8.461 -30.781 -22.938 1 98.69 240 ALA B O 1
ATOM 5058 N N . GLU B 1 241 ? 9.766 -29.984 -24.609 1 98.31 241 GLU B N 1
ATOM 5059 C CA . GLU B 1 241 ? 10.336 -31.297 -24.906 1 98.31 241 GLU B CA 1
ATOM 5060 C C . GLU B 1 241 ? 11.078 -31.859 -23.703 1 98.31 241 GLU B C 1
ATOM 5062 O O . GLU B 1 241 ? 11.109 -33.062 -23.5 1 98.31 241 GLU B O 1
ATOM 5067 N N . ALA B 1 242 ? 11.617 -30.969 -22.922 1 98.25 242 ALA B N 1
ATOM 5068 C CA . ALA B 1 242 ? 12.375 -31.375 -21.734 1 98.25 242 ALA B CA 1
ATOM 5069 C C . ALA B 1 242 ? 11.438 -31.641 -20.562 1 98.25 242 ALA B C 1
ATOM 5071 O O . ALA B 1 242 ? 11.883 -32.062 -19.5 1 98.25 242 ALA B O 1
ATOM 5072 N N . GLY B 1 243 ? 10.141 -31.375 -20.688 1 97.94 243 GLY B N 1
ATOM 5073 C CA . GLY B 1 243 ? 9.156 -31.766 -19.703 1 97.94 243 GLY B CA 1
ATOM 5074 C C . GLY B 1 243 ? 8.75 -30.641 -18.781 1 97.94 243 GLY B C 1
ATOM 5075 O O . GLY B 1 243 ? 8.117 -30.875 -17.75 1 97.94 243 GLY B O 1
ATOM 5076 N N . PHE B 1 244 ? 9.055 -29.438 -19.078 1 98.75 244 PHE B N 1
ATOM 5077 C CA . PHE B 1 244 ? 8.703 -28.297 -18.234 1 98.75 244 PHE B CA 1
ATOM 5078 C C . PHE B 1 244 ? 7.363 -27.719 -18.656 1 98.75 244 PHE B C 1
ATOM 5080 O O . PHE B 1 244 ? 7.016 -27.734 -19.844 1 98.75 244 PHE B O 1
ATOM 5087 N N . GLY B 1 245 ? 6.523 -27.281 -17.672 1 98.75 245 GLY B N 1
ATOM 5088 C CA . GLY B 1 245 ? 5.434 -26.391 -18.016 1 98.75 245 GLY B CA 1
ATOM 5089 C C . GLY B 1 245 ? 5.906 -25.062 -18.594 1 98.75 245 GLY B C 1
ATOM 5090 O O . GLY B 1 245 ? 6.988 -24.578 -18.25 1 98.75 245 GLY B O 1
ATOM 5091 N N . LEU B 1 246 ? 5.133 -24.469 -19.453 1 98.88 246 LEU B N 1
ATOM 5092 C CA . LEU B 1 246 ? 5.59 -23.281 -20.188 1 98.88 246 LEU B CA 1
ATOM 5093 C C . LEU B 1 246 ? 4.934 -22.016 -19.641 1 98.88 246 LEU B C 1
ATOM 5095 O O . LEU B 1 246 ? 3.734 -22.016 -19.344 1 98.88 246 LEU B O 1
ATOM 5099 N N . LYS B 1 247 ? 5.715 -21 -19.453 1 98.88 247 LYS B N 1
ATOM 5100 C CA . LYS B 1 247 ? 5.281 -19.641 -19.141 1 98.88 247 LYS B CA 1
ATOM 5101 C C . LYS B 1 247 ? 5.977 -18.625 -20.047 1 98.88 247 LYS B C 1
ATOM 5103 O O . LYS B 1 247 ? 7.035 -18.922 -20.609 1 98.88 247 LYS B O 1
ATOM 5108 N N . ILE B 1 248 ? 5.363 -17.453 -20.203 1 98.88 248 ILE B N 1
ATOM 5109 C CA . ILE B 1 248 ? 5.969 -16.453 -21.078 1 98.88 248 ILE B CA 1
ATOM 5110 C C . ILE B 1 248 ? 5.629 -15.055 -20.562 1 98.88 248 ILE B C 1
ATOM 5112 O O . ILE B 1 248 ? 4.469 -14.766 -20.25 1 98.88 248 ILE B O 1
ATOM 5116 N N . HIS B 1 249 ? 6.641 -14.227 -20.266 1 98.62 249 HIS B N 1
ATOM 5117 C CA . HIS B 1 249 ? 6.438 -12.781 -20.172 1 98.62 249 HIS B CA 1
ATOM 5118 C C . HIS B 1 249 ? 6.145 -12.18 -21.531 1 98.62 249 HIS B C 1
ATOM 5120 O O . HIS B 1 249 ? 7.031 -12.109 -22.391 1 98.62 249 HIS B O 1
ATOM 5126 N N . ALA B 1 250 ? 4.953 -11.688 -21.656 1 97 250 ALA B N 1
ATOM 5127 C CA . ALA B 1 250 ? 4.504 -11.328 -23 1 97 250 ALA B CA 1
ATOM 5128 C C . ALA B 1 250 ? 3.916 -9.922 -23.031 1 97 250 ALA B C 1
ATOM 5130 O O . ALA B 1 250 ? 3.182 -9.531 -22.109 1 97 250 ALA B O 1
ATOM 5131 N N . ASP B 1 251 ? 4.27 -9.125 -24.062 1 95.69 251 ASP B N 1
ATOM 5132 C CA . ASP B 1 251 ? 3.592 -7.887 -24.422 1 95.69 251 ASP B CA 1
ATOM 5133 C C . ASP B 1 251 ? 3.523 -6.918 -23.25 1 95.69 251 ASP B C 1
ATOM 5135 O O . ASP B 1 251 ? 2.469 -6.348 -22.969 1 95.69 251 ASP B O 1
ATOM 5139 N N . GLU B 1 252 ? 4.582 -6.844 -22.484 1 90.81 252 GLU B N 1
ATOM 5140 C CA . GLU B 1 252 ? 4.613 -5.957 -21.328 1 90.81 252 GLU B CA 1
ATOM 5141 C C . GLU B 1 252 ? 4.562 -4.492 -21.75 1 90.81 252 GLU B C 1
ATOM 5143 O O . GLU B 1 252 ? 3.838 -3.693 -21.156 1 90.81 252 GLU B O 1
ATOM 5148 N N . ILE B 1 253 ? 5.336 -4.219 -22.703 1 83.75 253 ILE B N 1
ATOM 5149 C CA . ILE B 1 253 ? 5.434 -2.842 -23.172 1 83.75 253 ILE B CA 1
ATOM 5150 C C . ILE B 1 253 ? 4.926 -2.746 -24.609 1 83.75 253 ILE B C 1
ATOM 5152 O O . ILE B 1 253 ? 4.016 -1.968 -24.891 1 83.75 253 ILE B O 1
ATOM 5156 N N . ASP B 1 254 ? 5.469 -3.627 -25.469 1 86.19 254 ASP B N 1
ATOM 5157 C CA . ASP B 1 254 ? 5.105 -3.625 -26.891 1 86.19 254 ASP B CA 1
ATOM 5158 C C . ASP B 1 254 ? 4.289 -4.863 -27.25 1 86.19 254 ASP B C 1
ATOM 5160 O O . ASP B 1 254 ? 4.516 -5.941 -26.703 1 86.19 254 ASP B O 1
ATOM 5164 N N . PRO B 1 255 ? 3.379 -4.711 -28.141 1 92.31 255 PRO B N 1
ATOM 5165 C CA . PRO B 1 255 ? 2.623 -5.867 -28.625 1 92.31 255 PRO B CA 1
ATOM 5166 C C . PRO B 1 255 ? 3.402 -6.691 -29.641 1 92.31 255 PRO B C 1
ATOM 5168 O O . PRO B 1 255 ? 3.182 -6.555 -30.859 1 92.31 255 PRO B O 1
ATOM 5171 N N . LEU B 1 256 ? 4.176 -7.652 -29.297 1 94.62 256 LEU B N 1
ATOM 5172 C CA . LEU B 1 256 ? 5.07 -8.398 -30.172 1 94.62 256 LEU B CA 1
ATOM 5173 C C . LEU B 1 256 ? 4.398 -9.672 -30.688 1 94.62 256 LEU B C 1
ATOM 5175 O O . LEU B 1 256 ? 4.855 -10.281 -31.656 1 94.62 256 LEU B O 1
ATOM 5179 N N . GLY B 1 257 ? 3.357 -10.055 -29.984 1 97.25 257 GLY B N 1
ATOM 5180 C CA . GLY B 1 257 ? 2.734 -11.32 -30.344 1 97.25 257 GLY B CA 1
ATOM 5181 C C . GLY B 1 257 ? 3.014 -12.422 -29.344 1 97.25 257 GLY B C 1
ATOM 5182 O O . GLY B 1 257 ? 2.812 -13.602 -29.625 1 97.25 257 GLY B O 1
ATOM 5183 N N . GLY B 1 258 ? 3.488 -12.039 -28.219 1 98.12 258 GLY B N 1
ATOM 5184 C CA . GLY B 1 258 ? 3.785 -13.008 -27.172 1 98.12 258 GLY B CA 1
ATOM 5185 C C . GLY B 1 258 ? 2.561 -13.766 -26.688 1 98.12 258 GLY B C 1
ATOM 5186 O O . GLY B 1 258 ? 2.637 -14.961 -26.391 1 98.12 258 GLY B O 1
ATOM 5187 N N . ALA B 1 259 ? 1.462 -13.102 -26.578 1 98.44 259 ALA B N 1
ATOM 5188 C CA . ALA B 1 259 ? 0.22 -13.742 -26.156 1 98.44 259 ALA B CA 1
ATOM 5189 C C . ALA B 1 259 ? -0.229 -14.789 -27.172 1 98.44 259 ALA B C 1
ATOM 5191 O O . ALA B 1 259 ? -0.691 -15.875 -26.797 1 98.44 259 ALA B O 1
ATOM 5192 N N . GLU B 1 260 ? -0.129 -14.445 -28.469 1 98.44 260 GLU B N 1
ATOM 5193 C CA . GLU B 1 260 ? -0.45 -15.406 -29.531 1 98.44 260 GLU B CA 1
ATOM 5194 C C . GLU B 1 260 ? 0.415 -16.656 -29.422 1 98.44 260 GLU B C 1
ATOM 5196 O O . GLU B 1 260 ? -0.088 -17.781 -29.531 1 98.44 260 GLU B O 1
ATOM 5201 N N . LEU B 1 261 ? 1.675 -16.406 -29.172 1 98.75 261 LEU B N 1
ATOM 5202 C CA . LEU B 1 261 ? 2.605 -17.531 -29.031 1 98.75 261 LEU B CA 1
ATOM 5203 C C . LEU B 1 261 ? 2.242 -18.391 -27.828 1 98.75 261 LEU B C 1
ATOM 5205 O O . LEU B 1 261 ? 2.277 -19.625 -27.906 1 98.75 261 LEU B O 1
ATOM 5209 N N . ALA B 1 262 ? 1.902 -17.781 -26.719 1 98.81 262 ALA B N 1
ATOM 5210 C CA . ALA B 1 262 ? 1.513 -18.5 -25.5 1 98.81 262 ALA B CA 1
ATOM 5211 C C . ALA B 1 262 ? 0.327 -19.422 -25.766 1 98.81 262 ALA B C 1
ATOM 5213 O O . ALA B 1 262 ? 0.323 -20.578 -25.344 1 98.81 262 ALA B O 1
ATOM 5214 N N . GLY B 1 263 ? -0.659 -18.875 -26.438 1 98.56 263 GLY B N 1
ATOM 5215 C CA . GLY B 1 263 ? -1.81 -19.688 -26.797 1 98.56 263 GLY B CA 1
ATOM 5216 C C . GLY B 1 263 ? -1.454 -20.859 -27.688 1 98.56 263 GLY B C 1
ATOM 5217 O O . GLY B 1 263 ? -1.9 -21.984 -27.453 1 98.56 263 GLY B O 1
ATOM 5218 N N . LYS B 1 264 ? -0.66 -20.562 -28.688 1 98.25 264 LYS B N 1
ATOM 5219 C CA . LYS B 1 264 ? -0.283 -21.578 -29.656 1 98.25 264 LYS B CA 1
ATOM 5220 C C . LYS B 1 264 ? 0.458 -22.734 -29 1 98.25 264 LYS B C 1
ATOM 5222 O O . LYS B 1 264 ? 0.26 -23.891 -29.359 1 98.25 264 LYS B O 1
ATOM 5227 N N . LEU B 1 265 ? 1.298 -22.406 -28.031 1 98.69 265 LEU B N 1
ATOM 5228 C CA . LEU B 1 265 ? 2.121 -23.406 -27.375 1 98.69 265 LEU B CA 1
ATOM 5229 C C . LEU B 1 265 ? 1.41 -23.984 -26.156 1 98.69 265 LEU B C 1
ATOM 5231 O O . LEU B 1 265 ? 1.956 -24.844 -25.453 1 98.69 265 LEU B O 1
ATOM 5235 N N . LYS B 1 266 ? 0.225 -23.484 -25.875 1 98.19 266 LYS B N 1
ATOM 5236 C CA . LYS B 1 266 ? -0.559 -23.906 -24.719 1 98.19 266 LYS B CA 1
ATOM 5237 C C . LYS B 1 266 ? 0.229 -23.734 -23.422 1 98.19 266 LYS B C 1
ATOM 5239 O O . LYS B 1 266 ? 0.322 -24.656 -22.609 1 98.19 266 LYS B O 1
ATOM 5244 N N . ALA B 1 267 ? 0.851 -22.578 -23.359 1 98.81 267 ALA B N 1
ATOM 5245 C CA . ALA B 1 267 ? 1.522 -22.219 -22.109 1 98.81 267 ALA B CA 1
ATOM 5246 C C . ALA B 1 267 ? 0.542 -22.234 -20.938 1 98.81 267 ALA B C 1
ATOM 5248 O O . ALA B 1 267 ? -0.647 -21.953 -21.109 1 98.81 267 ALA B O 1
ATOM 5249 N N . VAL B 1 268 ? 1.044 -22.562 -19.766 1 98.69 268 VAL B N 1
ATOM 5250 C CA . VAL B 1 268 ? 0.212 -22.547 -18.578 1 98.69 268 VAL B CA 1
ATOM 5251 C C . VAL B 1 268 ? -0.245 -21.125 -18.281 1 98.69 268 VAL B C 1
ATOM 5253 O O . VAL B 1 268 ? -1.407 -20.891 -17.938 1 98.69 268 VAL B O 1
ATOM 5256 N N . SER B 1 269 ? 0.718 -20.172 -18.406 1 98.88 269 SER B N 1
ATOM 5257 C CA . SER B 1 269 ? 0.361 -18.781 -18.188 1 98.88 269 SER B CA 1
ATOM 5258 C C . SER B 1 269 ? 1.128 -17.859 -19.125 1 98.88 269 SER B C 1
ATOM 5260 O O . SER B 1 269 ? 2.197 -18.219 -19.625 1 98.88 269 SER B O 1
ATOM 5262 N N . ALA B 1 270 ? 0.559 -16.766 -19.469 1 98.88 270 ALA B N 1
ATOM 5263 C CA . ALA B 1 270 ? 1.177 -15.586 -20.047 1 98.88 270 ALA B CA 1
ATOM 5264 C C . ALA B 1 270 ? 1.071 -14.391 -19.109 1 98.88 270 ALA B C 1
ATOM 5266 O O . ALA B 1 270 ? 0.023 -14.156 -18.5 1 98.88 270 ALA B O 1
ATOM 5267 N N . ASP B 1 271 ? 2.141 -13.672 -19 1 98.81 271 ASP B N 1
ATOM 5268 C CA . ASP B 1 271 ? 2.217 -12.703 -17.922 1 98.81 271 ASP B CA 1
ATOM 5269 C C . ASP B 1 271 ? 2.379 -11.281 -18.453 1 98.81 271 ASP B C 1
ATOM 5271 O O . ASP B 1 271 ? 2.879 -11.086 -19.562 1 98.81 271 ASP B O 1
ATOM 5275 N N . HIS B 1 272 ? 2.004 -10.227 -17.703 1 98.5 272 HIS B N 1
ATOM 5276 C CA . HIS B 1 272 ? 1.956 -8.797 -18 1 98.5 272 HIS B CA 1
ATOM 5277 C C . HIS B 1 272 ? 0.805 -8.461 -18.938 1 98.5 272 HIS B C 1
ATOM 5279 O O . HIS B 1 272 ? -0.243 -7.984 -18.5 1 98.5 272 HIS B O 1
ATOM 5285 N N . LEU B 1 273 ? 1.017 -8.641 -20.219 1 98.56 273 LEU B N 1
ATOM 5286 C CA . LEU B 1 273 ? -0.013 -8.648 -21.25 1 98.56 273 LEU B CA 1
ATOM 5287 C C . LEU B 1 273 ? -0.608 -7.254 -21.438 1 98.56 273 LEU B C 1
ATOM 5289 O O . LEU B 1 273 ? -1.776 -7.117 -21.812 1 98.56 273 LEU B O 1
ATOM 5293 N N . VAL B 1 274 ? 0.076 -6.191 -21.156 1 97.81 274 VAL B N 1
ATOM 5294 C CA . VAL B 1 274 ? -0.402 -4.816 -21.266 1 97.81 274 VAL B CA 1
ATOM 5295 C C . VAL B 1 274 ? -0.663 -4.469 -22.719 1 97.81 274 VAL B C 1
ATOM 5297 O O . VAL B 1 274 ? -1.682 -3.854 -23.047 1 97.81 274 VAL B O 1
ATOM 5300 N N . GLY B 1 275 ? 0.194 -4.922 -23.641 1 96.5 275 GLY B N 1
ATOM 5301 C CA . GLY B 1 275 ? 0.086 -4.59 -25.047 1 96.5 275 GLY B CA 1
ATOM 5302 C C . GLY B 1 275 ? -0.519 -5.707 -25.875 1 96.5 275 GLY B C 1
ATOM 5303 O O . GLY B 1 275 ? -0.359 -5.738 -27.094 1 96.5 275 GLY B O 1
ATOM 5304 N N . THR B 1 276 ? -1.208 -6.59 -25.266 1 97.31 276 THR B N 1
ATOM 5305 C CA . THR B 1 276 ? -1.713 -7.762 -25.969 1 97.31 276 THR B CA 1
ATOM 5306 C C . THR B 1 276 ? -2.783 -7.367 -26.984 1 97.31 276 THR B C 1
ATOM 5308 O O . THR B 1 276 ? -3.629 -6.516 -26.703 1 97.31 276 THR B O 1
ATOM 5311 N N . SER B 1 277 ? -2.756 -7.953 -28.188 1 96.88 277 SER B N 1
ATOM 5312 C CA . SER B 1 277 ? -3.725 -7.691 -29.25 1 96.88 277 SER B CA 1
ATOM 5313 C C . SER B 1 277 ? -5.035 -8.43 -29 1 96.88 277 SER B C 1
ATOM 5315 O O . SER B 1 277 ? -5.102 -9.305 -28.125 1 96.88 277 SER B O 1
ATOM 5317 N N . ASP B 1 278 ? -6.09 -8.055 -29.781 1 97.81 278 ASP B N 1
ATOM 5318 C CA . ASP B 1 278 ? -7.352 -8.789 -29.734 1 97.81 278 ASP B CA 1
ATOM 5319 C C . ASP B 1 278 ? -7.152 -10.258 -30.094 1 97.81 278 ASP B C 1
ATOM 5321 O O . ASP B 1 278 ? -7.754 -11.141 -29.5 1 97.81 278 ASP B O 1
ATOM 5325 N N . GLU B 1 279 ? -6.359 -10.438 -31.094 1 97.81 279 GLU B N 1
ATOM 5326 C CA . GLU B 1 279 ? -6.059 -11.805 -31.484 1 97.81 279 GLU B CA 1
ATOM 5327 C C . GLU B 1 279 ? -5.355 -12.562 -30.375 1 97.81 279 GLU B C 1
ATOM 5329 O O . GLU B 1 279 ? -5.633 -13.742 -30.141 1 97.81 279 GLU B O 1
ATOM 5334 N N . GLY B 1 280 ? -4.43 -11.961 -29.719 1 98.31 280 GLY B N 1
ATOM 5335 C CA . GLY B 1 280 ? -3.771 -12.57 -28.578 1 98.31 280 GLY B CA 1
ATOM 5336 C C . GLY B 1 280 ? -4.738 -12.977 -27.484 1 98.31 280 GLY B C 1
ATOM 5337 O O . GLY B 1 280 ? -4.633 -14.078 -26.922 1 98.31 280 GLY B O 1
ATOM 5338 N N . ILE B 1 281 ? -5.629 -12.117 -27.172 1 98.56 281 ILE B N 1
ATOM 5339 C CA . ILE B 1 281 ? -6.641 -12.398 -26.156 1 98.56 281 ILE B CA 1
ATOM 5340 C C . ILE B 1 281 ? -7.453 -13.625 -26.562 1 98.56 281 ILE B C 1
ATOM 5342 O O . ILE B 1 281 ? -7.68 -14.523 -25.75 1 98.56 281 ILE B O 1
ATOM 5346 N N . LYS B 1 282 ? -7.855 -13.664 -27.781 1 98.44 282 LYS B N 1
ATOM 5347 C CA . LYS B 1 282 ? -8.625 -14.789 -28.297 1 98.44 282 LYS B CA 1
ATOM 5348 C C . LYS B 1 282 ? -7.84 -16.094 -28.188 1 98.44 282 LYS B C 1
ATOM 5350 O O . LYS B 1 282 ? -8.391 -17.125 -27.797 1 98.44 282 LYS B O 1
ATOM 5355 N N . LYS B 1 283 ? -6.598 -16.047 -28.531 1 98.44 283 LYS B N 1
ATOM 5356 C CA . LYS B 1 283 ? -5.754 -17.234 -28.5 1 98.44 283 LYS B CA 1
ATOM 5357 C C . LYS B 1 283 ? -5.566 -17.75 -27.078 1 98.44 283 LYS B C 1
ATOM 5359 O O . LYS B 1 283 ? -5.523 -18.953 -26.844 1 98.44 283 LYS B O 1
ATOM 5364 N N . LEU B 1 284 ? -5.375 -16.844 -26.125 1 98.75 284 LEU B N 1
ATOM 5365 C CA . LEU B 1 284 ? -5.277 -17.234 -24.719 1 98.75 284 LEU B CA 1
ATOM 5366 C C . LEU B 1 284 ? -6.547 -17.953 -24.281 1 98.75 284 LEU B C 1
ATOM 5368 O O . LEU B 1 284 ? -6.473 -19 -23.609 1 98.75 284 LEU B O 1
ATOM 5372 N N . ALA B 1 285 ? -7.695 -17.391 -24.625 1 98.56 285 ALA B N 1
ATOM 5373 C CA . ALA B 1 285 ? -8.977 -17.969 -24.234 1 98.56 285 ALA B CA 1
ATOM 5374 C C . ALA B 1 285 ? -9.141 -19.375 -24.828 1 98.56 285 ALA B C 1
ATOM 5376 O O . ALA B 1 285 ? -9.531 -20.297 -24.109 1 98.56 285 ALA B O 1
ATOM 5377 N N . GLU B 1 286 ? -8.836 -19.5 -26.062 1 98.31 286 GLU B N 1
ATOM 5378 C CA . GLU B 1 286 ? -9 -20.766 -26.781 1 98.31 286 GLU B CA 1
ATOM 5379 C C . GLU B 1 286 ? -8.109 -21.844 -26.172 1 98.31 286 GLU B C 1
ATOM 5381 O O . GLU B 1 286 ? -8.516 -23.016 -26.078 1 98.31 286 GLU B O 1
ATOM 5386 N N . ALA B 1 287 ? -6.922 -21.469 -25.766 1 98.44 287 ALA B N 1
ATOM 5387 C CA . ALA B 1 287 ? -5.926 -22.422 -25.297 1 98.44 287 ALA B CA 1
ATOM 5388 C C . ALA B 1 287 ? -6.145 -22.766 -23.828 1 98.44 287 ALA B C 1
ATOM 5390 O O . ALA B 1 287 ? -5.629 -23.766 -23.328 1 98.44 287 ALA B O 1
ATOM 5391 N N . GLY B 1 288 ? -6.848 -21.891 -23.109 1 98.19 288 GLY B N 1
ATOM 5392 C CA . GLY B 1 288 ? -6.977 -22.047 -21.672 1 98.19 288 GLY B CA 1
ATOM 5393 C C . GLY B 1 288 ? -5.766 -21.547 -20.906 1 98.19 288 GLY B C 1
ATOM 5394 O O . GLY B 1 288 ? -5.586 -21.891 -19.734 1 98.19 288 GLY B O 1
ATOM 5395 N N . THR B 1 289 ? -4.902 -20.812 -21.625 1 98.81 289 THR B N 1
ATOM 5396 C CA . THR B 1 289 ? -3.76 -20.172 -20.984 1 98.81 289 THR B CA 1
ATOM 5397 C C . THR B 1 289 ? -4.223 -19.109 -20 1 98.81 289 THR B C 1
ATOM 5399 O O . THR B 1 289 ? -5.047 -18.25 -20.344 1 98.81 289 THR B O 1
ATOM 5402 N N . ILE B 1 290 ? -3.742 -19.156 -18.766 1 98.94 290 ILE B N 1
ATOM 5403 C CA . ILE B 1 290 ? -4.156 -18.203 -17.75 1 98.94 290 ILE B CA 1
ATOM 5404 C C . ILE B 1 290 ? -3.395 -16.891 -17.922 1 98.94 290 ILE B C 1
ATOM 5406 O O . ILE B 1 290 ? -2.166 -16.891 -18.047 1 98.94 290 ILE B O 1
ATOM 5410 N N . ALA B 1 291 ? -4.098 -15.773 -18.047 1 98.94 291 ALA B N 1
ATOM 5411 C CA . ALA B 1 291 ? -3.484 -14.445 -18.062 1 98.94 291 ALA B CA 1
ATOM 5412 C C . ALA B 1 291 ? -3.131 -13.984 -16.656 1 98.94 291 ALA B C 1
ATOM 5414 O O . ALA B 1 291 ? -4.02 -13.727 -15.844 1 98.94 291 ALA B O 1
ATOM 5415 N N . VAL B 1 292 ? -1.865 -13.922 -16.328 1 98.94 292 VAL B N 1
ATOM 5416 C CA . VAL B 1 292 ? -1.419 -13.367 -15.047 1 98.94 292 VAL B CA 1
ATOM 5417 C C . VAL B 1 292 ? -1.071 -11.891 -15.211 1 98.94 292 VAL B C 1
ATOM 5419 O O . VAL B 1 292 ? -0.009 -11.555 -15.742 1 98.94 292 VAL B O 1
ATOM 5422 N N . LEU B 1 293 ? -1.96 -11.078 -14.781 1 98.94 293 LEU B N 1
ATOM 5423 C CA . LEU B 1 293 ? -1.781 -9.633 -14.93 1 98.94 293 LEU B CA 1
ATOM 5424 C C . LEU B 1 293 ? -0.987 -9.062 -13.758 1 98.94 293 LEU B C 1
ATOM 5426 O O . LEU B 1 293 ? -1.141 -9.508 -12.617 1 98.94 293 LEU B O 1
ATOM 5430 N N . LEU B 1 294 ? -0.135 -8.133 -14.07 1 98.88 294 LEU B N 1
ATOM 5431 C CA . LEU B 1 294 ? 0.812 -7.562 -13.125 1 98.88 294 LEU B CA 1
ATOM 5432 C C . LEU B 1 294 ? 0.658 -6.047 -13.047 1 98.88 294 LEU B C 1
ATOM 5434 O O . LEU B 1 294 ? 1.58 -5.305 -13.398 1 98.88 294 LEU B O 1
ATOM 5438 N N . PRO B 1 295 ? -0.456 -5.578 -12.492 1 98.62 295 PRO B N 1
ATOM 5439 C CA . PRO B 1 295 ? -0.75 -4.145 -12.547 1 98.62 295 PRO B CA 1
ATOM 5440 C C . PRO B 1 295 ? 0.189 -3.314 -11.68 1 98.62 295 PRO B C 1
ATOM 5442 O O . PRO B 1 295 ? 0.343 -2.111 -11.906 1 98.62 295 PRO B O 1
ATOM 5445 N N . GLY B 1 296 ? 0.813 -3.92 -10.648 1 98.44 296 GLY B N 1
ATOM 5446 C CA . GLY B 1 296 ? 1.815 -3.207 -9.875 1 98.44 296 GLY B CA 1
ATOM 5447 C C . GLY B 1 296 ? 2.977 -2.709 -10.711 1 98.44 296 GLY B C 1
ATOM 5448 O O . GLY B 1 296 ? 3.52 -1.633 -10.453 1 98.44 296 GLY B O 1
ATOM 5449 N N . THR B 1 297 ? 3.396 -3.479 -11.711 1 97.81 297 THR B N 1
ATOM 5450 C CA . THR B 1 297 ? 4.457 -3.09 -12.625 1 97.81 297 THR B CA 1
ATOM 5451 C C . THR B 1 297 ? 4.066 -1.84 -13.406 1 97.81 297 THR B C 1
ATOM 5453 O O . THR B 1 297 ? 4.844 -0.887 -13.5 1 97.81 297 THR B O 1
ATOM 5456 N N . THR B 1 298 ? 2.867 -1.882 -13.992 1 96.19 298 THR B N 1
ATOM 5457 C CA . THR B 1 298 ? 2.367 -0.744 -14.75 1 96.19 298 THR B CA 1
ATOM 5458 C C . THR B 1 298 ? 2.33 0.512 -13.891 1 96.19 298 THR B C 1
ATOM 5460 O O . THR B 1 298 ? 2.791 1.576 -14.305 1 96.19 298 THR B O 1
ATOM 5463 N N . PHE B 1 299 ? 1.819 0.371 -12.672 1 96.31 299 PHE B N 1
ATOM 5464 C CA . PHE B 1 299 ? 1.734 1.466 -11.711 1 96.31 299 PHE B CA 1
ATOM 5465 C C . PHE B 1 299 ? 3.115 2.043 -11.422 1 96.31 299 PHE B C 1
ATOM 5467 O O . PHE B 1 299 ? 3.312 3.26 -11.492 1 96.31 299 PHE B O 1
ATOM 5474 N N . TYR B 1 300 ? 4.043 1.188 -11.148 1 96.19 300 TYR B N 1
ATOM 5475 C CA . TYR B 1 300 ? 5.367 1.587 -10.68 1 96.19 300 TYR B CA 1
ATOM 5476 C C . TYR B 1 300 ? 6.176 2.211 -11.812 1 96.19 300 TYR B C 1
ATOM 5478 O O . TYR B 1 300 ? 7.004 3.096 -11.57 1 96.19 300 TYR B O 1
ATOM 5486 N N . LEU B 1 301 ? 5.895 1.77 -13.023 1 93.06 301 LEU B N 1
ATOM 5487 C CA . LEU B 1 301 ? 6.621 2.299 -14.172 1 93.06 301 LEU B CA 1
ATOM 5488 C C . LEU B 1 301 ? 5.988 3.596 -14.664 1 93.06 301 LEU B C 1
ATOM 5490 O O . LEU B 1 301 ? 6.441 4.176 -15.656 1 93.06 301 LEU B O 1
ATOM 5494 N N . GLY B 1 302 ? 4.922 4.016 -14.008 1 89.38 302 GLY B N 1
ATOM 5495 C CA . GLY B 1 302 ? 4.309 5.301 -14.297 1 89.38 302 GLY B CA 1
ATOM 5496 C C . GLY B 1 302 ? 3.484 5.301 -15.57 1 89.38 302 GLY B C 1
ATOM 5497 O O . GLY B 1 302 ? 3.312 6.34 -16.203 1 89.38 302 GLY B O 1
ATOM 5498 N N . LYS B 1 303 ? 3.01 4.137 -15.93 1 88.44 303 LYS B N 1
ATOM 5499 C CA . LYS B 1 303 ? 2.207 4.023 -17.141 1 88.44 303 LYS B CA 1
ATOM 5500 C C . LYS B 1 303 ? 0.721 4.195 -16.844 1 88.44 303 LYS B C 1
ATOM 5502 O O . LYS B 1 303 ? 0.263 3.85 -15.742 1 88.44 303 LYS B O 1
ATOM 5507 N N . SER B 1 304 ? -0.012 4.727 -17.797 1 87.56 304 SER B N 1
ATOM 5508 C CA . SER B 1 304 ? -1.436 4.977 -17.594 1 87.56 304 SER B CA 1
ATOM 5509 C C . SER B 1 304 ? -2.285 3.924 -18.297 1 87.56 304 SER B C 1
ATOM 5511 O O . SER B 1 304 ? -3.496 3.85 -18.078 1 87.56 304 SER B O 1
ATOM 5513 N N . THR B 1 305 ? -1.655 3.148 -19.125 1 92.62 305 THR B N 1
ATOM 5514 C CA . THR B 1 305 ? -2.383 2.088 -19.812 1 92.62 305 THR B CA 1
ATOM 5515 C C . THR B 1 305 ? -2.109 0.735 -19.156 1 92.62 305 THR B C 1
ATOM 5517 O O . THR B 1 305 ? -0.958 0.298 -19.078 1 92.62 305 THR B O 1
ATOM 5520 N N . TYR B 1 306 ? -3.145 0.132 -18.719 1 96.88 306 TYR B N 1
ATOM 5521 C CA . TYR B 1 306 ? -3.053 -1.163 -18.062 1 96.88 306 TYR B CA 1
ATOM 5522 C C . TYR B 1 306 ? -3.498 -2.285 -18.984 1 96.88 306 TYR B C 1
ATOM 5524 O O . TYR B 1 306 ? -4.059 -2.029 -20.062 1 96.88 306 TYR B O 1
ATOM 5532 N N . ALA B 1 307 ? -3.18 -3.535 -18.594 1 98.38 307 ALA B N 1
ATOM 5533 C CA . ALA B 1 307 ? -3.701 -4.699 -19.297 1 98.38 307 ALA B CA 1
ATOM 5534 C C . ALA B 1 307 ? -5.223 -4.66 -19.375 1 98.38 307 ALA B C 1
ATOM 5536 O O . ALA B 1 307 ? -5.887 -4.211 -18.438 1 98.38 307 ALA B O 1
ATOM 5537 N N . ARG B 1 308 ? -5.805 -5.156 -20.531 1 98 308 ARG B N 1
ATOM 5538 C CA . ARG B 1 308 ? -7.238 -5.078 -20.781 1 98 308 ARG B CA 1
ATOM 5539 C C . ARG B 1 308 ? -7.977 -6.242 -20.141 1 98 308 ARG B C 1
ATOM 5541 O O . ARG B 1 308 ? -8.594 -7.055 -20.828 1 98 308 ARG B O 1
ATOM 5548 N N . ALA B 1 309 ? -7.969 -6.285 -18.75 1 98.56 309 ALA B N 1
ATOM 5549 C CA . ALA B 1 309 ? -8.562 -7.375 -17.984 1 98.56 309 ALA B CA 1
ATOM 5550 C C . ALA B 1 309 ? -10.031 -7.559 -18.328 1 98.56 309 ALA B C 1
ATOM 5552 O O . ALA B 1 309 ? -10.5 -8.688 -18.484 1 98.56 309 ALA B O 1
ATOM 5553 N N . ARG B 1 310 ? -10.781 -6.453 -18.406 1 96.62 310 ARG B N 1
ATOM 5554 C CA . ARG B 1 310 ? -12.203 -6.527 -18.734 1 96.62 310 ARG B CA 1
ATOM 5555 C C . ARG B 1 310 ? -12.414 -7.246 -20.062 1 96.62 310 ARG B C 1
ATOM 5557 O O . ARG B 1 310 ? -13.258 -8.141 -20.172 1 96.62 310 ARG B O 1
ATOM 5564 N N . ALA B 1 311 ? -11.672 -6.863 -21.078 1 97.62 311 ALA B N 1
ATOM 5565 C CA . ALA B 1 311 ? -11.781 -7.496 -22.391 1 97.62 311 ALA B CA 1
ATOM 5566 C C . ALA B 1 311 ? -11.406 -8.977 -22.312 1 97.62 311 ALA B C 1
ATOM 5568 O O . ALA B 1 311 ? -12.047 -9.812 -22.938 1 97.62 311 ALA B O 1
ATOM 5569 N N . MET B 1 312 ? -10.391 -9.289 -21.594 1 98.81 312 MET B N 1
ATOM 5570 C CA . MET B 1 312 ? -9.93 -10.672 -21.453 1 98.81 312 MET B CA 1
ATOM 5571 C C . MET B 1 312 ? -11.008 -11.531 -20.781 1 98.81 312 MET B C 1
ATOM 5573 O O . MET B 1 312 ? -11.336 -12.609 -21.281 1 98.81 312 MET B O 1
ATOM 5577 N N . ILE B 1 313 ? -11.531 -11.039 -19.672 1 98.62 313 ILE B N 1
ATOM 5578 C CA . ILE B 1 313 ? -12.547 -11.781 -18.953 1 98.62 313 ILE B CA 1
ATOM 5579 C C . ILE B 1 313 ? -13.773 -11.984 -19.844 1 98.62 313 ILE B C 1
ATOM 5581 O O . ILE B 1 313 ? -14.305 -13.094 -19.938 1 98.62 313 ILE B O 1
ATOM 5585 N N . ASP B 1 314 ? -14.188 -10.945 -20.516 1 97.69 314 ASP B N 1
ATOM 5586 C CA . ASP B 1 314 ? -15.367 -11.008 -21.391 1 97.69 314 ASP B CA 1
ATOM 5587 C C . ASP B 1 314 ? -15.156 -12.008 -22.531 1 97.69 314 ASP B C 1
ATOM 5589 O O . ASP B 1 314 ? -16.109 -12.641 -22.984 1 97.69 314 ASP B O 1
ATOM 5593 N N . GLU B 1 315 ? -13.906 -12.156 -22.953 1 98.31 315 GLU B N 1
ATOM 5594 C CA . GLU B 1 315 ? -13.578 -13.055 -24.062 1 98.31 315 GLU B CA 1
ATOM 5595 C C . GLU B 1 315 ? -13.359 -14.484 -23.562 1 98.31 315 GLU B C 1
ATOM 5597 O O . GLU B 1 315 ? -13.133 -15.398 -24.375 1 98.31 315 GLU B O 1
ATOM 5602 N N . GLY B 1 316 ? -13.367 -14.633 -22.297 1 98.44 316 GLY B N 1
ATOM 5603 C CA . GLY B 1 316 ? -13.312 -15.984 -21.75 1 98.44 316 GLY B CA 1
ATOM 5604 C C . GLY B 1 316 ? -11.922 -16.391 -21.297 1 98.44 316 GLY B C 1
ATOM 5605 O O . GLY B 1 316 ? -11.648 -17.578 -21.109 1 98.44 316 GLY B O 1
ATOM 5606 N N . VAL B 1 317 ? -11.047 -15.492 -21.188 1 98.81 317 VAL B N 1
ATOM 5607 C CA . VAL B 1 317 ? -9.711 -15.773 -20.656 1 98.81 317 VAL B CA 1
ATOM 5608 C C . VAL B 1 317 ? -9.789 -15.961 -19.141 1 98.81 317 VAL B C 1
ATOM 5610 O O . VAL B 1 317 ? -10.5 -15.219 -18.453 1 98.81 317 VAL B O 1
ATOM 5613 N N . CYS B 1 318 ? -9.156 -16.969 -18.547 1 98.75 318 CYS B N 1
ATOM 5614 C CA . CYS B 1 318 ? -8.93 -17.062 -17.109 1 98.75 318 CYS B CA 1
ATOM 5615 C C . CYS B 1 318 ? -7.902 -16.031 -16.656 1 98.75 318 CYS B C 1
ATOM 5617 O O . CYS B 1 318 ? -6.746 -16.078 -17.078 1 98.75 318 CYS B O 1
ATOM 5619 N N . VAL B 1 319 ? -8.336 -15.141 -15.797 1 98.94 319 VAL B N 1
ATOM 5620 C CA . VAL B 1 319 ? -7.457 -14.039 -15.414 1 98.94 319 VAL B CA 1
ATOM 5621 C C . VAL B 1 319 ? -6.992 -14.219 -13.969 1 98.94 319 VAL B C 1
ATOM 5623 O O . VAL B 1 319 ? -7.785 -14.578 -13.094 1 98.94 319 VAL B O 1
ATOM 5626 N N . SER B 1 320 ? -5.719 -14.039 -13.742 1 98.94 320 SER B N 1
ATOM 5627 C CA . SER B 1 320 ? -5.102 -14.023 -12.422 1 98.94 320 SER B CA 1
ATOM 5628 C C . SER B 1 320 ? -4.344 -12.719 -12.188 1 98.94 320 SER B C 1
ATOM 5630 O O . SER B 1 320 ? -4.176 -11.914 -13.109 1 98.94 320 SER B O 1
ATOM 5632 N N . LEU B 1 321 ? -3.979 -12.461 -10.914 1 98.94 321 LEU B N 1
ATOM 5633 C CA . LEU B 1 321 ? -3.227 -11.289 -10.477 1 98.94 321 LEU B CA 1
ATOM 5634 C C . LEU B 1 321 ? -2.012 -11.695 -9.648 1 98.94 321 LEU B C 1
ATOM 5636 O O . LEU B 1 321 ? -2.059 -12.688 -8.914 1 98.94 321 LEU B O 1
ATOM 5640 N N . ALA B 1 322 ? -0.984 -10.961 -9.742 1 98.94 322 ALA B N 1
ATOM 5641 C CA . ALA B 1 322 ? 0.216 -11.211 -8.945 1 98.94 322 ALA B CA 1
ATOM 5642 C C . ALA B 1 322 ? 0.962 -9.914 -8.656 1 98.94 322 ALA B C 1
ATOM 5644 O O . ALA B 1 322 ? 0.702 -8.891 -9.281 1 98.94 322 ALA B O 1
ATOM 5645 N N . THR B 1 323 ? 1.87 -9.984 -7.711 1 98.94 323 THR B N 1
ATOM 5646 C CA . THR B 1 323 ? 2.611 -8.797 -7.309 1 98.94 323 THR B CA 1
ATOM 5647 C C . THR B 1 323 ? 3.705 -8.469 -8.32 1 98.94 323 THR B C 1
ATOM 5649 O O . THR B 1 323 ? 4.043 -7.305 -8.523 1 98.94 323 THR B O 1
ATOM 5652 N N . ASP B 1 324 ? 4.25 -9.578 -8.93 1 98.88 324 ASP B N 1
ATOM 5653 C CA . ASP B 1 324 ? 5.496 -9.438 -9.68 1 98.88 324 ASP B CA 1
ATOM 5654 C C . ASP B 1 324 ? 6.609 -8.883 -8.797 1 98.88 324 ASP B C 1
ATOM 5656 O O . ASP B 1 324 ? 7.43 -8.086 -9.258 1 98.88 324 ASP B O 1
ATOM 5660 N N . PHE B 1 325 ? 6.617 -9.195 -7.484 1 98.94 325 PHE B N 1
ATOM 5661 C CA . PHE B 1 325 ? 7.66 -8.672 -6.605 1 98.94 325 PHE B CA 1
ATOM 5662 C C . PHE B 1 325 ? 9.039 -8.875 -7.223 1 98.94 325 PHE B C 1
ATOM 5664 O O . PHE B 1 325 ? 9.43 -10.008 -7.52 1 98.94 325 PHE B O 1
ATOM 5671 N N . ASN B 1 326 ? 9.703 -7.852 -7.477 1 98.62 326 ASN B N 1
ATOM 5672 C CA . ASN B 1 326 ? 11.07 -7.785 -7.992 1 98.62 326 ASN B CA 1
ATOM 5673 C C . ASN B 1 326 ? 11.734 -6.457 -7.641 1 98.62 326 ASN B C 1
ATOM 5675 O O . ASN B 1 326 ? 11.078 -5.531 -7.164 1 98.62 326 ASN B O 1
ATOM 5679 N N . PRO B 1 327 ? 12.977 -6.305 -7.809 1 97.75 327 PRO B N 1
ATOM 5680 C CA . PRO B 1 327 ? 13.672 -5.125 -7.297 1 97.75 327 PRO B CA 1
ATOM 5681 C C . PRO B 1 327 ? 13.539 -3.914 -8.219 1 97.75 327 PRO B C 1
ATOM 5683 O O . PRO B 1 327 ? 13.945 -2.805 -7.852 1 97.75 327 PRO B O 1
ATOM 5686 N N . GLY B 1 328 ? 12.953 -4.07 -9.391 1 95.31 328 GLY B N 1
ATOM 5687 C CA . GLY B 1 328 ? 13.117 -3 -10.359 1 95.31 328 GLY B CA 1
ATOM 5688 C C . GLY B 1 328 ? 11.797 -2.428 -10.844 1 95.31 328 GLY B C 1
ATOM 5689 O O . GLY B 1 328 ? 11.625 -1.208 -10.898 1 95.31 328 GLY B O 1
ATOM 5690 N N . SER B 1 329 ? 10.852 -3.221 -11.188 1 95.38 329 SER B N 1
ATOM 5691 C CA . SER B 1 329 ? 9.625 -2.742 -11.828 1 95.38 329 SER B CA 1
ATOM 5692 C C . SER B 1 329 ? 8.422 -2.883 -10.898 1 95.38 329 SER B C 1
ATOM 5694 O O . SER B 1 329 ? 7.371 -2.295 -11.148 1 95.38 329 SER B O 1
ATOM 5696 N N . SER B 1 330 ? 8.578 -3.668 -9.875 1 98 330 SER B N 1
ATOM 5697 C CA . SER B 1 330 ? 7.48 -3.807 -8.922 1 98 330 SER B CA 1
ATOM 5698 C C . SER B 1 330 ? 7.992 -4.215 -7.543 1 98 330 SER B C 1
ATOM 5700 O O . SER B 1 330 ? 7.684 -5.305 -7.059 1 98 330 SER B O 1
ATOM 5702 N N . PRO B 1 331 ? 8.719 -3.381 -6.859 1 98.44 331 PRO B N 1
ATOM 5703 C CA . PRO B 1 331 ? 9.227 -3.707 -5.527 1 98.44 331 PRO B CA 1
ATOM 5704 C C . PRO B 1 331 ? 8.148 -3.629 -4.449 1 98.44 331 PRO B C 1
ATOM 5706 O O . PRO B 1 331 ? 8.195 -2.748 -3.584 1 98.44 331 PRO B O 1
ATOM 5709 N N . THR B 1 332 ? 7.188 -4.605 -4.438 1 98.88 332 THR B N 1
ATOM 5710 C CA . THR B 1 332 ? 6.141 -4.688 -3.424 1 98.88 332 THR B CA 1
ATOM 5711 C C . THR B 1 332 ? 5.719 -6.137 -3.199 1 98.88 332 THR B C 1
ATOM 5713 O O . THR B 1 332 ? 5.562 -6.898 -4.156 1 98.88 332 THR B O 1
ATOM 5716 N N . GLU B 1 333 ? 5.625 -6.531 -1.94 1 98.56 333 GLU B N 1
ATOM 5717 C CA . GLU B 1 333 ? 5.102 -7.84 -1.56 1 98.56 333 GLU B CA 1
ATOM 5718 C C . GLU B 1 333 ? 3.605 -7.77 -1.262 1 98.56 333 GLU B C 1
ATOM 5720 O O . GLU B 1 333 ? 2.994 -8.773 -0.891 1 98.56 333 GLU B O 1
ATOM 5725 N N . ASN B 1 334 ? 2.971 -6.598 -1.444 1 98.69 334 ASN B N 1
ATOM 5726 C CA . ASN B 1 334 ? 1.607 -6.324 -1.003 1 98.69 334 ASN B CA 1
ATOM 5727 C C . ASN B 1 334 ? 0.583 -6.754 -2.049 1 98.69 334 ASN B C 1
ATOM 5729 O O . ASN B 1 334 ? 0.113 -5.934 -2.838 1 98.69 334 ASN B O 1
ATOM 5733 N N . ILE B 1 335 ? 0.155 -7.992 -1.961 1 98.88 335 ILE B N 1
ATOM 5734 C CA . ILE B 1 335 ? -0.796 -8.547 -2.916 1 98.88 335 ILE B CA 1
ATOM 5735 C C . ILE B 1 335 ? -2.156 -7.879 -2.74 1 98.88 335 ILE B C 1
ATOM 5737 O O . ILE B 1 335 ? -2.93 -7.77 -3.695 1 98.88 335 ILE B O 1
ATOM 5741 N N . GLN B 1 336 ? -2.482 -7.355 -1.53 1 98.88 336 GLN B N 1
ATOM 5742 C CA . GLN B 1 336 ? -3.736 -6.645 -1.297 1 98.88 336 GLN B CA 1
ATOM 5743 C C . GLN B 1 336 ? -3.791 -5.344 -2.092 1 98.88 336 GLN B C 1
ATOM 5745 O O . GLN B 1 336 ? -4.848 -4.961 -2.592 1 98.88 336 GLN B O 1
ATOM 5750 N N . LEU B 1 337 ? -2.625 -4.684 -2.191 1 98.88 337 LEU B N 1
ATOM 5751 C CA . LEU B 1 337 ? -2.57 -3.48 -3.016 1 98.88 337 LEU B CA 1
ATOM 5752 C C . LEU B 1 337 ? -2.812 -3.814 -4.484 1 98.88 337 LEU B C 1
ATOM 5754 O O . LEU B 1 337 ? -3.475 -3.057 -5.195 1 98.88 337 LEU B O 1
ATOM 5758 N N . ILE B 1 338 ? -2.314 -4.926 -4.934 1 98.94 338 ILE B N 1
ATOM 5759 C CA . ILE B 1 338 ? -2.561 -5.383 -6.297 1 98.94 338 ILE B CA 1
ATOM 5760 C C . ILE B 1 338 ? -4.059 -5.566 -6.52 1 98.94 338 ILE B C 1
ATOM 5762 O O . ILE B 1 338 ? -4.59 -5.195 -7.566 1 98.94 338 ILE B O 1
ATOM 5766 N N . MET B 1 339 ? -4.766 -6.109 -5.547 1 98.81 339 MET B N 1
ATOM 5767 C CA . MET B 1 339 ? -6.215 -6.266 -5.605 1 98.81 339 MET B CA 1
ATOM 5768 C C . MET B 1 339 ? -6.898 -4.914 -5.797 1 98.81 339 MET B C 1
ATOM 5770 O O . MET B 1 339 ? -7.82 -4.789 -6.602 1 98.81 339 MET B O 1
ATOM 5774 N N . SER B 1 340 ? -6.426 -3.926 -5.07 1 98.38 340 SER B N 1
ATOM 5775 C CA . SER B 1 340 ? -7.008 -2.59 -5.172 1 98.38 340 SER B CA 1
ATOM 5776 C C . SER B 1 340 ? -6.766 -1.987 -6.551 1 98.38 340 SER B C 1
ATOM 5778 O O . SER B 1 340 ? -7.672 -1.396 -7.141 1 98.38 340 SER B O 1
ATOM 5780 N N . ILE B 1 341 ? -5.547 -2.139 -7.059 1 98.19 341 ILE B N 1
ATOM 5781 C CA . ILE B 1 341 ? -5.223 -1.598 -8.375 1 98.19 341 ILE B CA 1
ATOM 5782 C C . ILE B 1 341 ? -6.09 -2.271 -9.438 1 98.19 341 ILE B C 1
ATOM 5784 O O . ILE B 1 341 ? -6.562 -1.616 -10.367 1 98.19 341 ILE B O 1
ATOM 5788 N N . ALA B 1 342 ? -6.293 -3.527 -9.273 1 98.31 342 ALA B N 1
ATOM 5789 C CA . ALA B 1 342 ? -7.133 -4.258 -10.219 1 98.31 342 ALA B CA 1
ATOM 5790 C C . ALA B 1 342 ? -8.555 -3.697 -10.234 1 98.31 342 ALA B C 1
ATOM 5792 O O . ALA B 1 342 ? -9.148 -3.533 -11.305 1 98.31 342 ALA B O 1
ATOM 5793 N N . ALA B 1 343 ? -9.086 -3.416 -9.078 1 97 343 ALA B N 1
ATOM 5794 C CA . ALA B 1 343 ? -10.43 -2.854 -8.984 1 97 343 ALA B CA 1
ATOM 5795 C C . ALA B 1 343 ? -10.492 -1.471 -9.625 1 97 343 ALA B C 1
ATOM 5797 O O . ALA B 1 343 ? -11.422 -1.17 -10.375 1 97 343 ALA B O 1
ATOM 5798 N N . LEU B 1 344 ? -9.492 -0.696 -9.398 1 94.75 344 LEU B N 1
ATOM 5799 C CA . LEU B 1 344 ? -9.5 0.716 -9.758 1 94.75 344 LEU B CA 1
ATOM 5800 C C . LEU B 1 344 ? -9.141 0.903 -11.227 1 94.75 344 LEU B C 1
ATOM 5802 O O . LEU B 1 344 ? -9.703 1.77 -11.906 1 94.75 344 LEU B O 1
ATOM 5806 N N . HIS B 1 345 ? -8.234 0.021 -11.727 1 94.12 345 HIS B N 1
ATOM 5807 C CA . HIS B 1 345 ? -7.621 0.389 -13 1 94.12 345 HIS B CA 1
ATOM 5808 C C . HIS B 1 345 ? -7.801 -0.715 -14.031 1 94.12 345 HIS B C 1
ATOM 5810 O O . HIS B 1 345 ? -7.602 -0.487 -15.234 1 94.12 345 HIS B O 1
ATOM 5816 N N . LEU B 1 346 ? -8.164 -1.891 -13.594 1 96.69 346 LEU B N 1
ATOM 5817 C CA . LEU B 1 346 ? -8.375 -2.977 -14.547 1 96.69 346 LEU B CA 1
ATOM 5818 C C . LEU B 1 346 ? -9.867 -3.268 -14.719 1 96.69 346 LEU B C 1
ATOM 5820 O O . LEU B 1 346 ? -10.242 -4.18 -15.453 1 96.69 346 LEU B O 1
ATOM 5824 N N . LYS B 1 347 ? -10.719 -2.551 -13.945 1 94.31 347 LYS B N 1
ATOM 5825 C CA . LYS B 1 347 ? -12.172 -2.656 -14.008 1 94.31 347 LYS B CA 1
ATOM 5826 C C . LYS B 1 347 ? -12.641 -4.066 -13.648 1 94.31 347 LYS B C 1
ATOM 5828 O O . LYS B 1 347 ? -13.508 -4.625 -14.32 1 94.31 347 LYS B O 1
ATOM 5833 N N . MET B 1 348 ? -12.008 -4.637 -12.758 1 97.38 348 MET B N 1
ATOM 5834 C CA . MET B 1 348 ? -12.422 -5.945 -12.25 1 97.38 348 MET B CA 1
ATOM 5835 C C . MET B 1 348 ? -13.336 -5.793 -11.039 1 97.38 348 MET B C 1
ATOM 5837 O O . MET B 1 348 ? -13.117 -4.918 -10.203 1 97.38 348 MET B O 1
ATOM 5841 N N . THR B 1 349 ? -14.336 -6.617 -10.922 1 96.94 349 THR B N 1
ATOM 5842 C CA . THR B 1 349 ? -15.188 -6.637 -9.742 1 96.94 349 THR B CA 1
ATOM 5843 C C . THR B 1 349 ? -14.484 -7.336 -8.578 1 96.94 349 THR B C 1
ATOM 5845 O O . THR B 1 349 ? -13.5 -8.047 -8.789 1 96.94 349 THR B O 1
ATOM 5848 N N . ALA B 1 350 ? -15 -7.105 -7.383 1 97.69 350 ALA B N 1
ATOM 5849 C CA . ALA B 1 350 ? -14.43 -7.77 -6.211 1 97.69 350 ALA B CA 1
ATOM 5850 C C . ALA B 1 350 ? -14.469 -9.289 -6.367 1 97.69 350 ALA B C 1
ATOM 5852 O O . ALA B 1 350 ? -13.516 -9.984 -6.004 1 97.69 350 ALA B O 1
ATOM 5853 N N . GLU B 1 351 ? -15.562 -9.805 -6.906 1 97.88 351 GLU B N 1
ATOM 5854 C CA . GLU B 1 351 ? -15.719 -11.242 -7.125 1 97.88 351 GLU B CA 1
ATOM 5855 C C . GLU B 1 351 ? -14.617 -11.781 -8.039 1 97.88 351 GLU B C 1
ATOM 5857 O O . GLU B 1 351 ? -13.984 -12.789 -7.727 1 97.88 351 GLU B O 1
ATOM 5862 N N . GLU B 1 352 ? -14.422 -11.102 -9.125 1 98.44 352 GLU B N 1
ATOM 5863 C CA . GLU B 1 352 ? -13.391 -11.492 -10.086 1 98.44 352 GLU B CA 1
ATOM 5864 C C . GLU B 1 352 ? -12.008 -11.453 -9.461 1 98.44 352 GLU B C 1
ATOM 5866 O O . GLU B 1 352 ? -11.188 -12.344 -9.695 1 98.44 352 GLU B O 1
ATOM 5871 N N . ILE B 1 353 ? -11.742 -10.461 -8.664 1 98.81 353 ILE B N 1
ATOM 5872 C CA . ILE B 1 353 ? -10.445 -10.258 -8.031 1 98.81 353 ILE B CA 1
ATOM 5873 C C . ILE B 1 353 ? -10.148 -11.398 -7.066 1 98.81 353 ILE B C 1
ATOM 5875 O O . ILE B 1 353 ? -9.031 -11.922 -7.035 1 98.81 353 ILE B O 1
ATOM 5879 N N . TRP B 1 354 ? -11.086 -11.828 -6.285 1 98.88 354 TRP B N 1
ATOM 5880 C CA . TRP B 1 354 ? -10.875 -12.914 -5.336 1 98.88 354 TRP B CA 1
ATOM 5881 C C . TRP B 1 354 ? -10.562 -14.219 -6.062 1 98.88 354 TRP B C 1
ATOM 5883 O O . TRP B 1 354 ? -9.711 -14.992 -5.625 1 98.88 354 TRP B O 1
ATOM 5893 N N . HIS B 1 355 ? -11.234 -14.477 -7.18 1 98.88 355 HIS B N 1
ATOM 5894 C CA . HIS B 1 355 ? -10.867 -15.641 -7.98 1 98.88 355 HIS B CA 1
ATOM 5895 C C . HIS B 1 355 ? -9.461 -15.508 -8.539 1 98.88 355 HIS B C 1
ATOM 5897 O O . HIS B 1 355 ? -8.719 -16.484 -8.617 1 98.88 355 HIS B O 1
ATOM 5903 N N . ALA B 1 356 ? -9.086 -14.297 -8.859 1 98.94 356 ALA B N 1
ATOM 5904 C CA . ALA B 1 356 ? -7.816 -14.023 -9.531 1 98.94 356 ALA B CA 1
ATOM 5905 C C . ALA B 1 356 ? -6.641 -14.227 -8.578 1 98.94 356 ALA B C 1
ATOM 5907 O O . ALA B 1 356 ? -5.516 -14.484 -9.016 1 98.94 356 ALA B O 1
ATOM 5908 N N . VAL B 1 357 ? -6.871 -14.148 -7.238 1 98.94 357 VAL B N 1
ATOM 5909 C CA . VAL B 1 357 ? -5.754 -14.234 -6.305 1 98.94 357 VAL B CA 1
ATOM 5910 C C . VAL B 1 357 ? -5.852 -15.531 -5.508 1 98.94 357 VAL B C 1
ATOM 5912 O O . VAL B 1 357 ? -5.121 -15.727 -4.531 1 98.94 357 VAL B O 1
ATOM 5915 N N . THR B 1 358 ? -6.797 -16.438 -5.84 1 98.88 358 THR B N 1
ATOM 5916 C CA . THR B 1 358 ? -6.918 -17.734 -5.172 1 98.88 358 THR B CA 1
ATOM 5917 C C . THR B 1 358 ? -6.957 -18.859 -6.195 1 98.88 358 THR B C 1
ATOM 5919 O O . THR B 1 358 ? -5.91 -19.359 -6.613 1 98.88 358 THR B O 1
ATOM 5922 N N . VAL B 1 359 ? -8.148 -19.078 -6.785 1 98.81 359 VAL B N 1
ATOM 5923 C CA . VAL B 1 359 ? -8.375 -20.234 -7.648 1 98.81 359 VAL B CA 1
ATOM 5924 C C . VAL B 1 359 ? -7.496 -20.125 -8.898 1 98.81 359 VAL B C 1
ATOM 5926 O O . VAL B 1 359 ? -6.652 -20.984 -9.148 1 98.81 359 VAL B O 1
ATOM 5929 N N . ASN B 1 360 ? -7.711 -19.031 -9.641 1 98.94 360 ASN B N 1
ATOM 5930 C CA . ASN B 1 360 ? -6.984 -18.891 -10.898 1 98.94 360 ASN B CA 1
ATOM 5931 C C . ASN B 1 360 ? -5.477 -18.812 -10.664 1 98.94 360 ASN B C 1
ATOM 5933 O O . ASN B 1 360 ? -4.695 -19.344 -11.453 1 98.94 360 ASN B O 1
ATOM 5937 N N . ALA B 1 361 ? -5.109 -18.141 -9.602 1 98.94 361 ALA B N 1
ATOM 5938 C CA . ALA B 1 361 ? -3.689 -18.047 -9.273 1 98.94 361 ALA B CA 1
ATOM 5939 C C . ALA B 1 361 ? -3.102 -19.438 -8.984 1 98.94 361 ALA B C 1
ATOM 5941 O O . ALA B 1 361 ? -1.992 -19.75 -9.43 1 98.94 361 ALA B O 1
ATOM 5942 N N . ALA B 1 362 ? -3.797 -20.234 -8.258 1 98.88 362 ALA B N 1
ATOM 5943 C CA . ALA B 1 362 ? -3.328 -21.578 -7.938 1 98.88 362 ALA B CA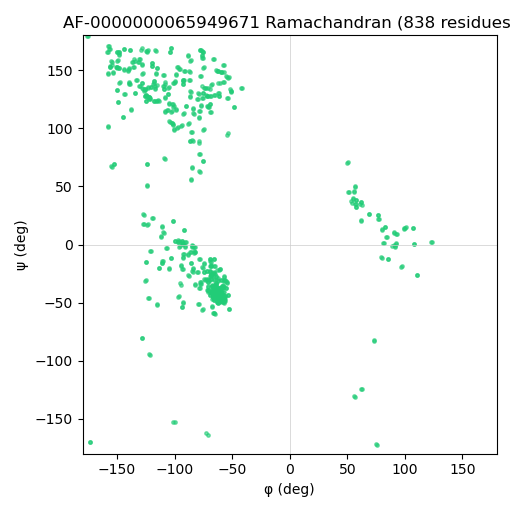 1
ATOM 5944 C C . ALA B 1 362 ? -3.15 -22.406 -9.203 1 98.88 362 ALA B C 1
ATOM 5946 O O . ALA B 1 362 ? -2.127 -23.078 -9.375 1 98.88 362 ALA B O 1
ATOM 5947 N N . TYR B 1 363 ? -4.082 -22.328 -10.109 1 98.81 363 TYR B N 1
ATOM 5948 C CA . TYR B 1 363 ? -4.004 -23.094 -11.352 1 98.81 363 TYR B CA 1
ATOM 5949 C C . TYR B 1 363 ? -2.883 -22.562 -12.242 1 98.81 363 TYR B C 1
ATOM 5951 O O . TYR B 1 363 ? -2.26 -23.328 -12.984 1 98.81 363 TYR B O 1
ATOM 5959 N N . ALA B 1 364 ? -2.539 -21.297 -12.109 1 98.94 364 ALA B N 1
ATOM 5960 C CA . ALA B 1 364 ? -1.493 -20.688 -12.922 1 98.94 364 ALA B CA 1
ATOM 5961 C C . ALA B 1 364 ? -0.12 -21.25 -12.562 1 98.94 364 ALA B C 1
ATOM 5963 O O . ALA B 1 364 ? 0.842 -21.078 -13.32 1 98.94 364 ALA B O 1
ATOM 5964 N N . ILE B 1 365 ? -0.053 -21.938 -11.398 1 98.88 365 ILE B N 1
ATOM 5965 C CA . ILE B 1 365 ? 1.258 -22.438 -11 1 98.88 365 ILE B CA 1
ATOM 5966 C C . ILE B 1 365 ? 1.173 -23.938 -10.719 1 98.88 365 ILE B C 1
ATOM 5968 O O . ILE B 1 365 ? 1.999 -24.484 -9.984 1 98.88 365 ILE B O 1
ATOM 5972 N N . GLY B 1 366 ? 0.146 -24.578 -11.18 1 98.19 366 GLY B N 1
ATOM 5973 C CA . GLY B 1 366 ? 0.014 -26.016 -11.102 1 98.19 366 GLY B CA 1
ATOM 5974 C C . GLY B 1 366 ? -0.382 -26.5 -9.727 1 98.19 366 GLY B C 1
ATOM 5975 O O . GLY B 1 366 ? -0.124 -27.656 -9.375 1 98.19 366 GLY B O 1
ATOM 5976 N N . LYS B 1 367 ? -0.98 -25.625 -8.953 1 98.38 367 LYS B N 1
ATOM 5977 C CA . LYS B 1 367 ? -1.353 -25.984 -7.59 1 98.38 367 LYS B CA 1
ATOM 5978 C C . LYS B 1 367 ? -2.861 -25.891 -7.391 1 98.38 367 LYS B C 1
ATOM 5980 O O . LYS B 1 367 ? -3.334 -25.75 -6.258 1 98.38 367 LYS B O 1
ATOM 5985 N N . GLY B 1 368 ? -3.619 -25.969 -8.461 1 97.69 368 GLY B N 1
ATOM 5986 C CA . GLY B 1 368 ? -5.066 -25.812 -8.422 1 97.69 368 GLY B CA 1
ATOM 5987 C C . GLY B 1 368 ? -5.75 -26.797 -7.496 1 97.69 368 GLY B C 1
ATOM 5988 O O . GLY B 1 368 ? -6.801 -26.484 -6.926 1 97.69 368 GLY B O 1
ATOM 5989 N N . GLU B 1 369 ? -5.137 -27.922 -7.297 1 95.75 369 GLU B N 1
ATOM 5990 C CA . GLU B 1 369 ? -5.738 -28.953 -6.453 1 95.75 369 GLU B CA 1
ATOM 5991 C C . GLU B 1 369 ? -5.246 -28.844 -5.016 1 95.75 369 GLU B C 1
ATOM 5993 O O . GLU B 1 369 ? -5.723 -29.562 -4.133 1 95.75 369 GLU B O 1
ATOM 5998 N N . GLU B 1 370 ? -4.445 -27.906 -4.773 1 97 370 GLU B N 1
ATOM 5999 C CA . GLU B 1 370 ? -3.797 -27.875 -3.467 1 97 370 GLU B CA 1
ATOM 6000 C C . GLU B 1 370 ? -4.031 -26.531 -2.773 1 97 370 GLU B C 1
ATOM 6002 O O . GLU B 1 370 ? -4.051 -26.469 -1.543 1 97 370 GLU B O 1
ATOM 6007 N N . ALA B 1 371 ? -4.148 -25.5 -3.527 1 98.25 371 ALA B N 1
ATOM 6008 C CA . ALA B 1 371 ? -4.195 -24.156 -2.947 1 98.25 371 ALA B CA 1
ATOM 6009 C C . ALA B 1 371 ? -5.375 -23.359 -3.496 1 98.25 371 ALA B C 1
ATOM 6011 O O . ALA B 1 371 ? -5.973 -23.75 -4.508 1 98.25 371 ALA B O 1
ATOM 6012 N N . GLY B 1 372 ? -5.777 -22.344 -2.793 1 98.44 372 GLY B N 1
ATOM 6013 C CA . GLY B 1 372 ? -6.699 -21.359 -3.312 1 98.44 372 GLY B CA 1
ATOM 6014 C C . GLY B 1 372 ? -8.148 -21.672 -3.002 1 98.44 372 GLY B C 1
ATOM 6015 O O . GLY B 1 372 ? -9.055 -20.922 -3.389 1 98.44 372 GLY B O 1
ATOM 6016 N N . GLN B 1 373 ? -8.414 -22.797 -2.283 1 98.56 373 GLN B N 1
ATOM 6017 C CA . GLN B 1 373 ? -9.781 -23.156 -1.919 1 98.56 373 GLN B CA 1
ATOM 6018 C C . GLN B 1 373 ? -9.836 -23.719 -0.501 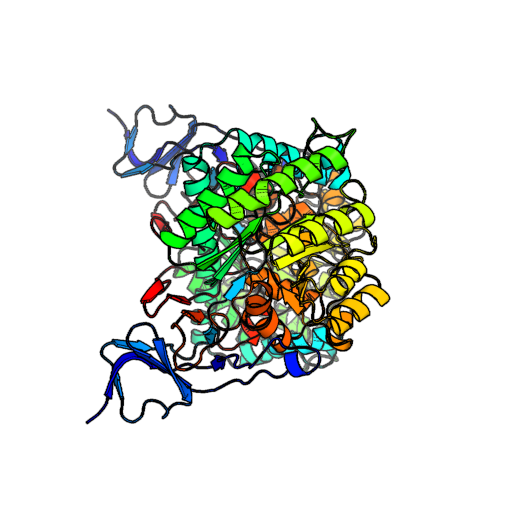1 98.56 373 GLN B C 1
ATOM 6020 O O . GLN B 1 373 ? -8.859 -24.297 -0.015 1 98.56 373 GLN B O 1
ATOM 6025 N N . LEU B 1 374 ? -10.953 -23.516 0.171 1 98.56 374 LEU B N 1
ATOM 6026 C CA . LEU B 1 374 ? -11.266 -24.219 1.412 1 98.56 374 LEU B CA 1
ATOM 6027 C C . LEU B 1 374 ? -12.227 -25.375 1.16 1 98.56 374 LEU B C 1
ATOM 6029 O O . LEU B 1 374 ? -13.438 -25.156 1.038 1 98.56 374 LEU B O 1
ATOM 6033 N N . LYS B 1 375 ? -11.656 -26.453 1.088 1 96.25 375 LYS B N 1
ATOM 6034 C CA . LYS B 1 375 ? -12.398 -27.672 0.792 1 96.25 375 LYS B CA 1
ATOM 6035 C C . LYS B 1 375 ? -12.008 -28.797 1.745 1 96.25 375 LYS B C 1
ATOM 6037 O O . LYS B 1 375 ? -10.844 -28.938 2.117 1 96.25 375 LYS B O 1
ATOM 6042 N N . ALA B 1 376 ? -13.086 -29.578 2.125 1 97.25 376 ALA B N 1
ATOM 6043 C CA . ALA B 1 376 ? -12.805 -30.719 2.984 1 97.25 376 ALA B CA 1
ATOM 6044 C C . ALA B 1 376 ? -11.688 -31.578 2.4 1 97.25 376 ALA B C 1
ATOM 6046 O O . ALA B 1 376 ? -11.68 -31.875 1.201 1 97.25 376 ALA B O 1
ATOM 6047 N N . GLY B 1 377 ? -10.734 -31.922 3.232 1 97.31 377 GLY B N 1
ATOM 6048 C CA . GLY B 1 377 ? -9.625 -32.75 2.812 1 97.31 377 GLY B CA 1
ATOM 6049 C C . GLY B 1 377 ? -8.383 -31.984 2.441 1 97.31 377 GLY B C 1
ATOM 6050 O O . GLY B 1 377 ? -7.273 -32.531 2.438 1 97.31 377 GLY B O 1
ATOM 6051 N N . ARG B 1 378 ? -8.508 -30.719 2.154 1 97.69 378 ARG B N 1
ATOM 6052 C CA . ARG B 1 378 ? -7.363 -29.891 1.79 1 97.69 378 ARG B CA 1
ATOM 6053 C C . ARG B 1 378 ? -6.68 -29.328 3.031 1 97.69 378 ARG B C 1
ATOM 6055 O O . ARG B 1 378 ? -7.266 -29.312 4.113 1 97.69 378 ARG B O 1
ATOM 6062 N N . SER B 1 379 ? -5.438 -28.969 2.822 1 97.88 379 SER B N 1
ATOM 6063 C CA . SER B 1 379 ? -4.703 -28.328 3.9 1 97.88 379 SER B CA 1
ATOM 6064 C C . SER B 1 379 ? -5.414 -27.062 4.371 1 97.88 379 SER B C 1
ATOM 6066 O O . SER B 1 379 ? -5.961 -26.312 3.561 1 97.88 379 SER B O 1
ATOM 6068 N N . ALA B 1 380 ? -5.41 -26.875 5.695 1 98.62 380 ALA B N 1
ATOM 6069 C CA . ALA B 1 380 ? -6.039 -25.688 6.266 1 98.62 380 ALA B CA 1
ATOM 6070 C C . ALA B 1 380 ? -5.141 -24.469 6.117 1 98.62 380 ALA B C 1
ATOM 6072 O O . ALA B 1 380 ? -4.465 -24.062 7.07 1 98.62 380 ALA B O 1
ATOM 6073 N N . ASP B 1 381 ? -5.109 -23.922 4.977 1 98.81 381 ASP B N 1
ATOM 6074 C CA . ASP B 1 381 ? -4.469 -22.656 4.664 1 98.81 381 ASP B CA 1
ATOM 6075 C C . ASP B 1 381 ? -5.508 -21.547 4.508 1 98.81 381 ASP B C 1
ATOM 6077 O O . ASP B 1 381 ? -6.184 -21.453 3.479 1 98.81 381 ASP B O 1
ATOM 6081 N N . LEU B 1 382 ? -5.594 -20.672 5.504 1 98.75 382 LEU B N 1
ATOM 6082 C CA . LEU B 1 382 ? -6.637 -19.656 5.422 1 98.75 382 LEU B CA 1
ATOM 6083 C C . LEU B 1 382 ? -6.191 -18.359 6.086 1 98.75 382 LEU B C 1
ATOM 6085 O O . LEU B 1 382 ? -5.164 -18.328 6.77 1 98.75 382 LEU B O 1
ATOM 6089 N N . VAL B 1 383 ? -6.875 -17.297 5.797 1 98.88 383 VAL B N 1
ATOM 6090 C CA . VAL B 1 383 ? -6.629 -15.977 6.367 1 98.88 383 VAL B CA 1
ATOM 6091 C C . VAL B 1 383 ? -7.879 -15.477 7.086 1 98.88 383 VAL B C 1
ATOM 6093 O O . VAL B 1 383 ? -8.984 -15.555 6.547 1 98.88 383 VAL B O 1
ATOM 6096 N N . ILE B 1 384 ? -7.766 -15.117 8.32 1 98.75 384 ILE B N 1
ATOM 6097 C CA . ILE B 1 384 ? -8.758 -14.312 9.031 1 98.75 384 ILE B CA 1
ATOM 6098 C C . ILE B 1 384 ? -8.43 -12.836 8.883 1 98.75 384 ILE B C 1
ATOM 6100 O O . ILE B 1 384 ? -7.355 -12.383 9.305 1 98.75 384 ILE B O 1
ATOM 6104 N N . TRP B 1 385 ? -9.344 -12.094 8.297 1 98.5 385 TRP B N 1
ATOM 6105 C CA . TRP B 1 385 ? -9.07 -10.711 7.922 1 98.5 385 TRP B CA 1
ATOM 6106 C C . TRP B 1 385 ? -9.633 -9.742 8.953 1 98.5 385 TRP B C 1
ATOM 6108 O O . TRP B 1 385 ? -10.68 -10 9.555 1 98.5 385 TRP B O 1
ATOM 6118 N N . GLN B 1 386 ? -8.961 -8.641 9.172 1 96.94 386 GLN B N 1
ATOM 6119 C CA . GLN B 1 386 ? -9.555 -7.496 9.852 1 96.94 386 GLN B CA 1
ATOM 6120 C C . GLN B 1 386 ? -10.469 -6.711 8.914 1 96.94 386 GLN B C 1
ATOM 6122 O O . GLN B 1 386 ? -10.195 -5.551 8.602 1 96.94 386 GLN B O 1
ATOM 6127 N N . ALA B 1 387 ? -11.508 -7.312 8.438 1 97.75 387 ALA B N 1
ATOM 6128 C CA . ALA B 1 387 ? -12.484 -6.781 7.492 1 97.75 387 ALA B CA 1
ATOM 6129 C C . ALA B 1 387 ? -13.836 -7.461 7.664 1 97.75 387 ALA B C 1
ATOM 6131 O O . ALA B 1 387 ? -13.906 -8.656 7.949 1 97.75 387 ALA B O 1
ATOM 6132 N N . PRO B 1 388 ? -14.891 -6.73 7.414 1 97.44 388 PRO B N 1
ATOM 6133 C CA . PRO B 1 388 ? -16.234 -7.285 7.633 1 97.44 388 PRO B CA 1
ATOM 6134 C C . PRO B 1 388 ? -16.734 -8.102 6.445 1 97.44 388 PRO B C 1
ATOM 6136 O O . PRO B 1 388 ? -17.625 -8.938 6.598 1 97.44 388 PRO B O 1
ATOM 6139 N N . ASN B 1 389 ? -16.203 -7.84 5.25 1 97.94 389 ASN B N 1
ATOM 6140 C CA . ASN B 1 389 ? -16.688 -8.484 4.031 1 97.94 389 ASN B CA 1
ATOM 6141 C C . ASN B 1 389 ? -15.625 -8.469 2.936 1 97.94 389 ASN B C 1
ATOM 6143 O O . ASN B 1 389 ? -14.617 -7.773 3.053 1 97.94 389 ASN B O 1
ATOM 6147 N N . TYR B 1 390 ? -15.914 -9.195 1.855 1 98.12 390 TYR B N 1
ATOM 6148 C CA . TYR B 1 390 ? -14.906 -9.43 0.83 1 98.12 390 TYR B CA 1
ATOM 6149 C C . TYR B 1 390 ? -14.672 -8.172 -0.003 1 98.12 390 TYR B C 1
ATOM 6151 O O . TYR B 1 390 ? -13.609 -8.016 -0.61 1 98.12 390 TYR B O 1
ATOM 6159 N N . MET B 1 391 ? -15.594 -7.258 -0.08 1 98 391 MET B N 1
ATOM 6160 C CA . MET B 1 391 ? -15.453 -6.043 -0.879 1 98 391 MET B CA 1
ATOM 6161 C C . MET B 1 391 ? -14.523 -5.043 -0.194 1 98 391 MET B C 1
ATOM 6163 O O . MET B 1 391 ? -13.984 -4.145 -0.842 1 98 391 MET B O 1
ATOM 6167 N N . TYR B 1 392 ? -14.32 -5.188 1.104 1 98.44 392 TYR B N 1
ATOM 6168 C CA . TYR B 1 392 ? -13.602 -4.207 1.911 1 98.44 392 TYR B CA 1
ATOM 6169 C C . TYR B 1 392 ? -12.117 -4.211 1.579 1 98.44 392 TYR B C 1
ATOM 6171 O O . TYR B 1 392 ? -11.469 -3.162 1.591 1 98.44 392 TYR B O 1
ATOM 6179 N N . ILE B 1 393 ? -11.594 -5.336 1.23 1 98.25 393 ILE B N 1
ATOM 6180 C CA . ILE B 1 393 ? -10.156 -5.496 1.039 1 98.25 393 ILE B CA 1
ATOM 6181 C C . ILE B 1 393 ? -9.703 -4.688 -0.176 1 98.25 393 ILE B C 1
ATOM 6183 O O . ILE B 1 393 ? -8.812 -3.844 -0.071 1 98.25 393 ILE B O 1
ATOM 6187 N N . PRO B 1 394 ? -10.336 -4.887 -1.351 1 97.88 394 PRO B N 1
ATOM 6188 C CA . PRO B 1 394 ? -9.898 -4.062 -2.479 1 97.88 394 PRO B CA 1
ATOM 6189 C C . PRO B 1 394 ? -10.266 -2.59 -2.309 1 97.88 394 PRO B C 1
ATOM 6191 O O . PRO B 1 394 ? -9.641 -1.72 -2.926 1 97.88 394 PRO B O 1
ATOM 6194 N N . TYR B 1 395 ? -11.211 -2.268 -1.444 1 97.75 395 TYR B N 1
ATOM 6195 C CA . TYR B 1 395 ? -11.703 -0.914 -1.209 1 97.75 395 TYR B CA 1
ATOM 6196 C C . TYR B 1 395 ? -10.703 -0.108 -0.383 1 97.75 395 TYR B C 1
ATOM 6198 O O . TYR B 1 395 ? -10.32 0.997 -0.771 1 97.75 395 TYR B O 1
ATOM 6206 N N . HIS B 1 396 ? -10.367 -0.641 0.764 1 98.56 396 HIS B N 1
ATOM 6207 C CA . HIS B 1 396 ? -9.445 0.025 1.674 1 98.56 396 HIS B CA 1
ATOM 6208 C C . HIS B 1 396 ? -7.996 -0.296 1.32 1 98.56 396 HIS B C 1
ATOM 6210 O O . HIS B 1 396 ? -7.438 -1.285 1.803 1 98.56 396 HIS B O 1
ATOM 6216 N N . TYR B 1 397 ? -7.34 0.592 0.559 1 98.44 397 TYR B N 1
ATOM 6217 C CA . TYR B 1 397 ? -6.184 0.207 -0.238 1 98.44 397 TYR B CA 1
ATOM 6218 C C . TYR B 1 397 ? -4.887 0.5 0.507 1 98.44 397 TYR B C 1
ATOM 6220 O O . TYR B 1 397 ? -4.836 1.396 1.353 1 98.44 397 TYR B O 1
ATOM 6228 N N . GLY B 1 398 ? -3.9 -0.271 0.215 1 98.31 398 GLY B N 1
ATOM 6229 C CA . GLY B 1 398 ? -2.518 0.018 0.563 1 98.31 398 GLY B CA 1
ATOM 6230 C C . GLY B 1 398 ? -2.146 -0.439 1.961 1 98.31 398 GLY B C 1
ATOM 6231 O O . GLY B 1 398 ? -0.965 -0.495 2.309 1 98.31 398 GLY B O 1
ATOM 6232 N N . VAL B 1 399 ? -3.135 -0.8 2.77 1 97.88 399 VAL B N 1
ATOM 6233 C CA . VAL B 1 399 ? -2.844 -1.228 4.133 1 97.88 399 VAL B CA 1
ATOM 6234 C C . VAL B 1 399 ? -2.936 -2.748 4.23 1 97.88 399 VAL B C 1
ATOM 6236 O O . VAL B 1 399 ? -3.291 -3.418 3.258 1 97.88 399 VAL B O 1
ATOM 6239 N N . ASN B 1 400 ? -2.49 -3.312 5.332 1 96.88 400 ASN B N 1
ATOM 6240 C CA . ASN B 1 400 ? -2.531 -4.754 5.562 1 96.88 400 ASN B CA 1
ATOM 6241 C C . ASN B 1 400 ? -3.725 -5.148 6.426 1 96.88 400 ASN B C 1
ATOM 6243 O O . ASN B 1 400 ? -3.773 -4.816 7.613 1 96.88 400 ASN B O 1
ATOM 6247 N N . HIS B 1 401 ? -4.637 -5.914 5.883 1 97.62 401 HIS B N 1
ATOM 6248 C CA . HIS B 1 401 ? -5.887 -6.254 6.559 1 97.62 401 HIS B CA 1
ATOM 6249 C C . HIS B 1 401 ? -5.781 -7.605 7.262 1 97.62 401 HIS B C 1
ATOM 6251 O O . HIS B 1 401 ? -6.758 -8.078 7.848 1 97.62 401 HIS B O 1
ATOM 6257 N N . VAL B 1 402 ? -4.645 -8.227 7.234 1 97.19 402 VAL B N 1
ATOM 6258 C CA . VAL B 1 402 ? -4.527 -9.555 7.832 1 97.19 402 VAL B CA 1
ATOM 6259 C C . VAL B 1 402 ? -4.656 -9.453 9.352 1 97.19 402 VAL B C 1
ATOM 6261 O O . VAL B 1 402 ? -3.984 -8.633 9.984 1 97.19 402 VAL B O 1
ATOM 6264 N N . HIS B 1 403 ? -5.531 -10.227 9.875 1 96.75 403 HIS B N 1
ATOM 6265 C CA . HIS B 1 403 ? -5.613 -10.43 11.312 1 96.75 403 HIS B CA 1
ATOM 6266 C C . HIS B 1 403 ? -4.793 -11.648 11.742 1 96.75 403 HIS B C 1
ATOM 6268 O O . HIS B 1 403 ? -3.953 -11.547 12.641 1 96.75 403 HIS B O 1
ATOM 6274 N N . GLN B 1 404 ? -5.004 -12.781 11.047 1 97.06 404 GLN B N 1
ATOM 6275 C CA . GLN B 1 404 ? -4.23 -14 11.266 1 97.06 404 GLN B CA 1
ATOM 6276 C C . GLN B 1 404 ? -4.094 -14.797 9.969 1 97.06 404 GLN B C 1
ATOM 6278 O O . GLN B 1 404 ? -4.977 -14.75 9.109 1 97.06 404 GLN B O 1
ATOM 6283 N N . VAL B 1 405 ? -2.996 -15.555 9.875 1 98.06 405 VAL B N 1
ATOM 6284 C CA . VAL B 1 405 ? -2.805 -16.516 8.797 1 98.06 405 VAL B CA 1
ATOM 6285 C C . VAL B 1 405 ? -2.6 -17.922 9.375 1 98.06 405 VAL B C 1
ATOM 6287 O O . VAL B 1 405 ? -1.798 -18.109 10.297 1 98.06 405 VAL B O 1
ATOM 6290 N N . MET B 1 406 ? -3.348 -18.797 8.914 1 98.31 406 MET B N 1
ATOM 6291 C CA . MET B 1 406 ? -3.197 -20.203 9.25 1 98.31 406 MET B CA 1
ATOM 6292 C C . MET B 1 406 ? -2.588 -20.984 8.086 1 98.31 406 MET B C 1
ATOM 6294 O O . MET B 1 406 ? -3.018 -20.844 6.941 1 98.31 406 MET B O 1
ATOM 6298 N N . LYS B 1 407 ? -1.565 -21.734 8.375 1 98.25 407 LYS B N 1
ATOM 6299 C CA . LYS B 1 407 ? -0.938 -22.641 7.418 1 98.25 407 LYS B CA 1
ATOM 6300 C C . LYS B 1 407 ? -0.896 -24.062 7.965 1 98.25 407 LYS B C 1
ATOM 6302 O O . LYS B 1 407 ? -0.39 -24.297 9.062 1 98.25 407 LYS B O 1
ATOM 6307 N N . ASN B 1 408 ? -1.472 -24.984 7.199 1 97.69 408 ASN B N 1
ATOM 6308 C CA . ASN B 1 408 ? -1.526 -26.375 7.633 1 97.69 408 ASN B CA 1
ATOM 6309 C C . ASN B 1 408 ? -2.135 -26.5 9.031 1 97.69 408 ASN B C 1
ATOM 6311 O O . ASN B 1 408 ? -1.606 -27.234 9.875 1 97.69 408 ASN B O 1
ATOM 6315 N N . GLY B 1 409 ? -3.082 -25.719 9.289 1 97.88 409 GLY B N 1
ATOM 6316 C CA . GLY B 1 409 ? -3.848 -25.828 10.523 1 97.88 409 GLY B CA 1
ATOM 6317 C C . GLY B 1 409 ? -3.191 -25.141 11.695 1 97.88 409 GLY B C 1
ATOM 6318 O O . GLY B 1 409 ? -3.695 -25.203 12.82 1 97.88 409 GLY B O 1
ATOM 6319 N N . THR B 1 410 ? -2.133 -24.453 11.43 1 97.25 410 THR B N 1
ATOM 6320 C CA . THR B 1 410 ? -1.41 -23.766 12.492 1 97.25 410 THR B CA 1
ATOM 6321 C C . THR B 1 410 ? -1.362 -22.266 12.219 1 97.25 410 THR B C 1
ATOM 6323 O O . THR B 1 410 ? -1.071 -21.844 11.102 1 97.25 410 THR B O 1
ATOM 6326 N N . ILE B 1 411 ? -1.63 -21.438 13.305 1 96.5 411 ILE B N 1
ATOM 6327 C CA . ILE B 1 411 ? -1.519 -20 13.156 1 96.5 411 ILE B CA 1
ATOM 6328 C C . ILE B 1 411 ? -0.048 -19.594 13.039 1 96.5 411 ILE B C 1
ATOM 6330 O O . ILE B 1 411 ? 0.743 -19.844 13.953 1 96.5 411 ILE B O 1
ATOM 6334 N N . VAL B 1 412 ? 0.304 -18.984 11.922 1 96.38 412 VAL B N 1
ATOM 6335 C CA . VAL B 1 412 ? 1.704 -18.656 11.68 1 96.38 412 VAL B CA 1
ATOM 6336 C C . VAL B 1 412 ? 1.891 -17.141 11.68 1 96.38 412 VAL B C 1
ATOM 6338 O O . VAL B 1 412 ? 3.016 -16.656 11.781 1 96.38 412 VAL B O 1
ATOM 6341 N N . VAL B 1 413 ? 0.885 -16.344 11.484 1 95.62 413 VAL B N 1
ATOM 6342 C CA . VAL B 1 413 ? 0.827 -14.906 11.68 1 95.62 413 VAL B CA 1
ATOM 6343 C C . VAL B 1 413 ? 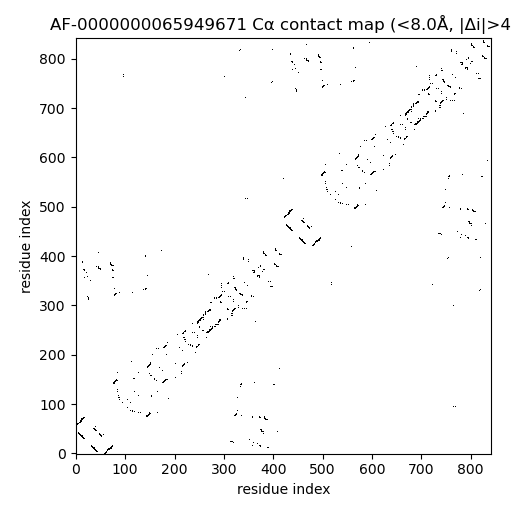-0.319 -14.555 12.625 1 95.62 413 VAL B C 1
ATOM 6345 O O . VAL B 1 413 ? -1.444 -15.023 12.445 1 95.62 413 VAL B O 1
ATOM 6348 N N . ASN B 1 414 ? -0.047 -13.812 13.609 1 93.81 414 ASN B N 1
ATOM 6349 C CA . ASN B 1 414 ? -1.047 -13.383 14.578 1 93.81 414 ASN B CA 1
ATOM 6350 C C . ASN B 1 414 ? -0.885 -11.914 14.945 1 93.81 414 ASN B C 1
ATOM 6352 O O . ASN B 1 414 ? 0.117 -11.523 15.547 1 93.81 414 ASN B O 1
ATOM 6356 N N . ARG B 1 415 ? -1.844 -11.109 14.641 1 89.56 415 ARG B N 1
ATOM 6357 C CA . ARG B 1 415 ? -1.763 -9.68 14.906 1 89.56 415 ARG B CA 1
ATOM 6358 C C . ARG B 1 415 ? -2.738 -9.266 16 1 89.56 415 ARG B C 1
ATOM 6360 O O . ARG B 1 415 ? -3.045 -8.086 16.156 1 89.56 415 ARG B O 1
ATOM 6367 N N . GLU B 1 416 ? -3.197 -10.195 16.672 1 79.31 416 GLU B N 1
ATOM 6368 C CA . GLU B 1 416 ? -4.062 -9.891 17.797 1 79.31 416 GLU B CA 1
ATOM 6369 C C . GLU B 1 416 ? -3.328 -9.055 18.844 1 79.31 416 GLU B C 1
ATOM 6371 O O . GLU B 1 416 ? -2.211 -9.391 19.25 1 79.31 416 GLU B O 1
ATOM 6376 N N . GLY B 1 417 ? -3.881 -7.945 19.25 1 71.06 417 GLY B N 1
ATOM 6377 C CA . GLY B 1 417 ? -3.322 -7.098 20.281 1 71.06 417 GLY B CA 1
ATOM 6378 C C . GLY B 1 417 ? -2.207 -6.195 19.781 1 71.06 417 GLY B C 1
ATOM 6379 O O . GLY B 1 417 ? -1.715 -5.34 20.531 1 71.06 417 GLY B O 1
ATOM 6380 N N . ALA B 1 418 ? -1.769 -6.5 18.562 1 68.94 418 ALA B N 1
ATOM 6381 C CA . ALA B 1 418 ? -0.684 -5.684 18.031 1 68.94 418 ALA B CA 1
ATOM 6382 C C . ALA B 1 418 ? -1.212 -4.359 17.484 1 68.94 418 ALA B C 1
ATOM 6384 O O . ALA B 1 418 ? -2.377 -4.262 17.094 1 68.94 418 ALA B O 1
ATOM 6385 N N . ILE B 1 419 ? -0.542 -3.293 17.922 1 54.06 419 ILE B N 1
ATOM 6386 C CA . ILE B 1 419 ? -0.841 -2.066 17.203 1 54.06 419 ILE B CA 1
ATOM 6387 C C . ILE B 1 419 ? -0.631 -2.287 15.703 1 54.06 419 ILE B C 1
ATOM 6389 O O . ILE B 1 419 ? 0.484 -2.578 15.266 1 54.06 419 ILE B O 1
ATOM 6393 N N . LEU B 1 420 ? -1.71 -2.59 14.969 1 54 420 LEU B N 1
ATOM 6394 C CA . LEU B 1 420 ? -1.826 -3.076 13.594 1 54 420 LEU B CA 1
ATOM 6395 C C . LEU B 1 420 ? -1.548 -1.959 12.594 1 54 420 LEU B C 1
ATOM 6397 O O . LEU B 1 420 ? -2.045 -0.841 12.75 1 54 420 LEU B O 1
ATOM 6401 N N . GLY B 1 421 ? -0.214 -1.763 11.883 1 45.94 421 GLY B N 1
ATOM 6402 C CA . GLY B 1 421 ? -0.07 -1.235 10.539 1 45.94 421 GLY B CA 1
ATOM 6403 C C . GLY B 1 421 ? 0.305 -2.295 9.523 1 45.94 421 GLY B C 1
ATOM 6404 O O . GLY B 1 421 ? 0.75 -3.385 9.883 1 45.94 421 GLY B O 1
#

Foldseek 3Di:
DFAEAAEKEFLAAKEWQVDDPAFDFFPRLLDTDIAGRWMWTHHQQFTADTHHPVPCPRYDHPYYHYLNLFYKFFFWEFEAAALFWFDFDVVCVVVVVVVQAQVNCVVVCHFLNVRLVRLQVDDLVRRLVRSLVLVVVLVLLRHQEYEHEAQSNLAQPSLVSRLVSQVVCCVPDRRHYAYEYESQEFDDPVCLPPVLVSLVRSLVCLLVCVVVVSHQAYEHEDDVPGDALVSLLVSQVSSVVSPHAYEYAACQPHARCRLVSCLVSLHQEYEQQQHHDPNSLLSQQVSQHEYEHAVLLCVQSPHQGGHQLVSSRNSTHRYAYHQRCDRGRGPDSNVLQRLLCCVVRNVDALSSHLSRGAQSSCSSRPNNVATRGRDGPHRPWMFSFQHNDSRVSSVVHDFRGTQFTDGSRHTPDHCVPPPGD/DFAEAAEKEFLAAKEWQVDDPAFDFFPRLLDTDIAGRWMWTHHQQFTADTHHPVPCPRHDHPYYHYLNLFYKFFQWEFEAAALFWFDFDVVCVVVVVVVQAQVNCVVVCHFLNVRLVRLCVDDLVRRLVRSLVLVVVLVLLRHQEYEHEAASNLAQPSLVSRLVSQVVCCVPDRRHYAYEYESQEFDDPVCLPPVLVSLVRSLVCLVVCVVVVSHQAYEHEDDVPGDALVSLLVSQVSNVVSPHAYEYAACQPHARCRLVSCLVSLHQEYEQQQHHDPNSLLSQQVSQHEYEHAVLLCVQSPHQGGHQLVSSRNSTHRYAYHQRCDRGRGPDSNVLQRLLCCVVRNVDALSSHLSRGAQSSCSSRPNNVATRGRDGPHRPWMFSFQHNDSRVSSVVHDFRGTQFTDGSNHTPDHCVPPPGD

Secondary structure (DSSP, 8-state):
-PEEEEEEEEEEEEEE----SS---GGGGG---EEEEEEEEEETTEEEEEEETTTTTTEEEEEEEE-TT-EEEEPEEEEEE-----S--GGGHHHHHTT--HHHHHHTT-THHHHHHHHHHS-HHHHHHHHHHHHHHHHHTTEEEEEEE--S--SHHHHHHHHHHHHHHHHHSSSEEEEEEEEETS--GGGTT-HHHHHHHHHTTHHHHHHTT--SEEEEEE-TTSB-HHHHHHHHHHHHHTT-EEEEEE-SSS--SHHHHHHHHT-SEEEE-TT--HHHHHHHHHHT-EEEE-HHHHHHTT-SPPP-HHHHHHTT--EEE-----SSS-----HHHHHHHHHHHS---HHHHHHHTTHHHHHTTT-TTTSS---TTSB--EEEESSSSTTHHHHS-SS--EEEEEETTEEEEE-TTS---/-PEEEEEEEEEEEEEE----SS---GGGGG---EEEEEEEEEETTEEEEEEETTTTTTEEEEEEEE-TT-EEEEPEEEEEE-----S--GGGHHHHHTT--HHHHHHTT-THHHHHHHHHHS-HHHHHHHHHHHHHHHHHTTEEEEEEE--S--SHHHHHHHHHHHHHHHHHSSSEEEEEEEEETS--GGGTT-HHHHHHHHHTTHHHHHHTT--SEEEEEE-TTSB-HHHHHHHHHHHHHTT-EEEEEE-SSS--SHHHHHHHTT-SEEEE-TT--HHHHHHHHHHT-EEEE-HHHHHHTT-SPPP-HHHHHHTT--EEE-----SSS-----HHHHHHHHHHHS---HHHHHHHTTHHHHHHTT-TTTSS---TTSB--EEEESSSSTTHHHHS-SS--EEEEEETTEEEEE-TTS---

Organism: Bacillus subtilis (strain 168) (NCBI:txid224308)